Protein AF-A0A0F0IM65-F1 (afdb_monomer_lite)

Structure (mmCIF, N/CA/C/O backbone):
data_AF-A0A0F0IM65-F1
#
_entry.id   AF-A0A0F0IM65-F1
#
loop_
_atom_site.group_PDB
_atom_site.id
_atom_site.type_symbol
_atom_site.label_atom_id
_atom_site.label_alt_id
_atom_site.label_comp_id
_atom_site.label_asym_id
_atom_site.label_entity_id
_atom_site.label_seq_id
_atom_site.pdbx_PDB_ins_code
_atom_site.Cartn_x
_atom_site.Cartn_y
_atom_site.Cartn_z
_atom_site.occupancy
_atom_site.B_iso_or_equiv
_atom_site.auth_seq_id
_atom_site.auth_comp_id
_atom_site.auth_asym_id
_atom_site.auth_atom_id
_atom_site.pdbx_PDB_model_num
ATOM 1 N N . MET A 1 1 ? 37.317 -2.560 -21.989 1.00 29.80 1 MET A N 1
ATOM 2 C CA . MET A 1 1 ? 36.042 -1.871 -21.697 1.00 29.80 1 MET A CA 1
ATOM 3 C C . MET A 1 1 ? 36.104 -0.521 -22.378 1.00 29.80 1 MET A C 1
ATOM 5 O O . MET A 1 1 ? 36.749 0.381 -21.863 1.00 29.80 1 MET A O 1
ATOM 9 N N . GLU A 1 2 ? 35.539 -0.425 -23.576 1.00 27.78 2 GLU A N 1
ATOM 10 C CA . GLU A 1 2 ? 35.414 0.839 -24.303 1.00 27.78 2 GLU A CA 1
ATOM 11 C C . GLU A 1 2 ? 34.321 1.684 -23.634 1.00 27.78 2 GLU A C 1
ATOM 13 O O . GLU A 1 2 ? 33.254 1.168 -23.295 1.00 27.78 2 GLU A O 1
ATOM 18 N N . GLN A 1 3 ? 34.602 2.961 -23.369 1.00 25.98 3 GLN A N 1
ATOM 19 C CA . GLN A 1 3 ? 33.606 3.889 -22.832 1.00 25.98 3 GLN A CA 1
ATOM 20 C C . GLN A 1 3 ? 32.434 4.033 -23.822 1.00 25.98 3 GLN A C 1
ATOM 22 O O . GLN A 1 3 ? 32.674 4.075 -25.031 1.00 25.98 3 GLN A O 1
ATOM 27 N N . PRO A 1 4 ? 31.175 4.152 -23.358 1.00 33.47 4 PRO A N 1
ATOM 28 C CA . PRO A 1 4 ? 30.058 4.424 -24.251 1.00 33.47 4 PRO A CA 1
ATOM 29 C C . PRO A 1 4 ? 30.268 5.787 -24.916 1.00 33.47 4 PRO A C 1
ATOM 31 O O . PRO A 1 4 ? 30.425 6.806 -24.241 1.00 33.47 4 PRO A O 1
ATOM 34 N N . ILE A 1 5 ? 30.288 5.797 -26.248 1.00 32.78 5 ILE A N 1
ATOM 35 C CA . ILE A 1 5 ? 30.445 7.008 -27.051 1.00 32.78 5 ILE A CA 1
ATOM 36 C C . ILE A 1 5 ? 29.284 7.955 -26.704 1.00 32.78 5 ILE A C 1
ATOM 38 O O . ILE A 1 5 ? 28.115 7.637 -26.922 1.00 32.78 5 ILE A O 1
ATOM 42 N N . SER A 1 6 ? 29.600 9.102 -26.095 1.00 30.62 6 SER A N 1
ATOM 43 C CA . SER A 1 6 ? 28.615 10.122 -25.720 1.00 30.62 6 SER A CA 1
ATOM 44 C C . SER A 1 6 ? 27.816 10.566 -26.948 1.00 30.62 6 SER A C 1
ATOM 46 O O . SER A 1 6 ? 28.404 10.879 -27.980 1.00 30.62 6 SER A O 1
ATOM 48 N N . CYS A 1 7 ? 26.486 10.660 -26.843 1.00 31.59 7 CYS A N 1
ATOM 49 C CA . CYS A 1 7 ? 25.657 11.214 -27.920 1.00 31.59 7 CYS A CA 1
ATOM 50 C C . CYS A 1 7 ? 26.081 12.639 -28.301 1.00 31.59 7 CYS A C 1
ATOM 52 O O . CYS A 1 7 ? 25.985 12.974 -29.469 1.00 31.59 7 CYS A O 1
ATOM 54 N N . GLN A 1 8 ? 26.613 13.449 -27.374 1.00 35.09 8 GLN A N 1
ATOM 55 C CA . GLN A 1 8 ? 27.205 14.755 -27.708 1.00 35.09 8 GLN A CA 1
ATOM 56 C C . GLN A 1 8 ? 28.469 14.623 -28.560 1.00 35.09 8 GLN A C 1
ATOM 58 O O . GLN A 1 8 ? 28.704 15.459 -29.422 1.00 35.09 8 GLN A O 1
ATOM 63 N N . LYS A 1 9 ? 29.263 13.568 -28.347 1.00 39.72 9 LYS A N 1
ATOM 64 C CA . LYS A 1 9 ? 30.456 13.286 -29.147 1.00 39.72 9 LYS A CA 1
ATOM 65 C C . LYS A 1 9 ? 30.073 12.819 -30.551 1.00 39.72 9 LYS A C 1
ATOM 67 O O . LYS A 1 9 ? 30.608 13.344 -31.512 1.00 39.72 9 LYS A O 1
ATOM 72 N N . ILE A 1 10 ? 29.073 11.940 -30.670 1.00 40.44 10 ILE A N 1
ATOM 73 C CA . ILE A 1 10 ? 28.522 11.511 -31.968 1.00 40.44 10 ILE A CA 1
ATOM 74 C C . ILE A 1 10 ? 27.871 12.690 -32.700 1.00 40.44 10 ILE A C 1
ATOM 76 O O . ILE A 1 10 ? 28.101 12.870 -33.889 1.00 40.44 10 ILE A O 1
ATOM 80 N N . LEU A 1 11 ? 27.079 13.516 -32.005 1.00 41.06 11 LEU A N 1
ATOM 81 C CA . LEU A 1 11 ? 26.456 14.703 -32.595 1.00 41.06 11 LEU A CA 1
ATOM 82 C C . LEU A 1 11 ? 27.526 15.710 -33.034 1.00 41.06 11 LEU A C 1
ATOM 84 O O . LEU A 1 11 ? 27.439 16.227 -34.138 1.00 41.06 11 LEU A O 1
ATOM 88 N N . GLY A 1 12 ? 28.559 15.930 -32.214 1.00 56.97 12 GLY A N 1
ATOM 89 C CA . GLY A 1 12 ? 29.713 16.762 -32.553 1.00 56.97 12 GLY A CA 1
ATOM 90 C C . GLY A 1 12 ? 30.474 16.240 -33.772 1.00 56.97 12 GLY A C 1
ATOM 91 O O . GLY A 1 12 ? 30.726 17.000 -34.695 1.00 56.97 12 GLY A O 1
ATOM 92 N N . GLU A 1 13 ? 30.755 14.937 -33.837 1.00 57.53 13 GLU A N 1
ATOM 93 C CA . GLU A 1 13 ? 31.417 14.290 -34.978 1.00 57.53 13 GLU A CA 1
ATOM 94 C C . GLU A 1 13 ? 30.567 14.368 -36.260 1.00 57.53 13 GLU A C 1
ATOM 96 O O . GLU A 1 13 ? 31.092 14.670 -37.331 1.00 57.53 13 GLU A O 1
ATOM 101 N N . ILE A 1 14 ? 29.246 14.172 -36.167 1.00 55.16 14 ILE A N 1
ATOM 102 C CA . ILE A 1 14 ? 28.315 14.310 -37.300 1.00 55.16 14 ILE A CA 1
ATOM 103 C C . ILE A 1 14 ? 28.245 15.765 -37.776 1.00 55.16 14 ILE A C 1
ATOM 105 O O . ILE A 1 14 ? 28.313 16.020 -38.977 1.00 55.16 14 ILE A O 1
ATOM 109 N N . VAL A 1 15 ? 28.148 16.721 -36.852 1.00 63.56 15 VAL A N 1
ATOM 110 C CA . VAL A 1 15 ? 28.124 18.157 -37.155 1.00 63.56 15 VAL A CA 1
ATOM 111 C C . VAL A 1 15 ? 29.443 18.596 -37.804 1.00 63.56 15 VAL A C 1
ATOM 113 O O . VAL A 1 15 ? 29.414 19.322 -38.796 1.00 63.56 15 VAL A O 1
ATOM 116 N N . SER A 1 16 ? 30.590 18.089 -37.337 1.00 66.31 16 SER A N 1
ATOM 117 C CA . SER A 1 16 ? 31.906 18.318 -37.951 1.00 66.31 16 SER A CA 1
ATOM 118 C C . SER A 1 16 ? 32.046 17.692 -39.344 1.00 66.31 16 SER A C 1
ATOM 120 O O . SER A 1 16 ? 32.705 18.259 -40.211 1.00 66.31 16 SER A O 1
ATOM 122 N N . LEU A 1 17 ? 31.430 16.535 -39.596 1.00 66.69 17 LEU A N 1
ATOM 123 C CA . LEU A 1 17 ? 31.427 15.906 -40.922 1.00 66.69 17 LEU A CA 1
ATOM 124 C C . LEU A 1 17 ? 30.525 16.652 -41.917 1.00 66.69 17 LEU A C 1
ATOM 126 O O . LEU A 1 17 ? 30.882 16.782 -43.088 1.00 66.69 17 LEU A O 1
ATOM 130 N N . ILE A 1 18 ? 29.380 17.164 -41.459 1.00 67.19 18 ILE A N 1
ATOM 131 C CA . ILE A 1 18 ? 28.471 17.984 -42.273 1.00 67.19 18 ILE A CA 1
ATOM 132 C C . ILE A 1 18 ? 29.124 19.333 -42.608 1.00 67.19 18 ILE A C 1
ATOM 134 O O . ILE A 1 18 ? 29.120 19.743 -43.771 1.00 67.19 18 ILE A O 1
ATOM 138 N N . SER A 1 19 ? 29.739 19.995 -41.622 1.00 74.88 19 SER A N 1
ATOM 139 C CA . SER A 1 19 ? 30.439 21.269 -41.828 1.00 74.88 19 SER A CA 1
ATOM 140 C C . SER A 1 19 ? 31.621 21.137 -42.787 1.00 74.88 19 SER A C 1
ATOM 142 O O . SER A 1 19 ? 31.908 22.059 -43.547 1.00 74.88 19 SER A O 1
ATOM 144 N N . LEU A 1 20 ? 32.268 19.971 -42.813 1.00 80.19 20 LEU A N 1
ATOM 145 C CA . LEU A 1 20 ? 33.413 19.711 -43.670 1.00 80.19 20 LEU A CA 1
ATOM 146 C C . LEU A 1 20 ? 33.089 19.738 -45.162 1.00 80.19 20 LEU A C 1
ATOM 148 O O . LEU A 1 20 ? 33.888 20.259 -45.944 1.00 80.19 20 LEU A O 1
ATOM 152 N N . GLN A 1 21 ? 31.958 19.165 -45.576 1.00 84.19 21 GLN A N 1
ATOM 153 C CA . GLN A 1 21 ? 31.568 19.190 -46.986 1.00 84.19 21 GLN A CA 1
ATOM 154 C C . GLN A 1 21 ? 31.292 20.631 -47.430 1.00 84.19 21 GLN A C 1
ATOM 156 O O . GLN A 1 21 ? 31.800 21.051 -48.468 1.00 84.19 21 GLN A O 1
ATOM 161 N N . TYR A 1 22 ? 30.596 21.405 -46.594 1.00 86.69 22 TYR A N 1
ATOM 162 C CA . TYR A 1 22 ? 30.330 22.822 -46.833 1.00 86.69 22 TYR A CA 1
ATOM 163 C C . TYR A 1 22 ? 31.618 23.650 -46.934 1.00 86.69 22 TYR A C 1
ATOM 165 O O . TYR A 1 22 ? 31.833 24.329 -47.938 1.00 86.69 22 TYR A O 1
ATOM 173 N N . ALA A 1 23 ? 32.528 23.518 -45.962 1.00 86.62 23 ALA A N 1
ATOM 174 C CA . ALA A 1 23 ? 33.830 24.185 -45.996 1.00 86.62 23 ALA A CA 1
ATOM 175 C C . ALA A 1 23 ? 34.634 23.813 -47.249 1.00 86.62 23 ALA A C 1
ATOM 177 O O . ALA A 1 23 ? 35.229 24.686 -47.869 1.00 86.62 23 ALA A O 1
ATOM 178 N N . ASN A 1 24 ? 34.642 22.542 -47.666 1.00 86.88 24 ASN A N 1
ATOM 179 C CA . ASN A 1 24 ? 35.363 22.142 -48.876 1.00 86.88 24 ASN A CA 1
ATOM 180 C C . ASN A 1 24 ? 34.750 22.734 -50.149 1.00 86.88 24 ASN A C 1
ATOM 182 O O . ASN A 1 24 ? 35.507 23.085 -51.049 1.00 86.88 24 ASN A O 1
ATOM 186 N N . VAL A 1 25 ? 33.426 22.876 -50.246 1.00 86.69 25 VAL A N 1
ATOM 187 C CA . VAL A 1 25 ? 32.810 23.553 -51.401 1.00 86.69 25 VAL A CA 1
ATOM 188 C C . VAL A 1 25 ? 33.206 25.033 -51.438 1.00 86.69 25 VAL A C 1
ATOM 190 O O . VAL A 1 25 ? 33.573 25.523 -52.500 1.00 86.69 25 VAL A O 1
ATOM 193 N N . LEU A 1 26 ? 33.226 25.719 -50.290 1.00 87.06 26 LEU A N 1
ATOM 194 C CA . LEU A 1 26 ? 33.691 27.110 -50.200 1.00 87.06 26 LEU A CA 1
ATOM 195 C C . LEU A 1 26 ? 35.181 27.251 -50.537 1.00 87.06 26 LEU A C 1
ATOM 197 O O . LEU A 1 26 ? 35.560 28.068 -51.365 1.00 87.06 26 LEU A O 1
ATOM 201 N N . VAL A 1 27 ? 36.044 26.413 -49.962 1.00 88.25 27 VAL A N 1
ATOM 202 C CA . VAL A 1 27 ? 37.492 26.447 -50.230 1.00 88.25 27 VAL A CA 1
ATOM 203 C C . VAL A 1 27 ? 37.776 26.287 -51.725 1.00 88.25 27 VAL A C 1
ATOM 205 O O . VAL A 1 27 ? 38.611 27.000 -52.281 1.00 88.25 27 VAL A O 1
ATOM 208 N N . ASN A 1 28 ? 37.062 25.370 -52.380 1.00 86.88 28 ASN A N 1
ATOM 209 C CA . ASN A 1 28 ? 37.240 25.069 -53.796 1.00 86.88 28 ASN A CA 1
ATOM 210 C C . ASN A 1 28 ? 36.414 25.962 -54.727 1.00 86.88 28 ASN A C 1
ATOM 212 O O . ASN A 1 28 ? 36.437 25.719 -55.929 1.00 86.88 28 ASN A O 1
ATOM 216 N N . SER A 1 29 ? 35.728 26.998 -54.234 1.00 85.62 29 SER A N 1
ATOM 217 C CA . SER A 1 29 ? 35.146 28.005 -55.127 1.00 85.62 29 SER A CA 1
ATOM 218 C C . SER A 1 29 ? 36.211 28.946 -55.700 1.00 85.62 29 SER A C 1
ATOM 220 O O . SER A 1 29 ? 36.019 29.501 -56.777 1.00 85.62 29 SER A O 1
ATOM 222 N N . HIS A 1 30 ? 37.370 29.077 -55.043 1.00 86.62 30 HIS A N 1
ATOM 223 C CA . HIS A 1 30 ? 38.473 29.891 -55.547 1.00 86.62 30 HIS A CA 1
ATOM 224 C C . HIS A 1 30 ? 39.242 29.165 -56.677 1.00 86.62 30 HIS A C 1
ATOM 226 O O . HIS A 1 30 ? 39.827 28.101 -56.430 1.00 86.62 30 HIS A O 1
ATOM 232 N N . PRO A 1 31 ? 39.351 29.745 -57.894 1.00 84.19 31 PRO A N 1
ATOM 233 C CA . PRO A 1 31 ? 39.896 29.088 -59.089 1.00 84.19 31 PRO A CA 1
ATOM 234 C C . PRO A 1 31 ? 41.258 28.417 -58.906 1.00 84.19 31 PRO A C 1
ATOM 236 O O . PRO A 1 31 ? 41.464 27.272 -59.306 1.00 84.19 31 PRO A O 1
ATOM 239 N N . GLN A 1 32 ? 42.205 29.134 -58.296 1.00 85.50 32 GLN A N 1
ATOM 240 C CA . GLN A 1 32 ? 43.574 28.642 -58.132 1.00 85.50 32 GLN A CA 1
ATOM 241 C C . GLN A 1 32 ? 43.642 27.495 -57.119 1.00 85.50 32 GLN A C 1
ATOM 243 O O . GLN A 1 32 ? 44.379 26.534 -57.334 1.00 85.50 32 GLN A O 1
ATOM 248 N N . VAL A 1 33 ? 42.841 27.569 -56.050 1.00 86.00 33 VAL A N 1
ATOM 249 C CA . VAL A 1 33 ? 42.786 26.541 -55.005 1.00 86.00 33 VAL A CA 1
ATOM 250 C C . VAL A 1 33 ? 42.137 25.283 -55.567 1.00 86.00 33 VAL A C 1
ATOM 252 O O . VAL A 1 33 ? 42.708 24.202 -55.443 1.00 86.00 33 VAL A O 1
ATOM 255 N N . ALA A 1 34 ? 41.022 25.431 -56.285 1.00 85.62 34 ALA A N 1
ATOM 256 C CA . ALA A 1 34 ? 40.362 24.334 -56.980 1.00 85.62 34 ALA A CA 1
ATOM 257 C C . ALA A 1 34 ? 41.281 23.650 -57.997 1.00 85.62 34 ALA A C 1
ATOM 259 O O . ALA A 1 34 ? 41.338 22.426 -58.044 1.00 85.62 34 ALA A O 1
ATOM 260 N N . GLN A 1 35 ? 42.054 24.416 -58.774 1.00 83.75 35 GLN A N 1
ATOM 261 C CA . GLN A 1 35 ? 43.025 23.854 -59.716 1.00 83.75 35 GLN A CA 1
ATOM 262 C C . GLN A 1 35 ? 44.137 23.076 -59.001 1.00 83.75 35 GLN A C 1
ATOM 264 O O . GLN A 1 35 ? 44.531 22.000 -59.453 1.00 83.75 35 GLN A O 1
ATOM 269 N N . GLY A 1 36 ? 44.635 23.600 -57.879 1.00 83.38 36 GLY A N 1
ATOM 270 C CA . GLY A 1 36 ? 45.601 22.911 -57.029 1.00 83.38 36 GLY A CA 1
ATOM 271 C C . GLY A 1 36 ? 45.064 21.593 -56.479 1.00 83.38 36 GLY A C 1
ATOM 272 O O . GLY A 1 36 ? 45.727 20.559 -56.559 1.00 83.38 36 GLY A O 1
ATOM 273 N N . VAL A 1 37 ? 43.829 21.612 -55.982 1.00 82.94 37 VAL A N 1
ATOM 274 C CA . VAL A 1 37 ? 43.134 20.430 -55.471 1.00 82.94 37 VAL A CA 1
ATOM 275 C C . VAL A 1 37 ? 42.852 19.426 -56.589 1.00 82.94 37 VAL A C 1
ATOM 277 O O . VAL A 1 37 ? 43.109 18.241 -56.402 1.00 82.94 37 VAL A O 1
ATOM 280 N N . HIS A 1 38 ? 42.415 19.874 -57.763 1.00 83.50 38 HIS A N 1
ATOM 281 C CA . HIS A 1 38 ? 42.184 19.012 -58.921 1.00 83.50 38 HIS A CA 1
ATOM 282 C C . HIS A 1 38 ? 43.457 18.267 -59.352 1.00 83.50 38 HIS A C 1
ATOM 284 O O . HIS A 1 38 ? 43.408 17.079 -59.656 1.00 83.50 38 HIS A O 1
ATOM 290 N N . ASN A 1 39 ? 44.609 18.945 -59.328 1.00 82.62 39 ASN A N 1
ATOM 291 C CA . ASN A 1 39 ? 45.877 18.380 -59.793 1.00 82.62 39 ASN A CA 1
ATOM 292 C C . ASN A 1 39 ? 46.583 17.491 -58.757 1.00 82.62 39 ASN A C 1
ATOM 294 O O . ASN A 1 39 ? 47.377 16.632 -59.137 1.00 82.62 39 ASN A O 1
ATOM 298 N N . HIS A 1 40 ? 46.354 17.720 -57.460 1.00 77.75 40 HIS A N 1
ATOM 299 C CA . HIS A 1 40 ? 47.169 17.124 -56.394 1.00 77.75 40 HIS A CA 1
ATOM 300 C C . HIS A 1 40 ? 46.373 16.408 -55.292 1.00 77.75 40 HIS A C 1
ATOM 302 O O . HIS A 1 40 ? 46.981 15.839 -54.384 1.00 77.75 40 HIS A O 1
ATOM 308 N N . SER A 1 41 ? 45.036 16.424 -55.325 1.00 75.88 41 SER A N 1
ATOM 309 C CA . SER A 1 41 ? 44.196 15.808 -54.292 1.00 75.88 41 SER A CA 1
ATOM 310 C C . SER A 1 41 ? 43.634 14.450 -54.703 1.00 75.88 41 SER A C 1
ATOM 312 O O . SER A 1 41 ? 43.362 14.175 -55.866 1.00 75.88 41 SER A O 1
ATOM 314 N N . TYR A 1 42 ? 43.391 13.605 -53.703 1.00 71.06 42 TYR A N 1
ATOM 315 C CA . TYR A 1 42 ? 42.882 12.242 -53.865 1.00 71.06 42 TYR A CA 1
ATOM 316 C C . TYR A 1 42 ? 41.359 12.140 -53.676 1.00 71.06 42 TYR A C 1
ATOM 318 O O . TYR A 1 42 ? 40.871 11.073 -53.315 1.00 71.06 42 TYR A O 1
ATOM 326 N N . PHE A 1 43 ? 40.591 13.220 -53.886 1.00 69.19 43 PHE A N 1
ATOM 327 C CA . PHE A 1 43 ? 39.129 13.228 -53.675 1.00 69.19 43 PHE A CA 1
ATOM 328 C C . PHE A 1 43 ? 38.416 12.059 -54.371 1.00 69.19 43 PHE A C 1
ATOM 330 O O . PHE A 1 43 ? 37.556 11.412 -53.778 1.00 69.19 43 PHE A O 1
ATOM 337 N N . ARG A 1 44 ? 38.839 11.744 -55.598 1.00 66.88 44 ARG A N 1
ATOM 338 C CA . ARG A 1 44 ? 38.251 10.690 -56.428 1.00 66.88 44 ARG A CA 1
ATOM 339 C C . ARG A 1 44 ? 38.752 9.279 -56.109 1.00 66.88 44 ARG A C 1
ATOM 341 O O . ARG A 1 44 ? 38.021 8.311 -56.300 1.00 66.88 44 ARG A O 1
ATOM 348 N N . THR A 1 45 ? 40.000 9.143 -55.663 1.00 73.38 45 THR A N 1
ATOM 349 C CA . THR A 1 45 ? 40.657 7.837 -55.471 1.00 73.38 45 THR A CA 1
ATOM 350 C C . THR A 1 45 ? 40.633 7.358 -54.022 1.00 73.38 45 THR A C 1
ATOM 352 O O . THR A 1 45 ? 40.588 6.152 -53.793 1.00 73.38 45 THR A O 1
ATOM 355 N N . ASN A 1 46 ? 40.630 8.267 -53.043 1.00 74.00 46 ASN A N 1
ATOM 356 C CA . ASN A 1 46 ? 40.588 7.947 -51.618 1.00 74.00 46 ASN A CA 1
ATOM 357 C C . ASN A 1 46 ? 39.909 9.073 -50.798 1.00 74.00 46 ASN A C 1
ATOM 359 O O . ASN A 1 46 ? 40.585 9.880 -50.141 1.00 74.00 46 ASN A O 1
ATOM 363 N N . PRO A 1 47 ? 38.562 9.133 -50.800 1.00 70.19 47 PRO A N 1
ATOM 364 C CA . PRO A 1 47 ? 37.813 10.194 -50.127 1.00 70.19 47 PRO A CA 1
ATOM 365 C C . PRO A 1 47 ? 37.951 10.149 -48.600 1.00 70.19 47 PRO A C 1
ATOM 367 O O . PRO A 1 47 ? 37.908 11.195 -47.962 1.00 70.19 47 PRO A O 1
ATOM 370 N N . MET A 1 48 ? 38.1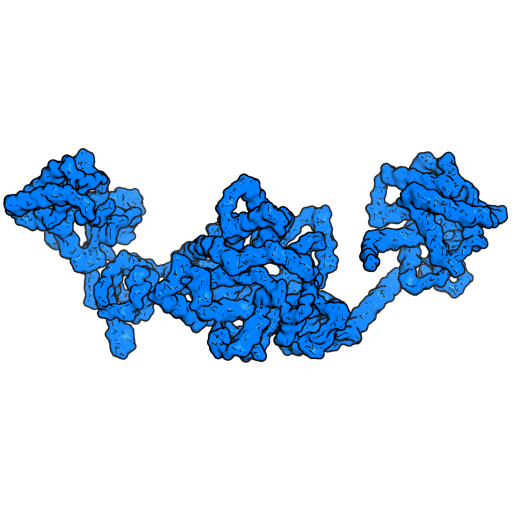53 8.970 -47.998 1.00 69.25 48 MET A N 1
ATOM 371 C CA . MET A 1 48 ? 38.244 8.816 -46.540 1.00 69.25 48 MET A CA 1
ATOM 372 C C . MET A 1 48 ? 39.526 9.428 -45.985 1.00 69.25 48 MET A C 1
ATOM 374 O O . MET A 1 48 ? 39.489 10.191 -45.020 1.00 69.25 48 MET A O 1
ATOM 378 N N . THR A 1 49 ? 40.661 9.154 -46.630 1.00 69.88 49 THR A N 1
ATOM 379 C CA . THR A 1 49 ? 41.932 9.787 -46.269 1.00 69.88 49 THR A CA 1
ATOM 380 C C . THR A 1 49 ? 41.862 11.297 -46.489 1.00 69.88 49 THR A C 1
ATOM 382 O O . THR A 1 49 ? 42.334 12.063 -45.651 1.00 69.88 49 THR A O 1
ATOM 385 N N . ARG A 1 50 ? 41.208 11.754 -47.565 1.00 73.88 50 ARG A N 1
ATOM 386 C CA . ARG A 1 50 ? 41.013 13.188 -47.804 1.00 73.88 50 ARG A CA 1
ATOM 387 C C . ARG A 1 50 ? 40.116 13.844 -46.749 1.00 73.88 50 ARG A C 1
ATOM 389 O O . ARG A 1 50 ? 40.466 14.921 -46.266 1.00 73.88 50 ARG A O 1
ATOM 396 N N . ALA A 1 51 ? 39.011 13.209 -46.360 1.00 69.56 51 ALA A N 1
ATOM 397 C CA . ALA A 1 51 ? 38.121 13.692 -45.307 1.00 69.56 51 ALA A CA 1
ATOM 398 C C . ALA A 1 51 ? 38.857 13.802 -43.965 1.00 69.56 51 ALA A C 1
ATOM 400 O O . ALA A 1 51 ? 38.789 14.849 -43.331 1.00 69.56 51 ALA A O 1
ATOM 401 N N . TYR A 1 52 ? 39.652 12.793 -43.593 1.00 69.81 52 TYR A N 1
ATOM 402 C CA . TYR A 1 52 ? 40.487 12.816 -42.387 1.00 69.81 52 TYR A CA 1
ATOM 403 C C . TYR A 1 52 ? 41.433 14.026 -42.352 1.00 69.81 52 TYR A C 1
ATOM 405 O O . TYR A 1 52 ? 41.399 14.808 -41.406 1.00 69.81 52 TYR A O 1
ATOM 413 N N . TYR A 1 53 ? 42.221 14.247 -43.412 1.00 70.31 53 TYR A N 1
ATOM 414 C CA . TYR A 1 53 ? 43.127 15.401 -43.467 1.00 70.31 53 TYR A CA 1
ATOM 415 C C . TYR A 1 53 ? 42.395 16.742 -43.484 1.00 70.31 53 TYR A C 1
ATOM 417 O O . TYR A 1 53 ? 42.945 17.734 -43.023 1.00 70.31 53 TYR A O 1
ATOM 425 N N . SER A 1 54 ? 41.168 16.786 -44.004 1.00 73.12 54 SER A N 1
ATOM 426 C CA . SER A 1 54 ? 40.368 18.011 -44.030 1.00 73.12 54 SER A CA 1
ATOM 427 C C . SER A 1 54 ? 39.704 18.294 -42.673 1.00 73.12 54 SER A C 1
ATOM 429 O O . SER A 1 54 ? 39.610 19.451 -42.278 1.00 73.12 54 SER A O 1
ATOM 431 N N . LEU A 1 55 ? 39.315 17.256 -41.918 1.00 68.88 55 LEU A N 1
ATOM 432 C CA . LEU A 1 55 ? 38.834 17.384 -40.535 1.00 68.88 55 LEU A CA 1
ATOM 433 C C . LEU A 1 55 ? 39.906 17.965 -39.616 1.00 68.88 55 LEU A C 1
ATOM 435 O O . LEU A 1 55 ? 39.571 18.750 -38.735 1.00 68.88 55 LEU A O 1
ATOM 439 N N . LEU A 1 56 ? 41.185 17.643 -39.842 1.00 67.94 56 LEU A N 1
ATOM 440 C CA . LEU A 1 56 ? 42.287 18.227 -39.072 1.00 67.94 56 LEU A CA 1
ATOM 441 C C . LEU A 1 56 ? 42.313 19.762 -39.150 1.00 67.94 56 LEU A C 1
ATOM 443 O O . LEU A 1 56 ? 42.662 20.394 -38.162 1.00 67.94 56 LEU A O 1
ATOM 447 N N . TYR A 1 57 ? 41.887 20.375 -40.263 1.00 69.69 57 TYR A N 1
ATOM 448 C CA . TYR A 1 57 ? 41.776 21.838 -40.352 1.00 69.69 57 TYR A CA 1
ATOM 449 C C . TYR A 1 57 ? 40.659 22.384 -39.467 1.00 69.69 57 TYR A C 1
ATOM 451 O O . TYR A 1 57 ? 40.856 23.384 -38.788 1.00 69.69 57 TYR A O 1
ATOM 459 N N . ILE A 1 58 ? 39.509 21.706 -39.425 1.00 65.94 58 ILE A N 1
ATOM 460 C CA . ILE A 1 58 ? 38.397 22.088 -38.546 1.00 65.94 58 ILE A CA 1
ATOM 461 C C . ILE A 1 58 ? 38.817 21.950 -37.083 1.00 65.94 58 ILE A C 1
ATOM 463 O O . ILE A 1 58 ? 38.618 22.885 -36.313 1.00 65.94 58 ILE A O 1
ATOM 467 N N . TYR A 1 59 ? 39.461 20.835 -36.719 1.00 65.69 59 TYR A N 1
ATOM 468 C CA . TYR A 1 59 ? 40.036 20.633 -35.385 1.00 65.69 59 TYR A CA 1
ATOM 469 C C . TYR A 1 59 ? 41.123 21.661 -35.054 1.00 65.69 59 TYR A C 1
ATOM 471 O O . TYR A 1 59 ? 41.227 22.073 -33.909 1.00 65.69 59 TYR A O 1
ATOM 479 N N . GLY A 1 60 ? 41.884 22.136 -36.041 1.00 66.94 60 GLY A N 1
ATOM 480 C CA . GLY A 1 60 ? 42.834 23.233 -35.868 1.00 66.94 60 GLY A CA 1
ATOM 481 C C . GLY A 1 60 ? 42.179 24.599 -35.612 1.00 66.94 60 GLY A C 1
ATOM 482 O O . GLY A 1 60 ? 42.794 25.461 -35.000 1.00 66.94 60 GLY A O 1
ATOM 483 N N . VAL A 1 61 ? 40.927 24.825 -36.007 1.00 66.88 61 VAL A N 1
ATOM 484 C CA . VAL A 1 61 ? 40.222 26.081 -35.680 1.00 66.88 61 VAL A CA 1
ATOM 485 C C . VAL A 1 61 ? 39.637 26.043 -34.265 1.00 66.88 61 VAL A C 1
ATOM 487 O O . VAL A 1 61 ? 39.656 27.053 -33.571 1.00 66.88 61 VAL A O 1
ATOM 490 N N . ILE A 1 62 ? 39.145 24.881 -33.823 1.00 63.12 62 ILE A N 1
ATOM 491 C CA . ILE A 1 62 ? 38.433 24.717 -32.537 1.00 63.12 62 ILE A CA 1
ATOM 492 C C . ILE A 1 62 ? 39.282 24.097 -31.413 1.00 63.12 62 ILE A C 1
ATOM 494 O O . ILE A 1 62 ? 38.802 23.955 -30.291 1.00 63.12 62 ILE A O 1
ATOM 498 N N . GLY A 1 63 ? 40.502 23.659 -31.725 1.00 65.62 63 GLY A N 1
ATOM 499 C CA . GLY A 1 63 ? 41.375 22.897 -30.834 1.00 65.62 63 GLY A CA 1
ATOM 500 C C . GLY A 1 63 ? 42.286 23.753 -29.956 1.00 65.62 63 GLY A C 1
ATOM 501 O O . GLY A 1 63 ? 42.435 24.965 -30.127 1.00 65.62 63 GLY A O 1
ATOM 502 N N . THR A 1 64 ? 42.937 23.093 -29.003 1.00 72.50 64 THR A N 1
ATOM 503 C CA . THR A 1 64 ? 43.924 23.694 -28.096 1.00 72.50 64 THR A CA 1
ATOM 504 C C . THR A 1 64 ? 45.150 24.228 -28.849 1.00 72.50 64 THR A C 1
ATOM 506 O O . THR A 1 64 ? 45.412 23.880 -30.000 1.00 72.50 64 THR A O 1
ATOM 509 N N . SER A 1 65 ? 45.950 25.088 -28.208 1.00 70.31 65 SER A N 1
ATOM 510 C CA . SER A 1 65 ? 47.196 25.608 -28.799 1.00 70.31 65 SER A CA 1
ATOM 511 C C . SER A 1 65 ? 48.159 24.506 -29.261 1.00 70.31 65 SER A C 1
ATOM 513 O O . SER A 1 65 ? 48.774 24.648 -30.313 1.00 70.31 65 SER A O 1
ATOM 515 N N . GLU A 1 66 ? 48.247 23.392 -28.531 1.00 73.19 66 GLU A N 1
ATOM 516 C CA . GLU A 1 66 ? 49.113 22.259 -28.889 1.00 73.19 66 GLU A CA 1
ATOM 517 C C . GLU A 1 66 ? 48.604 21.494 -30.122 1.00 73.19 66 GLU A C 1
ATOM 519 O O . GLU A 1 66 ? 49.384 21.149 -31.014 1.00 73.19 66 GLU A O 1
ATOM 524 N N . GLU A 1 67 ? 47.289 21.272 -30.216 1.00 66.56 67 GLU A N 1
ATOM 525 C CA . GLU A 1 67 ? 46.658 20.625 -31.374 1.00 66.56 67 GLU A CA 1
ATOM 526 C C . GLU A 1 67 ? 46.809 21.477 -32.641 1.00 66.56 67 GLU A C 1
ATOM 528 O O . GLU A 1 67 ? 47.084 20.943 -33.718 1.00 66.56 67 GLU A O 1
ATOM 533 N N . ARG A 1 68 ? 46.716 22.807 -32.514 1.00 72.44 68 ARG A N 1
ATOM 534 C CA . ARG A 1 68 ? 46.939 23.753 -33.620 1.00 72.44 68 ARG A CA 1
ATOM 535 C C . ARG A 1 68 ? 48.349 23.682 -34.186 1.00 72.44 68 ARG A C 1
ATOM 537 O O . ARG A 1 68 ? 48.513 23.560 -35.402 1.00 72.44 68 ARG A O 1
ATOM 544 N N . ASP A 1 69 ? 49.358 23.683 -33.322 1.00 75.75 69 ASP A N 1
ATOM 545 C CA . ASP A 1 69 ? 50.759 23.556 -33.732 1.00 75.75 69 ASP A CA 1
ATOM 546 C C . ASP A 1 69 ? 51.040 22.210 -34.411 1.00 75.75 69 ASP A C 1
ATOM 548 O O . ASP A 1 69 ? 51.804 22.131 -35.381 1.00 75.75 69 ASP A O 1
ATOM 552 N N . TYR A 1 70 ? 50.410 21.137 -33.929 1.00 77.44 70 TYR A N 1
ATOM 553 C CA . TYR A 1 70 ? 50.510 19.815 -34.539 1.00 77.44 70 TYR A CA 1
ATOM 554 C C . TYR A 1 70 ? 49.901 19.785 -35.949 1.00 77.44 70 TYR A C 1
ATOM 556 O O . TYR A 1 70 ? 50.564 19.351 -36.900 1.00 77.44 70 TYR A O 1
ATOM 564 N N . VAL A 1 71 ? 48.677 20.302 -36.103 1.00 72.12 71 VAL A N 1
ATOM 565 C CA . VAL A 1 71 ? 47.993 20.415 -37.401 1.00 72.12 71 VAL A CA 1
ATOM 566 C C . VAL A 1 71 ? 48.819 21.267 -38.365 1.00 72.12 71 VAL A C 1
ATOM 568 O O . VAL A 1 71 ? 49.074 20.832 -39.488 1.00 72.12 71 VAL A O 1
ATOM 571 N N . SER A 1 72 ? 49.334 22.417 -37.924 1.00 75.38 72 SER A N 1
ATOM 572 C CA . SER A 1 72 ? 50.193 23.291 -38.734 1.00 75.38 72 SER A CA 1
ATOM 573 C C . SER A 1 72 ? 51.438 22.573 -39.260 1.00 75.38 72 SER A C 1
ATOM 575 O O . SER A 1 72 ? 51.709 22.590 -40.463 1.00 75.38 72 SER A O 1
ATOM 577 N N . LYS A 1 73 ? 52.179 21.858 -38.401 1.00 80.12 73 LYS A N 1
ATOM 578 C CA . LYS A 1 73 ? 53.369 21.091 -38.816 1.00 80.12 73 LYS A CA 1
ATOM 579 C C . LYS A 1 73 ? 53.031 20.019 -39.852 1.00 80.12 73 LYS A C 1
ATOM 581 O O . LYS A 1 73 ? 53.788 19.834 -40.810 1.00 80.12 73 LYS A O 1
ATOM 586 N N . MET A 1 74 ? 51.904 19.327 -39.684 1.00 76.81 74 MET A N 1
ATOM 587 C CA . MET A 1 74 ? 51.431 18.331 -40.646 1.00 76.81 74 MET A CA 1
ATOM 588 C C . MET A 1 74 ? 51.037 18.951 -41.988 1.00 76.81 74 MET A C 1
ATOM 590 O O . MET A 1 74 ? 51.461 18.454 -43.034 1.00 76.81 74 MET A O 1
ATOM 594 N N . VAL A 1 75 ? 50.278 20.046 -41.968 1.00 73.19 75 VAL A N 1
ATOM 595 C CA . VAL A 1 75 ? 49.845 20.766 -43.172 1.00 73.19 75 VAL A CA 1
ATOM 596 C C . VAL A 1 75 ? 51.045 21.328 -43.932 1.00 73.19 75 VAL A C 1
ATOM 598 O O . VAL A 1 75 ? 51.184 21.073 -45.127 1.00 73.19 75 VAL A O 1
ATOM 601 N N . ASN A 1 76 ? 51.982 21.980 -43.238 1.00 78.62 76 ASN A N 1
ATOM 602 C CA . ASN A 1 76 ? 53.223 22.502 -43.821 1.00 78.62 76 ASN A CA 1
ATOM 603 C C . ASN A 1 76 ? 54.040 21.401 -44.510 1.00 78.62 76 ASN A C 1
ATOM 605 O O . ASN A 1 76 ? 54.642 21.621 -45.562 1.00 78.62 76 ASN A O 1
ATOM 609 N N . LYS A 1 77 ? 54.071 20.197 -43.926 1.00 80.75 77 LYS A N 1
ATOM 610 C CA . LYS A 1 77 ? 54.745 19.036 -44.517 1.00 80.75 77 LYS A CA 1
ATOM 611 C C . LYS A 1 77 ? 54.037 18.560 -45.787 1.00 80.75 77 LYS A C 1
ATOM 613 O O . LYS A 1 77 ? 54.721 18.255 -46.761 1.00 80.75 77 LYS A O 1
ATOM 618 N N . ALA A 1 78 ? 52.705 18.518 -45.788 1.00 72.06 78 ALA A N 1
ATOM 619 C CA . ALA A 1 78 ? 51.912 18.119 -46.949 1.00 72.06 78 ALA A CA 1
ATOM 620 C C . ALA A 1 78 ? 51.981 19.149 -48.092 1.00 72.06 78 ALA A C 1
ATOM 622 O O . ALA A 1 78 ? 52.080 18.759 -49.250 1.00 72.06 78 ALA A O 1
ATOM 623 N N . HIS A 1 79 ? 51.993 20.450 -47.785 1.00 80.19 79 HIS A N 1
ATOM 624 C CA . HIS A 1 79 ? 51.978 21.535 -48.776 1.00 80.19 79 HIS A CA 1
ATOM 625 C C . HIS A 1 79 ? 53.348 21.842 -49.401 1.00 80.19 79 HIS A C 1
ATOM 627 O O . HIS A 1 79 ? 53.407 22.413 -50.490 1.00 80.19 79 HIS A O 1
ATOM 633 N N . ARG A 1 80 ? 54.462 21.430 -48.773 1.00 79.12 80 ARG A N 1
ATOM 634 C CA . ARG A 1 80 ? 55.837 21.757 -49.211 1.00 79.12 80 ARG A CA 1
ATOM 635 C C . ARG A 1 80 ? 56.134 21.396 -50.677 1.00 79.12 80 ARG A C 1
ATOM 637 O O . ARG A 1 80 ? 56.930 22.084 -51.312 1.00 79.12 80 ARG A O 1
ATOM 644 N N . GLY A 1 81 ? 55.508 20.339 -51.200 1.00 76.31 81 GLY A N 1
ATOM 645 C CA . GLY A 1 81 ? 55.681 19.858 -52.578 1.00 76.31 81 GLY A CA 1
ATOM 646 C C . GLY A 1 81 ? 54.514 20.151 -53.528 1.00 76.31 81 GLY A C 1
ATOM 647 O O . GLY A 1 81 ? 54.559 19.719 -54.675 1.00 76.31 81 GLY A O 1
ATOM 648 N N . VAL A 1 82 ? 53.466 20.849 -53.079 1.00 79.19 82 VAL A N 1
ATOM 649 C CA . VAL A 1 82 ? 52.228 21.034 -53.852 1.00 79.19 82 VAL A CA 1
ATOM 650 C C . VAL A 1 82 ? 52.257 22.394 -54.552 1.00 79.19 82 VAL A C 1
ATOM 652 O O . VAL A 1 82 ? 51.886 23.423 -53.983 1.00 79.19 82 VAL A O 1
ATOM 655 N N . ARG A 1 83 ? 52.746 22.399 -55.796 1.00 79.88 83 ARG A N 1
ATOM 656 C CA . ARG A 1 83 ? 52.883 23.594 -56.642 1.00 79.88 83 ARG A CA 1
ATOM 657 C C . ARG A 1 83 ? 52.482 23.281 -58.081 1.00 79.88 83 ARG A C 1
ATOM 659 O O . ARG A 1 83 ? 52.804 22.216 -58.598 1.00 79.88 83 ARG A O 1
ATOM 666 N N . GLY A 1 84 ? 51.841 24.242 -58.735 1.00 73.44 84 GLY A N 1
ATOM 667 C CA . GLY A 1 84 ? 51.475 24.205 -60.148 1.00 73.44 84 GLY A CA 1
ATOM 668 C C . GLY A 1 84 ? 51.780 25.534 -60.840 1.00 73.44 84 GLY A C 1
ATOM 669 O O . GLY A 1 84 ? 52.263 26.474 -60.215 1.00 73.44 84 GLY A O 1
ATOM 670 N N . ARG A 1 85 ? 51.471 25.630 -62.139 1.00 68.69 85 ARG A N 1
ATOM 671 C CA . ARG A 1 85 ? 51.807 26.798 -62.980 1.00 68.69 85 ARG A CA 1
ATOM 672 C C . ARG A 1 85 ? 51.300 28.135 -62.411 1.00 68.69 85 ARG A C 1
ATOM 674 O O . ARG A 1 85 ? 52.022 29.115 -62.499 1.00 68.69 85 ARG A O 1
ATOM 681 N N . ASN A 1 86 ? 50.111 28.136 -61.797 1.00 71.75 86 ASN A N 1
ATOM 682 C CA . ASN A 1 86 ? 49.453 29.308 -61.195 1.00 71.75 86 ASN A CA 1
ATOM 683 C C . ASN A 1 86 ? 48.916 29.016 -59.770 1.00 71.75 86 ASN A C 1
ATOM 685 O O . ASN A 1 86 ? 47.935 29.619 -59.340 1.00 71.75 86 ASN A O 1
ATOM 689 N N . TYR A 1 87 ? 49.496 28.041 -59.059 1.00 80.62 87 TYR A N 1
ATOM 690 C CA . TYR A 1 87 ? 49.049 27.628 -57.722 1.00 80.62 87 TYR A CA 1
ATOM 691 C C . TYR A 1 87 ? 50.236 27.256 -56.837 1.00 80.62 87 TYR A C 1
ATOM 693 O O . TYR A 1 87 ? 51.144 26.546 -57.272 1.00 80.62 87 TYR A O 1
ATOM 701 N N . ASN A 1 88 ? 50.210 27.683 -55.579 1.00 84.19 88 ASN A N 1
ATOM 702 C CA . ASN A 1 88 ? 51.195 27.291 -54.586 1.00 84.19 88 ASN A CA 1
ATOM 703 C C . ASN A 1 88 ? 50.474 27.098 -53.256 1.00 84.19 88 ASN A C 1
ATOM 705 O O . ASN A 1 88 ? 50.002 28.061 -52.667 1.00 84.19 88 ASN A O 1
ATOM 709 N N . ALA A 1 89 ? 50.448 25.867 -52.746 1.00 81.81 89 ALA A N 1
ATOM 710 C CA . ALA A 1 89 ? 49.780 25.562 -51.483 1.00 81.81 89 ALA A CA 1
ATOM 711 C C . ALA A 1 89 ? 50.399 26.279 -50.265 1.00 81.81 89 ALA A C 1
ATOM 713 O O . ALA A 1 89 ? 49.830 26.214 -49.182 1.00 81.81 89 ALA A O 1
ATOM 714 N N . MET A 1 90 ? 51.542 26.951 -50.435 1.00 83.69 90 MET A N 1
ATOM 715 C CA . MET A 1 90 ? 52.193 27.788 -49.423 1.00 83.69 90 MET A CA 1
ATOM 716 C C . MET A 1 90 ? 52.001 29.301 -49.657 1.00 83.69 90 MET A C 1
ATOM 718 O O . MET A 1 90 ? 52.683 30.093 -49.015 1.00 83.69 90 MET A O 1
ATOM 722 N N . ASP A 1 91 ? 51.165 29.720 -50.616 1.00 87.44 91 ASP A N 1
ATOM 723 C CA . ASP A 1 91 ? 50.875 31.139 -50.871 1.00 87.44 91 ASP A CA 1
ATOM 724 C C . ASP A 1 91 ? 50.000 31.727 -49.743 1.00 87.44 91 ASP A C 1
ATOM 726 O O . ASP A 1 91 ? 48.857 31.281 -49.575 1.00 87.44 91 ASP A O 1
ATOM 730 N N . PRO A 1 92 ? 50.482 32.749 -49.005 1.00 88.00 92 PRO A N 1
ATOM 731 C CA . PRO A 1 92 ? 49.730 33.393 -47.929 1.00 88.00 92 PRO A CA 1
ATOM 732 C C . PRO A 1 92 ? 48.338 33.890 -48.333 1.00 88.00 92 PRO A C 1
ATOM 734 O O . PRO A 1 92 ? 47.408 33.816 -47.532 1.00 88.00 92 PRO A O 1
ATOM 737 N N . LYS A 1 93 ? 48.156 34.364 -49.577 1.00 87.88 93 LYS A N 1
ATOM 738 C CA . LYS A 1 93 ? 46.846 34.848 -50.055 1.00 87.88 93 LYS A CA 1
ATOM 739 C C . LYS A 1 93 ? 45.843 33.709 -50.206 1.00 87.88 93 LYS A C 1
ATOM 741 O O . LYS A 1 93 ? 44.689 33.837 -49.811 1.00 87.88 93 LYS A O 1
ATOM 746 N N . GLN A 1 94 ? 46.297 32.573 -50.730 1.00 87.56 94 GLN A N 1
ATOM 747 C CA . GLN A 1 94 ? 45.458 31.385 -50.895 1.00 87.56 94 GLN A CA 1
ATOM 748 C C . GLN A 1 94 ? 45.132 30.751 -49.539 1.00 87.56 94 GLN A C 1
ATOM 750 O O . GLN A 1 94 ? 44.018 30.274 -49.333 1.00 87.56 94 GLN A O 1
ATOM 755 N N . GLN A 1 95 ? 46.067 30.789 -48.588 1.00 87.62 95 GLN A N 1
ATOM 756 C CA . GLN A 1 95 ? 45.837 30.286 -47.232 1.00 87.62 95 GLN A CA 1
ATOM 757 C C . GLN A 1 95 ? 44.912 31.184 -46.407 1.00 87.62 95 GLN A C 1
ATOM 759 O O . GLN A 1 95 ? 44.110 30.661 -45.633 1.00 87.62 95 GLN A O 1
ATOM 764 N N . LEU A 1 96 ? 44.940 32.505 -46.624 1.00 90.50 96 LEU A N 1
ATOM 765 C CA . LEU A 1 96 ? 43.958 33.423 -46.042 1.00 90.50 96 LEU A CA 1
ATOM 766 C C . LEU A 1 96 ? 42.533 33.056 -46.481 1.00 90.50 96 LEU A C 1
ATOM 768 O O . LEU A 1 96 ? 41.647 32.931 -45.635 1.00 90.50 96 LEU A O 1
ATOM 772 N N . TRP A 1 97 ? 42.321 32.799 -47.777 1.00 90.25 97 TRP A N 1
ATOM 773 C CA . TRP A 1 97 ? 41.029 32.337 -48.297 1.00 90.25 97 TRP A CA 1
ATOM 774 C C . TRP A 1 97 ? 40.585 31.011 -47.662 1.00 90.25 97 TRP A C 1
ATOM 776 O O . TRP A 1 97 ? 39.454 30.882 -47.186 1.00 90.25 97 TRP A O 1
ATOM 786 N N . VAL A 1 98 ? 41.487 30.025 -47.607 1.00 87.50 98 VAL A N 1
ATOM 787 C CA . VAL A 1 98 ? 41.204 28.702 -47.028 1.00 87.50 98 VAL A CA 1
ATOM 788 C C . VAL A 1 98 ? 40.785 28.822 -45.562 1.00 87.50 98 VAL A C 1
ATOM 790 O O . VAL A 1 98 ? 39.753 28.275 -45.174 1.00 87.50 98 VAL A O 1
ATOM 793 N N . ALA A 1 99 ? 41.549 29.555 -44.751 1.00 87.56 99 ALA A N 1
ATOM 794 C CA . ALA A 1 99 ? 41.242 29.752 -43.338 1.00 87.56 99 ALA A CA 1
ATOM 795 C C . ALA A 1 99 ? 39.925 30.526 -43.133 1.00 87.56 99 ALA A C 1
ATOM 797 O O . ALA A 1 99 ? 39.132 30.169 -42.259 1.00 87.56 99 ALA A O 1
ATOM 798 N N . SER A 1 100 ? 39.643 31.508 -43.994 1.00 90.31 100 SER A N 1
ATOM 799 C CA . SER A 1 100 ? 38.383 32.265 -43.998 1.00 90.31 100 SER A CA 1
ATOM 800 C C . SER A 1 100 ? 37.166 31.369 -44.255 1.00 90.31 100 SER A C 1
ATOM 802 O O . SER A 1 100 ? 36.153 31.483 -43.567 1.00 90.31 100 SER A O 1
ATOM 804 N N . CYS A 1 101 ? 37.271 30.412 -45.183 1.00 89.69 101 CYS A N 1
ATOM 805 C CA . CYS A 1 101 ? 36.196 29.457 -45.467 1.00 89.69 101 CYS A CA 1
ATOM 806 C C . CYS A 1 101 ? 35.871 28.559 -44.268 1.00 89.69 101 CYS A C 1
ATOM 808 O O . CYS A 1 101 ? 34.704 28.256 -44.021 1.00 89.69 101 CYS A O 1
ATOM 810 N N . PHE A 1 102 ? 36.886 28.135 -43.510 1.00 86.19 102 PHE A N 1
ATOM 811 C CA . PHE A 1 102 ? 36.673 27.333 -42.305 1.00 86.19 102 PHE A CA 1
ATOM 812 C C . PHE A 1 102 ? 36.051 28.142 -41.164 1.00 86.19 102 PHE A C 1
ATOM 814 O O . PHE A 1 102 ? 35.208 27.599 -40.451 1.00 86.19 102 PHE A O 1
ATOM 821 N N . PHE A 1 103 ? 36.400 29.425 -41.018 1.00 87.00 103 PHE A N 1
ATOM 822 C CA . PHE A 1 103 ? 35.720 30.328 -40.084 1.00 87.00 103 PHE A CA 1
ATOM 823 C C . PHE A 1 103 ? 34.228 30.453 -40.412 1.00 87.00 103 PHE A C 1
ATOM 825 O O . PHE A 1 103 ? 33.391 30.202 -39.547 1.00 87.00 103 PHE A O 1
ATOM 832 N N . VAL A 1 104 ? 33.889 30.747 -41.672 1.00 88.19 104 VAL A N 1
ATOM 833 C CA . VAL A 1 104 ? 32.489 30.878 -42.107 1.00 88.19 104 VAL A CA 1
ATOM 834 C C . VAL A 1 104 ? 31.733 29.567 -41.932 1.00 88.19 104 VAL A C 1
ATOM 836 O O . VAL A 1 104 ? 30.637 29.566 -41.379 1.00 88.19 104 VAL A O 1
ATOM 839 N N . ALA A 1 105 ? 32.327 28.437 -42.324 1.00 85.81 105 ALA A N 1
ATOM 840 C CA . ALA A 1 105 ? 31.712 27.130 -42.124 1.00 85.81 105 ALA A CA 1
ATOM 841 C C . ALA A 1 105 ? 31.449 26.829 -40.644 1.00 85.81 105 ALA A C 1
ATOM 843 O O . ALA A 1 105 ? 30.383 26.317 -40.308 1.00 85.81 105 ALA A O 1
ATOM 844 N N . ASN A 1 106 ? 32.390 27.164 -39.758 1.00 81.00 106 ASN A N 1
ATOM 845 C CA . ASN A 1 106 ? 32.217 26.975 -38.323 1.00 81.00 106 ASN A CA 1
ATOM 846 C C . ASN A 1 106 ? 31.080 27.846 -37.779 1.00 81.00 106 ASN A C 1
ATOM 848 O O . ASN A 1 106 ? 30.172 27.324 -37.137 1.00 81.00 106 ASN A O 1
ATOM 852 N N . LEU A 1 107 ? 31.092 29.138 -38.107 1.00 83.81 107 LEU A N 1
ATOM 853 C CA . LEU A 1 107 ? 30.084 30.092 -37.663 1.00 83.81 107 LEU A CA 1
ATOM 854 C C . LEU A 1 107 ? 28.677 29.695 -38.129 1.00 83.81 107 LEU A C 1
ATOM 856 O O . LEU A 1 107 ? 27.767 29.596 -37.313 1.00 83.81 107 LEU A O 1
ATOM 860 N N . THR A 1 108 ? 28.507 29.376 -39.417 1.00 83.75 108 THR A N 1
ATOM 861 C CA . THR A 1 108 ? 27.211 28.958 -39.977 1.00 83.75 108 THR A CA 1
ATOM 862 C C . THR A 1 108 ? 26.661 27.716 -39.275 1.00 83.75 108 THR A C 1
ATOM 864 O O . THR A 1 108 ? 25.463 27.618 -39.007 1.00 83.75 108 THR A O 1
ATOM 867 N N . VAL A 1 109 ? 27.527 26.758 -38.953 1.00 75.44 109 VAL A N 1
ATOM 868 C CA . VAL A 1 109 ? 27.136 25.513 -38.285 1.00 75.44 109 VAL A CA 1
ATOM 869 C C . VAL A 1 109 ? 26.780 25.758 -36.820 1.00 75.44 109 VAL A C 1
ATOM 871 O O . VAL A 1 109 ? 25.775 25.221 -36.352 1.00 75.44 109 VAL A O 1
ATOM 874 N N . GLN A 1 110 ? 27.554 26.593 -36.120 1.00 73.38 110 GLN A N 1
ATOM 875 C CA . GLN A 1 110 ? 27.248 27.006 -34.752 1.00 73.38 110 GLN A CA 1
ATOM 876 C C . GLN A 1 110 ? 25.865 27.656 -34.686 1.00 73.38 110 GLN A C 1
ATOM 878 O O . GLN A 1 110 ? 25.008 27.215 -33.925 1.00 73.38 110 GLN A O 1
ATOM 883 N N . GLU A 1 111 ? 25.598 28.614 -35.571 1.00 78.69 111 GLU A N 1
ATOM 884 C CA . GLU A 1 111 ? 24.325 29.333 -35.584 1.00 78.69 111 GLU A CA 1
ATOM 885 C C . GLU A 1 111 ? 23.142 28.454 -36.007 1.00 78.69 111 GLU A C 1
ATOM 887 O O . GLU A 1 111 ? 22.048 28.581 -35.456 1.00 78.69 111 GLU A O 1
ATOM 892 N N . THR A 1 112 ? 23.359 27.508 -36.927 1.00 74.44 112 THR A N 1
ATOM 893 C CA . THR A 1 112 ? 22.303 26.599 -37.402 1.00 74.44 112 THR A CA 1
ATOM 894 C C . THR A 1 112 ? 21.857 25.606 -36.328 1.00 74.44 112 THR A C 1
ATOM 896 O O . THR A 1 112 ? 20.665 25.325 -36.215 1.00 74.44 112 THR A O 1
ATOM 899 N N . PHE A 1 113 ? 22.791 25.038 -35.559 1.00 69.31 113 PHE A N 1
ATOM 900 C CA . PHE A 1 113 ? 22.474 23.963 -34.608 1.00 69.31 113 PHE A CA 1
ATOM 901 C C . PHE A 1 113 ? 22.369 24.425 -33.154 1.00 69.31 113 PHE A C 1
ATOM 903 O O . PHE A 1 113 ? 21.689 23.767 -32.366 1.00 69.31 113 PHE A O 1
ATOM 910 N N . PHE A 1 114 ? 23.023 25.529 -32.794 1.00 71.25 114 PHE A N 1
ATOM 911 C CA . PHE A 1 114 ? 23.138 25.994 -31.410 1.00 71.25 114 PHE A CA 1
ATOM 912 C C . PHE A 1 114 ? 22.572 27.407 -31.193 1.00 71.25 114 PHE A C 1
ATOM 914 O O . PHE A 1 114 ? 22.522 27.864 -30.052 1.00 71.25 114 PHE A O 1
ATOM 921 N N . GLY A 1 115 ? 22.049 28.047 -32.246 1.00 67.56 115 GLY A N 1
ATOM 922 C CA . GLY A 1 115 ? 21.413 29.364 -32.191 1.00 67.56 115 GLY A CA 1
ATOM 923 C C . GLY A 1 115 ? 22.378 30.517 -32.476 1.00 67.56 115 GLY A C 1
ATOM 924 O O . GLY A 1 115 ? 23.593 30.347 -32.465 1.00 67.56 115 GLY A O 1
ATOM 925 N N . LEU A 1 116 ? 21.820 31.697 -32.764 1.00 76.06 116 LEU A N 1
ATOM 926 C CA . LEU A 1 116 ? 22.586 32.885 -33.160 1.00 76.06 116 LEU A CA 1
ATOM 927 C C . LEU A 1 116 ? 23.596 33.298 -32.082 1.00 76.06 116 LEU A C 1
ATOM 929 O O . LEU A 1 116 ? 23.244 33.394 -30.904 1.00 76.06 116 LEU A O 1
ATOM 933 N N . LEU A 1 117 ? 24.830 33.588 -32.500 1.00 76.31 117 LEU A N 1
ATOM 934 C CA . LEU A 1 117 ? 25.871 34.093 -31.610 1.00 76.31 117 LEU A CA 1
ATOM 935 C C . LEU A 1 117 ? 25.751 35.612 -31.454 1.00 76.31 117 LEU A C 1
ATOM 937 O O . LEU A 1 117 ? 25.431 36.328 -32.405 1.00 76.31 117 LEU A O 1
ATOM 941 N N . ASP A 1 118 ? 26.032 36.113 -30.254 1.00 83.75 118 ASP A N 1
ATOM 942 C CA . ASP A 1 118 ? 26.192 37.545 -30.028 1.00 83.75 118 ASP A CA 1
ATOM 943 C C . ASP A 1 118 ? 27.509 38.059 -30.641 1.00 83.75 118 ASP A C 1
ATOM 945 O O . ASP A 1 118 ? 28.438 37.295 -30.921 1.00 83.75 118 ASP A O 1
ATOM 949 N N . GLU A 1 119 ? 27.600 39.372 -30.844 1.00 80.88 119 GLU A N 1
ATOM 950 C CA . GLU A 1 119 ? 28.745 39.999 -31.513 1.00 80.88 119 GLU A CA 1
ATOM 951 C C . GLU A 1 119 ? 30.079 39.783 -30.776 1.00 80.88 119 GLU A C 1
ATOM 953 O O . GLU A 1 119 ? 31.121 39.651 -31.418 1.00 80.88 119 GLU A O 1
ATOM 958 N N . GLN A 1 120 ? 30.072 39.663 -29.442 1.00 83.00 120 GLN A N 1
ATOM 959 C CA . GLN A 1 120 ? 31.288 39.386 -28.675 1.00 83.00 120 GLN A CA 1
ATOM 960 C C . GLN A 1 120 ? 31.761 37.946 -28.906 1.00 83.00 120 GLN A C 1
ATOM 962 O O . GLN A 1 120 ? 32.954 37.714 -29.112 1.00 83.00 120 GLN A O 1
ATOM 967 N N . SER A 1 121 ? 30.837 36.985 -28.929 1.00 81.50 121 SER A N 1
ATOM 968 C CA . SER A 1 121 ? 31.135 35.579 -29.229 1.00 81.50 121 SER A CA 1
ATOM 969 C C . SER A 1 121 ? 31.639 35.377 -30.664 1.00 81.50 121 SER A C 1
ATOM 971 O O . SER A 1 121 ? 32.582 34.612 -30.881 1.00 81.50 121 SER A O 1
ATOM 973 N N . LYS A 1 122 ? 31.079 36.101 -31.644 1.00 82.88 122 LYS A N 1
ATOM 974 C CA . LYS A 1 122 ? 31.564 36.088 -33.038 1.00 82.88 122 LYS A CA 1
ATOM 975 C C . LYS A 1 122 ? 32.988 36.624 -33.157 1.00 82.88 122 LYS A C 1
ATOM 977 O O . LYS A 1 122 ? 33.803 36.034 -33.860 1.00 82.88 122 LYS A O 1
ATOM 982 N N . GLU A 1 123 ? 33.304 37.697 -32.436 1.00 85.94 123 GLU A N 1
ATOM 983 C CA . GLU A 1 123 ? 34.640 38.296 -32.425 1.00 85.94 123 GLU A CA 1
ATOM 984 C C . GLU A 1 123 ? 35.680 37.378 -31.754 1.00 85.94 123 GLU A C 1
ATOM 986 O O . GLU A 1 123 ? 36.826 37.298 -32.199 1.00 85.94 123 GLU A O 1
ATOM 991 N N . VAL A 1 124 ? 35.294 36.627 -30.715 1.00 83.75 124 VAL A N 1
ATOM 992 C CA . VAL A 1 124 ? 36.153 35.589 -30.112 1.00 83.75 124 VAL A CA 1
ATOM 993 C C . VAL A 1 124 ? 36.434 34.469 -31.113 1.00 83.75 124 VAL A C 1
ATOM 995 O O . VAL A 1 124 ? 37.595 34.117 -31.322 1.00 83.75 124 VAL A O 1
ATOM 998 N N . LEU A 1 125 ? 35.396 33.962 -31.783 1.00 80.50 125 LEU A N 1
ATOM 999 C CA . LEU A 1 125 ? 35.544 32.918 -32.797 1.00 80.50 125 LEU A CA 1
ATOM 1000 C C . LEU A 1 125 ? 36.414 33.388 -33.975 1.00 80.50 125 LEU A C 1
ATOM 1002 O O . LEU A 1 125 ? 37.255 32.637 -34.471 1.00 80.50 125 LEU A O 1
ATOM 1006 N N . TYR A 1 126 ? 36.257 34.648 -34.387 1.00 87.88 126 TYR A N 1
ATOM 1007 C CA . TYR A 1 126 ? 37.075 35.275 -35.422 1.00 87.88 126 TYR A CA 1
ATOM 1008 C C . TYR A 1 126 ? 38.554 35.342 -35.014 1.00 87.88 126 TYR A C 1
ATOM 1010 O O . TYR A 1 126 ? 39.432 34.965 -35.790 1.00 87.88 126 TYR A O 1
ATOM 1018 N N . LYS A 1 127 ? 38.849 35.722 -33.764 1.00 85.06 127 LYS A N 1
ATOM 1019 C CA . LYS A 1 127 ? 40.221 35.746 -33.225 1.00 85.06 127 LYS A CA 1
ATOM 1020 C C . LYS A 1 127 ? 40.874 34.367 -33.154 1.00 85.06 127 LYS A C 1
ATOM 1022 O O . LYS A 1 127 ? 42.091 34.260 -33.297 1.00 85.06 127 LYS A O 1
ATOM 1027 N N . ASP A 1 128 ? 40.109 33.306 -32.931 1.00 81.56 128 ASP A N 1
ATOM 1028 C CA . ASP A 1 128 ? 40.666 31.953 -32.963 1.00 81.56 128 ASP A CA 1
ATOM 1029 C C . ASP A 1 128 ? 40.933 31.467 -34.391 1.00 81.56 128 ASP A C 1
ATOM 1031 O O . ASP A 1 128 ? 41.958 30.820 -34.633 1.00 81.56 128 ASP A O 1
ATOM 1035 N N . ALA A 1 129 ? 40.104 31.874 -35.356 1.00 83.56 129 ALA A N 1
ATOM 1036 C CA . ALA A 1 129 ? 40.358 31.633 -36.771 1.00 83.56 129 ALA A CA 1
ATOM 1037 C C . ALA A 1 129 ? 41.594 32.385 -37.297 1.00 83.56 129 ALA A C 1
ATOM 1039 O O . ALA A 1 129 ? 42.393 31.787 -38.020 1.00 83.56 129 ALA A O 1
ATOM 1040 N N . THR A 1 130 ? 41.813 33.645 -36.897 1.00 87.25 130 THR A N 1
ATOM 1041 C CA . THR A 1 130 ? 43.011 34.413 -37.300 1.00 87.25 130 THR A CA 1
ATOM 1042 C C . THR A 1 130 ? 44.289 33.760 -36.772 1.00 87.25 130 THR A C 1
ATOM 1044 O O . THR A 1 130 ? 45.257 33.596 -37.514 1.00 87.25 130 THR A O 1
ATOM 1047 N N . ARG A 1 131 ? 44.276 33.282 -35.518 1.00 82.44 131 ARG A N 1
ATOM 1048 C CA . ARG A 1 131 ? 45.379 32.508 -34.917 1.00 82.44 131 ARG A CA 1
ATOM 1049 C C . ARG A 1 131 ? 45.655 31.198 -35.650 1.00 82.44 131 ARG A C 1
ATOM 1051 O O . ARG A 1 131 ? 46.808 30.813 -35.777 1.00 82.44 131 ARG A O 1
ATOM 1058 N N . PHE A 1 132 ? 44.625 30.501 -36.121 1.00 80.44 132 PHE A N 1
ATOM 1059 C CA . PHE A 1 132 ? 44.826 29.307 -36.941 1.00 80.44 132 PHE A CA 1
ATOM 1060 C C . PHE A 1 132 ? 45.398 29.656 -38.326 1.00 80.44 132 PHE A C 1
ATOM 1062 O O . PHE A 1 132 ? 46.301 28.978 -38.816 1.00 80.44 132 PHE A O 1
ATOM 1069 N N . GLY A 1 133 ? 44.931 30.752 -38.932 1.00 83.38 133 GLY A N 1
ATOM 1070 C CA . GLY A 1 133 ? 45.443 31.277 -40.198 1.00 83.38 133 GLY A CA 1
ATOM 1071 C C . GLY A 1 133 ? 46.938 31.587 -40.179 1.00 83.38 133 GLY A C 1
ATOM 1072 O O . GLY A 1 133 ? 47.651 31.215 -41.114 1.00 83.38 133 GLY A O 1
ATOM 1073 N N . THR A 1 134 ? 47.440 32.188 -39.095 1.00 82.50 134 THR A N 1
ATOM 1074 C CA . THR A 1 134 ? 48.882 32.459 -38.939 1.00 82.50 134 THR A CA 1
ATOM 1075 C C . THR A 1 134 ? 49.707 31.179 -38.884 1.00 82.50 134 THR A C 1
ATOM 1077 O O . THR A 1 134 ? 50.808 31.131 -39.437 1.00 82.50 134 THR A O 1
ATOM 1080 N N . SER A 1 135 ? 49.156 30.096 -38.333 1.00 77.38 135 SER A N 1
ATOM 1081 C CA . SER A 1 135 ? 49.783 28.773 -38.373 1.00 77.38 135 SER A CA 1
ATOM 1082 C C . SER A 1 135 ? 49.773 28.132 -39.774 1.00 77.38 135 SER A C 1
ATOM 1084 O O . SER A 1 135 ? 50.569 27.228 -40.033 1.00 77.38 135 SER A O 1
ATOM 1086 N N . LEU A 1 136 ? 48.920 28.594 -40.693 1.00 72.62 136 LEU A N 1
ATOM 1087 C CA . LEU A 1 136 ? 48.811 28.143 -42.087 1.00 72.62 136 LEU A CA 1
ATOM 1088 C C . LEU A 1 136 ? 49.486 29.089 -43.092 1.00 72.62 136 LEU A C 1
ATOM 1090 O O . LEU A 1 136 ? 49.147 29.076 -44.265 1.00 72.62 136 LEU A O 1
ATOM 1094 N N . GLN A 1 137 ? 50.474 29.877 -42.666 1.00 81.44 137 GLN A N 1
ATOM 1095 C CA . GLN A 1 137 ? 51.244 30.800 -43.518 1.00 81.44 137 GLN A CA 1
ATOM 1096 C C . GLN A 1 137 ? 50.506 32.071 -43.973 1.00 81.44 137 GLN A C 1
ATOM 1098 O O . GLN A 1 137 ? 51.030 32.765 -44.840 1.00 81.44 137 GLN A O 1
ATOM 1103 N N . ALA A 1 138 ? 49.349 32.415 -43.394 1.00 85.88 138 ALA A N 1
ATOM 1104 C CA . ALA A 1 138 ? 48.694 33.710 -43.599 1.00 85.88 138 ALA A CA 1
ATOM 1105 C C . ALA A 1 138 ? 49.040 34.665 -42.434 1.00 85.88 138 ALA A C 1
ATOM 1107 O O . ALA A 1 138 ? 48.463 34.513 -41.355 1.00 85.88 138 ALA A O 1
ATOM 1108 N N . PRO A 1 139 ? 49.980 35.620 -42.605 1.00 87.31 139 PRO A N 1
ATOM 1109 C CA . PRO A 1 139 ? 50.367 36.568 -41.560 1.00 87.31 139 PRO A CA 1
ATOM 1110 C C . PRO A 1 139 ? 49.169 37.339 -41.003 1.00 87.31 139 PRO A C 1
ATOM 1112 O O . PRO A 1 139 ? 48.192 37.580 -41.715 1.00 87.31 139 PRO A O 1
ATOM 1115 N N . LEU A 1 140 ? 49.250 37.744 -39.733 1.00 86.31 140 LEU A N 1
ATOM 1116 C CA . LEU A 1 140 ? 48.141 38.410 -39.047 1.00 86.31 140 LEU A CA 1
ATOM 1117 C C . LEU A 1 140 ? 47.768 39.733 -39.731 1.00 86.31 140 LEU A C 1
ATOM 1119 O O . LEU A 1 140 ? 46.600 40.097 -39.768 1.00 86.31 140 LEU A O 1
ATOM 1123 N N . GLU A 1 141 ? 48.744 40.406 -40.338 1.00 88.31 141 GLU A N 1
ATOM 1124 C CA . GLU A 1 141 ? 48.592 41.679 -41.046 1.00 88.31 141 GLU A CA 1
ATOM 1125 C C . GLU A 1 141 ? 47.743 41.557 -42.320 1.00 88.31 141 GLU A C 1
ATOM 1127 O O . GLU A 1 141 ? 47.269 42.562 -42.843 1.00 88.31 141 GLU A O 1
ATOM 1132 N N . MET A 1 142 ? 47.562 40.336 -42.840 1.00 89.44 142 MET A N 1
ATOM 1133 C CA . MET A 1 142 ? 46.705 40.073 -43.997 1.00 89.44 142 MET A CA 1
ATOM 1134 C C . MET A 1 142 ? 45.239 39.846 -43.616 1.00 89.44 142 MET A C 1
ATOM 1136 O O . MET A 1 142 ? 44.378 39.894 -44.494 1.00 89.44 142 MET A O 1
ATOM 1140 N N . TRP A 1 143 ? 44.945 39.580 -42.342 1.00 92.38 143 TRP A N 1
ATOM 1141 C CA . TRP A 1 143 ? 43.573 39.388 -41.887 1.00 92.38 143 TRP A CA 1
ATOM 1142 C C . TRP A 1 143 ? 42.857 40.733 -41.721 1.00 92.38 143 TRP A C 1
ATOM 1144 O O . TRP A 1 143 ? 43.452 41.693 -41.227 1.00 92.38 143 TRP A O 1
ATOM 1154 N N . PRO A 1 144 ? 41.565 40.816 -42.078 1.00 93.06 144 PRO A N 1
ATOM 1155 C CA . PRO A 1 144 ? 40.745 41.979 -41.761 1.00 93.06 144 PRO A CA 1
ATOM 1156 C C . PRO A 1 144 ? 40.734 42.287 -40.252 1.00 93.06 144 PRO A C 1
ATOM 1158 O O . PRO A 1 144 ? 40.741 41.377 -39.425 1.00 93.06 144 PRO A O 1
ATOM 1161 N N . GLU A 1 145 ? 40.693 43.569 -39.887 1.00 87.12 145 GLU A N 1
ATOM 1162 C CA . GLU A 1 145 ? 40.909 44.030 -38.501 1.00 87.12 145 GLU A CA 1
ATOM 1163 C C . GLU A 1 145 ? 39.901 43.466 -37.479 1.00 87.12 145 GLU A C 1
ATOM 1165 O O . GLU A 1 145 ? 40.245 43.251 -36.320 1.00 87.12 145 GLU A O 1
ATOM 1170 N N . ASN A 1 146 ? 38.660 43.216 -37.902 1.00 88.75 146 ASN A N 1
ATOM 1171 C CA . ASN A 1 146 ? 37.563 42.711 -37.070 1.00 88.75 146 ASN A CA 1
ATOM 1172 C C . ASN A 1 146 ? 36.525 41.968 -37.927 1.00 88.75 146 ASN A C 1
ATOM 1174 O O . ASN A 1 146 ? 36.591 42.006 -39.162 1.00 88.75 146 ASN A O 1
ATOM 1178 N N . VAL A 1 147 ? 35.534 41.338 -37.284 1.00 87.44 147 VAL A N 1
ATOM 1179 C CA . VAL A 1 147 ? 34.503 40.548 -37.981 1.00 87.44 147 VAL A CA 1
ATOM 1180 C C . VAL A 1 147 ? 33.702 41.358 -39.020 1.00 87.44 147 VAL A C 1
ATOM 1182 O O . VAL A 1 147 ? 33.324 40.824 -40.061 1.00 87.44 147 VAL A O 1
ATOM 1185 N N . ASN A 1 148 ? 33.499 42.665 -38.817 1.00 87.00 148 ASN A N 1
ATOM 1186 C CA . ASN A 1 148 ? 32.778 43.515 -39.776 1.00 87.00 148 ASN A CA 1
ATOM 1187 C C . ASN A 1 148 ? 33.591 43.750 -41.057 1.00 87.00 148 ASN A C 1
ATOM 1189 O O . ASN A 1 148 ? 33.081 43.570 -42.163 1.00 87.00 148 ASN A O 1
ATOM 1193 N N . LYS A 1 149 ? 34.880 44.087 -40.917 1.00 90.62 149 LYS A N 1
ATOM 1194 C CA . LYS A 1 149 ? 35.807 44.192 -42.055 1.00 90.62 149 LYS A CA 1
ATOM 1195 C C . LYS A 1 149 ? 36.046 42.847 -42.733 1.00 90.62 149 LYS A C 1
ATOM 1197 O O . LYS A 1 149 ? 36.253 42.805 -43.945 1.00 90.62 149 LYS A O 1
ATOM 1202 N N . PHE A 1 150 ? 35.953 41.751 -41.984 1.00 93.44 150 PHE A N 1
ATOM 1203 C CA . PHE A 1 150 ? 35.978 40.412 -42.556 1.00 93.44 150 PHE A CA 1
ATOM 1204 C C . PHE A 1 150 ? 34.815 40.171 -43.519 1.00 93.44 150 PHE A C 1
ATOM 1206 O O . PHE A 1 150 ? 35.042 39.662 -44.613 1.00 93.44 150 PHE A O 1
ATOM 1213 N N . TRP A 1 151 ? 33.593 40.579 -43.175 1.00 91.19 151 TRP A N 1
ATOM 1214 C CA . TRP A 1 151 ? 32.453 40.414 -44.079 1.00 91.19 151 TRP A CA 1
ATOM 1215 C C . TRP A 1 151 ? 32.554 41.271 -45.346 1.00 91.19 151 TRP A C 1
ATOM 1217 O O . TRP A 1 151 ? 32.116 40.822 -46.404 1.00 91.19 151 TRP A O 1
ATOM 1227 N N . GLU A 1 152 ? 33.168 42.460 -45.286 1.00 90.12 152 GLU A N 1
ATOM 1228 C CA . GLU A 1 152 ? 33.489 43.250 -46.489 1.00 90.12 152 GLU A CA 1
ATOM 1229 C C . GLU A 1 152 ? 34.426 42.469 -47.430 1.00 90.12 152 GLU A C 1
ATOM 1231 O O . GLU A 1 152 ? 34.131 42.332 -48.620 1.00 90.12 152 GLU A O 1
ATOM 1236 N N . TYR A 1 153 ? 35.508 41.896 -46.887 1.00 92.00 153 TYR A N 1
ATOM 1237 C CA . TYR A 1 153 ? 36.435 41.025 -47.621 1.00 92.00 153 TYR A CA 1
ATOM 1238 C C . TYR A 1 153 ? 35.732 39.782 -48.187 1.00 92.00 153 TYR A C 1
ATOM 1240 O O . TYR A 1 153 ? 35.810 39.513 -49.384 1.00 92.00 153 TYR A O 1
ATOM 1248 N N . TRP A 1 154 ? 34.991 39.055 -47.348 1.00 90.25 154 TRP A N 1
ATOM 1249 C CA . TRP A 1 154 ? 34.288 37.830 -47.725 1.00 90.25 154 TRP A CA 1
ATOM 1250 C C . TRP A 1 154 ? 33.302 38.071 -48.868 1.00 90.25 154 TRP A C 1
ATOM 1252 O O . TRP A 1 154 ? 33.301 37.345 -49.860 1.00 90.25 154 TRP A O 1
ATOM 1262 N N . ASN A 1 155 ? 32.492 39.127 -48.764 1.00 86.81 155 ASN A N 1
ATOM 1263 C CA . ASN A 1 155 ? 31.531 39.483 -49.801 1.00 86.81 155 ASN A CA 1
ATOM 1264 C C . ASN A 1 155 ? 32.222 39.945 -51.089 1.00 86.81 155 ASN A C 1
ATOM 1266 O O . ASN A 1 155 ? 31.706 39.681 -52.174 1.00 86.81 155 ASN A O 1
ATOM 1270 N N . HIS A 1 156 ? 33.377 40.611 -51.003 1.00 87.38 156 HIS A N 1
ATOM 1271 C CA . HIS A 1 156 ? 34.165 40.946 -52.186 1.00 87.38 156 HIS A CA 1
ATOM 1272 C C . HIS A 1 156 ? 34.630 39.677 -52.914 1.00 87.38 156 HIS A C 1
ATOM 1274 O O . HIS A 1 156 ? 34.301 39.505 -54.087 1.00 87.38 156 HIS A O 1
ATOM 1280 N N . GLU A 1 157 ? 35.296 38.754 -52.219 1.00 85.81 157 GLU A N 1
ATOM 1281 C CA . GLU A 1 157 ? 35.805 37.503 -52.801 1.00 85.81 157 GLU A CA 1
ATOM 1282 C C . GLU A 1 157 ? 34.680 36.619 -53.369 1.00 85.81 157 GLU A C 1
ATOM 1284 O O . GLU A 1 157 ? 34.748 36.157 -54.510 1.00 85.81 157 GLU A O 1
ATOM 1289 N N . ILE A 1 158 ? 33.583 36.449 -52.621 1.00 81.69 158 ILE A N 1
ATOM 1290 C CA . ILE A 1 158 ? 32.420 35.644 -53.031 1.00 81.69 158 ILE A CA 1
ATOM 1291 C C . ILE A 1 158 ? 31.713 36.226 -54.266 1.00 81.69 158 ILE A C 1
ATOM 1293 O O . ILE A 1 158 ? 31.183 35.479 -55.086 1.00 81.69 158 ILE A O 1
ATOM 1297 N N . ASN A 1 159 ? 31.701 37.546 -54.450 1.00 80.00 159 ASN A N 1
ATOM 1298 C CA . ASN A 1 159 ? 31.052 38.150 -55.616 1.00 80.00 159 ASN A CA 1
ATOM 1299 C C . ASN A 1 159 ? 31.947 38.179 -56.869 1.00 80.00 159 ASN A C 1
ATOM 1301 O O . ASN A 1 159 ? 31.421 38.254 -57.987 1.00 80.00 159 ASN A O 1
ATOM 1305 N N . HIS A 1 160 ? 33.270 38.081 -56.709 1.00 76.69 160 HIS A N 1
ATOM 1306 C CA . HIS A 1 160 ? 34.243 38.237 -57.798 1.00 76.69 160 HIS A CA 1
ATOM 1307 C C . HIS A 1 160 ? 34.946 36.938 -58.223 1.00 76.69 160 HIS A C 1
ATOM 1309 O O . HIS A 1 160 ? 35.677 36.964 -59.211 1.00 76.69 160 HIS A O 1
ATOM 1315 N N . PHE A 1 161 ? 34.716 35.797 -57.559 1.00 75.19 161 PHE A N 1
ATOM 1316 C CA . PHE A 1 161 ? 35.323 34.538 -58.004 1.00 75.19 161 PHE A CA 1
ATOM 1317 C C . PHE A 1 161 ? 34.729 34.028 -59.331 1.00 75.19 161 PHE A C 1
ATOM 1319 O O . PHE A 1 161 ? 33.522 34.119 -59.593 1.00 75.19 161 PHE A O 1
ATOM 1326 N N . GLU A 1 162 ? 35.608 33.463 -60.159 1.00 78.62 162 GLU A N 1
ATOM 1327 C CA . GLU A 1 162 ? 35.292 32.860 -61.454 1.00 78.62 162 GLU A CA 1
ATOM 1328 C C . GLU A 1 162 ? 35.047 31.349 -61.301 1.00 78.62 162 GLU A C 1
ATOM 1330 O O . GLU A 1 162 ? 35.797 30.644 -60.627 1.00 78.62 162 GLU A O 1
ATOM 1335 N N . VAL A 1 163 ? 34.007 30.811 -61.936 1.00 79.12 163 VAL A N 1
ATOM 1336 C CA . VAL A 1 163 ? 33.743 29.364 -61.910 1.00 79.12 163 VAL A CA 1
ATOM 1337 C C . VAL A 1 163 ? 34.496 28.702 -63.060 1.00 79.12 163 VAL A C 1
ATOM 1339 O O . VAL A 1 163 ? 34.066 28.745 -64.209 1.00 79.12 163 VAL A O 1
ATOM 1342 N N . THR A 1 164 ? 35.644 28.094 -62.761 1.00 84.56 164 THR A N 1
ATOM 1343 C CA . THR A 1 164 ? 36.444 27.359 -63.754 1.00 84.56 164 THR A CA 1
ATOM 1344 C C . THR A 1 164 ? 36.038 25.879 -63.825 1.00 84.56 164 THR A C 1
ATOM 1346 O O . THR A 1 164 ? 35.447 25.352 -62.878 1.00 84.56 164 THR A O 1
ATOM 1349 N N . PRO A 1 165 ? 36.410 25.135 -64.888 1.00 80.94 165 PRO A N 1
ATOM 1350 C CA . PRO A 1 165 ? 36.159 23.691 -64.954 1.00 80.94 165 PRO A CA 1
ATOM 1351 C C . PRO A 1 165 ? 36.730 22.906 -63.760 1.00 80.94 165 PRO A C 1
ATOM 1353 O O . PRO A 1 165 ? 36.134 21.928 -63.317 1.00 80.94 165 PRO A O 1
ATOM 1356 N N . ALA A 1 166 ? 37.857 23.355 -63.193 1.00 81.06 166 ALA A N 1
ATOM 1357 C CA . ALA A 1 166 ? 38.437 22.747 -61.997 1.00 81.06 166 ALA A CA 1
ATOM 1358 C C . ALA A 1 166 ? 37.557 22.947 -60.749 1.00 81.06 166 ALA A C 1
ATOM 1360 O O . ALA A 1 166 ? 37.386 22.002 -59.979 1.00 81.06 166 ALA A O 1
ATOM 1361 N N . VAL A 1 167 ? 36.961 24.137 -60.573 1.00 83.94 167 VAL A N 1
ATOM 1362 C CA . VAL A 1 167 ? 35.990 24.430 -59.496 1.00 83.94 167 VAL A CA 1
ATOM 1363 C C . VAL A 1 167 ? 34.800 23.482 -59.593 1.00 83.94 167 VAL A C 1
ATOM 1365 O O . VAL A 1 167 ? 34.416 22.861 -58.601 1.00 83.94 167 VAL A O 1
ATOM 1368 N N . LEU A 1 168 ? 34.263 23.309 -60.802 1.00 81.94 168 LEU A N 1
ATOM 1369 C CA . LEU A 1 168 ? 33.119 22.440 -61.060 1.00 81.94 168 LEU A CA 1
ATOM 1370 C C . LEU A 1 168 ? 33.428 20.965 -60.773 1.00 81.94 168 LEU A C 1
ATOM 1372 O O . LEU A 1 168 ? 32.693 20.324 -60.022 1.00 81.94 168 LEU A O 1
ATOM 1376 N N . HIS A 1 169 ? 34.538 20.439 -61.301 1.00 80.56 169 HIS A N 1
ATOM 1377 C CA . HIS A 1 169 ? 34.939 19.045 -61.087 1.00 80.56 169 HIS A CA 1
ATOM 1378 C C . HIS A 1 169 ? 35.206 18.724 -59.616 1.00 80.56 169 HIS A C 1
ATOM 1380 O O . HIS A 1 169 ? 34.716 17.721 -59.102 1.00 80.56 169 HIS A O 1
ATOM 1386 N N . VAL A 1 170 ? 35.956 19.575 -58.911 1.00 82.25 170 VAL A N 1
ATOM 1387 C CA . VAL A 1 170 ? 36.261 19.337 -57.494 1.00 82.25 170 VAL A CA 1
ATOM 1388 C C . VAL A 1 170 ? 35.002 19.461 -56.640 1.00 82.25 170 VAL A C 1
ATOM 1390 O O . VAL A 1 170 ? 34.787 18.644 -55.747 1.00 82.25 170 VAL A O 1
ATOM 1393 N N . THR A 1 171 ? 34.131 20.429 -56.932 1.00 83.56 171 THR A N 1
ATOM 1394 C CA . THR A 1 171 ? 32.840 20.553 -56.243 1.00 83.56 171 THR A CA 1
ATOM 1395 C C . THR A 1 171 ? 31.976 19.314 -56.452 1.00 83.56 171 THR A C 1
ATOM 1397 O O . THR A 1 171 ? 31.380 18.814 -55.498 1.00 83.56 171 THR A O 1
ATOM 1400 N N . GLN A 1 172 ? 31.940 18.772 -57.669 1.00 81.38 172 GLN A N 1
ATOM 1401 C CA . GLN A 1 172 ? 31.223 17.535 -57.960 1.00 81.38 172 GLN A CA 1
ATOM 1402 C C . GLN A 1 172 ? 31.788 16.351 -57.163 1.00 81.38 172 GLN A C 1
ATOM 1404 O O . GLN A 1 172 ? 31.012 15.644 -56.523 1.00 81.38 172 GLN A O 1
ATOM 1409 N N . ASP A 1 173 ? 33.111 16.179 -57.114 1.00 81.44 173 ASP A N 1
ATOM 1410 C CA . ASP A 1 173 ? 33.758 15.115 -56.332 1.00 81.44 173 ASP A CA 1
ATOM 1411 C C . ASP A 1 173 ? 33.497 15.256 -54.816 1.00 81.44 173 ASP A C 1
ATOM 1413 O O . ASP A 1 173 ? 33.351 14.257 -54.108 1.00 81.44 173 ASP A O 1
ATOM 1417 N N . VAL A 1 174 ? 33.396 16.488 -54.301 1.00 81.00 174 VAL A N 1
ATOM 1418 C CA . VAL A 1 174 ? 33.073 16.776 -52.889 1.00 81.00 174 VAL A CA 1
ATOM 1419 C C . VAL A 1 174 ? 31.604 16.480 -52.572 1.00 81.00 174 VAL A C 1
ATOM 1421 O O . VAL A 1 174 ? 31.297 15.917 -51.517 1.00 81.00 174 VAL A O 1
ATOM 1424 N N . LEU A 1 175 ? 30.681 16.855 -53.462 1.00 79.62 175 LEU A N 1
ATOM 1425 C CA . LEU A 1 175 ? 29.242 16.640 -53.279 1.00 79.62 175 LEU A CA 1
ATOM 1426 C C . LEU A 1 175 ? 28.836 15.184 -53.534 1.00 79.62 175 LEU A C 1
ATOM 1428 O O . LEU A 1 175 ? 27.896 14.696 -52.900 1.00 79.62 175 LEU A O 1
ATOM 1432 N N . TYR A 1 176 ? 29.529 14.491 -54.438 1.00 79.62 176 TYR A N 1
ATOM 1433 C CA . TYR A 1 176 ? 29.243 13.129 -54.895 1.00 79.62 176 TYR A CA 1
ATOM 1434 C C . TYR A 1 176 ? 30.482 12.221 -54.777 1.00 79.62 176 TYR A C 1
ATOM 1436 O O . TYR A 1 176 ? 30.941 11.673 -55.781 1.00 79.62 176 TYR A O 1
ATOM 1444 N N . PRO A 1 177 ? 31.024 12.012 -53.562 1.00 75.25 177 PRO A N 1
ATOM 1445 C CA . PRO A 1 177 ? 32.229 11.211 -53.385 1.00 75.25 177 PRO A CA 1
ATOM 1446 C C . PRO A 1 177 ? 32.017 9.760 -53.839 1.00 75.25 177 PRO A C 1
ATOM 1448 O O . PRO A 1 177 ? 31.014 9.118 -53.515 1.00 75.25 177 PRO A O 1
ATOM 1451 N N . HIS A 1 178 ? 32.989 9.224 -54.575 1.00 69.00 178 HIS A N 1
ATOM 1452 C CA . HIS A 1 178 ? 33.015 7.832 -55.028 1.00 69.00 178 HIS A CA 1
ATOM 1453 C C . HIS A 1 178 ? 33.762 6.938 -54.025 1.00 69.00 178 HIS A C 1
ATOM 1455 O O . HIS A 1 178 ? 34.687 7.400 -53.373 1.00 69.00 178 HIS A O 1
ATOM 1461 N N . ASN A 1 179 ? 33.419 5.646 -53.925 1.00 69.88 179 ASN A N 1
ATOM 1462 C CA . ASN A 1 179 ? 34.112 4.653 -53.074 1.00 69.88 179 ASN A CA 1
ATOM 1463 C C . ASN A 1 179 ? 34.029 4.899 -51.550 1.00 69.88 179 ASN A C 1
ATOM 1465 O O . ASN A 1 179 ? 34.989 4.673 -50.813 1.00 69.88 179 ASN A O 1
ATOM 1469 N N . ILE A 1 180 ? 32.868 5.338 -51.063 1.00 69.12 180 ILE A N 1
ATOM 1470 C CA . ILE A 1 180 ? 32.573 5.474 -49.627 1.00 69.12 180 ILE A CA 1
ATOM 1471 C C . ILE A 1 180 ? 32.088 4.139 -49.033 1.00 69.12 180 ILE A C 1
ATOM 1473 O O . ILE A 1 180 ? 31.300 3.445 -49.681 1.00 69.12 180 ILE A O 1
ATOM 1477 N N . PRO A 1 181 ? 32.493 3.777 -47.799 1.00 68.69 181 PRO A N 1
ATOM 1478 C CA . PRO A 1 181 ? 31.963 2.599 -47.118 1.00 68.69 181 PRO A CA 1
ATOM 1479 C C . PRO A 1 181 ? 30.436 2.655 -46.973 1.00 68.69 181 PRO A C 1
ATOM 1481 O O . PRO A 1 181 ? 29.884 3.711 -46.667 1.00 68.69 181 PRO A O 1
ATOM 1484 N N . PHE A 1 182 ? 29.748 1.515 -47.127 1.00 63.03 182 PHE A N 1
ATOM 1485 C CA . PHE A 1 182 ? 28.275 1.466 -47.122 1.00 63.03 182 PHE A CA 1
ATOM 1486 C C . PHE A 1 182 ? 27.649 2.057 -45.845 1.00 63.03 182 PHE A C 1
ATOM 1488 O O . PHE A 1 182 ? 26.581 2.661 -45.896 1.00 63.03 182 PHE A O 1
ATOM 1495 N N . TRP A 1 183 ? 28.336 1.931 -44.706 1.00 60.81 183 TRP A N 1
ATOM 1496 C CA . TRP A 1 183 ? 27.887 2.452 -43.415 1.00 60.81 183 TRP A CA 1
ATOM 1497 C C . TRP A 1 183 ? 27.959 3.989 -43.310 1.00 60.81 183 TRP A C 1
ATOM 1499 O O . TRP A 1 183 ? 27.304 4.561 -42.445 1.00 60.81 183 TRP A O 1
ATOM 1509 N N . LEU A 1 184 ? 28.684 4.669 -44.210 1.00 59.75 184 LEU A N 1
ATOM 1510 C CA . LEU A 1 184 ? 28.753 6.136 -44.313 1.00 59.75 184 LEU A CA 1
ATOM 1511 C C . LEU A 1 184 ? 27.868 6.716 -45.420 1.00 59.75 184 LEU A C 1
ATOM 1513 O O . LEU A 1 184 ? 27.839 7.932 -45.595 1.00 59.75 184 LEU A O 1
ATOM 1517 N N . PHE A 1 185 ? 27.127 5.888 -46.159 1.00 65.44 185 PHE A N 1
ATOM 1518 C CA . PHE A 1 185 ? 26.397 6.319 -47.356 1.00 65.44 185 PHE A CA 1
ATOM 1519 C C . PHE A 1 185 ? 25.389 7.458 -47.097 1.00 65.44 185 PHE A C 1
ATOM 1521 O O . PHE A 1 185 ? 25.194 8.320 -47.951 1.00 65.44 185 PHE A O 1
ATOM 1528 N N . ALA A 1 186 ? 24.788 7.509 -45.905 1.00 61.38 186 ALA A N 1
ATOM 1529 C CA . ALA A 1 186 ? 23.842 8.562 -45.533 1.00 61.38 186 ALA A CA 1
ATOM 1530 C C . ALA A 1 186 ? 24.505 9.926 -45.246 1.00 61.38 186 ALA A C 1
ATOM 1532 O O . ALA A 1 186 ? 23.853 10.961 -45.386 1.00 61.38 186 ALA A O 1
ATOM 1533 N N . VAL A 1 187 ? 25.791 9.957 -44.871 1.00 67.31 187 VAL A N 1
ATOM 1534 C CA . VAL A 1 187 ? 26.471 11.179 -44.401 1.00 67.31 187 VAL A CA 1
ATOM 1535 C C . VAL A 1 187 ? 26.636 12.223 -45.518 1.00 67.31 187 VAL A C 1
ATOM 1537 O O . VAL A 1 187 ? 26.176 13.346 -45.320 1.00 67.31 187 VAL A O 1
ATOM 1540 N N . PRO A 1 188 ? 27.175 11.902 -46.713 1.00 69.81 188 PRO A N 1
ATOM 1541 C CA . PRO A 1 188 ? 27.260 12.863 -47.817 1.00 69.81 188 PRO A CA 1
ATOM 1542 C C . PRO A 1 188 ? 25.894 13.326 -48.334 1.00 69.81 188 PRO A C 1
ATOM 1544 O O . PRO A 1 188 ? 25.798 14.417 -48.884 1.00 69.81 188 PRO A O 1
ATOM 1547 N N . LEU A 1 189 ? 24.838 12.515 -48.177 1.00 67.50 189 LEU A N 1
ATOM 1548 C CA . LEU A 1 189 ? 23.477 12.876 -48.591 1.00 67.50 189 LEU A CA 1
ATOM 1549 C C . LEU A 1 189 ? 22.889 13.954 -47.679 1.00 67.50 189 LEU A C 1
ATOM 1551 O O . LEU A 1 189 ? 22.360 14.950 -48.167 1.00 67.50 189 LEU A O 1
ATOM 1555 N N . ILE A 1 190 ? 23.019 13.776 -46.362 1.00 67.44 190 ILE A N 1
ATOM 1556 C CA . ILE A 1 190 ? 22.588 14.767 -45.370 1.00 67.44 190 ILE A CA 1
ATOM 1557 C C . ILE A 1 190 ? 23.451 16.027 -45.491 1.00 67.44 190 ILE A C 1
ATOM 1559 O O . ILE A 1 190 ? 22.915 17.131 -45.581 1.00 67.44 190 ILE A O 1
ATOM 1563 N N . ALA A 1 191 ? 24.776 15.868 -45.571 1.00 75.00 191 ALA A N 1
ATOM 1564 C CA . ALA A 1 191 ? 25.708 16.982 -45.705 1.00 75.00 191 ALA A CA 1
ATOM 1565 C C . ALA A 1 191 ? 25.443 17.818 -46.967 1.00 75.00 191 ALA A C 1
ATOM 1567 O O . ALA A 1 191 ? 25.551 19.042 -46.911 1.00 75.00 191 ALA A O 1
ATOM 1568 N N . ARG A 1 192 ? 25.003 17.194 -48.071 1.00 78.75 192 ARG A N 1
ATOM 1569 C CA . ARG A 1 192 ? 24.685 17.894 -49.322 1.00 78.75 192 ARG A CA 1
ATOM 1570 C C . ARG A 1 192 ? 23.503 18.838 -49.161 1.00 78.75 192 ARG A C 1
ATOM 1572 O O . ARG A 1 192 ? 23.550 19.947 -49.681 1.00 78.75 192 ARG A O 1
ATOM 1579 N N . VAL A 1 193 ? 22.461 18.416 -48.445 1.00 73.31 193 VAL A N 1
ATOM 1580 C CA . VAL A 1 193 ? 21.270 19.246 -48.200 1.00 73.31 193 VAL A CA 1
ATOM 1581 C C . VAL A 1 193 ? 21.656 20.508 -47.432 1.00 73.31 193 VAL A C 1
ATOM 1583 O O . VAL A 1 193 ? 21.320 21.610 -47.861 1.00 73.31 193 VAL A O 1
ATOM 1586 N N . PHE A 1 194 ? 22.417 20.351 -46.347 1.00 76.50 194 PHE A N 1
ATOM 1587 C CA . PHE A 1 194 ? 22.907 21.484 -45.563 1.00 76.50 194 PHE A CA 1
ATOM 1588 C C . PHE A 1 194 ? 23.884 22.353 -46.358 1.00 76.50 194 PHE A C 1
ATOM 1590 O O . PHE A 1 194 ? 23.737 23.567 -46.371 1.00 76.50 194 PHE A O 1
ATOM 1597 N N . THR A 1 195 ? 24.811 21.745 -47.102 1.00 81.81 195 THR A N 1
ATOM 1598 C CA . THR A 1 195 ? 25.764 22.463 -47.961 1.00 81.81 195 THR A CA 1
ATOM 1599 C C . THR A 1 195 ? 25.040 23.323 -48.997 1.00 81.81 195 THR A C 1
ATOM 1601 O O . THR A 1 195 ? 25.348 24.501 -49.122 1.00 81.81 195 THR A O 1
ATOM 1604 N N . ILE A 1 196 ? 24.040 22.780 -49.702 1.00 77.12 196 ILE A N 1
ATOM 1605 C CA . ILE A 1 196 ? 23.229 23.552 -50.659 1.00 77.12 196 ILE A CA 1
ATOM 1606 C C . ILE A 1 196 ? 22.511 24.700 -49.947 1.00 77.12 196 ILE A C 1
ATOM 1608 O O . ILE A 1 196 ? 22.498 25.810 -50.468 1.00 77.12 196 ILE A O 1
ATOM 1612 N N . HIS A 1 197 ? 21.929 24.445 -48.773 1.00 77.50 197 HIS A N 1
ATOM 1613 C CA . HIS A 1 197 ? 21.167 25.441 -48.023 1.00 77.50 197 HIS A CA 1
ATOM 1614 C C . HIS A 1 197 ? 22.031 26.573 -47.447 1.00 77.50 197 HIS A C 1
ATOM 1616 O O . HIS A 1 197 ? 21.579 27.714 -47.413 1.00 77.50 197 HIS A O 1
ATOM 1622 N N . TRP A 1 198 ? 23.260 26.277 -47.026 1.00 81.75 198 TRP A N 1
ATOM 1623 C CA . TRP A 1 198 ? 24.177 27.245 -46.421 1.00 81.75 198 TRP A CA 1
ATOM 1624 C C . TRP A 1 198 ? 24.958 28.082 -47.432 1.00 81.75 198 TRP A C 1
ATOM 1626 O O . TRP A 1 198 ? 25.422 29.165 -47.086 1.00 81.75 198 TRP A O 1
ATOM 1636 N N . LEU A 1 199 ? 25.097 27.627 -48.682 1.00 80.94 199 LEU A N 1
ATOM 1637 C CA . LEU A 1 199 ? 25.699 28.452 -49.730 1.00 80.94 199 LEU A CA 1
ATOM 1638 C C . LEU A 1 199 ? 24.874 29.724 -49.945 1.00 80.94 199 LEU A C 1
ATOM 1640 O O . LEU A 1 199 ? 23.654 29.643 -50.121 1.00 80.94 199 LEU A O 1
ATOM 1644 N N . SER A 1 200 ? 25.561 30.868 -50.001 1.00 76.94 200 SER A N 1
ATOM 1645 C CA . SER A 1 200 ? 24.966 32.152 -50.380 1.00 76.94 200 SER A CA 1
ATOM 1646 C C . SER A 1 200 ? 24.309 32.066 -51.758 1.00 76.94 200 SER A C 1
ATOM 1648 O O . SER A 1 200 ? 24.733 31.272 -52.603 1.00 76.94 200 SER A O 1
ATOM 1650 N N . ASP A 1 201 ? 23.305 32.904 -52.017 1.00 70.62 201 ASP A N 1
ATOM 1651 C CA . ASP A 1 201 ? 22.579 32.889 -53.294 1.00 70.62 201 ASP A CA 1
ATOM 1652 C C . ASP A 1 201 ? 23.515 33.097 -54.497 1.00 70.62 201 ASP A C 1
ATOM 1654 O O . ASP A 1 201 ? 23.386 32.408 -55.509 1.00 70.62 201 ASP A O 1
ATOM 1658 N N . ALA A 1 202 ? 24.530 33.958 -54.352 1.00 69.38 202 ALA A N 1
ATOM 1659 C CA . ALA A 1 202 ? 25.558 34.188 -55.369 1.00 69.38 202 ALA A CA 1
ATOM 1660 C C . ALA A 1 202 ? 26.401 32.930 -55.661 1.00 69.38 202 ALA A C 1
ATOM 1662 O O . ALA A 1 202 ? 26.602 32.577 -56.824 1.00 69.38 202 ALA A O 1
ATOM 1663 N N . CYS A 1 203 ? 26.854 32.215 -54.623 1.00 72.31 203 CYS A N 1
ATOM 1664 C CA . CYS A 1 203 ? 27.594 30.960 -54.786 1.00 72.31 203 CYS A CA 1
ATOM 1665 C C . CYS A 1 203 ? 26.714 29.843 -55.342 1.00 72.31 203 CYS A C 1
ATOM 1667 O O . CYS A 1 203 ? 27.145 29.081 -56.206 1.00 72.31 203 CYS A O 1
ATOM 1669 N N . ARG A 1 204 ? 25.478 29.737 -54.850 1.00 75.38 204 ARG A N 1
ATOM 1670 C CA . ARG A 1 204 ? 24.529 28.701 -55.252 1.00 75.38 204 ARG A CA 1
ATOM 1671 C C . ARG A 1 204 ? 24.169 28.836 -56.726 1.00 75.38 204 ARG A C 1
ATOM 1673 O O . ARG A 1 204 ? 24.272 27.844 -57.437 1.00 75.38 204 ARG A O 1
ATOM 1680 N N . ALA A 1 205 ? 23.831 30.038 -57.194 1.00 69.75 205 ALA A N 1
ATOM 1681 C CA . ALA A 1 205 ? 23.521 30.282 -58.602 1.00 69.75 205 ALA A CA 1
ATOM 1682 C C . ALA A 1 205 ? 24.724 29.973 -59.510 1.00 69.75 205 ALA A C 1
ATOM 1684 O O . ALA A 1 205 ? 24.602 29.233 -60.476 1.00 69.75 205 ALA A O 1
ATOM 1685 N N . ARG A 1 206 ? 25.926 30.449 -59.161 1.00 71.62 206 ARG A N 1
ATOM 1686 C CA . ARG A 1 206 ? 27.116 30.277 -60.013 1.00 71.62 206 ARG A CA 1
ATOM 1687 C C . ARG A 1 206 ? 27.659 28.844 -60.050 1.00 71.62 206 ARG A C 1
ATOM 1689 O O . ARG A 1 206 ? 28.094 28.392 -61.104 1.00 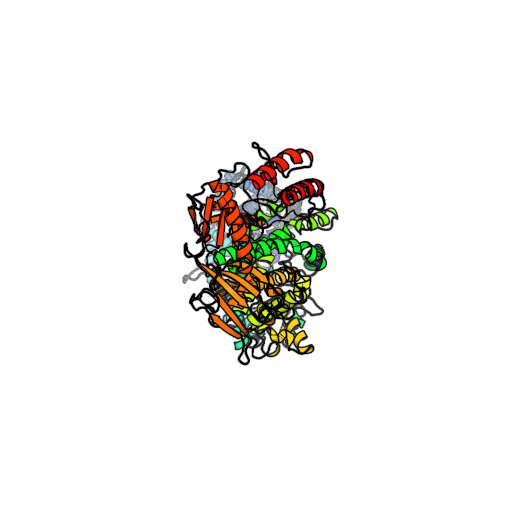71.62 206 ARG A O 1
ATOM 1696 N N . ILE A 1 207 ? 27.654 28.136 -58.918 1.00 70.88 207 ILE A N 1
ATOM 1697 C CA . ILE A 1 207 ? 28.264 26.803 -58.793 1.00 70.88 207 ILE A CA 1
ATOM 1698 C C . ILE A 1 207 ? 27.240 25.694 -59.064 1.00 70.88 207 ILE A C 1
ATOM 1700 O O . ILE A 1 207 ? 27.516 24.784 -59.841 1.00 70.88 207 ILE A O 1
ATOM 1704 N N . MET A 1 208 ? 26.050 25.739 -58.453 1.00 67.81 208 MET A N 1
ATOM 1705 C CA . MET A 1 208 ? 25.109 24.608 -58.512 1.00 67.81 208 MET A CA 1
ATOM 1706 C C . MET A 1 208 ? 24.358 24.520 -59.843 1.00 67.81 208 MET A C 1
ATOM 1708 O O . MET A 1 208 ? 24.116 23.409 -60.315 1.00 67.81 208 MET A O 1
ATOM 1712 N N . GLU A 1 209 ? 24.042 25.653 -60.478 1.00 62.12 209 GLU A N 1
ATOM 1713 C CA . GLU A 1 209 ? 23.399 25.672 -61.800 1.00 62.12 209 GLU A CA 1
ATOM 1714 C C . GLU A 1 209 ? 24.313 25.018 -62.852 1.00 62.12 209 GLU A C 1
ATOM 1716 O O . GLU A 1 209 ? 23.874 24.163 -63.619 1.00 62.12 209 GLU A O 1
ATOM 1721 N N . GLN A 1 210 ? 25.621 25.286 -62.792 1.00 61.91 210 GLN A N 1
ATOM 1722 C CA . GLN A 1 210 ? 26.609 24.736 -63.724 1.00 61.91 210 GLN A CA 1
ATOM 1723 C C . GLN A 1 210 ? 27.012 23.285 -63.412 1.00 61.91 210 GLN A C 1
ATOM 1725 O O . GLN A 1 210 ? 27.127 22.474 -64.333 1.00 61.91 210 GLN A O 1
ATOM 1730 N N . VAL A 1 211 ? 27.152 22.905 -62.132 1.00 57.59 211 VAL A N 1
ATOM 1731 C CA . VAL A 1 211 ? 27.401 21.502 -61.729 1.00 57.59 211 VAL A CA 1
ATOM 1732 C C . VAL A 1 211 ? 26.241 20.589 -62.149 1.00 57.59 211 VAL A C 1
ATOM 1734 O O . VAL A 1 211 ? 26.474 19.440 -62.521 1.00 57.59 211 VAL A O 1
ATOM 1737 N N . SER A 1 212 ? 24.999 21.092 -62.162 1.00 53.06 212 SER A N 1
ATOM 1738 C CA . SER A 1 212 ? 23.827 20.328 -62.619 1.00 53.06 212 SER A CA 1
ATOM 1739 C C . SER A 1 212 ? 23.828 20.019 -64.128 1.00 53.06 212 SER A C 1
ATOM 1741 O O . SER A 1 212 ? 23.218 19.040 -64.556 1.00 53.06 212 SER A O 1
ATOM 1743 N N . THR A 1 213 ? 24.562 20.802 -64.930 1.00 46.19 213 THR A N 1
ATOM 1744 C CA . THR A 1 213 ? 24.627 20.682 -66.400 1.00 46.19 213 THR A CA 1
ATOM 1745 C C . THR A 1 213 ? 25.785 19.832 -66.941 1.00 46.19 213 THR A C 1
ATOM 1747 O O . THR A 1 213 ? 25.868 19.618 -68.153 1.00 46.19 213 THR A O 1
ATOM 1750 N N . ILE A 1 214 ? 26.663 19.298 -66.082 1.00 45.16 214 ILE A N 1
ATOM 1751 C CA . ILE A 1 214 ? 27.787 18.440 -66.498 1.00 45.16 214 ILE A CA 1
ATOM 1752 C C . ILE A 1 214 ? 27.246 17.066 -66.925 1.00 45.16 214 ILE A C 1
ATOM 1754 O O . ILE A 1 214 ? 27.040 16.156 -66.120 1.00 45.16 214 ILE A O 1
ATOM 1758 N N . LYS A 1 215 ? 26.974 16.928 -68.227 1.00 46.56 215 LYS A N 1
ATOM 1759 C CA . LYS A 1 215 ? 26.564 15.681 -68.885 1.00 46.56 215 LYS A CA 1
ATOM 1760 C C . LYS A 1 215 ? 27.751 14.723 -69.016 1.00 46.56 215 LYS A C 1
ATOM 1762 O O . LYS A 1 215 ? 28.346 14.640 -70.078 1.00 46.56 215 LYS A O 1
ATOM 1767 N N . ASP A 1 216 ? 28.006 13.940 -67.971 1.00 40.16 216 ASP A N 1
ATOM 1768 C CA . ASP A 1 216 ? 28.803 12.704 -68.053 1.00 40.16 216 ASP A CA 1
ATOM 1769 C C . ASP A 1 216 ? 28.140 11.554 -67.266 1.00 40.16 216 ASP A C 1
ATOM 1771 O O . ASP A 1 216 ? 28.681 10.952 -66.339 1.00 40.16 216 ASP A O 1
ATOM 1775 N N . GLY A 1 217 ? 26.906 11.231 -67.666 1.00 48.62 217 GLY A N 1
ATOM 1776 C CA . GLY A 1 217 ? 26.382 9.863 -67.586 1.00 48.62 217 GLY A CA 1
ATOM 1777 C C . GLY A 1 217 ? 26.069 9.261 -66.211 1.00 48.62 217 GLY A C 1
ATOM 1778 O O . GLY A 1 217 ? 25.876 8.046 -66.150 1.00 48.62 217 GLY A O 1
ATOM 1779 N N . ARG A 1 218 ? 25.978 10.028 -65.113 1.00 35.25 218 ARG A N 1
ATOM 1780 C CA . ARG A 1 218 ? 25.526 9.507 -63.803 1.00 35.25 218 ARG A CA 1
ATOM 1781 C C . ARG A 1 218 ? 24.666 10.517 -63.033 1.00 35.25 218 ARG A C 1
ATOM 1783 O O . ARG A 1 218 ? 25.144 11.574 -62.655 1.00 35.25 218 ARG A O 1
ATOM 1790 N N . ILE A 1 219 ? 23.400 10.131 -62.834 1.00 35.78 219 ILE A N 1
ATOM 1791 C CA . ILE A 1 219 ? 22.328 10.695 -61.986 1.00 35.78 219 ILE A CA 1
ATOM 1792 C C . ILE A 1 219 ? 22.508 12.171 -61.579 1.00 35.78 219 ILE A C 1
ATOM 1794 O O . ILE A 1 219 ? 23.058 12.487 -60.524 1.00 35.78 219 ILE A O 1
ATOM 1798 N N . VAL A 1 220 ? 21.927 13.057 -62.390 1.00 36.09 220 VAL A N 1
ATOM 1799 C CA . VAL A 1 220 ? 21.608 14.439 -62.015 1.00 36.09 220 VAL A CA 1
ATOM 1800 C C . VAL A 1 220 ? 20.394 14.401 -61.084 1.00 36.09 220 VAL A C 1
ATOM 1802 O O . VAL A 1 220 ? 19.307 13.977 -61.474 1.00 36.09 220 VAL A O 1
ATOM 1805 N N . LEU A 1 221 ? 20.580 14.808 -59.829 1.00 41.22 221 LEU A N 1
ATOM 1806 C CA . LEU A 1 221 ? 19.510 14.915 -58.837 1.00 41.22 221 LEU A CA 1
ATOM 1807 C C . LEU A 1 221 ? 18.946 16.340 -58.791 1.00 41.22 221 LEU A C 1
ATOM 1809 O O . LEU A 1 221 ? 18.914 16.935 -57.721 1.00 41.22 221 LEU A O 1
ATOM 1813 N N . THR A 1 222 ? 18.464 16.880 -59.908 1.00 39.97 222 THR A N 1
ATOM 1814 C CA . THR A 1 222 ? 17.561 18.041 -59.868 1.00 39.97 222 THR A CA 1
ATOM 1815 C C . THR A 1 222 ? 16.591 18.039 -61.043 1.00 39.97 222 THR A C 1
ATOM 1817 O O . THR A 1 222 ? 17.002 18.168 -62.187 1.00 39.97 222 THR A O 1
ATOM 1820 N N . GLN A 1 223 ? 15.315 17.933 -60.659 1.00 41.62 223 GLN A N 1
ATOM 1821 C CA . GLN A 1 223 ? 14.084 18.336 -61.342 1.00 41.62 223 GLN A CA 1
ATOM 1822 C C . GLN A 1 223 ? 13.708 17.667 -62.668 1.00 41.62 223 GLN A C 1
ATOM 1824 O O . GLN A 1 223 ? 14.267 17.956 -63.711 1.00 41.62 223 GLN A O 1
ATOM 1829 N N . ASP A 1 224 ? 12.626 16.879 -62.590 1.00 38.16 224 ASP A N 1
ATOM 1830 C CA . ASP A 1 224 ? 11.560 17.012 -63.592 1.00 38.16 224 ASP A CA 1
ATOM 1831 C C . ASP A 1 224 ? 10.134 16.710 -63.086 1.00 38.16 224 ASP A C 1
ATOM 1833 O O . ASP A 1 224 ? 9.194 17.061 -63.773 1.00 38.16 224 ASP A O 1
ATOM 1837 N N . ASN A 1 225 ? 9.892 16.147 -61.887 1.00 38.88 225 ASN A N 1
ATOM 1838 C CA . ASN A 1 225 ? 8.505 15.852 -61.451 1.00 38.88 225 ASN A CA 1
ATOM 1839 C C . ASN A 1 225 ? 8.244 15.951 -59.931 1.00 38.88 225 ASN A C 1
ATOM 1841 O O . ASN A 1 225 ? 7.646 15.062 -59.329 1.00 38.88 225 ASN A O 1
ATOM 1845 N N . GLY A 1 226 ? 8.692 17.026 -59.274 1.00 43.62 226 GLY A N 1
ATOM 1846 C CA . GLY A 1 226 ? 8.154 17.421 -57.957 1.00 43.62 226 GLY A CA 1
ATOM 1847 C C . GLY A 1 226 ? 8.337 16.455 -56.768 1.00 43.62 226 GLY A C 1
ATOM 1848 O O . GLY A 1 226 ? 7.748 16.699 -55.719 1.00 43.62 226 GLY A O 1
ATOM 1849 N N . GLN A 1 227 ? 9.147 15.394 -56.864 1.00 43.38 227 GLN A N 1
ATOM 1850 C CA . GLN A 1 227 ? 9.458 14.523 -55.721 1.00 43.38 227 GLN A CA 1
ATOM 1851 C C . GLN A 1 227 ? 10.900 14.708 -55.241 1.00 43.38 227 GLN A C 1
ATOM 1853 O O . GLN A 1 227 ? 11.857 14.505 -55.983 1.00 43.38 227 GLN A O 1
ATOM 1858 N N . SER A 1 228 ? 11.045 15.099 -53.973 1.00 48.56 228 SER A N 1
ATOM 1859 C CA . SER A 1 228 ? 12.337 15.321 -53.324 1.00 48.56 228 SER A CA 1
ATOM 1860 C C . SER A 1 228 ? 13.060 14.000 -53.036 1.00 48.56 228 SER A C 1
ATOM 1862 O O . SER A 1 228 ? 12.500 13.107 -52.403 1.00 48.56 228 SER A O 1
ATOM 1864 N N . TYR A 1 229 ? 14.339 13.884 -53.399 1.00 48.09 229 TYR A N 1
ATOM 1865 C CA . TYR A 1 229 ? 15.195 12.743 -53.035 1.00 48.09 229 TYR A CA 1
ATOM 1866 C C . TYR A 1 229 ? 15.342 12.551 -51.515 1.00 48.09 229 TYR A C 1
ATOM 1868 O O . TYR A 1 229 ? 15.603 11.441 -51.050 1.00 48.09 229 TYR A O 1
ATOM 1876 N N . THR A 1 230 ? 15.095 13.602 -50.723 1.00 50.72 230 THR A N 1
ATOM 1877 C CA . THR A 1 230 ? 14.983 13.494 -49.259 1.00 50.72 230 THR A CA 1
ATOM 1878 C C . THR A 1 230 ? 13.785 12.644 -48.845 1.00 50.72 230 THR A C 1
ATOM 1880 O O . THR A 1 230 ? 13.896 11.859 -47.907 1.00 50.72 230 THR A O 1
ATOM 1883 N N . ALA A 1 231 ? 12.672 12.732 -49.580 1.00 53.31 231 ALA A N 1
ATOM 1884 C CA . ALA A 1 231 ? 11.506 11.891 -49.359 1.00 53.31 231 ALA A CA 1
ATOM 1885 C C . ALA A 1 231 ? 11.819 10.432 -49.709 1.00 53.31 231 ALA A C 1
ATOM 1887 O O . ALA A 1 231 ? 11.472 9.548 -48.941 1.00 53.31 231 ALA A O 1
ATOM 1888 N N . GLN A 1 232 ? 12.555 10.166 -50.793 1.00 53.06 232 GLN A N 1
ATOM 1889 C CA . GLN A 1 232 ? 12.933 8.800 -51.182 1.00 53.06 232 GLN A CA 1
ATOM 1890 C C . GLN A 1 232 ? 13.897 8.140 -50.182 1.00 53.06 232 GLN A C 1
ATOM 1892 O O . GLN A 1 232 ? 13.709 6.979 -49.822 1.00 53.06 232 GLN A O 1
ATOM 1897 N N . LEU A 1 233 ? 14.897 8.872 -49.679 1.00 57.88 233 LEU A N 1
ATOM 1898 C CA . LEU A 1 233 ? 15.805 8.365 -48.644 1.00 57.88 233 LEU A CA 1
ATOM 1899 C C . LEU A 1 233 ? 15.078 8.144 -47.314 1.00 57.88 233 LEU A C 1
ATOM 1901 O O . LEU A 1 233 ? 15.274 7.113 -46.673 1.00 57.88 233 LEU A O 1
ATOM 1905 N N . LEU A 1 234 ? 14.210 9.079 -46.918 1.00 63.50 234 LEU A N 1
ATOM 1906 C CA . LEU A 1 234 ? 13.354 8.906 -45.748 1.00 63.50 234 LEU A CA 1
ATOM 1907 C C . LEU A 1 234 ? 12.454 7.677 -45.921 1.00 63.50 234 LEU A C 1
ATOM 1909 O O . LEU A 1 234 ? 12.363 6.865 -45.006 1.00 63.50 234 LEU A O 1
ATOM 1913 N N . CYS A 1 235 ? 11.870 7.477 -47.105 1.00 68.56 235 CYS A N 1
ATOM 1914 C CA . CYS A 1 235 ? 11.101 6.282 -47.437 1.00 68.56 235 CYS A CA 1
ATOM 1915 C C . CYS A 1 235 ? 11.941 5.005 -47.330 1.00 68.56 235 CYS A C 1
ATOM 1917 O O . CYS A 1 235 ? 11.431 4.022 -46.809 1.00 68.56 235 CYS A O 1
ATOM 1919 N N . LEU A 1 236 ? 13.210 4.996 -47.751 1.00 72.31 236 LEU A N 1
ATOM 1920 C CA . LEU A 1 236 ? 14.094 3.830 -47.614 1.00 72.31 236 LEU A CA 1
ATOM 1921 C C . LEU A 1 236 ? 14.487 3.547 -46.161 1.00 72.31 236 LEU A C 1
ATOM 1923 O O . LEU A 1 236 ? 14.503 2.388 -45.758 1.00 72.31 236 LEU A O 1
ATOM 1927 N N . ILE A 1 237 ? 14.766 4.578 -45.359 1.00 75.19 237 ILE A N 1
ATOM 1928 C CA . ILE A 1 237 ? 15.051 4.425 -43.922 1.00 75.19 237 ILE A CA 1
ATOM 1929 C C . ILE A 1 237 ? 13.813 3.891 -43.202 1.00 75.19 237 ILE A C 1
ATOM 1931 O O . ILE A 1 237 ? 13.904 2.933 -42.435 1.00 75.19 237 ILE A O 1
ATOM 1935 N N . VAL A 1 238 ? 12.646 4.471 -43.485 1.00 76.38 238 VAL A N 1
ATOM 1936 C CA . VAL A 1 238 ? 11.363 4.024 -42.938 1.00 76.38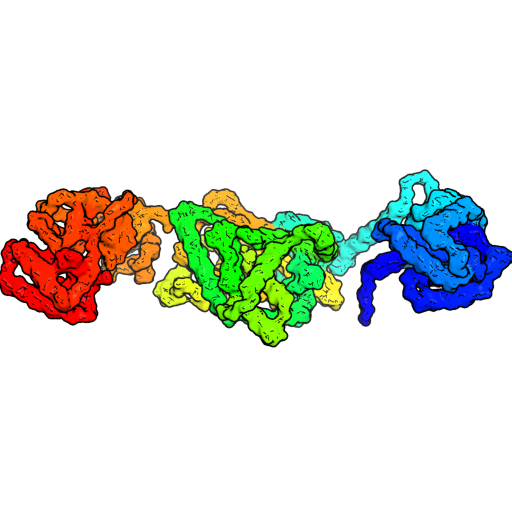 238 VAL A CA 1
ATOM 1937 C C . VAL A 1 238 ? 11.059 2.599 -43.397 1.00 76.38 238 VAL A C 1
ATOM 1939 O O . VAL A 1 238 ? 10.719 1.763 -42.566 1.00 76.38 238 VAL A O 1
ATOM 1942 N N . ALA A 1 239 ? 11.255 2.272 -44.676 1.00 79.06 239 ALA A N 1
ATOM 1943 C CA . ALA A 1 239 ? 11.065 0.923 -45.204 1.00 79.06 239 ALA A CA 1
ATOM 1944 C C . ALA A 1 239 ? 12.035 -0.084 -44.572 1.00 79.06 239 ALA A C 1
ATOM 1946 O O . ALA A 1 239 ? 11.612 -1.173 -44.200 1.00 79.06 239 ALA A O 1
ATOM 1947 N N . GLY A 1 240 ? 13.306 0.279 -44.383 1.00 82.69 240 GLY A N 1
ATOM 1948 C CA . GLY A 1 240 ? 14.302 -0.547 -43.701 1.00 82.69 240 GLY A CA 1
ATOM 1949 C C . GLY A 1 240 ? 13.954 -0.783 -42.231 1.00 82.69 240 GLY A C 1
ATOM 1950 O O . GLY A 1 240 ? 14.026 -1.914 -41.755 1.00 82.69 240 GLY A O 1
ATOM 1951 N N . TYR A 1 241 ? 13.494 0.252 -41.524 1.00 80.75 241 TYR A N 1
ATOM 1952 C CA . TYR A 1 241 ? 13.011 0.136 -40.148 1.00 80.75 241 TYR A CA 1
ATOM 1953 C C . TYR A 1 241 ? 11.753 -0.738 -40.048 1.00 80.75 241 TYR A C 1
ATOM 1955 O O . TYR A 1 241 ? 11.668 -1.603 -39.173 1.00 80.75 241 TYR A O 1
ATOM 1963 N N . ILE A 1 242 ? 10.795 -0.567 -40.966 1.00 82.88 242 ILE A N 1
ATOM 1964 C CA . ILE A 1 242 ? 9.598 -1.410 -41.061 1.00 82.88 242 ILE A CA 1
ATOM 1965 C C . ILE A 1 242 ? 10.004 -2.859 -41.341 1.00 82.88 242 ILE A C 1
ATOM 1967 O O . ILE A 1 242 ? 9.566 -3.749 -40.620 1.00 82.88 242 ILE A O 1
ATOM 1971 N N . ALA A 1 243 ? 10.878 -3.107 -42.319 1.00 85.75 243 ALA A N 1
ATOM 1972 C CA . ALA A 1 243 ? 11.351 -4.445 -42.667 1.00 85.75 243 ALA A CA 1
ATOM 1973 C C . ALA A 1 243 ? 12.069 -5.120 -41.490 1.00 85.75 243 ALA A C 1
ATOM 1975 O O . ALA A 1 243 ? 11.773 -6.269 -41.172 1.00 85.75 243 ALA A O 1
ATOM 1976 N N . HIS A 1 244 ? 12.945 -4.395 -40.789 1.00 84.25 244 HIS A N 1
ATOM 1977 C CA . HIS A 1 244 ? 13.603 -4.873 -39.574 1.00 84.25 244 HIS A CA 1
ATOM 1978 C C . HIS A 1 244 ? 12.585 -5.220 -38.474 1.00 84.25 244 HIS A C 1
ATOM 1980 O O . HIS A 1 244 ? 12.641 -6.299 -37.884 1.00 84.25 244 HIS A O 1
ATOM 1986 N N . THR A 1 245 ? 11.607 -4.344 -38.238 1.00 84.94 245 THR A N 1
ATOM 1987 C CA . THR A 1 245 ? 10.556 -4.554 -37.231 1.00 84.94 245 THR A CA 1
ATOM 1988 C C . THR A 1 245 ? 9.682 -5.760 -37.577 1.00 84.94 245 THR A C 1
ATOM 1990 O O . THR A 1 245 ? 9.410 -6.591 -36.714 1.00 84.94 245 THR A O 1
ATOM 1993 N N . VAL A 1 246 ? 9.281 -5.907 -38.844 1.00 87.94 246 VAL A N 1
ATOM 1994 C CA . VAL A 1 246 ? 8.508 -7.052 -39.348 1.00 87.94 246 VAL A CA 1
ATOM 1995 C C . VAL A 1 246 ? 9.316 -8.345 -39.238 1.00 87.94 246 VAL A C 1
ATOM 1997 O O . VAL A 1 246 ? 8.788 -9.353 -38.768 1.00 87.94 246 VAL A O 1
ATOM 2000 N N . TYR A 1 247 ? 10.604 -8.314 -39.589 1.00 88.06 247 TYR A N 1
ATOM 2001 C CA . TYR A 1 247 ? 11.495 -9.461 -39.444 1.00 88.06 247 TYR A CA 1
ATOM 2002 C C . TYR A 1 247 ? 11.548 -9.941 -37.989 1.00 88.06 247 TYR A C 1
ATOM 2004 O O . TYR A 1 247 ? 11.254 -11.102 -37.708 1.00 88.06 247 TYR A O 1
ATOM 2012 N N . HIS A 1 248 ? 11.824 -9.044 -37.040 1.00 83.38 248 HIS A N 1
ATOM 2013 C CA . HIS A 1 248 ? 11.869 -9.398 -35.619 1.00 83.38 248 HIS A CA 1
ATOM 2014 C C . HIS A 1 248 ? 10.505 -9.823 -35.051 1.00 83.38 248 HIS A C 1
ATOM 2016 O O . HIS A 1 248 ? 10.454 -10.706 -34.193 1.00 83.38 248 HIS A O 1
ATOM 2022 N N . ALA A 1 249 ? 9.406 -9.250 -35.546 1.00 85.75 249 ALA A N 1
ATOM 2023 C CA . ALA A 1 249 ? 8.046 -9.563 -35.111 1.00 85.75 249 ALA A CA 1
ATOM 2024 C C . ALA A 1 249 ? 7.584 -10.989 -35.465 1.00 85.75 249 ALA A C 1
ATOM 2026 O O . ALA A 1 249 ? 6.779 -11.565 -34.725 1.00 85.75 249 ALA A O 1
ATOM 2027 N N . TYR A 1 250 ? 8.064 -11.557 -36.577 1.00 87.44 250 TYR A N 1
ATOM 2028 C CA . TYR A 1 250 ? 7.638 -12.875 -37.072 1.00 87.44 250 TYR A CA 1
ATOM 2029 C C . TYR A 1 250 ? 8.742 -13.932 -37.036 1.00 87.44 250 TYR A C 1
ATOM 2031 O O . TYR A 1 250 ? 8.492 -15.056 -36.603 1.00 87.44 250 TYR A O 1
ATOM 2039 N N . TRP A 1 251 ? 9.958 -13.571 -37.442 1.00 86.44 251 TRP A N 1
ATOM 2040 C CA . TRP A 1 251 ? 11.101 -14.483 -37.562 1.00 86.44 251 TRP A CA 1
ATOM 2041 C C . TRP A 1 251 ? 12.170 -14.271 -36.486 1.00 86.44 251 TRP A C 1
ATOM 2043 O O . TRP A 1 251 ? 13.104 -15.063 -36.385 1.00 86.44 251 TRP A O 1
ATOM 2053 N N . GLY A 1 252 ? 12.033 -13.239 -35.651 1.00 80.06 252 GLY A N 1
ATOM 2054 C CA . GLY A 1 252 ? 12.908 -13.034 -34.502 1.00 80.06 252 GLY A CA 1
ATOM 2055 C C . GLY A 1 252 ? 12.761 -14.135 -33.437 1.00 80.06 252 GLY A C 1
ATOM 2056 O O . GLY A 1 252 ? 11.796 -14.902 -33.453 1.00 80.06 252 GLY A O 1
ATOM 2057 N N . PRO A 1 253 ? 13.662 -14.184 -32.439 1.00 73.50 253 PRO A N 1
ATOM 2058 C CA . PRO A 1 253 ? 13.657 -15.242 -31.422 1.00 73.50 253 PRO A CA 1
ATOM 2059 C C . PRO A 1 253 ? 12.373 -15.294 -30.580 1.00 73.50 253 PRO A C 1
ATOM 2061 O O . PRO A 1 253 ? 11.992 -16.345 -30.078 1.00 73.50 253 PRO A O 1
ATOM 2064 N N . THR A 1 254 ? 11.676 -14.163 -30.442 1.00 78.06 254 THR A N 1
ATOM 2065 C CA . THR A 1 254 ? 10.380 -14.091 -29.759 1.00 78.06 254 THR A CA 1
ATOM 2066 C C . THR A 1 254 ? 9.195 -14.237 -30.726 1.00 78.06 254 THR A C 1
ATOM 2068 O O . THR A 1 254 ? 8.053 -14.300 -30.278 1.00 78.06 254 THR A O 1
ATOM 2071 N N . GLY A 1 255 ? 9.404 -14.295 -32.047 1.00 80.62 255 GLY A N 1
ATOM 2072 C CA . GLY A 1 255 ? 8.355 -14.203 -33.080 1.00 80.62 255 GLY A CA 1
ATOM 2073 C C . GLY A 1 255 ? 7.261 -15.278 -33.004 1.00 80.62 255 GLY A C 1
ATOM 2074 O O . GLY A 1 255 ? 6.113 -15.027 -33.385 1.00 80.62 255 GLY A O 1
ATOM 2075 N N . ARG A 1 256 ? 7.590 -16.440 -32.422 1.00 85.00 256 ARG A N 1
ATOM 2076 C CA . ARG A 1 256 ? 6.662 -17.558 -32.162 1.00 85.00 256 ARG A CA 1
ATOM 2077 C C . ARG A 1 256 ? 5.717 -17.325 -30.976 1.00 85.00 256 ARG A C 1
ATOM 2079 O O . ARG A 1 256 ? 4.734 -18.041 -30.847 1.00 85.00 256 ARG A O 1
ATOM 2086 N N . ILE A 1 257 ? 5.991 -16.335 -30.126 1.00 92.06 257 ILE A N 1
ATOM 2087 C CA . ILE A 1 257 ? 5.183 -16.044 -28.937 1.00 92.06 257 ILE A CA 1
ATOM 2088 C C . ILE A 1 257 ? 3.898 -15.318 -29.346 1.00 92.06 257 ILE A C 1
ATOM 2090 O O . ILE A 1 257 ? 3.935 -14.244 -29.960 1.00 92.06 257 ILE A O 1
ATOM 2094 N N . SER A 1 258 ? 2.767 -15.912 -28.972 1.00 94.00 258 SER A N 1
ATOM 2095 C CA . SER A 1 258 ? 1.419 -15.394 -29.205 1.00 94.00 258 SER A CA 1
ATOM 2096 C C . SER A 1 258 ? 1.124 -14.140 -28.382 1.00 94.00 258 SER A C 1
ATOM 2098 O O . SER A 1 258 ? 1.687 -13.921 -27.315 1.00 94.00 258 SER A O 1
ATOM 2100 N N . GLY A 1 259 ? 0.228 -13.292 -28.883 1.00 94.75 259 GLY A N 1
ATOM 2101 C CA . GLY A 1 259 ? -0.188 -12.060 -28.219 1.00 94.75 259 GLY A CA 1
ATOM 2102 C C . GLY A 1 259 ? -0.943 -11.130 -29.170 1.00 94.75 259 GLY A C 1
ATOM 2103 O O . GLY A 1 259 ? -1.174 -11.483 -30.331 1.00 94.75 259 GLY A O 1
ATOM 2104 N N . PRO A 1 260 ? -1.334 -9.932 -28.709 1.00 95.69 260 PRO A N 1
ATOM 2105 C CA . PRO A 1 260 ? -1.969 -8.921 -29.545 1.00 95.69 260 PRO A CA 1
ATOM 2106 C C . PRO A 1 260 ? -1.123 -8.591 -30.775 1.00 95.69 260 PRO A C 1
ATOM 2108 O O . PRO A 1 260 ? 0.090 -8.415 -30.672 1.00 95.69 260 PRO A O 1
ATOM 2111 N N . TRP A 1 261 ? -1.770 -8.438 -31.932 1.00 93.81 261 TRP A N 1
ATOM 2112 C CA . TRP A 1 261 ? -1.073 -8.169 -33.193 1.00 93.81 261 TRP A CA 1
ATOM 2113 C C . TRP A 1 261 ? -0.191 -6.913 -33.114 1.00 93.81 261 TRP A C 1
ATOM 2115 O O . TRP A 1 261 ? 0.994 -6.969 -33.428 1.00 93.81 261 TRP A O 1
ATOM 2125 N N . LEU A 1 262 ? -0.727 -5.808 -32.583 1.00 93.62 262 LEU A N 1
ATOM 2126 C CA . LEU A 1 262 ? 0.003 -4.542 -32.462 1.00 93.62 262 LEU A CA 1
ATOM 2127 C C . LEU A 1 262 ? 1.209 -4.633 -31.498 1.00 93.62 262 LEU A C 1
ATOM 2129 O O . LEU A 1 262 ? 2.232 -3.994 -31.737 1.00 93.62 262 LEU A O 1
ATOM 2133 N N . ALA A 1 263 ? 1.132 -5.488 -30.469 1.00 94.06 263 ALA A N 1
ATOM 2134 C CA . ALA A 1 263 ? 2.215 -5.724 -29.508 1.00 94.06 263 ALA A CA 1
ATOM 2135 C C . ALA A 1 263 ? 3.431 -6.448 -30.119 1.00 94.06 263 ALA A C 1
ATOM 2137 O O . ALA A 1 263 ? 4.487 -6.513 -29.490 1.00 94.06 263 ALA A O 1
ATOM 2138 N N . ARG A 1 264 ? 3.312 -7.001 -31.335 1.00 92.19 264 ARG A N 1
ATOM 2139 C CA . ARG A 1 264 ? 4.448 -7.568 -32.079 1.00 92.19 264 ARG A CA 1
ATOM 2140 C C . ARG A 1 264 ? 5.393 -6.496 -32.610 1.00 92.19 264 ARG A C 1
ATOM 2142 O O . ARG A 1 264 ? 6.596 -6.724 -32.633 1.00 92.19 264 ARG A O 1
ATOM 2149 N N . PHE A 1 265 ? 4.852 -5.346 -33.007 1.00 90.56 265 PHE A N 1
ATOM 2150 C CA . PHE A 1 265 ? 5.600 -4.314 -33.733 1.00 90.56 265 PHE A CA 1
ATOM 2151 C C . PHE A 1 265 ? 5.916 -3.095 -32.872 1.00 90.56 265 PHE A C 1
ATOM 2153 O O . PHE A 1 265 ? 6.953 -2.467 -33.044 1.00 90.56 265 PHE A O 1
ATOM 2160 N N . THR A 1 266 ? 5.032 -2.744 -31.936 1.00 91.06 266 THR A N 1
ATOM 2161 C CA . THR A 1 266 ? 5.152 -1.507 -31.159 1.00 91.06 266 THR A CA 1
ATOM 2162 C C . THR A 1 266 ? 4.678 -1.680 -29.720 1.00 91.06 266 THR A C 1
ATOM 2164 O O . THR A 1 266 ? 3.841 -2.528 -29.412 1.00 91.06 266 THR A O 1
ATOM 2167 N N . ARG A 1 267 ? 5.195 -0.828 -28.827 1.00 92.94 267 ARG A N 1
ATOM 2168 C CA . ARG A 1 267 ? 4.730 -0.700 -27.437 1.00 92.94 267 ARG A CA 1
ATOM 2169 C C . ARG A 1 267 ? 3.403 0.067 -27.324 1.00 92.94 267 ARG A C 1
ATOM 2171 O O . ARG A 1 267 ? 2.840 0.160 -26.238 1.00 92.94 267 ARG A O 1
ATOM 2178 N N . LEU A 1 268 ? 2.877 0.595 -28.438 1.00 92.38 268 LEU A N 1
ATOM 2179 C CA . LEU A 1 268 ? 1.624 1.357 -28.473 1.00 92.38 268 LEU A CA 1
ATOM 2180 C C . LEU A 1 268 ? 0.441 0.558 -27.918 1.00 92.38 268 LEU A C 1
ATOM 2182 O O . LEU A 1 268 ? -0.386 1.121 -27.212 1.00 92.38 268 LEU A O 1
ATOM 2186 N N . TRP A 1 269 ? 0.368 -0.749 -28.190 1.00 94.81 269 TRP A N 1
ATOM 2187 C CA . TRP A 1 269 ? -0.693 -1.582 -27.622 1.00 94.81 269 TRP A CA 1
ATOM 2188 C C . TRP A 1 269 ? -0.673 -1.555 -26.090 1.00 94.81 269 TRP A C 1
ATOM 2190 O O . TRP A 1 269 ? -1.712 -1.337 -25.468 1.00 94.81 269 TRP A O 1
ATOM 2200 N N . GLU A 1 270 ? 0.508 -1.736 -25.493 1.00 94.50 270 GLU A N 1
ATOM 2201 C CA . GLU A 1 270 ? 0.675 -1.722 -24.042 1.00 94.50 270 GLU A CA 1
ATOM 2202 C C . GLU A 1 270 ? 0.329 -0.343 -23.478 1.00 94.50 270 GLU A C 1
ATOM 2204 O O . GLU A 1 270 ? -0.460 -0.253 -22.542 1.00 94.50 270 GLU A O 1
ATOM 2209 N N . LEU A 1 271 ? 0.830 0.727 -24.102 1.00 93.19 271 LEU A N 1
ATOM 2210 C CA . LEU A 1 271 ? 0.546 2.103 -23.694 1.00 93.19 271 LEU A CA 1
ATOM 2211 C C . LEU A 1 271 ? -0.958 2.418 -23.730 1.00 93.19 271 LEU A C 1
ATOM 2213 O O . LEU A 1 271 ? -1.487 2.993 -22.784 1.00 93.19 271 LEU A O 1
ATOM 2217 N N . LEU A 1 272 ? -1.669 1.995 -24.781 1.00 93.06 272 LEU A N 1
ATOM 2218 C CA . LEU A 1 272 ? -3.121 2.170 -24.891 1.00 93.06 272 LEU A CA 1
ATOM 2219 C C . LEU A 1 272 ? -3.883 1.399 -23.808 1.00 93.06 272 LEU A C 1
ATOM 2221 O O . LEU A 1 272 ? -4.929 1.860 -23.363 1.00 93.06 272 LEU A O 1
ATOM 2225 N N . LYS A 1 273 ? -3.399 0.223 -23.394 1.00 93.62 273 LYS A N 1
ATOM 2226 C CA . LYS A 1 273 ? -4.026 -0.558 -22.318 1.00 93.62 273 LYS A CA 1
ATOM 2227 C C . LYS A 1 273 ? -3.731 0.009 -20.934 1.00 93.62 273 LYS A C 1
ATOM 2229 O O . LYS A 1 273 ? -4.641 0.032 -20.115 1.00 93.62 273 LYS A O 1
ATOM 2234 N N . VAL A 1 274 ? -2.515 0.501 -20.702 1.00 91.69 274 VAL A N 1
ATOM 2235 C CA . VAL A 1 274 ? -2.141 1.201 -19.463 1.00 91.69 274 VAL A CA 1
ATOM 2236 C C . VAL A 1 274 ? -2.942 2.494 -19.318 1.00 91.69 274 VAL A C 1
ATOM 2238 O O . VAL A 1 274 ? -3.561 2.706 -18.288 1.00 91.69 274 VAL A O 1
ATOM 2241 N N . ASN A 1 275 ? -3.062 3.301 -20.376 1.00 89.88 275 ASN A N 1
ATOM 2242 C CA . ASN A 1 275 ? -3.851 4.541 -20.342 1.00 89.88 275 ASN A CA 1
ATOM 2243 C C . ASN A 1 275 ? -5.358 4.323 -20.111 1.00 89.88 275 ASN A C 1
ATOM 2245 O O . ASN A 1 275 ? -6.058 5.276 -19.787 1.00 89.88 275 ASN A O 1
ATOM 2249 N N . LYS A 1 276 ? -5.867 3.098 -20.303 1.00 90.88 276 LYS A N 1
ATOM 2250 C CA . LYS A 1 276 ? -7.259 2.733 -20.004 1.00 90.88 276 LYS A CA 1
ATOM 2251 C C . LYS A 1 276 ? -7.494 2.338 -18.545 1.00 90.88 276 LYS A C 1
ATOM 2253 O O . LYS A 1 276 ? -8.644 2.089 -18.210 1.00 90.88 276 LYS A O 1
ATOM 2258 N N . GLY A 1 277 ? -6.450 2.203 -17.726 1.00 88.81 277 GLY A N 1
ATOM 2259 C CA . GLY A 1 277 ? -6.618 1.958 -16.296 1.00 88.81 277 GLY A CA 1
ATOM 2260 C C . GLY A 1 277 ? -7.027 0.536 -15.903 1.00 88.81 277 GLY A C 1
ATOM 2261 O O . GLY A 1 277 ? -7.540 0.343 -14.810 1.00 88.81 277 GLY A O 1
ATOM 2262 N N . HIS A 1 278 ? -6.864 -0.470 -16.769 1.00 91.12 278 HIS A N 1
ATOM 2263 C CA . HIS A 1 278 ? -7.311 -1.849 -16.482 1.00 91.12 278 HIS A CA 1
ATOM 2264 C C . HIS A 1 278 ? -6.369 -2.907 -17.076 1.00 91.12 278 HIS A C 1
ATOM 2266 O O . HIS A 1 278 ? -6.791 -3.857 -17.753 1.00 91.12 278 HIS A O 1
ATOM 2272 N N . PHE A 1 279 ? -5.057 -2.707 -16.920 1.00 94.00 279 PHE A N 1
ATOM 2273 C CA . PHE A 1 279 ? -4.062 -3.606 -17.504 1.00 94.00 279 PHE A CA 1
ATOM 2274 C C . PHE A 1 279 ? -4.133 -5.027 -16.921 1.00 94.00 279 PHE A C 1
ATOM 2276 O O . PHE A 1 279 ? -3.902 -5.993 -17.644 1.00 94.00 279 PHE A O 1
ATOM 2283 N N . GLU A 1 280 ? -4.488 -5.165 -15.647 1.00 93.56 280 GLU A N 1
ATOM 2284 C CA . GLU A 1 280 ? -4.669 -6.432 -14.938 1.00 93.56 280 GLU A CA 1
ATOM 2285 C C . GLU A 1 280 ? -5.725 -7.314 -15.611 1.00 93.56 280 GLU A C 1
ATOM 2287 O O . GLU A 1 280 ? -5.428 -8.450 -15.986 1.00 93.56 280 GLU A O 1
ATOM 2292 N N . LYS A 1 281 ? -6.913 -6.754 -15.881 1.00 93.38 281 LYS A N 1
ATOM 2293 C CA . LYS A 1 281 ? -8.015 -7.444 -16.567 1.00 93.38 281 LYS A CA 1
ATOM 2294 C C . LYS A 1 281 ? -7.614 -7.799 -17.992 1.00 93.38 281 LYS A C 1
ATOM 2296 O O . LYS A 1 281 ? -7.739 -8.947 -18.408 1.00 93.38 281 LYS A O 1
ATOM 2301 N N . ALA A 1 282 ? -7.023 -6.838 -18.708 1.00 95.25 282 ALA A N 1
ATOM 2302 C CA . ALA A 1 282 ? -6.530 -7.074 -20.060 1.00 95.25 282 ALA A CA 1
ATOM 2303 C C . ALA A 1 282 ? -5.486 -8.201 -20.103 1.00 95.25 282 ALA A C 1
ATOM 2305 O O . ALA A 1 282 ? -5.471 -8.980 -21.051 1.00 95.25 282 ALA A O 1
ATOM 2306 N N . ASN A 1 283 ? -4.610 -8.306 -19.103 1.00 95.88 283 ASN A N 1
ATOM 2307 C CA . ASN A 1 283 ? -3.588 -9.341 -19.064 1.00 95.88 283 ASN A CA 1
ATOM 2308 C C . ASN A 1 283 ? -4.181 -10.718 -18.733 1.00 95.88 283 ASN A C 1
ATOM 2310 O O . ASN A 1 283 ? -3.798 -11.679 -19.398 1.00 95.88 283 ASN A O 1
ATOM 2314 N N . ILE A 1 284 ? -5.147 -10.805 -17.809 1.00 94.94 284 ILE A N 1
ATOM 2315 C CA . ILE A 1 284 ? -5.926 -12.031 -17.548 1.00 94.94 284 ILE A CA 1
ATOM 2316 C C . ILE A 1 284 ? -6.595 -12.526 -18.837 1.00 94.94 284 ILE A C 1
ATOM 2318 O O . ILE A 1 284 ? -6.424 -13.686 -19.211 1.00 94.94 284 ILE A O 1
ATOM 2322 N N . ASP A 1 285 ? -7.293 -11.648 -19.562 1.00 95.44 285 ASP A N 1
ATOM 2323 C CA . ASP A 1 285 ? -7.991 -12.008 -20.804 1.00 95.44 285 ASP A CA 1
ATOM 2324 C C . ASP A 1 285 ? -7.036 -12.510 -21.890 1.00 95.44 285 ASP A C 1
ATOM 2326 O O . ASP A 1 285 ? -7.363 -13.418 -22.659 1.00 95.44 285 ASP A O 1
ATOM 2330 N N . LEU A 1 286 ? -5.826 -11.948 -21.957 1.00 96.38 286 LEU A N 1
ATOM 2331 C CA . LEU A 1 286 ? -4.820 -12.429 -22.894 1.00 96.38 286 LEU A CA 1
ATOM 2332 C C . LEU A 1 286 ? -4.318 -13.828 -22.555 1.00 96.38 286 LEU A C 1
ATOM 2334 O O . LEU A 1 286 ? -4.140 -14.618 -23.478 1.00 96.38 286 LEU A O 1
ATOM 2338 N N . HIS A 1 287 ? -4.096 -14.136 -21.278 1.00 96.19 287 HIS A N 1
ATOM 2339 C CA . HIS A 1 287 ? -3.678 -15.477 -20.855 1.00 96.19 287 HIS A CA 1
ATOM 2340 C C . HIS A 1 287 ? -4.786 -16.507 -21.077 1.00 96.19 287 HIS A C 1
ATOM 2342 O O . HIS A 1 287 ? -4.512 -17.588 -21.593 1.00 96.19 287 HIS A O 1
ATOM 2348 N N . LYS A 1 288 ? -6.055 -16.138 -20.845 1.00 93.50 288 LYS A N 1
ATOM 2349 C CA . LYS A 1 288 ? -7.213 -16.969 -21.226 1.00 93.50 288 LYS A CA 1
ATOM 2350 C C . LYS A 1 288 ? -7.257 -17.260 -22.730 1.00 93.50 288 LYS A C 1
ATOM 2352 O O . LYS A 1 288 ? -7.638 -18.352 -23.133 1.00 93.50 288 LYS A O 1
ATOM 2357 N N . LYS A 1 289 ? -6.876 -16.290 -23.568 1.00 95.81 289 LYS A N 1
ATOM 2358 C CA . LYS A 1 289 ? -6.937 -16.411 -25.033 1.00 95.81 289 LYS A CA 1
ATOM 2359 C C . LYS A 1 289 ? -5.734 -17.122 -25.657 1.00 95.81 289 LYS A C 1
ATOM 2361 O O . LYS A 1 289 ? -5.904 -17.862 -26.620 1.00 95.81 289 LYS A O 1
ATOM 2366 N N . TYR A 1 290 ? -4.524 -16.824 -25.194 1.00 95.62 290 TYR A N 1
ATOM 2367 C CA . TYR A 1 290 ? -3.277 -17.223 -25.857 1.00 95.62 290 TYR A CA 1
ATOM 2368 C C . TYR A 1 290 ? -2.478 -18.280 -25.082 1.00 95.62 290 TYR A C 1
ATOM 2370 O O . TYR A 1 290 ? -1.478 -18.767 -25.609 1.00 95.62 290 TYR A O 1
ATOM 2378 N N . GLY A 1 291 ? -2.916 -18.655 -23.878 1.00 94.00 291 GLY A N 1
ATOM 2379 C CA . GLY A 1 291 ? -2.233 -19.618 -23.019 1.00 94.00 291 GLY A CA 1
ATOM 2380 C C . GLY A 1 291 ? -1.189 -18.967 -22.101 1.00 94.00 291 GLY A C 1
ATOM 2381 O O . GLY A 1 291 ? -1.203 -17.751 -21.924 1.00 94.00 291 GLY A O 1
ATOM 2382 N N . PRO A 1 292 ? -0.269 -19.757 -21.517 1.00 94.31 292 PRO A N 1
ATOM 2383 C CA . PRO A 1 292 ? 0.536 -19.337 -20.367 1.00 94.31 292 PRO A CA 1
ATOM 2384 C C . PRO A 1 292 ? 1.712 -18.401 -20.675 1.00 94.31 292 PRO A C 1
ATOM 2386 O O . PRO A 1 292 ? 2.344 -17.878 -19.756 1.00 94.31 292 PRO A O 1
ATOM 2389 N N . ILE A 1 293 ? 2.052 -18.200 -21.951 1.00 96.12 293 ILE A N 1
ATOM 2390 C CA . ILE A 1 293 ? 3.159 -17.341 -22.388 1.00 96.12 293 ILE A CA 1
ATOM 2391 C C . ILE A 1 293 ? 2.620 -16.354 -23.419 1.00 96.12 293 ILE A C 1
ATOM 2393 O O . ILE A 1 293 ? 2.304 -16.722 -24.550 1.00 96.12 293 ILE A O 1
ATOM 2397 N N . VAL A 1 294 ? 2.549 -15.080 -23.032 1.00 96.94 294 VAL A N 1
ATOM 2398 C CA . VAL A 1 294 ? 1.871 -14.037 -23.805 1.00 96.94 294 VAL A CA 1
ATOM 2399 C C . VAL A 1 294 ? 2.776 -12.836 -24.021 1.00 96.94 294 VAL A C 1
ATOM 2401 O O . VAL A 1 294 ? 3.250 -12.193 -23.087 1.00 96.94 294 VAL A O 1
ATOM 2404 N N . ARG A 1 295 ? 2.946 -12.447 -25.279 1.00 96.00 295 ARG A N 1
ATOM 2405 C CA . ARG A 1 295 ? 3.585 -11.192 -25.667 1.00 96.00 295 ARG A CA 1
ATOM 2406 C C . ARG A 1 295 ? 2.687 -10.000 -25.331 1.00 96.00 295 ARG A C 1
ATOM 2408 O O . ARG A 1 295 ? 1.548 -9.943 -25.784 1.00 96.00 295 ARG A O 1
ATOM 2415 N N . ILE A 1 296 ? 3.239 -9.013 -24.627 1.00 95.75 296 ILE A N 1
ATOM 2416 C CA . ILE A 1 296 ? 2.560 -7.740 -24.314 1.00 95.75 296 ILE A CA 1
ATOM 2417 C C . ILE A 1 296 ? 3.227 -6.523 -24.972 1.00 95.75 296 ILE A C 1
ATOM 2419 O O . ILE A 1 296 ? 2.568 -5.511 -25.171 1.00 95.75 296 ILE A O 1
ATOM 2423 N N . SER A 1 297 ? 4.492 -6.643 -25.385 1.00 94.06 297 SER A N 1
ATOM 2424 C CA . SER A 1 297 ? 5.238 -5.643 -26.168 1.00 94.06 297 SER A CA 1
ATOM 2425 C C . SER A 1 297 ? 6.303 -6.339 -27.043 1.00 94.06 297 SER A C 1
ATOM 2427 O O . SER A 1 297 ? 6.564 -7.531 -26.837 1.00 94.06 297 SER A O 1
ATOM 2429 N N . PRO A 1 298 ? 6.968 -5.656 -28.003 1.00 89.88 298 PRO A N 1
ATOM 2430 C CA . PRO A 1 298 ? 7.860 -6.302 -28.983 1.00 89.88 298 PRO A CA 1
ATOM 2431 C C . PRO A 1 298 ? 9.000 -7.140 -28.388 1.00 89.88 298 PRO A C 1
ATOM 2433 O O . PRO A 1 298 ? 9.463 -8.093 -29.011 1.00 89.88 298 PRO A O 1
ATOM 2436 N N . ASN A 1 299 ? 9.417 -6.839 -27.159 1.00 89.75 299 ASN A N 1
ATOM 2437 C CA . ASN A 1 299 ? 10.423 -7.609 -26.431 1.00 89.75 299 ASN A CA 1
ATOM 2438 C C . ASN A 1 299 ? 10.000 -7.926 -24.983 1.00 89.75 299 ASN A C 1
ATOM 2440 O O . ASN A 1 299 ? 10.849 -8.218 -24.146 1.00 89.75 299 ASN A O 1
ATOM 2444 N N . THR A 1 300 ? 8.698 -7.847 -24.679 1.00 95.00 300 THR A N 1
ATOM 2445 C CA . THR A 1 300 ? 8.166 -8.044 -23.321 1.00 95.00 300 THR A CA 1
ATOM 2446 C C . THR A 1 300 ? 7.099 -9.127 -23.312 1.00 95.00 300 THR A C 1
ATOM 2448 O O . THR A 1 300 ? 6.128 -9.067 -24.075 1.00 95.00 300 THR A O 1
ATOM 2451 N N . VAL A 1 301 ? 7.262 -10.096 -22.417 1.00 96.44 301 VAL A N 1
ATOM 2452 C CA . VAL A 1 301 ? 6.420 -11.286 -22.311 1.00 96.44 301 VAL A CA 1
ATOM 2453 C C . VAL A 1 301 ? 5.924 -11.447 -20.876 1.00 96.44 301 VAL A C 1
ATOM 2455 O O . VAL A 1 301 ? 6.692 -11.411 -19.917 1.00 96.44 301 VAL A O 1
ATOM 2458 N N . SER A 1 302 ? 4.613 -11.610 -20.747 1.00 97.25 302 SER A N 1
ATOM 2459 C CA . SER A 1 302 ? 3.916 -11.967 -19.519 1.00 97.25 302 SER A CA 1
ATOM 2460 C C . SER A 1 302 ? 3.755 -13.485 -19.465 1.00 97.25 302 SER A C 1
ATOM 2462 O O . SER A 1 302 ? 3.346 -14.093 -20.454 1.00 97.25 302 SER A O 1
ATOM 2464 N N . ILE A 1 303 ? 4.086 -14.098 -18.331 1.00 96.38 303 ILE A N 1
ATOM 2465 C CA . ILE A 1 303 ? 4.074 -15.554 -18.145 1.00 96.38 303 ILE A CA 1
ATOM 2466 C C . ILE A 1 303 ? 3.185 -15.898 -16.945 1.00 96.38 303 ILE A C 1
ATOM 2468 O O . ILE A 1 303 ? 3.286 -15.237 -15.913 1.00 96.38 303 ILE A O 1
ATOM 2472 N N . SER A 1 304 ? 2.317 -16.903 -17.076 1.00 94.38 304 SER A N 1
ATOM 2473 C CA . SER A 1 304 ? 1.426 -17.388 -16.007 1.00 94.38 304 SER A CA 1
ATOM 2474 C C . SER A 1 304 ? 1.734 -18.808 -15.533 1.00 94.38 304 SER A C 1
ATOM 2476 O O . SER A 1 304 ? 1.089 -19.287 -14.601 1.00 94.38 304 SER A O 1
ATOM 2478 N N . ASP A 1 305 ? 2.687 -19.487 -16.173 1.00 92.75 305 ASP A N 1
ATOM 2479 C CA . ASP A 1 305 ? 3.116 -20.825 -15.776 1.00 92.75 305 ASP A CA 1
ATOM 2480 C C . ASP A 1 305 ? 3.708 -20.802 -14.347 1.00 92.75 305 ASP A C 1
ATOM 2482 O O . ASP A 1 305 ? 4.601 -19.987 -14.078 1.00 92.75 305 ASP A O 1
ATOM 2486 N N . PRO A 1 306 ? 3.268 -21.684 -13.429 1.00 88.56 306 PRO A N 1
ATOM 2487 C CA . PRO A 1 306 ? 3.746 -21.690 -12.044 1.00 88.56 306 PRO A CA 1
ATOM 2488 C C . PRO A 1 306 ? 5.268 -21.863 -11.914 1.00 88.56 306 PRO A C 1
ATOM 2490 O O . PRO A 1 306 ? 5.901 -21.257 -11.044 1.00 88.56 306 PRO A O 1
ATOM 2493 N N . SER A 1 307 ? 5.896 -22.643 -12.804 1.00 91.12 307 SER A N 1
ATOM 2494 C CA . SER A 1 307 ? 7.345 -22.880 -12.783 1.00 91.12 307 SER A CA 1
ATOM 2495 C C . SER A 1 307 ? 8.154 -21.610 -13.069 1.00 91.12 307 SER A C 1
ATOM 2497 O O . SER A 1 307 ? 9.286 -21.470 -12.586 1.00 91.12 307 SER A O 1
ATOM 2499 N N . ALA A 1 308 ? 7.557 -20.642 -13.775 1.00 93.31 308 ALA A N 1
ATOM 2500 C CA . ALA A 1 308 ? 8.194 -19.378 -14.116 1.00 93.31 308 ALA A CA 1
ATOM 2501 C C . ALA A 1 308 ? 8.498 -18.529 -12.877 1.00 93.31 308 ALA A C 1
ATOM 2503 O O . ALA A 1 308 ? 9.512 -17.835 -12.855 1.00 93.31 308 ALA A O 1
ATOM 2504 N N . ILE A 1 309 ? 7.687 -18.614 -11.815 1.00 92.69 309 ILE A N 1
ATOM 2505 C CA . ILE A 1 309 ? 7.933 -17.883 -10.561 1.00 92.69 309 ILE A CA 1
ATOM 2506 C C . ILE A 1 309 ? 9.291 -18.286 -9.983 1.00 92.69 309 ILE A C 1
ATOM 2508 O O . ILE A 1 309 ? 10.132 -17.435 -9.669 1.00 92.69 309 ILE A O 1
ATOM 2512 N N . LYS A 1 310 ? 9.537 -19.599 -9.910 1.00 90.56 310 LYS A N 1
ATOM 2513 C CA . LYS A 1 310 ? 10.797 -20.135 -9.403 1.00 90.56 310 LYS A CA 1
ATOM 2514 C C . LYS A 1 310 ? 11.967 -19.784 -10.317 1.00 90.56 310 LYS A C 1
ATOM 2516 O O . LYS A 1 310 ? 13.021 -19.410 -9.822 1.00 90.56 310 LYS A O 1
ATOM 2521 N N . GLN A 1 311 ? 11.782 -19.866 -11.632 1.00 93.25 311 GLN A N 1
ATOM 2522 C CA . GLN A 1 311 ? 12.839 -19.595 -12.613 1.00 93.25 311 GLN A CA 1
ATOM 2523 C C . GLN A 1 311 ? 13.215 -18.105 -12.704 1.00 93.25 311 GLN A C 1
ATOM 2525 O O . GLN A 1 311 ? 14.390 -17.789 -12.868 1.00 93.25 311 GLN A O 1
ATOM 2530 N N . ILE A 1 312 ? 12.248 -17.191 -12.566 1.00 94.69 312 ILE A N 1
ATOM 2531 C CA . ILE A 1 312 ? 12.456 -15.742 -12.720 1.00 94.69 312 ILE A CA 1
ATOM 2532 C C . ILE A 1 312 ? 12.867 -15.077 -11.398 1.00 94.69 312 ILE A C 1
ATOM 2534 O O . ILE A 1 312 ? 13.720 -14.185 -11.406 1.00 94.69 312 ILE A O 1
ATOM 2538 N N . TYR A 1 313 ? 12.264 -15.467 -10.266 1.00 93.88 313 TYR A N 1
ATOM 2539 C CA . TYR A 1 313 ? 12.411 -14.737 -8.995 1.00 93.88 313 TYR A CA 1
ATOM 2540 C C . TYR A 1 313 ? 13.141 -15.505 -7.892 1.00 93.88 313 TYR A C 1
ATOM 2542 O O . TYR A 1 313 ? 13.819 -14.873 -7.082 1.00 93.88 313 TYR A O 1
ATOM 2550 N N . LEU A 1 314 ? 13.000 -16.833 -7.837 1.00 86.69 314 LEU A N 1
ATOM 2551 C CA . LEU A 1 314 ? 13.547 -17.680 -6.760 1.00 86.69 314 LEU A CA 1
ATOM 2552 C C . LEU A 1 314 ? 14.730 -18.553 -7.220 1.00 86.69 314 LEU A C 1
ATOM 2554 O O . LEU A 1 314 ? 15.145 -19.470 -6.512 1.00 86.69 314 LEU A O 1
ATOM 2558 N N . GLY A 1 315 ? 15.249 -18.304 -8.423 1.00 79.44 315 GLY A N 1
ATOM 2559 C CA . GLY A 1 315 ? 16.335 -19.073 -9.015 1.00 79.44 315 GLY A CA 1
ATOM 2560 C C . GLY A 1 315 ? 17.682 -18.807 -8.340 1.00 79.44 315 GLY A C 1
ATOM 2561 O O . GLY A 1 315 ? 17.860 -17.820 -7.628 1.00 79.44 315 GLY A O 1
ATOM 2562 N N . ARG A 1 316 ? 18.668 -19.676 -8.612 1.00 71.94 316 ARG A N 1
ATOM 2563 C CA . ARG A 1 316 ? 20.057 -19.481 -8.146 1.00 71.94 316 ARG A CA 1
ATOM 2564 C C . ARG A 1 316 ? 20.665 -18.188 -8.699 1.00 71.94 316 ARG A C 1
ATOM 2566 O O . ARG A 1 316 ? 21.389 -17.499 -7.986 1.00 71.94 316 ARG A O 1
ATOM 2573 N N . THR A 1 317 ? 20.347 -17.853 -9.948 1.00 77.38 317 THR A N 1
ATOM 2574 C CA . THR A 1 317 ? 20.778 -16.610 -10.593 1.00 77.38 317 THR A CA 1
ATOM 2575 C C . THR A 1 317 ? 19.681 -15.563 -10.451 1.00 77.38 317 THR A C 1
ATOM 2577 O O . THR A 1 317 ? 18.578 -15.730 -10.967 1.00 77.38 317 THR A O 1
ATOM 2580 N N . THR A 1 318 ? 19.978 -14.465 -9.755 1.00 83.00 318 THR A N 1
ATOM 2581 C CA . THR A 1 318 ? 19.053 -13.329 -9.657 1.00 83.00 318 THR A CA 1
ATOM 2582 C C . THR A 1 318 ? 19.011 -12.586 -10.988 1.00 83.00 318 THR A C 1
ATOM 2584 O O . THR A 1 318 ? 20.039 -12.095 -11.451 1.00 83.00 318 THR A O 1
ATOM 2587 N N . LEU A 1 319 ? 17.824 -12.449 -11.579 1.00 92.88 319 LEU A N 1
ATOM 2588 C CA . LEU A 1 319 ? 17.641 -11.647 -12.787 1.00 92.88 319 LEU A CA 1
ATOM 2589 C C . LEU A 1 319 ? 17.584 -10.147 -12.466 1.00 92.88 319 LEU A C 1
ATOM 2591 O O . LEU A 1 319 ? 17.010 -9.728 -11.455 1.00 92.88 319 LEU A O 1
ATOM 2595 N N . MET A 1 320 ? 18.147 -9.323 -13.353 1.00 94.19 320 MET A N 1
ATOM 2596 C CA . MET A 1 320 ? 18.106 -7.863 -13.221 1.00 94.19 320 MET A CA 1
ATOM 2597 C C . MET A 1 320 ? 16.683 -7.332 -13.422 1.00 94.19 320 MET A C 1
ATOM 2599 O O . MET A 1 320 ? 15.924 -7.840 -14.253 1.00 94.19 320 MET A O 1
ATOM 2603 N N . LYS A 1 321 ? 16.316 -6.276 -12.687 1.00 95.25 321 LYS A N 1
ATOM 2604 C CA . LYS A 1 321 ? 15.103 -5.500 -12.987 1.00 95.25 321 LYS A CA 1
ATOM 2605 C C . LYS A 1 321 ? 15.255 -4.850 -14.366 1.00 95.25 321 LYS A C 1
ATOM 2607 O O . LYS A 1 321 ? 16.339 -4.400 -14.725 1.00 95.25 321 LYS A O 1
ATOM 2612 N N . SER A 1 322 ? 14.177 -4.802 -15.144 1.00 95.19 322 SER A N 1
ATOM 2613 C CA . SER A 1 322 ? 14.203 -4.129 -16.447 1.00 95.19 322 SER A CA 1
ATOM 2614 C C . SER A 1 322 ? 14.161 -2.604 -16.302 1.00 95.19 322 SER A C 1
ATOM 2616 O O . SER A 1 322 ? 13.861 -2.071 -15.233 1.00 95.19 322 SER A O 1
ATOM 2618 N N . LYS A 1 323 ? 14.409 -1.881 -17.401 1.00 93.81 323 LYS A N 1
ATOM 2619 C CA . LYS A 1 323 ? 14.310 -0.410 -17.431 1.00 93.81 323 LYS A CA 1
ATOM 2620 C C . LYS A 1 323 ? 12.900 0.121 -17.134 1.00 93.81 323 LYS A C 1
ATOM 2622 O O . LYS A 1 323 ? 12.752 1.313 -16.897 1.00 93.81 323 LYS A O 1
ATOM 2627 N N . PHE A 1 324 ? 11.896 -0.757 -17.085 1.00 93.50 324 PHE A N 1
ATOM 2628 C CA . PHE A 1 324 ? 10.542 -0.465 -16.614 1.00 93.50 324 PHE A CA 1
ATOM 2629 C C . PHE A 1 324 ? 10.522 0.276 -15.267 1.00 93.50 324 PHE A C 1
ATOM 2631 O O . PHE A 1 324 ? 9.687 1.145 -15.063 1.00 93.50 324 PHE A O 1
ATOM 2638 N N . TYR A 1 325 ? 11.442 -0.040 -14.350 1.00 94.31 325 TYR A N 1
ATOM 2639 C CA . TYR A 1 325 ? 11.444 0.545 -13.004 1.00 94.31 325 TYR A CA 1
ATOM 2640 C C . TYR A 1 325 ? 12.084 1.938 -12.927 1.00 94.31 325 TYR A C 1
ATOM 2642 O O . TYR A 1 325 ? 11.924 2.616 -11.917 1.00 94.31 325 TYR A O 1
ATOM 2650 N N . VAL A 1 326 ? 12.801 2.376 -13.969 1.00 92.06 326 VAL A N 1
ATOM 2651 C CA . VAL A 1 326 ? 13.548 3.646 -13.962 1.00 92.06 326 VAL A CA 1
ATOM 2652 C C . VAL A 1 326 ? 12.642 4.860 -13.705 1.00 92.06 326 VAL A C 1
ATOM 2654 O O . VAL A 1 326 ? 13.011 5.665 -12.857 1.00 92.06 326 VAL A O 1
ATOM 2657 N N . PRO A 1 327 ? 11.451 4.994 -14.328 1.00 90.62 327 PRO A N 1
ATOM 2658 C CA . PRO A 1 327 ? 10.596 6.173 -14.141 1.00 90.62 327 PRO A CA 1
ATOM 2659 C C . PRO A 1 327 ? 9.962 6.334 -12.752 1.00 90.62 327 PRO A C 1
ATOM 2661 O O . PRO A 1 327 ? 9.296 7.336 -12.511 1.00 90.62 327 PRO A O 1
ATOM 2664 N N . PHE A 1 328 ? 10.146 5.362 -11.853 1.00 89.00 328 PHE A N 1
ATOM 2665 C CA . PHE A 1 328 ? 9.674 5.415 -10.464 1.00 89.00 328 PHE A CA 1
ATOM 2666 C C . PHE A 1 328 ? 10.704 6.046 -9.503 1.00 89.00 328 PHE A C 1
ATOM 2668 O O . PHE A 1 328 ? 10.554 5.975 -8.284 1.00 89.00 328 PHE A O 1
ATOM 2675 N N . GLY A 1 329 ? 11.773 6.636 -10.035 1.00 84.81 329 GLY A N 1
ATOM 2676 C CA . GLY A 1 329 ? 12.741 7.436 -9.291 1.00 84.81 329 GLY A CA 1
ATOM 2677 C C . GLY A 1 329 ? 13.389 8.476 -10.201 1.00 84.81 329 GLY A C 1
ATOM 2678 O O . GLY A 1 329 ? 12.971 8.652 -11.344 1.00 84.81 329 GLY A O 1
ATOM 2679 N N . ASP A 1 330 ? 14.420 9.161 -9.708 1.00 79.94 330 ASP A N 1
ATOM 2680 C CA . ASP A 1 330 ? 15.159 10.125 -10.523 1.00 79.94 330 ASP A CA 1
ATOM 2681 C C . ASP A 1 330 ? 16.043 9.395 -11.557 1.00 79.94 330 ASP A C 1
ATOM 2683 O O . ASP A 1 330 ? 16.759 8.454 -11.198 1.00 79.94 330 ASP A O 1
ATOM 2687 N N . PRO A 1 331 ? 16.047 9.804 -12.842 1.00 74.31 331 PRO A N 1
ATOM 2688 C CA . PRO A 1 331 ? 16.865 9.151 -13.863 1.00 74.31 331 PRO A CA 1
ATOM 2689 C C . PRO A 1 331 ? 18.373 9.353 -13.664 1.00 74.31 331 PRO A C 1
ATOM 2691 O O . PRO A 1 331 ? 19.157 8.612 -14.260 1.00 74.31 331 PRO A O 1
ATOM 2694 N N . LEU A 1 332 ? 18.786 10.368 -12.898 1.00 73.56 332 LEU A N 1
ATOM 2695 C CA . LEU A 1 332 ? 20.186 10.623 -12.555 1.00 73.56 332 LEU A CA 1
ATOM 2696 C C . LEU A 1 332 ? 20.557 10.081 -11.174 1.00 73.56 332 LEU A C 1
ATOM 2698 O O . LEU A 1 332 ? 21.741 9.871 -10.922 1.00 73.56 332 LEU A O 1
ATOM 2702 N N . ASP A 1 333 ? 19.567 9.838 -10.316 1.00 77.94 333 ASP A N 1
ATOM 2703 C CA . ASP A 1 333 ? 19.780 9.411 -8.938 1.00 77.94 333 ASP A CA 1
ATOM 2704 C C . ASP A 1 333 ? 18.745 8.353 -8.491 1.00 77.94 333 ASP A C 1
ATOM 2706 O O . ASP A 1 333 ? 17.732 8.672 -7.860 1.00 77.94 333 ASP A O 1
ATOM 2710 N N . PRO A 1 334 ? 18.952 7.075 -8.865 1.00 83.81 334 PRO A N 1
ATOM 2711 C CA . PRO A 1 334 ? 18.004 6.006 -8.575 1.00 83.81 334 PRO A CA 1
ATOM 2712 C C . PRO A 1 334 ? 17.788 5.788 -7.073 1.00 83.81 334 PRO A C 1
ATOM 2714 O O . PRO A 1 334 ? 18.725 5.800 -6.276 1.00 83.81 334 PRO A O 1
ATOM 2717 N N . ASN A 1 335 ? 16.544 5.496 -6.693 1.00 87.69 335 ASN A N 1
ATOM 2718 C CA . ASN A 1 335 ? 16.183 5.118 -5.330 1.00 87.69 335 ASN A CA 1
ATOM 2719 C C . ASN A 1 335 ? 16.191 3.583 -5.166 1.00 87.69 335 ASN A C 1
ATOM 2721 O O . ASN A 1 335 ? 16.394 2.831 -6.124 1.00 87.69 335 ASN A O 1
ATOM 2725 N N . LEU A 1 336 ? 15.934 3.085 -3.948 1.00 90.62 336 LEU A N 1
ATOM 2726 C CA . LEU A 1 336 ? 15.937 1.642 -3.664 1.00 90.62 336 LEU A CA 1
ATOM 2727 C C . LEU A 1 336 ? 14.946 0.860 -4.551 1.00 90.62 336 LEU A C 1
ATOM 2729 O O . LEU A 1 336 ? 15.181 -0.305 -4.882 1.00 90.62 336 LEU A O 1
ATOM 2733 N N . PHE A 1 337 ? 13.837 1.480 -4.953 1.00 90.88 337 PHE A N 1
ATOM 2734 C CA . PHE A 1 337 ? 12.840 0.849 -5.805 1.00 90.88 337 PHE A CA 1
ATOM 2735 C C . PHE A 1 337 ? 13.273 0.803 -7.280 1.00 90.88 337 PHE A C 1
ATOM 2737 O O . PHE A 1 337 ? 13.155 -0.263 -7.903 1.00 90.88 337 PHE A O 1
ATOM 2744 N N . SER A 1 338 ? 13.795 1.907 -7.824 1.00 91.44 338 SER A N 1
ATOM 2745 C CA . SER A 1 338 ? 14.173 2.047 -9.237 1.00 91.44 338 SER A CA 1
ATOM 2746 C C . SER A 1 338 ? 15.553 1.472 -9.581 1.00 91.44 338 SER A C 1
ATOM 2748 O O . SER A 1 338 ? 15.812 1.203 -10.755 1.00 91.44 338 SER A O 1
ATOM 2750 N N . GLU A 1 339 ? 16.411 1.198 -8.589 1.00 93.00 339 GLU A N 1
ATOM 2751 C CA . GLU A 1 339 ? 17.743 0.618 -8.803 1.00 93.00 339 GLU A CA 1
ATOM 2752 C C . GLU A 1 339 ? 17.669 -0.769 -9.471 1.00 93.00 339 GLU A C 1
ATOM 2754 O O . GLU A 1 339 ? 17.146 -1.756 -8.924 1.00 93.00 339 GLU A O 1
ATOM 2759 N N . THR A 1 340 ? 18.227 -0.848 -10.679 1.00 92.44 340 THR A N 1
ATOM 2760 C CA . THR A 1 340 ? 18.188 -2.040 -11.534 1.00 92.44 340 THR A CA 1
ATOM 2761 C C . THR A 1 340 ? 19.388 -2.953 -11.322 1.00 92.44 340 THR A C 1
ATOM 2763 O O . THR A 1 340 ? 19.241 -4.176 -11.431 1.00 92.44 340 THR A O 1
ATOM 2766 N N . ASP A 1 341 ? 20.534 -2.393 -10.929 1.00 90.56 341 ASP A N 1
ATOM 2767 C CA . ASP A 1 341 ? 21.744 -3.151 -10.642 1.00 90.56 341 ASP A CA 1
ATOM 2768 C C . ASP A 1 341 ? 21.552 -4.003 -9.381 1.00 90.56 341 ASP A C 1
ATOM 2770 O O . ASP A 1 341 ? 20.989 -3.574 -8.369 1.00 90.56 341 ASP A O 1
ATOM 2774 N N . ILE A 1 342 ? 21.976 -5.264 -9.453 1.00 91.44 342 ILE A N 1
ATOM 2775 C CA . ILE A 1 342 ? 21.770 -6.233 -8.372 1.00 91.44 342 ILE A CA 1
ATOM 2776 C C . ILE A 1 342 ? 22.654 -5.904 -7.167 1.00 91.44 342 ILE A C 1
ATOM 2778 O O . ILE A 1 342 ? 22.181 -5.998 -6.034 1.00 91.44 342 ILE A O 1
ATOM 2782 N N . LYS A 1 343 ? 23.912 -5.509 -7.398 1.00 91.38 343 LYS A N 1
ATOM 2783 C CA . LYS A 1 343 ? 24.894 -5.253 -6.339 1.00 91.38 343 LYS A CA 1
ATOM 2784 C C . LYS A 1 343 ? 24.582 -3.950 -5.615 1.00 91.38 343 LYS A C 1
ATOM 2786 O O . LYS A 1 343 ? 24.509 -3.963 -4.389 1.00 91.38 343 LYS A O 1
ATOM 2791 N N . LYS A 1 344 ? 24.322 -2.867 -6.356 1.00 90.62 344 LYS A N 1
ATOM 2792 C CA . LYS A 1 344 ? 23.950 -1.566 -5.775 1.00 90.62 344 LYS A CA 1
ATOM 2793 C C . LYS A 1 344 ? 22.686 -1.678 -4.935 1.00 90.62 344 LYS A C 1
ATOM 2795 O O . LYS A 1 344 ? 22.694 -1.312 -3.766 1.00 90.62 344 LYS A O 1
ATOM 2800 N N . HIS A 1 345 ? 21.639 -2.304 -5.475 1.00 92.44 345 HIS A N 1
ATOM 2801 C CA . HIS A 1 345 ? 20.419 -2.534 -4.705 1.00 92.44 345 HIS A CA 1
ATOM 2802 C C . HIS A 1 345 ? 20.669 -3.377 -3.450 1.00 92.44 345 HIS A C 1
ATOM 2804 O O . HIS A 1 345 ? 20.119 -3.073 -2.396 1.00 92.44 345 HIS A O 1
ATOM 2810 N N . ALA A 1 346 ? 21.456 -4.457 -3.542 1.00 91.44 346 ALA A N 1
ATOM 2811 C CA . ALA A 1 346 ? 21.759 -5.289 -2.378 1.00 91.44 346 ALA A CA 1
ATOM 2812 C C . ALA A 1 346 ? 22.494 -4.494 -1.287 1.00 91.44 346 ALA A C 1
ATOM 2814 O O . ALA A 1 346 ? 22.168 -4.645 -0.110 1.00 91.44 346 ALA A O 1
ATOM 2815 N N . GLN A 1 347 ? 23.426 -3.620 -1.675 1.00 89.81 347 GLN A N 1
ATOM 2816 C CA . GLN A 1 347 ? 24.138 -2.725 -0.765 1.00 89.81 347 GLN A CA 1
ATOM 2817 C C . GLN A 1 347 ? 23.188 -1.724 -0.094 1.00 89.81 347 GLN A C 1
ATOM 2819 O O . GLN A 1 347 ? 23.122 -1.697 1.135 1.00 89.81 347 GLN A O 1
ATOM 2824 N N . SER A 1 348 ? 22.394 -0.977 -0.870 1.00 87.81 348 SER A N 1
ATOM 2825 C CA . SER A 1 348 ? 21.430 -0.005 -0.333 1.00 87.81 348 SER A CA 1
ATOM 2826 C C . SER A 1 348 ? 20.375 -0.673 0.549 1.00 87.81 348 SER A C 1
ATOM 2828 O O . SER A 1 348 ? 20.070 -0.190 1.635 1.00 87.81 348 SER A O 1
ATOM 2830 N N . ARG A 1 349 ? 19.857 -1.842 0.143 1.00 91.31 349 ARG A N 1
ATOM 2831 C CA . ARG A 1 349 ? 18.901 -2.613 0.949 1.00 91.31 349 ARG A CA 1
ATOM 2832 C C . ARG A 1 349 ? 19.516 -3.045 2.274 1.00 91.31 349 ARG A C 1
ATOM 2834 O O . ARG A 1 349 ? 18.859 -2.928 3.302 1.00 91.31 349 ARG A O 1
ATOM 2841 N N . LYS A 1 350 ? 20.749 -3.563 2.262 1.00 90.00 350 LYS A N 1
ATOM 2842 C CA . LYS A 1 350 ? 21.428 -4.052 3.471 1.00 90.00 350 LYS A CA 1
ATOM 2843 C C . LYS A 1 350 ? 21.591 -2.946 4.517 1.00 90.00 350 LYS A C 1
ATOM 2845 O O . LYS A 1 350 ? 21.448 -3.242 5.699 1.00 90.00 350 LYS A O 1
ATOM 2850 N N . ALA A 1 351 ? 21.837 -1.706 4.091 1.00 86.75 351 ALA A N 1
ATOM 2851 C CA . ALA A 1 351 ? 21.994 -0.566 4.993 1.00 86.75 351 ALA A CA 1
ATOM 2852 C C . ALA A 1 351 ? 20.739 -0.308 5.850 1.00 86.75 351 ALA A C 1
ATOM 2854 O O . ALA A 1 351 ? 20.855 -0.061 7.047 1.00 86.75 351 ALA A O 1
ATOM 2855 N N . VAL A 1 352 ? 19.541 -0.450 5.269 1.00 89.31 352 VAL A N 1
ATOM 2856 C CA . VAL A 1 352 ? 18.270 -0.071 5.922 1.00 89.31 352 VAL A CA 1
ATOM 2857 C C . VAL A 1 352 ? 17.377 -1.253 6.316 1.00 89.31 352 VAL A C 1
ATOM 2859 O O . VAL A 1 352 ? 16.415 -1.077 7.054 1.00 89.31 352 VAL A O 1
ATOM 2862 N N . ALA A 1 353 ? 17.675 -2.480 5.872 1.00 90.44 353 ALA A N 1
ATOM 2863 C CA . ALA A 1 353 ? 16.800 -3.646 6.062 1.00 90.44 353 ALA A CA 1
ATOM 2864 C C . ALA A 1 353 ? 16.460 -3.964 7.527 1.00 90.44 353 ALA A C 1
ATOM 2866 O O . ALA A 1 353 ? 15.374 -4.476 7.798 1.00 90.44 353 ALA A O 1
ATOM 2867 N N . HIS A 1 354 ? 17.356 -3.666 8.470 1.00 89.38 354 HIS A N 1
ATOM 2868 C CA . HIS A 1 354 ? 17.114 -3.913 9.891 1.00 89.38 354 HIS A CA 1
ATOM 2869 C C . HIS A 1 354 ? 15.975 -3.046 10.455 1.00 89.38 354 HIS A C 1
ATOM 2871 O O . HIS A 1 354 ? 15.275 -3.508 11.354 1.00 89.38 354 HIS A O 1
ATOM 2877 N N . LEU A 1 355 ? 15.720 -1.863 9.882 1.00 90.75 355 LEU A N 1
ATOM 2878 C CA . LEU A 1 355 ? 14.603 -0.987 10.259 1.00 90.75 355 LEU A CA 1
ATOM 2879 C C . LEU A 1 355 ? 13.238 -1.601 9.907 1.00 90.75 355 LEU A C 1
ATOM 2881 O O . LEU A 1 355 ? 12.241 -1.303 10.547 1.00 90.75 355 LEU A O 1
ATOM 2885 N N . TYR A 1 356 ? 13.202 -2.522 8.941 1.00 92.06 356 TYR A N 1
ATOM 2886 C CA . TYR A 1 356 ? 11.997 -3.238 8.503 1.00 92.06 356 TYR A CA 1
ATOM 2887 C C . TYR A 1 356 ? 11.882 -4.658 9.090 1.00 92.06 356 TYR A C 1
ATOM 2889 O O . TYR A 1 356 ? 11.025 -5.453 8.688 1.00 92.06 356 TYR A O 1
ATOM 2897 N N . SER A 1 357 ? 12.784 -5.023 10.003 1.00 90.19 357 SER A N 1
ATOM 2898 C CA . SER A 1 357 ? 12.784 -6.339 10.645 1.00 90.19 357 SER A CA 1
ATOM 2899 C C . SER A 1 357 ? 11.654 -6.472 11.666 1.00 90.19 357 SER A C 1
ATOM 2901 O O . SER A 1 357 ? 11.216 -5.483 12.249 1.00 90.19 357 SER A O 1
ATOM 2903 N N . MET A 1 358 ? 11.221 -7.707 11.940 1.00 86.38 358 MET A N 1
ATOM 2904 C CA . MET A 1 358 ? 10.174 -7.981 12.935 1.00 86.38 358 MET A CA 1
ATOM 2905 C C . MET A 1 358 ? 10.489 -7.379 14.311 1.00 86.38 358 MET A C 1
ATOM 2907 O O . MET A 1 358 ? 9.591 -6.850 14.952 1.00 86.38 358 MET A O 1
ATOM 2911 N N . SER A 1 359 ? 11.755 -7.393 14.743 1.00 86.75 359 SER A N 1
ATOM 2912 C CA . SER A 1 359 ? 12.162 -6.798 16.021 1.00 86.75 359 SER A CA 1
ATOM 2913 C C . SER A 1 359 ? 12.017 -5.274 16.043 1.00 86.75 359 SER A C 1
ATOM 2915 O O . SER A 1 359 ? 11.635 -4.722 17.068 1.00 86.75 359 SER A O 1
ATOM 2917 N N . SER A 1 360 ? 12.267 -4.588 14.922 1.00 87.50 360 SER A N 1
ATOM 2918 C CA . SER A 1 360 ? 12.015 -3.143 14.817 1.00 87.50 360 SER A CA 1
ATOM 2919 C C . SER A 1 360 ? 10.529 -2.811 14.738 1.00 87.50 360 SER A C 1
ATOM 2921 O O . SER A 1 360 ? 10.121 -1.773 15.241 1.00 87.50 360 SER A O 1
ATOM 2923 N N . LEU A 1 361 ? 9.706 -3.678 14.148 1.00 84.50 361 LEU A N 1
ATOM 2924 C CA . LEU A 1 361 ? 8.268 -3.428 14.043 1.00 84.50 361 LEU A CA 1
ATOM 2925 C C . LEU A 1 361 ? 7.561 -3.400 15.396 1.00 84.50 361 LEU A C 1
ATOM 2927 O O . LEU A 1 361 ? 6.671 -2.577 15.582 1.00 84.50 361 LEU A O 1
ATOM 2931 N N . VAL A 1 362 ? 8.000 -4.223 16.352 1.00 86.12 362 VAL A N 1
ATOM 2932 C CA . VAL A 1 362 ? 7.481 -4.186 17.730 1.00 86.12 362 VAL A CA 1
ATOM 2933 C C . VAL A 1 362 ? 7.664 -2.795 18.348 1.00 86.12 362 VAL A C 1
ATOM 2935 O O . VAL A 1 362 ? 6.786 -2.314 19.053 1.00 86.12 362 VAL A O 1
ATOM 2938 N N . THR A 1 363 ? 8.751 -2.079 18.028 1.00 89.81 363 THR A N 1
ATOM 2939 C CA . THR A 1 363 ? 8.951 -0.713 18.547 1.00 89.81 363 THR A CA 1
ATOM 2940 C C . THR A 1 363 ? 8.029 0.319 17.896 1.00 89.81 363 THR A C 1
ATOM 2942 O O . THR A 1 363 ? 7.813 1.382 18.465 1.00 89.81 363 THR A O 1
ATOM 2945 N N . TYR A 1 364 ? 7.508 0.035 16.699 1.00 91.31 364 TYR A N 1
ATOM 2946 C CA . TYR A 1 364 ? 6.561 0.902 15.988 1.00 91.31 364 TYR A CA 1
ATOM 2947 C C . TYR A 1 364 ? 5.106 0.614 16.349 1.00 91.31 364 TYR A C 1
ATOM 2949 O O . TYR A 1 364 ? 4.213 1.355 15.951 1.00 91.31 364 TYR A O 1
ATOM 2957 N N . GLU A 1 365 ? 4.847 -0.453 17.097 1.00 92.19 365 GLU A N 1
ATOM 2958 C CA . GLU A 1 365 ? 3.499 -0.918 17.382 1.00 92.19 365 GLU A CA 1
ATOM 2959 C C . GLU A 1 365 ? 2.629 0.161 18.049 1.00 92.19 365 GLU A C 1
ATOM 2961 O O . GLU A 1 365 ? 1.490 0.373 17.632 1.00 92.19 365 GLU A O 1
ATOM 2966 N N . GLY A 1 366 ? 3.201 0.922 18.989 1.00 92.06 366 GLY A N 1
ATOM 2967 C CA . GLY A 1 366 ? 2.503 2.029 19.646 1.00 92.06 366 GLY A CA 1
ATOM 2968 C C . GLY A 1 366 ? 2.114 3.174 18.699 1.00 92.06 366 GLY A C 1
ATOM 2969 O O . GLY A 1 366 ? 1.138 3.874 18.960 1.00 92.06 366 GLY A O 1
ATOM 2970 N N . SER A 1 367 ? 2.838 3.364 17.590 1.00 92.75 367 SER A N 1
ATOM 2971 C CA . SER A 1 367 ? 2.470 4.323 16.535 1.00 92.75 367 SER A CA 1
ATOM 2972 C C . SER A 1 367 ? 1.210 3.882 15.789 1.00 92.75 367 SER A C 1
ATOM 2974 O O . SER A 1 367 ? 0.317 4.694 15.545 1.00 92.75 367 SER A O 1
ATOM 2976 N N . VAL A 1 368 ? 1.097 2.583 15.494 1.00 95.31 368 VAL A N 1
ATOM 2977 C CA . VAL A 1 368 ? -0.103 1.994 14.877 1.00 95.31 368 VAL A CA 1
ATOM 2978 C C . VAL A 1 368 ? -1.295 2.074 15.833 1.00 95.31 368 VAL A C 1
ATOM 2980 O O . VAL A 1 368 ? -2.398 2.409 15.410 1.00 95.31 368 VAL A O 1
ATOM 2983 N N . ASP A 1 369 ? -1.078 1.845 17.132 1.00 94.12 369 ASP A N 1
ATOM 2984 C CA . ASP A 1 369 ? -2.137 1.920 18.147 1.00 94.12 369 ASP A CA 1
ATOM 2985 C C . ASP A 1 369 ? -2.773 3.306 18.253 1.00 94.12 369 ASP A C 1
ATOM 2987 O O . ASP A 1 369 ? -4.001 3.413 18.287 1.00 94.12 369 ASP A O 1
ATOM 2991 N N . ARG A 1 370 ? -1.965 4.375 18.238 1.00 93.69 370 ARG A N 1
ATOM 2992 C CA . ARG A 1 370 ? -2.483 5.754 18.233 1.00 93.69 370 ARG A CA 1
ATOM 2993 C C . ARG A 1 370 ? -3.401 6.004 17.035 1.00 93.69 370 ARG A C 1
ATOM 2995 O O . ARG A 1 370 ? -4.501 6.529 17.206 1.00 93.69 370 ARG A O 1
ATOM 3002 N N . CYS A 1 371 ? -2.990 5.559 15.849 1.00 96.00 371 CYS A N 1
ATOM 3003 C CA . CYS A 1 371 ? -3.790 5.696 14.634 1.00 96.00 371 CYS A CA 1
ATOM 3004 C C . CYS A 1 371 ? -5.063 4.835 14.673 1.00 96.00 371 CYS A C 1
ATOM 3006 O O . CYS A 1 371 ? -6.123 5.301 14.263 1.00 96.00 371 CYS A O 1
ATOM 3008 N N . ASN A 1 372 ? -4.998 3.609 15.207 1.00 93.81 372 ASN A N 1
ATOM 3009 C CA . ASN A 1 372 ? -6.170 2.740 15.376 1.00 93.81 372 ASN A CA 1
ATOM 3010 C C . ASN A 1 372 ? -7.228 3.391 16.271 1.00 93.81 372 ASN A C 1
ATOM 3012 O O . ASN A 1 372 ? -8.409 3.410 15.920 1.00 93.81 372 ASN A O 1
ATOM 3016 N N . VAL A 1 373 ? -6.806 3.954 17.408 1.00 89.25 373 VAL A N 1
ATOM 3017 C CA . VAL A 1 373 ? -7.694 4.666 18.338 1.00 89.25 373 VAL A CA 1
ATOM 3018 C C . VAL A 1 373 ? -8.340 5.870 17.653 1.00 89.25 373 VAL A C 1
ATOM 3020 O O . VAL A 1 373 ? -9.549 6.073 17.787 1.00 89.25 373 VAL A O 1
ATOM 3023 N N . GLN A 1 374 ? -7.566 6.640 16.886 1.00 91.94 374 GLN A N 1
ATOM 3024 C CA . GLN A 1 374 ? -8.065 7.805 16.158 1.00 91.94 374 GLN A CA 1
ATOM 3025 C C . GLN A 1 374 ? -9.073 7.423 15.068 1.00 91.94 374 GLN A C 1
ATOM 3027 O O . GLN A 1 374 ? -10.143 8.032 14.989 1.00 91.94 374 GLN A O 1
ATOM 3032 N N . LEU A 1 375 ? -8.780 6.389 14.275 1.00 93.62 375 LEU A N 1
ATOM 3033 C CA . LEU A 1 375 ? -9.705 5.866 13.271 1.00 93.62 375 LEU A CA 1
ATOM 3034 C C . LEU A 1 375 ? -11.007 5.402 13.931 1.00 93.62 375 LEU A C 1
ATOM 3036 O O . LEU A 1 375 ? -12.084 5.839 13.534 1.00 93.62 375 LEU A O 1
ATOM 3040 N N . CYS A 1 376 ? -10.928 4.589 14.989 1.00 87.69 376 CYS A N 1
ATOM 3041 C CA . CYS A 1 376 ? -12.112 4.115 15.710 1.00 87.69 376 CYS A CA 1
ATOM 3042 C C . CYS A 1 376 ? -12.907 5.269 16.344 1.00 87.69 376 CYS A C 1
ATOM 3044 O O . CYS A 1 376 ? -14.131 5.210 16.422 1.00 87.69 376 CYS A O 1
ATOM 3046 N N . ALA A 1 377 ? -12.256 6.345 16.796 1.00 84.38 377 ALA A N 1
ATOM 3047 C CA . ALA A 1 377 ? -12.956 7.545 17.255 1.00 84.38 377 ALA A CA 1
ATOM 3048 C C . ALA A 1 377 ? -13.756 8.207 16.120 1.00 84.38 377 ALA A C 1
ATOM 3050 O O . ALA A 1 377 ? -14.952 8.434 16.282 1.00 84.38 377 ALA A O 1
ATOM 3051 N N . LYS A 1 378 ? -13.141 8.421 14.950 1.00 86.69 378 LYS A N 1
ATOM 3052 C CA . LYS A 1 378 ? -13.827 9.003 13.783 1.00 86.69 378 LYS A CA 1
ATOM 3053 C C . LYS A 1 378 ? -14.965 8.125 13.266 1.00 86.69 378 LYS A C 1
ATOM 3055 O O . LYS A 1 378 ? -16.040 8.634 12.960 1.00 86.69 378 LYS A O 1
ATOM 3060 N N . LEU A 1 379 ? -14.774 6.807 13.227 1.00 86.38 379 LEU A N 1
ATOM 3061 C CA . LEU A 1 379 ? -15.826 5.875 12.817 1.00 86.38 379 LEU A CA 1
ATOM 3062 C C . LEU A 1 379 ? -16.991 5.828 13.815 1.00 86.38 379 LEU A C 1
ATOM 3064 O O . LEU A 1 379 ? -18.139 5.712 13.392 1.00 86.38 379 LEU A O 1
ATOM 3068 N N . ARG A 1 380 ? -16.738 5.994 15.123 1.00 82.25 380 ARG A N 1
ATOM 3069 C CA . ARG A 1 380 ? -17.812 6.169 16.119 1.00 82.25 380 ARG A CA 1
ATOM 3070 C C . ARG A 1 380 ? -18.625 7.433 15.864 1.00 82.25 380 ARG A C 1
ATOM 3072 O O . ARG A 1 380 ? -19.842 7.392 16.018 1.00 82.25 380 ARG A O 1
ATOM 3079 N N . ASP A 1 381 ? -17.993 8.527 15.449 1.00 78.31 381 ASP A N 1
ATOM 3080 C CA . ASP A 1 381 ? -18.716 9.753 15.101 1.00 78.31 381 ASP A CA 1
ATOM 3081 C C . ASP A 1 381 ? -19.561 9.569 13.830 1.00 78.31 381 ASP A C 1
ATOM 3083 O O . ASP A 1 381 ? -20.730 9.958 13.807 1.00 78.31 381 ASP A O 1
ATOM 3087 N N . PHE A 1 382 ? -19.045 8.882 12.805 1.00 81.00 382 PHE A N 1
ATOM 3088 C CA . PHE A 1 382 ? -19.864 8.501 11.647 1.00 81.00 382 PHE A CA 1
ATOM 3089 C C . PHE A 1 382 ? -21.036 7.603 12.019 1.00 81.00 382 PHE A C 1
ATOM 3091 O O . PHE A 1 382 ? -22.144 7.834 11.534 1.00 81.00 382 PHE A O 1
ATOM 3098 N N . ALA A 1 383 ? -20.822 6.635 12.913 1.00 76.69 383 ALA A N 1
ATOM 3099 C CA . ALA A 1 383 ? -21.887 5.780 13.421 1.00 76.69 383 ALA A CA 1
ATOM 3100 C C . ALA A 1 383 ? -22.962 6.613 14.124 1.00 76.69 383 ALA A C 1
ATOM 3102 O O . ALA A 1 383 ? -24.126 6.523 13.742 1.00 76.69 383 ALA A O 1
ATOM 3103 N N . ARG A 1 384 ? -22.569 7.486 15.070 1.00 71.12 384 ARG A N 1
ATOM 3104 C CA . ARG A 1 384 ? -23.454 8.417 15.807 1.00 71.12 384 ARG A CA 1
ATOM 3105 C C . ARG A 1 384 ? -24.353 9.234 14.892 1.00 71.12 384 ARG A C 1
ATOM 3107 O O . ARG A 1 384 ? -25.531 9.400 15.190 1.00 71.12 384 ARG A O 1
ATOM 3114 N N . HIS A 1 385 ? -23.807 9.718 13.783 1.00 73.12 385 HIS A N 1
ATOM 3115 C CA . HIS A 1 385 ? -24.538 10.544 12.826 1.00 73.12 385 HIS A CA 1
ATOM 3116 C C . HIS A 1 385 ? -25.185 9.750 11.682 1.00 73.12 385 HIS A C 1
ATOM 3118 O O . HIS A 1 385 ? -25.826 10.352 10.824 1.00 73.12 385 HIS A O 1
ATOM 3124 N N . ARG A 1 386 ? -25.042 8.415 11.665 1.00 71.75 386 ARG A N 1
ATOM 3125 C CA . ARG A 1 386 ? -25.453 7.523 10.564 1.00 71.75 386 ARG A CA 1
ATOM 3126 C C . ARG A 1 386 ? -24.943 7.997 9.200 1.00 71.75 386 ARG A C 1
ATOM 3128 O O . ARG A 1 386 ? -25.627 7.896 8.182 1.00 71.75 386 ARG A O 1
ATOM 3135 N N . THR A 1 387 ? -23.725 8.525 9.185 1.00 77.12 387 THR A N 1
ATOM 3136 C CA . THR A 1 387 ? -23.096 9.062 7.983 1.00 77.12 387 THR A CA 1
ATOM 3137 C C . THR A 1 387 ? -22.296 7.966 7.302 1.00 77.12 387 THR A C 1
ATOM 3139 O O . THR A 1 387 ? -21.366 7.410 7.881 1.00 77.12 387 THR A O 1
ATOM 3142 N N . ALA A 1 388 ? -22.636 7.679 6.049 1.00 83.06 388 ALA A N 1
ATOM 3143 C CA . ALA A 1 388 ? -21.847 6.773 5.233 1.00 83.06 388 ALA A CA 1
ATOM 3144 C C . ALA A 1 388 ? -20.495 7.406 4.864 1.00 83.06 388 ALA A C 1
ATOM 3146 O O . ALA A 1 388 ? -20.443 8.585 4.504 1.00 83.06 388 ALA A O 1
ATOM 3147 N N . PHE A 1 389 ? -19.417 6.622 4.884 1.00 84.56 389 PHE A N 1
ATOM 3148 C CA . PHE A 1 389 ? -18.076 7.088 4.517 1.00 84.56 389 PHE A CA 1
ATOM 3149 C C . PHE A 1 389 ? -17.466 6.245 3.392 1.00 84.56 389 PHE A C 1
ATOM 3151 O O . PHE A 1 389 ? -17.852 5.098 3.163 1.00 84.56 389 PHE A O 1
ATOM 3158 N N . ASP A 1 390 ? -16.523 6.838 2.661 1.00 86.31 390 ASP A N 1
ATOM 3159 C CA . ASP A 1 390 ? -15.787 6.160 1.594 1.00 86.31 390 ASP A CA 1
ATOM 3160 C C . ASP A 1 390 ? -14.591 5.387 2.171 1.00 86.31 390 ASP A C 1
ATOM 3162 O O . ASP A 1 390 ? -13.686 5.981 2.759 1.00 86.31 390 ASP A O 1
ATOM 3166 N N . VAL A 1 391 ? -14.597 4.058 2.030 1.00 89.25 391 VAL A N 1
ATOM 3167 C CA . VAL A 1 391 ? -13.547 3.193 2.599 1.00 89.25 391 VAL A CA 1
ATOM 3168 C C . VAL A 1 391 ? -12.172 3.480 2.004 1.00 89.25 391 VAL A C 1
ATOM 3170 O O . VAL A 1 391 ? -11.258 3.681 2.799 1.00 89.25 391 VAL A O 1
ATOM 3173 N N . PRO A 1 392 ? -11.984 3.542 0.670 1.00 88.94 392 PRO A N 1
ATOM 3174 C CA . PRO A 1 392 ? -10.674 3.802 0.084 1.00 88.94 392 PRO A CA 1
ATOM 3175 C C . PRO A 1 392 ? -10.064 5.105 0.586 1.00 88.94 392 PRO A C 1
ATOM 3177 O O . PRO A 1 392 ? -8.905 5.109 0.989 1.00 88.94 392 PRO A O 1
ATOM 3180 N N . THR A 1 393 ? -10.862 6.172 0.667 1.00 90.19 393 THR A N 1
ATOM 3181 C CA . THR A 1 393 ? -10.425 7.472 1.189 1.00 90.19 393 THR A CA 1
ATOM 3182 C C . THR A 1 393 ? -9.995 7.377 2.655 1.00 90.19 393 THR A C 1
ATOM 3184 O O . THR A 1 393 ? -8.901 7.807 3.013 1.00 90.19 393 THR A O 1
ATOM 3187 N N . TRP A 1 394 ? -10.810 6.771 3.526 1.00 92.94 394 TRP A N 1
ATOM 3188 C CA . TRP A 1 394 ? -10.479 6.679 4.955 1.00 92.94 394 TRP A CA 1
ATOM 3189 C C . TRP A 1 394 ? -9.342 5.700 5.255 1.00 92.94 394 TRP A C 1
ATOM 3191 O O . TRP A 1 394 ? -8.552 5.951 6.163 1.00 92.94 394 TRP A O 1
ATOM 3201 N N . MET A 1 395 ? -9.206 4.619 4.482 1.00 95.06 395 MET A N 1
ATOM 3202 C CA . MET A 1 395 ? -8.051 3.721 4.573 1.00 95.06 395 MET A CA 1
ATOM 3203 C C . MET A 1 395 ? -6.781 4.384 4.035 1.00 95.06 395 MET A C 1
ATOM 3205 O O . MET A 1 395 ? -5.702 4.115 4.558 1.00 95.06 395 MET A O 1
ATOM 3209 N N . GLN A 1 396 ? -6.894 5.275 3.043 1.00 93.31 396 GLN A N 1
ATOM 3210 C CA . GLN A 1 396 ? -5.782 6.103 2.576 1.00 93.31 396 GLN A CA 1
ATOM 3211 C C . GLN A 1 396 ? -5.343 7.081 3.667 1.00 93.31 396 GLN A C 1
ATOM 3213 O O . GLN A 1 396 ? -4.163 7.095 4.007 1.00 93.31 396 GLN A O 1
ATOM 3218 N N . PHE A 1 397 ? -6.269 7.811 4.294 1.00 95.62 397 PHE A N 1
ATOM 3219 C CA . PHE A 1 397 ? -5.944 8.693 5.422 1.00 95.62 397 PHE A CA 1
ATOM 3220 C C . PHE A 1 397 ? -5.299 7.936 6.584 1.00 95.62 397 PHE A C 1
ATOM 3222 O O . PHE A 1 397 ? -4.279 8.379 7.107 1.00 95.62 397 PHE A O 1
ATOM 3229 N N . TYR A 1 398 ? -5.848 6.774 6.947 1.00 96.94 398 TYR A N 1
ATOM 3230 C CA . TYR A 1 398 ? -5.277 5.916 7.983 1.00 96.94 398 TYR A CA 1
ATOM 3231 C C . TYR A 1 398 ? -3.846 5.479 7.645 1.00 96.94 398 TYR A C 1
ATOM 3233 O O . TYR A 1 398 ? -2.945 5.682 8.454 1.00 96.94 398 TYR A O 1
ATOM 3241 N N . ALA A 1 399 ? -3.607 4.932 6.449 1.00 96.62 399 ALA A N 1
ATOM 3242 C CA . ALA A 1 399 ? -2.285 4.437 6.064 1.00 96.62 399 ALA A CA 1
ATOM 3243 C C . ALA A 1 399 ? -1.241 5.566 5.947 1.00 96.62 399 ALA A C 1
ATOM 3245 O O . ALA A 1 399 ? -0.080 5.374 6.310 1.00 96.62 399 ALA A O 1
ATOM 3246 N N . HIS A 1 400 ? -1.647 6.756 5.484 1.00 95.44 400 HIS A N 1
ATOM 3247 C CA . HIS A 1 400 ? -0.796 7.955 5.459 1.00 95.44 400 HIS A CA 1
ATOM 3248 C C . HIS A 1 400 ? -0.421 8.425 6.867 1.00 95.44 400 HIS A C 1
ATOM 3250 O O . HIS A 1 400 ? 0.748 8.705 7.138 1.00 95.44 400 HIS A O 1
ATOM 3256 N N . ASP A 1 401 ? -1.378 8.458 7.791 1.00 96.38 401 ASP A N 1
ATOM 3257 C CA . ASP A 1 401 ? -1.108 8.847 9.175 1.00 96.38 401 ASP A CA 1
ATOM 3258 C C . ASP A 1 401 ? -0.234 7.819 9.901 1.00 96.38 401 ASP A C 1
ATOM 3260 O O . ASP A 1 401 ? 0.710 8.211 10.590 1.00 96.38 401 ASP A O 1
ATOM 3264 N N . VAL A 1 402 ? -0.460 6.518 9.684 1.00 96.44 402 VAL A N 1
ATOM 3265 C CA . VAL A 1 402 ? 0.379 5.454 10.254 1.00 96.44 402 VAL A CA 1
ATOM 3266 C C . VAL A 1 402 ? 1.809 5.541 9.737 1.00 96.44 402 VAL A C 1
ATOM 3268 O O . VAL A 1 402 ? 2.749 5.531 10.538 1.00 96.44 402 VAL A O 1
ATOM 3271 N N . ILE A 1 403 ? 2.013 5.658 8.420 1.00 95.00 403 ILE A N 1
ATOM 3272 C CA . ILE A 1 403 ? 3.374 5.758 7.883 1.00 95.00 403 ILE A CA 1
ATOM 3273 C C . ILE A 1 403 ? 4.046 7.062 8.325 1.00 95.00 403 ILE A C 1
ATOM 3275 O O . ILE A 1 403 ? 5.252 7.056 8.567 1.00 95.00 403 ILE A O 1
ATOM 3279 N N . GLY A 1 404 ? 3.287 8.147 8.508 1.00 94.38 404 GLY A N 1
ATOM 3280 C CA . GLY A 1 404 ? 3.761 9.386 9.124 1.00 94.38 404 GLY A CA 1
ATOM 3281 C C . GLY A 1 404 ? 4.248 9.170 10.558 1.00 94.38 404 GLY A C 1
ATOM 3282 O O . GLY A 1 404 ? 5.405 9.456 10.862 1.00 94.38 404 GLY A O 1
ATOM 3283 N N . GLU A 1 405 ? 3.419 8.573 11.418 1.00 93.56 405 GLU A N 1
ATOM 3284 C CA . GLU A 1 405 ? 3.762 8.250 12.811 1.00 93.56 405 GLU A CA 1
ATOM 3285 C C . GLU A 1 405 ? 4.982 7.331 12.918 1.00 93.56 405 GLU A C 1
ATOM 3287 O O . GLU A 1 405 ? 5.827 7.500 13.794 1.00 93.56 405 GLU A O 1
ATOM 3292 N N . ILE A 1 406 ? 5.103 6.342 12.037 1.00 93.62 406 ILE A N 1
ATOM 3293 C CA . ILE A 1 406 ? 6.235 5.409 12.049 1.00 93.62 406 ILE A CA 1
ATOM 3294 C C . ILE A 1 406 ? 7.500 6.083 11.533 1.00 93.62 406 ILE A C 1
ATOM 3296 O O . ILE A 1 406 ? 8.586 5.839 12.061 1.00 93.62 406 ILE A O 1
ATOM 3300 N N . THR A 1 407 ? 7.374 6.929 10.512 1.00 93.25 407 THR A N 1
ATOM 3301 C CA . THR A 1 407 ? 8.525 7.540 9.849 1.00 93.25 407 THR A CA 1
ATOM 3302 C C . THR A 1 407 ? 9.072 8.729 10.626 1.00 93.25 407 THR A C 1
ATOM 3304 O O . THR A 1 407 ? 10.282 8.825 10.808 1.00 93.25 407 THR A O 1
ATOM 3307 N N . PHE A 1 408 ? 8.186 9.603 11.100 1.00 92.00 408 PHE A N 1
ATOM 3308 C CA . PHE A 1 408 ? 8.508 10.894 11.709 1.00 92.00 408 PHE A CA 1
ATOM 3309 C C . PHE A 1 408 ? 8.122 10.986 13.186 1.00 92.00 408 PHE A C 1
ATOM 3311 O O . PHE A 1 408 ? 8.283 12.047 13.784 1.00 92.00 408 PHE A O 1
ATOM 3318 N N . GLY A 1 409 ? 7.558 9.928 13.779 1.00 90.19 409 GLY A N 1
ATOM 3319 C CA . GLY A 1 409 ? 7.055 9.957 15.156 1.00 90.19 409 GLY A CA 1
ATOM 3320 C C . GLY A 1 409 ? 5.809 10.828 15.349 1.00 90.19 409 GLY A C 1
ATOM 3321 O O . GLY A 1 409 ? 5.482 11.149 16.488 1.00 90.19 409 GLY A O 1
ATOM 3322 N N . LYS A 1 410 ? 5.169 11.268 14.257 1.00 90.69 410 LYS A N 1
ATOM 3323 C CA . LYS A 1 410 ? 3.969 12.110 14.258 1.00 90.69 410 LYS A CA 1
ATOM 3324 C C . LYS A 1 410 ? 3.109 11.828 13.025 1.00 90.69 410 LYS A C 1
ATOM 3326 O O . LYS A 1 410 ? 3.640 11.752 11.919 1.00 90.69 410 LYS A O 1
ATOM 3331 N N . ALA A 1 411 ? 1.797 11.727 13.211 1.00 91.69 411 ALA A N 1
ATOM 3332 C CA . ALA A 1 411 ? 0.825 11.593 12.131 1.00 91.69 411 ALA A CA 1
ATOM 3333 C C . ALA A 1 411 ? 0.863 12.793 11.172 1.00 91.69 411 ALA A C 1
ATOM 3335 O O . ALA A 1 411 ? 1.138 13.929 11.573 1.00 91.69 411 ALA A O 1
ATOM 3336 N N . ILE A 1 412 ? 0.523 12.548 9.905 1.00 92.88 412 ILE A N 1
ATOM 3337 C CA . ILE A 1 412 ? 0.368 13.608 8.900 1.00 92.88 412 ILE A CA 1
ATOM 3338 C C . ILE A 1 412 ? -0.851 14.485 9.248 1.00 92.88 412 ILE A C 1
ATOM 3340 O O . ILE A 1 412 ? -0.832 15.695 9.029 1.00 92.88 412 ILE A O 1
ATOM 3344 N N . GLY A 1 413 ? -1.878 13.895 9.864 1.00 92.19 413 GLY A N 1
ATOM 3345 C CA . GLY A 1 413 ? -3.100 14.555 10.321 1.00 92.19 413 GLY A CA 1
ATOM 3346 C C . GLY A 1 413 ? -4.264 14.434 9.336 1.00 92.19 413 GLY A C 1
ATOM 3347 O O . GLY A 1 413 ? -5.215 15.215 9.422 1.00 92.19 413 GLY A O 1
ATOM 3348 N N . MET A 1 414 ? -4.211 13.484 8.397 1.00 94.31 414 MET A N 1
ATOM 3349 C CA . MET A 1 414 ? -5.256 13.303 7.387 1.00 94.31 414 MET A CA 1
ATOM 3350 C C . MET A 1 414 ? -6.570 12.812 8.005 1.00 94.31 414 MET A C 1
ATOM 3352 O O . MET A 1 414 ? -7.634 13.318 7.650 1.00 94.31 414 MET A O 1
ATOM 3356 N N . MET A 1 415 ? -6.525 11.886 8.971 1.00 93.69 415 MET A N 1
ATOM 3357 C CA . MET A 1 415 ? -7.726 11.387 9.654 1.00 93.69 415 MET A CA 1
ATOM 3358 C C . MET A 1 415 ? -8.373 12.450 10.541 1.00 93.69 415 MET A C 1
ATOM 3360 O O . MET A 1 415 ? -9.598 12.538 10.612 1.00 93.69 415 MET A O 1
ATOM 3364 N N . GLU A 1 416 ? -7.566 13.258 11.238 1.00 90.38 416 GLU A N 1
ATOM 3365 C CA . GLU A 1 416 ? -8.061 14.319 12.122 1.00 90.38 416 GLU A CA 1
ATOM 3366 C C . GLU A 1 416 ? -8.926 15.315 11.348 1.00 90.38 416 GLU A C 1
ATOM 3368 O O . GLU A 1 416 ? -10.044 15.635 11.770 1.00 90.38 416 GLU A O 1
ATOM 3373 N N . LYS A 1 417 ? -8.404 15.744 10.196 1.00 89.19 417 LYS A N 1
ATOM 3374 C CA . LYS A 1 417 ? -8.980 16.775 9.334 1.00 89.19 417 LYS A CA 1
ATOM 3375 C C . LYS A 1 417 ? -9.987 16.215 8.330 1.00 89.19 417 LYS A C 1
ATOM 3377 O O . LYS A 1 417 ? -10.831 16.960 7.848 1.00 89.19 417 LYS A O 1
ATOM 3382 N N . GLY A 1 418 ? -9.913 14.919 8.026 1.00 88.75 418 GLY A N 1
ATOM 3383 C CA . GLY A 1 418 ? -10.725 14.267 6.997 1.00 88.75 418 GLY A CA 1
ATOM 3384 C C . GLY A 1 418 ? -10.370 14.704 5.571 1.00 88.75 418 GLY A C 1
ATOM 3385 O O . GLY A 1 418 ? -11.231 14.646 4.695 1.00 88.75 418 GLY A O 1
ATOM 3386 N N . GLN A 1 419 ? -9.142 15.180 5.342 1.00 91.75 419 GLN A N 1
ATOM 3387 C CA . GLN A 1 419 ? -8.667 15.674 4.045 1.00 91.75 419 GLN A CA 1
ATOM 3388 C C . GLN A 1 419 ? -7.134 15.622 3.931 1.00 91.75 419 GLN A C 1
ATOM 3390 O O . GLN A 1 419 ? -6.421 15.702 4.933 1.00 91.75 419 GLN A O 1
ATOM 3395 N N . ASP A 1 420 ? -6.628 15.567 2.697 1.00 90.38 420 ASP A N 1
ATOM 3396 C CA . ASP A 1 420 ? -5.198 15.676 2.374 1.00 90.38 420 ASP A CA 1
ATOM 3397 C C . ASP A 1 420 ? -4.761 17.152 2.304 1.00 90.38 420 ASP A C 1
ATOM 3399 O O . ASP A 1 420 ? -4.670 17.747 1.232 1.00 90.38 420 ASP A O 1
ATOM 3403 N N . GLU A 1 421 ? -4.518 17.772 3.463 1.00 87.19 421 GLU A N 1
ATOM 3404 C CA . GLU A 1 421 ? -4.157 19.200 3.541 1.00 87.19 421 GLU A CA 1
ATOM 3405 C C . GLU A 1 421 ? -2.842 19.538 2.826 1.00 87.19 421 GLU A C 1
ATOM 3407 O O . GLU A 1 421 ? -2.692 20.626 2.269 1.00 87.19 421 GLU A O 1
ATOM 3412 N N . TYR A 1 422 ? -1.887 18.608 2.836 1.00 85.50 422 TYR A N 1
ATOM 3413 C CA . TYR A 1 422 ? -0.559 18.820 2.265 1.00 85.50 422 TYR A CA 1
ATOM 3414 C C . TYR A 1 422 ? -0.470 18.419 0.785 1.00 85.50 422 TYR A C 1
ATOM 3416 O O . TYR A 1 422 ? 0.563 18.660 0.159 1.00 85.50 422 TYR A O 1
ATOM 3424 N N . GLY A 1 423 ? -1.524 17.827 0.209 1.00 88.12 423 GLY A N 1
ATOM 3425 C CA . GLY A 1 423 ? -1.539 17.329 -1.170 1.00 88.12 423 GLY A CA 1
ATOM 3426 C C . GLY A 1 423 ? -0.578 16.156 -1.404 1.00 88.12 423 GLY A C 1
ATOM 3427 O O . GLY A 1 423 ? -0.036 16.014 -2.504 1.00 88.12 423 GLY A O 1
ATOM 3428 N N . ILE A 1 424 ? -0.290 15.365 -0.365 1.00 89.44 424 ILE A N 1
ATOM 3429 C CA . ILE A 1 424 ? 0.658 14.242 -0.406 1.00 89.44 424 ILE A CA 1
ATOM 3430 C C . ILE A 1 424 ? 0.067 13.070 -1.190 1.00 89.44 424 ILE A C 1
ATOM 3432 O O . ILE A 1 424 ? 0.737 12.546 -2.082 1.00 89.44 424 ILE A O 1
ATOM 3436 N N . ALA A 1 425 ? -1.176 12.683 -0.900 1.00 88.62 425 ALA A N 1
ATOM 3437 C CA . ALA A 1 425 ? -1.848 11.574 -1.569 1.00 88.62 425 ALA A CA 1
ATOM 3438 C C . ALA A 1 425 ? -2.051 11.891 -3.059 1.00 88.62 425 ALA A C 1
ATOM 3440 O O . ALA A 1 425 ? -1.647 11.109 -3.920 1.00 88.62 425 ALA A O 1
ATOM 3441 N N . GLU A 1 426 ? -2.537 13.097 -3.381 1.00 87.25 426 GLU A N 1
ATOM 3442 C CA . GLU A 1 426 ? -2.692 13.536 -4.779 1.00 87.25 426 GLU A CA 1
ATOM 3443 C C . GLU A 1 426 ? -1.341 13.552 -5.526 1.00 87.25 426 GLU A C 1
ATOM 3445 O O . GLU A 1 426 ? -1.235 13.149 -6.691 1.00 87.25 426 GLU A O 1
ATOM 3450 N N . SER A 1 427 ? -0.274 14.009 -4.861 1.00 87.19 427 SER A N 1
ATOM 3451 C CA . SER A 1 427 ? 1.077 14.039 -5.430 1.00 87.19 427 SER A CA 1
ATOM 3452 C C . SER A 1 427 ? 1.601 12.636 -5.742 1.00 87.19 427 SER A C 1
ATOM 3454 O O . SER A 1 427 ? 2.215 12.446 -6.802 1.00 87.19 427 SER A O 1
ATOM 3456 N N . ILE A 1 428 ? 1.335 11.647 -4.883 1.00 88.50 428 ILE A N 1
ATOM 3457 C CA . ILE A 1 428 ? 1.731 10.252 -5.112 1.00 88.50 428 ILE A CA 1
ATOM 3458 C C . ILE A 1 428 ? 0.918 9.639 -6.255 1.00 88.50 428 ILE A C 1
ATOM 3460 O O . ILE A 1 428 ? 1.521 9.078 -7.172 1.00 88.50 428 ILE A O 1
ATOM 3464 N N . ASP A 1 429 ? -0.401 9.834 -6.298 1.00 86.88 429 ASP A N 1
ATOM 3465 C CA . ASP A 1 429 ? -1.251 9.323 -7.382 1.00 86.88 429 ASP A CA 1
ATOM 3466 C C . ASP A 1 429 ? -0.812 9.853 -8.754 1.00 86.88 429 ASP A C 1
ATOM 3468 O O . ASP A 1 429 ? -0.601 9.094 -9.711 1.00 86.88 429 ASP A O 1
ATOM 3472 N N . ARG A 1 430 ? -0.573 11.167 -8.861 1.00 85.81 430 ARG A N 1
ATOM 3473 C CA . ARG A 1 430 ? -0.063 11.793 -10.095 1.00 85.81 430 ARG A CA 1
ATOM 3474 C C . ARG A 1 430 ? 1.309 11.257 -10.482 1.00 85.81 430 ARG A C 1
ATOM 3476 O O . ARG A 1 430 ? 1.599 11.071 -11.669 1.00 85.81 430 ARG A O 1
ATOM 3483 N N . THR A 1 431 ? 2.152 11.009 -9.488 1.00 85.81 431 THR A N 1
ATOM 3484 C CA . THR A 1 431 ? 3.481 10.436 -9.669 1.00 85.81 431 THR A CA 1
ATOM 3485 C C . THR A 1 431 ? 3.409 9.012 -10.212 1.00 85.81 431 THR A C 1
ATOM 3487 O O . THR A 1 431 ? 4.064 8.706 -11.211 1.00 85.81 431 THR A O 1
ATOM 3490 N N . MET A 1 432 ? 2.584 8.153 -9.613 1.00 87.38 432 MET A N 1
ATOM 3491 C CA . MET A 1 432 ? 2.411 6.763 -10.036 1.00 87.38 432 MET A CA 1
ATOM 3492 C C . MET A 1 432 ? 1.772 6.679 -11.418 1.00 87.38 432 MET A C 1
ATOM 3494 O O . MET A 1 432 ? 2.233 5.901 -12.256 1.00 87.38 432 MET A O 1
ATOM 3498 N N . THR A 1 433 ? 0.799 7.540 -11.711 1.00 87.38 433 THR A N 1
ATOM 3499 C CA . THR A 1 433 ? 0.197 7.684 -13.044 1.00 87.38 433 THR A CA 1
ATOM 3500 C C . THR A 1 433 ? 1.253 8.012 -14.103 1.00 87.38 433 THR A C 1
ATOM 3502 O O . THR A 1 433 ? 1.349 7.354 -15.144 1.00 87.38 433 THR A O 1
ATOM 3505 N N . TYR A 1 434 ? 2.092 9.020 -13.841 1.00 88.38 434 TYR A N 1
ATOM 3506 C CA . TYR A 1 434 ? 3.178 9.408 -14.741 1.00 88.38 434 TYR A CA 1
ATOM 3507 C C . TYR A 1 434 ? 4.198 8.276 -14.926 1.00 88.38 434 TYR A C 1
ATOM 3509 O O . TYR A 1 434 ? 4.507 7.902 -16.064 1.00 88.38 434 TYR A O 1
ATOM 3517 N N . ALA A 1 435 ? 4.688 7.708 -13.821 1.00 89.75 435 ALA A N 1
ATOM 3518 C CA . ALA A 1 435 ? 5.702 6.661 -13.831 1.00 89.75 435 ALA A CA 1
ATOM 3519 C C . ALA A 1 435 ? 5.220 5.418 -14.589 1.00 89.75 435 ALA A C 1
ATOM 3521 O O . ALA A 1 435 ? 5.954 4.889 -15.418 1.00 89.75 435 ALA A O 1
ATOM 3522 N N . SER A 1 436 ? 3.965 5.005 -14.400 1.00 90.12 436 SER A N 1
ATOM 3523 C CA . SER A 1 436 ? 3.373 3.825 -15.049 1.00 90.12 436 SER A CA 1
ATOM 3524 C C . SER A 1 436 ? 3.311 3.935 -16.569 1.00 90.12 436 SER A C 1
ATOM 3526 O O . SER A 1 436 ? 3.583 2.964 -17.281 1.00 90.12 436 SER A O 1
ATOM 3528 N N . ARG A 1 437 ? 3.006 5.133 -17.081 1.00 90.06 437 ARG A N 1
ATOM 3529 C CA . ARG A 1 437 ? 2.983 5.426 -18.522 1.00 90.06 437 ARG A CA 1
ATOM 3530 C C . ARG A 1 437 ? 4.397 5.501 -19.084 1.00 90.06 437 ARG A C 1
ATOM 3532 O O . ARG A 1 437 ? 4.698 4.871 -20.099 1.00 90.06 437 ARG A O 1
ATOM 3539 N N . MET A 1 438 ? 5.287 6.217 -18.396 1.00 89.81 438 MET A N 1
ATOM 3540 C CA . MET A 1 438 ? 6.695 6.314 -18.782 1.00 89.81 438 MET A CA 1
ATOM 3541 C C . MET A 1 438 ? 7.418 4.969 -18.699 1.00 89.81 438 MET A C 1
ATOM 3543 O O . MET A 1 438 ? 8.349 4.744 -19.460 1.00 89.81 438 MET A O 1
ATOM 3547 N N . ALA A 1 439 ? 6.980 4.039 -17.851 1.00 92.69 439 ALA A N 1
ATOM 3548 C CA . ALA A 1 439 ? 7.574 2.710 -17.725 1.00 92.69 439 ALA A CA 1
ATOM 3549 C C . ALA A 1 439 ? 7.435 1.855 -18.998 1.00 92.69 439 ALA A C 1
ATOM 3551 O O . ALA A 1 439 ? 8.219 0.927 -19.203 1.00 92.69 439 ALA A O 1
ATOM 3552 N N . VAL A 1 440 ? 6.483 2.184 -19.884 1.00 91.94 440 VAL A N 1
ATOM 3553 C CA . VAL A 1 440 ? 6.363 1.587 -21.227 1.00 91.94 440 VAL A CA 1
ATOM 3554 C C . VAL A 1 440 ? 7.414 2.166 -22.192 1.00 91.94 440 VAL A C 1
ATOM 3556 O O . VAL A 1 440 ? 7.901 1.477 -23.090 1.00 91.94 440 VAL A O 1
ATOM 3559 N N . VAL A 1 441 ? 7.813 3.425 -21.998 1.00 91.06 441 VAL A N 1
ATOM 3560 C CA . VAL A 1 441 ? 8.776 4.174 -22.830 1.00 91.06 441 VAL A CA 1
ATOM 3561 C C . VAL A 1 441 ? 9.870 4.836 -21.974 1.00 91.06 441 VAL A C 1
ATOM 3563 O O . VAL A 1 441 ? 10.045 6.058 -22.015 1.00 91.06 441 VAL A O 1
ATOM 3566 N N . PRO A 1 442 ? 10.628 4.056 -21.174 1.00 90.31 442 PRO A N 1
ATOM 3567 C CA . PRO A 1 442 ? 11.538 4.596 -20.162 1.00 90.31 442 PRO A CA 1
ATOM 3568 C C . PRO A 1 442 ? 12.673 5.435 -20.759 1.00 90.31 442 PRO A C 1
ATOM 3570 O O . PRO A 1 442 ? 13.267 6.260 -20.070 1.00 90.31 442 PRO A O 1
ATOM 3573 N N . GLU A 1 443 ? 12.969 5.265 -22.048 1.00 86.38 443 GLU A N 1
ATOM 3574 C CA . GLU A 1 443 ? 13.959 6.050 -22.781 1.00 86.38 443 GLU A CA 1
ATOM 3575 C C . GLU A 1 443 ? 13.590 7.543 -22.856 1.00 86.38 443 GLU A C 1
ATOM 3577 O O . GLU A 1 443 ? 14.481 8.391 -22.895 1.00 86.38 443 GLU A O 1
ATOM 3582 N N . LEU A 1 444 ? 12.293 7.876 -22.825 1.00 85.19 444 LEU A N 1
ATOM 3583 C CA . LEU A 1 444 ? 11.810 9.261 -22.834 1.00 85.19 444 LEU A CA 1
ATOM 3584 C C . LEU A 1 444 ? 11.897 9.929 -21.462 1.00 85.19 444 LEU A C 1
ATOM 3586 O O . LEU A 1 444 ? 11.995 11.152 -21.391 1.00 85.19 444 LEU A O 1
ATOM 3590 N N . HIS A 1 445 ? 11.910 9.152 -20.378 1.00 85.75 445 HIS A N 1
ATOM 3591 C CA . HIS A 1 445 ? 11.852 9.685 -19.020 1.00 85.75 445 HIS A CA 1
ATOM 3592 C C . HIS A 1 445 ? 13.002 10.662 -18.723 1.00 85.75 445 HIS A C 1
ATOM 3594 O O . HIS A 1 445 ? 12.771 11.731 -18.168 1.00 85.75 445 HIS A O 1
ATOM 3600 N N . ARG A 1 446 ? 14.229 10.361 -19.176 1.00 81.19 446 ARG A N 1
ATOM 3601 C CA . ARG A 1 446 ? 15.384 11.263 -19.012 1.00 81.19 446 ARG A CA 1
ATOM 3602 C C . ARG A 1 446 ? 15.181 12.608 -19.718 1.00 81.19 446 ARG A C 1
ATOM 3604 O O . ARG A 1 446 ? 15.545 13.639 -19.161 1.00 81.19 446 ARG A O 1
ATOM 3611 N N . TRP A 1 447 ? 14.609 12.594 -20.920 1.00 78.31 447 TRP A N 1
ATOM 3612 C CA . TRP A 1 447 ? 14.355 13.801 -21.708 1.00 78.31 447 TRP A CA 1
ATOM 3613 C C . TRP A 1 447 ? 13.233 14.639 -21.110 1.00 78.31 447 TRP A C 1
ATOM 3615 O O . TRP A 1 447 ? 13.392 15.848 -20.975 1.00 78.31 447 TRP A O 1
ATOM 3625 N N . VAL A 1 448 ? 12.142 13.994 -20.692 1.00 79.62 448 VAL A N 1
ATOM 3626 C CA . VAL A 1 448 ? 11.025 14.664 -20.016 1.00 79.62 448 VAL A CA 1
ATOM 3627 C C . VAL A 1 448 ? 11.503 15.293 -18.709 1.00 79.62 448 VAL A C 1
ATOM 3629 O O . VAL A 1 448 ? 11.289 16.481 -18.505 1.00 79.62 448 VAL A O 1
ATOM 3632 N N . SER A 1 449 ? 12.232 14.551 -17.869 1.00 74.38 449 SER A N 1
ATOM 3633 C CA . SER A 1 449 ? 12.768 15.071 -16.605 1.00 74.38 449 SER A CA 1
ATOM 3634 C C . SER A 1 449 ? 13.747 16.231 -16.816 1.00 74.38 449 SER A C 1
ATOM 3636 O O . SER A 1 449 ? 13.688 17.222 -16.090 1.00 74.38 449 SER A O 1
ATOM 3638 N N . TRP A 1 450 ? 14.626 16.151 -17.822 1.00 77.44 450 TRP A N 1
ATOM 3639 C CA . TRP A 1 450 ? 15.520 17.257 -18.178 1.00 77.44 450 TRP A CA 1
ATOM 3640 C C . TRP A 1 450 ? 14.741 18.493 -18.640 1.00 77.44 450 TRP A C 1
ATOM 3642 O O . TRP A 1 450 ? 14.962 19.582 -18.111 1.00 77.44 450 TRP A O 1
ATOM 3652 N N . LEU A 1 451 ? 13.788 18.321 -19.561 1.00 72.62 451 LEU A N 1
ATOM 3653 C CA . LEU A 1 451 ? 12.959 19.409 -20.072 1.00 72.62 451 LEU A CA 1
ATOM 3654 C C . LEU A 1 451 ? 12.163 20.074 -18.947 1.00 72.62 451 LEU A C 1
ATOM 3656 O O . LEU A 1 451 ? 12.128 21.296 -18.873 1.00 72.62 451 LEU A O 1
ATOM 3660 N N . SER A 1 452 ? 11.578 19.293 -18.035 1.00 71.81 452 SER A N 1
ATOM 3661 C CA . SER A 1 452 ? 10.851 19.829 -16.882 1.00 71.81 452 SER A CA 1
ATOM 3662 C C . SER A 1 452 ? 11.740 20.676 -15.971 1.00 71.81 452 SER A C 1
ATOM 3664 O O . SER A 1 452 ? 11.289 21.722 -15.511 1.00 71.81 452 SER A O 1
ATOM 3666 N N . ARG A 1 453 ? 13.004 20.283 -15.744 1.00 69.25 453 ARG A N 1
ATOM 3667 C CA . ARG A 1 453 ? 13.961 21.079 -14.953 1.00 69.25 453 ARG A CA 1
ATOM 3668 C C . ARG A 1 453 ? 14.341 22.380 -15.656 1.00 69.25 453 ARG A C 1
ATOM 3670 O O . ARG A 1 453 ? 14.313 23.433 -15.027 1.00 69.25 453 ARG A O 1
ATOM 3677 N N . VAL A 1 454 ? 14.652 22.319 -16.953 1.00 70.75 454 VAL A N 1
ATOM 3678 C CA . VAL A 1 454 ? 15.016 23.502 -17.756 1.00 70.75 454 VAL A CA 1
ATOM 3679 C C . VAL A 1 454 ? 13.846 24.483 -17.851 1.00 70.75 454 VAL A C 1
ATOM 3681 O O . VAL A 1 454 ? 14.020 25.677 -17.627 1.00 70.75 454 VAL A O 1
ATOM 3684 N N . ALA A 1 455 ? 12.641 23.978 -18.109 1.00 69.38 455 ALA A N 1
ATOM 3685 C CA . ALA A 1 455 ? 11.425 24.777 -18.231 1.00 69.38 455 ALA A CA 1
ATOM 3686 C C . ALA A 1 455 ? 10.782 25.144 -16.877 1.00 69.38 455 ALA A C 1
ATOM 3688 O O . ALA A 1 455 ? 9.713 25.748 -16.862 1.00 69.38 455 ALA A O 1
ATOM 3689 N N . ARG A 1 456 ? 11.405 24.778 -15.742 1.00 69.38 456 ARG A N 1
ATOM 3690 C CA . ARG A 1 456 ? 10.899 25.005 -14.372 1.00 69.38 456 ARG A CA 1
ATOM 3691 C C . ARG A 1 456 ? 9.448 24.545 -14.172 1.00 69.38 456 ARG A C 1
ATOM 3693 O O . ARG A 1 456 ? 8.680 25.160 -13.433 1.00 69.38 456 ARG A O 1
ATOM 3700 N N . LEU A 1 457 ? 9.065 23.456 -14.836 1.00 69.44 457 LEU A N 1
ATOM 3701 C CA . LEU A 1 457 ? 7.738 22.870 -14.695 1.00 69.44 457 LEU A CA 1
ATOM 3702 C C . LEU A 1 457 ? 7.629 22.165 -13.342 1.00 69.44 457 LEU A C 1
ATOM 3704 O O . LEU A 1 457 ? 8.569 21.501 -12.900 1.00 69.44 457 LEU A O 1
ATOM 3708 N N . LYS A 1 458 ? 6.461 22.273 -12.700 1.00 61.22 458 LYS A N 1
ATOM 3709 C CA . LYS A 1 458 ? 6.169 21.515 -11.479 1.00 61.22 458 LYS A CA 1
ATOM 3710 C C . LYS A 1 458 ? 6.201 20.019 -11.795 1.00 61.22 458 LYS A C 1
ATOM 3712 O O . LYS A 1 458 ? 5.382 19.547 -12.586 1.00 61.22 458 LYS A O 1
ATOM 3717 N N . VAL A 1 459 ? 7.129 19.280 -11.187 1.00 66.06 459 VAL A N 1
ATOM 3718 C CA . VAL A 1 459 ? 7.188 17.817 -11.329 1.00 66.06 459 VAL A CA 1
ATOM 3719 C C . VAL A 1 459 ? 6.348 17.143 -10.240 1.00 66.06 459 VAL A C 1
ATOM 3721 O O . VAL A 1 459 ? 6.297 17.657 -9.122 1.00 66.06 459 VAL A O 1
ATOM 3724 N N . PRO A 1 460 ? 5.706 15.994 -10.527 1.00 57.16 460 PRO A N 1
ATOM 3725 C CA . PRO A 1 460 ? 4.767 15.350 -9.602 1.00 57.16 460 PRO A CA 1
ATOM 3726 C C . PRO A 1 460 ? 5.317 15.026 -8.202 1.00 57.16 460 PRO A C 1
ATOM 3728 O O . PRO A 1 460 ? 4.530 14.949 -7.270 1.00 57.16 460 PRO A O 1
ATOM 3731 N N . PHE A 1 461 ? 6.638 14.896 -8.041 1.00 68.56 461 PHE A N 1
ATOM 3732 C CA . PHE A 1 461 ? 7.301 14.489 -6.793 1.00 68.56 461 PHE A CA 1
ATOM 3733 C C . PHE A 1 461 ? 7.623 15.648 -5.826 1.00 68.56 461 PHE A C 1
ATOM 3735 O O . PHE A 1 461 ? 8.010 15.406 -4.685 1.00 68.56 461 PHE A O 1
ATOM 3742 N N . GLN A 1 462 ? 7.498 16.907 -6.267 1.00 74.56 462 GLN A N 1
ATOM 3743 C CA . GLN A 1 462 ? 7.962 18.071 -5.494 1.00 74.56 462 GLN A CA 1
ATOM 3744 C C . GLN A 1 462 ? 7.242 18.244 -4.153 1.00 74.56 462 GLN A C 1
ATOM 3746 O O . GLN A 1 462 ? 7.869 18.672 -3.189 1.00 74.56 462 GLN A O 1
ATOM 3751 N N . THR A 1 463 ? 5.948 17.926 -4.080 1.00 83.88 463 THR A N 1
ATOM 3752 C CA . THR A 1 463 ? 5.148 18.127 -2.863 1.00 83.88 463 THR A CA 1
ATOM 3753 C C . THR A 1 463 ? 5.584 17.186 -1.744 1.00 83.88 463 THR A C 1
ATOM 3755 O O . THR A 1 463 ? 5.877 17.649 -0.644 1.00 83.88 463 THR A O 1
ATOM 3758 N N . VAL A 1 464 ? 5.710 15.885 -2.036 1.00 85.00 464 VAL A N 1
ATOM 3759 C CA . VAL A 1 464 ? 6.199 14.894 -1.062 1.00 85.00 464 VAL A CA 1
ATOM 3760 C C . VAL A 1 464 ? 7.621 15.227 -0.622 1.00 85.00 464 VAL A C 1
ATOM 3762 O O . VAL A 1 464 ? 7.902 15.232 0.572 1.00 85.00 464 VAL A O 1
ATOM 3765 N N . GLN A 1 465 ? 8.508 15.557 -1.567 1.00 84.38 465 GLN A N 1
ATOM 3766 C CA . GLN A 1 465 ? 9.892 15.904 -1.244 1.00 84.38 465 GLN A CA 1
ATOM 3767 C C . GLN A 1 465 ? 9.968 17.133 -0.331 1.00 84.38 465 GLN A C 1
ATOM 3769 O O . GLN A 1 465 ? 10.696 17.119 0.656 1.00 84.38 465 GLN A O 1
ATOM 3774 N N . LYS A 1 466 ? 9.179 18.174 -0.621 1.00 86.50 466 LYS A N 1
ATOM 3775 C CA . LYS A 1 466 ? 9.098 19.371 0.219 1.00 86.50 466 LYS A CA 1
ATOM 3776 C C . LYS A 1 466 ? 8.663 19.022 1.644 1.00 86.50 466 LYS A C 1
ATOM 3778 O O . LYS A 1 466 ? 9.326 19.439 2.584 1.00 86.50 466 LYS A O 1
ATOM 3783 N N . TYR A 1 467 ? 7.601 18.230 1.794 1.00 89.19 467 TYR A N 1
ATOM 3784 C CA . TYR A 1 467 ? 7.125 17.798 3.108 1.00 89.19 467 TYR A CA 1
ATOM 3785 C C . TYR A 1 467 ? 8.192 16.999 3.872 1.00 89.19 467 TYR A C 1
ATOM 3787 O O . TYR A 1 467 ? 8.449 17.269 5.041 1.00 89.19 467 TYR A O 1
ATOM 3795 N N . VAL A 1 468 ? 8.857 16.047 3.207 1.00 89.94 468 VAL A N 1
ATOM 3796 C CA . VAL A 1 468 ? 9.928 15.235 3.808 1.00 89.94 468 VAL A CA 1
ATOM 3797 C C . VAL A 1 468 ? 11.086 16.110 4.290 1.00 89.94 468 VAL A C 1
ATOM 3799 O O . VAL A 1 468 ? 11.546 15.927 5.415 1.00 89.94 468 VAL A O 1
ATOM 3802 N N . LEU A 1 469 ? 11.537 17.065 3.472 1.00 89.44 469 LEU A N 1
ATOM 3803 C CA . LEU A 1 469 ? 12.608 17.991 3.842 1.00 89.44 469 LEU A CA 1
ATOM 3804 C C . LEU A 1 469 ? 12.212 18.856 5.043 1.00 89.44 469 LEU A C 1
ATOM 3806 O O . LEU A 1 469 ? 12.979 18.944 5.994 1.00 89.44 469 LEU A O 1
ATOM 3810 N N . GLU A 1 470 ? 10.991 19.397 5.063 1.00 89.50 470 GLU A N 1
ATOM 3811 C CA . GLU A 1 470 ? 10.476 20.159 6.210 1.00 89.50 470 GLU A CA 1
ATOM 3812 C C . GLU A 1 470 ? 10.463 19.322 7.503 1.00 89.50 470 GLU A C 1
ATOM 3814 O O . GLU A 1 470 ? 10.836 19.823 8.565 1.00 89.50 470 GLU A O 1
ATOM 3819 N N . GLN A 1 471 ? 10.093 18.035 7.433 1.00 89.56 471 GLN A N 1
ATOM 3820 C CA . GLN A 1 471 ? 10.139 17.144 8.599 1.00 89.56 471 GLN A CA 1
ATOM 3821 C C . GLN A 1 471 ? 11.576 16.850 9.056 1.00 89.56 471 GLN A C 1
ATOM 3823 O O . GLN A 1 471 ? 11.847 16.879 10.258 1.00 89.56 471 GLN A O 1
ATOM 3828 N N . ILE A 1 472 ? 12.502 16.600 8.125 1.00 88.38 472 ILE A N 1
ATOM 3829 C CA . ILE A 1 472 ? 13.923 16.366 8.435 1.00 88.38 472 ILE A CA 1
ATOM 3830 C C . ILE A 1 472 ? 14.542 17.610 9.084 1.00 88.38 472 ILE A C 1
ATOM 3832 O O . ILE A 1 472 ? 15.192 17.500 10.127 1.00 88.38 472 ILE A O 1
ATOM 3836 N N . ASP A 1 473 ? 14.302 18.791 8.515 1.00 87.12 473 ASP A N 1
ATOM 3837 C CA . ASP A 1 473 ? 14.830 20.060 9.018 1.00 87.12 473 ASP A CA 1
ATOM 3838 C C . ASP A 1 473 ? 14.278 20.378 10.409 1.00 87.12 473 ASP A C 1
ATOM 3840 O O . ASP A 1 473 ? 15.038 20.755 11.299 1.00 87.12 473 ASP A O 1
ATOM 3844 N N . SER A 1 474 ? 12.984 20.131 10.648 1.00 85.19 474 SER A N 1
ATOM 3845 C CA . SER A 1 474 ? 12.350 20.378 11.953 1.00 85.19 474 SER A CA 1
ATOM 3846 C C . SER A 1 474 ? 12.962 19.581 13.113 1.00 85.19 474 SER A C 1
ATOM 3848 O O . SER A 1 474 ? 12.835 19.983 14.269 1.00 85.19 474 SER A O 1
ATOM 3850 N N . ARG A 1 475 ? 13.639 18.464 12.814 1.00 79.12 475 ARG A N 1
ATOM 3851 C CA . ARG A 1 475 ? 14.318 17.606 13.799 1.00 79.12 475 ARG A CA 1
ATOM 3852 C C . ARG A 1 475 ? 15.838 17.746 13.807 1.00 79.12 475 ARG A C 1
ATOM 3854 O O . ARG A 1 475 ? 16.498 17.204 14.695 1.00 79.12 475 ARG A O 1
ATOM 3861 N N . SER A 1 476 ? 16.405 18.464 12.844 1.00 65.88 476 SER A N 1
ATOM 3862 C CA . SER A 1 476 ? 17.847 18.656 12.722 1.00 65.88 476 SER A CA 1
ATOM 3863 C C . SER A 1 476 ? 18.340 19.623 13.805 1.00 65.88 476 SER A C 1
ATOM 3865 O O . SER A 1 476 ? 18.346 20.833 13.613 1.00 65.88 476 SER A O 1
ATOM 3867 N N . GLY A 1 477 ? 18.731 19.091 14.969 1.00 61.16 477 GLY A N 1
ATOM 3868 C CA . GLY A 1 477 ? 19.275 19.871 16.093 1.00 61.16 477 GLY A CA 1
ATOM 3869 C C . GLY A 1 477 ? 18.631 19.614 17.459 1.00 61.16 477 GLY A C 1
ATOM 3870 O O . GLY A 1 477 ? 19.104 20.156 18.453 1.00 61.16 477 GLY A O 1
ATOM 3871 N N . SER A 1 478 ? 17.585 18.787 17.539 1.00 59.03 478 SER A N 1
ATOM 3872 C CA . SER A 1 478 ? 17.046 18.298 18.816 1.00 59.03 478 SER A CA 1
ATOM 3873 C C . SER A 1 478 ? 17.706 16.974 19.209 1.00 59.03 478 SER A C 1
ATOM 3875 O O . SER A 1 478 ? 17.811 16.093 18.353 1.00 59.03 478 SER A O 1
ATOM 3877 N N . ASP A 1 479 ? 18.060 16.788 20.486 1.00 51.31 479 ASP A N 1
ATOM 3878 C CA . ASP A 1 479 ? 18.388 15.472 21.059 1.00 51.31 479 ASP A CA 1
ATOM 3879 C C . ASP A 1 479 ? 17.127 14.591 21.021 1.00 51.31 479 ASP A C 1
ATOM 3881 O O . ASP A 1 479 ? 16.341 14.526 21.967 1.00 51.31 479 ASP A O 1
ATOM 3885 N N . SER A 1 480 ? 16.852 13.982 19.869 1.00 53.78 480 SER A N 1
ATOM 3886 C CA . SER A 1 480 ? 15.594 13.279 19.644 1.00 53.78 480 SER A CA 1
ATOM 3887 C C . SER A 1 480 ? 15.613 11.924 20.352 1.00 53.78 480 SER A C 1
ATOM 3889 O O . SER A 1 480 ? 16.119 10.938 19.814 1.00 53.78 480 SER A O 1
ATOM 3891 N N . ALA A 1 481 ? 15.036 11.869 21.551 1.00 55.75 481 ALA A N 1
ATOM 3892 C CA . ALA A 1 481 ? 14.608 10.632 22.189 1.00 55.75 481 ALA A CA 1
ATOM 3893 C C . ALA A 1 481 ? 13.357 10.111 21.457 1.00 55.75 481 ALA A C 1
ATOM 3895 O O . ALA A 1 481 ? 12.251 10.605 21.663 1.00 55.75 481 ALA A O 1
ATOM 3896 N N . GLY A 1 482 ? 13.531 9.145 20.554 1.00 64.44 482 GLY A N 1
ATOM 3897 C CA . GLY A 1 482 ? 12.443 8.583 19.754 1.00 64.44 482 GLY A CA 1
ATOM 3898 C C . GLY A 1 482 ? 12.781 7.195 19.219 1.00 64.44 482 GLY A C 1
ATOM 3899 O O . GLY A 1 482 ? 13.946 6.854 19.026 1.00 64.44 482 GLY A O 1
ATOM 3900 N N . VAL A 1 483 ? 11.754 6.375 18.991 1.00 79.31 483 VAL A N 1
ATOM 3901 C CA . VAL A 1 483 ? 11.890 5.036 18.384 1.00 79.31 483 VAL A CA 1
ATOM 3902 C C . VAL A 1 483 ? 11.440 5.007 16.922 1.00 79.31 483 VAL A C 1
ATOM 3904 O O . VAL A 1 483 ? 11.389 3.929 16.331 1.00 79.31 483 VAL A O 1
ATOM 3907 N N . ASP A 1 484 ? 11.119 6.167 16.341 1.00 87.75 484 ASP A N 1
ATOM 3908 C CA . ASP A 1 484 ? 10.672 6.315 14.955 1.00 87.75 484 ASP A CA 1
ATOM 3909 C C . ASP A 1 484 ? 11.792 6.071 13.930 1.00 87.75 484 ASP A C 1
ATOM 3911 O O . ASP A 1 484 ? 12.982 5.959 14.246 1.00 87.75 484 ASP A O 1
ATOM 3915 N N . PHE A 1 485 ? 11.388 5.905 12.673 1.00 90.38 485 PHE A N 1
ATOM 3916 C CA . PHE A 1 485 ? 12.275 5.541 11.576 1.00 90.38 485 PHE A CA 1
ATOM 3917 C C . PHE A 1 485 ? 13.366 6.590 11.326 1.00 90.38 485 PHE A C 1
ATOM 3919 O O . PHE A 1 485 ? 14.526 6.220 11.130 1.00 90.38 485 PHE A O 1
ATOM 3926 N N . LEU A 1 486 ? 13.017 7.881 11.344 1.00 90.38 486 LEU A N 1
ATOM 3927 C CA . LEU A 1 486 ? 13.951 8.978 11.099 1.00 90.38 486 LEU A CA 1
ATOM 3928 C C . LEU A 1 486 ? 15.004 9.069 12.209 1.00 90.38 486 LEU A C 1
ATOM 3930 O O . LEU A 1 486 ? 16.193 9.159 11.904 1.00 90.38 486 LEU A O 1
ATOM 3934 N N . THR A 1 487 ? 14.607 8.951 13.479 1.00 88.44 487 THR A N 1
ATOM 3935 C CA . THR A 1 487 ? 15.568 8.922 14.594 1.00 88.44 487 THR A CA 1
ATOM 3936 C C . THR A 1 487 ? 16.550 7.756 14.461 1.00 88.44 487 THR A C 1
ATOM 3938 O O . THR A 1 487 ? 17.758 7.960 14.584 1.00 88.44 487 THR A O 1
ATOM 3941 N N . LYS A 1 488 ? 16.081 6.550 14.105 1.00 88.81 488 LYS A N 1
ATOM 3942 C CA . LYS A 1 488 ? 16.981 5.407 13.856 1.00 88.81 488 LYS A CA 1
ATOM 3943 C C . LYS A 1 488 ? 17.935 5.655 12.678 1.00 88.81 488 LYS A C 1
ATOM 3945 O O . LYS A 1 488 ? 19.091 5.240 12.739 1.00 88.81 488 LYS A O 1
ATOM 3950 N N . LEU A 1 489 ? 17.491 6.340 11.620 1.00 88.56 489 LEU A N 1
ATOM 3951 C CA . LEU A 1 489 ? 18.361 6.737 10.505 1.00 88.56 489 LEU A CA 1
ATOM 3952 C C . LEU A 1 489 ? 19.434 7.746 10.934 1.00 88.56 489 LEU A C 1
ATOM 3954 O O . LEU A 1 489 ? 20.587 7.600 10.530 1.00 88.56 489 LEU A O 1
ATOM 3958 N N . PHE A 1 490 ? 19.099 8.719 11.786 1.00 87.25 490 PHE A N 1
ATOM 3959 C CA . PHE A 1 490 ? 20.094 9.636 12.346 1.00 87.25 490 PHE A CA 1
ATOM 3960 C C . PHE A 1 490 ? 21.133 8.909 13.205 1.00 87.25 490 PHE A C 1
ATOM 3962 O O . PHE A 1 490 ? 22.323 9.194 13.077 1.00 87.25 490 PHE A O 1
ATOM 3969 N N . THR A 1 491 ? 20.739 7.902 13.991 1.00 84.56 491 THR A N 1
ATOM 3970 C CA . THR A 1 491 ? 21.702 7.056 14.718 1.00 84.56 491 THR A CA 1
ATOM 3971 C C . THR A 1 491 ? 22.654 6.326 13.764 1.00 84.56 491 THR A C 1
ATOM 3973 O O . THR A 1 491 ? 23.863 6.307 13.977 1.00 84.56 491 THR A O 1
ATOM 3976 N N . LEU A 1 492 ? 22.146 5.775 12.657 1.00 83.94 492 LEU A N 1
ATOM 3977 C CA . LEU A 1 492 ? 22.990 5.115 11.651 1.00 83.94 492 LEU A CA 1
ATOM 3978 C C . LEU A 1 492 ? 23.945 6.082 10.942 1.00 83.94 492 LEU A C 1
ATOM 3980 O O . LEU A 1 492 ? 25.049 5.681 10.570 1.00 83.94 492 LEU A O 1
ATOM 3984 N N . ARG A 1 493 ? 23.533 7.338 10.749 1.00 82.75 493 ARG A N 1
ATOM 3985 C CA . ARG A 1 493 ? 24.398 8.404 10.232 1.00 82.75 493 ARG A CA 1
ATOM 3986 C C . ARG A 1 493 ? 25.539 8.703 11.197 1.00 82.75 493 ARG A C 1
ATOM 3988 O O . ARG A 1 493 ? 26.679 8.775 10.753 1.00 82.75 493 ARG A O 1
ATOM 3995 N N . MET A 1 494 ? 25.253 8.828 12.496 1.00 79.44 494 MET A N 1
ATOM 3996 C CA . MET A 1 494 ? 26.287 9.027 13.523 1.00 79.44 494 MET A CA 1
ATOM 3997 C C . MET A 1 494 ? 27.310 7.881 13.531 1.00 79.44 494 MET A C 1
ATOM 3999 O O . MET A 1 494 ? 28.504 8.118 13.690 1.00 79.44 494 MET A O 1
ATOM 4003 N N . ASP A 1 495 ? 26.860 6.658 13.251 1.00 79.62 495 ASP A N 1
ATOM 4004 C CA . ASP A 1 495 ? 27.714 5.477 13.088 1.00 79.62 495 ASP A CA 1
ATOM 4005 C C . ASP A 1 495 ? 28.462 5.411 11.732 1.00 79.62 495 ASP A C 1
ATOM 4007 O O . ASP A 1 495 ? 29.106 4.400 11.437 1.00 79.62 495 ASP A O 1
ATOM 4011 N N . ASN A 1 496 ? 28.366 6.435 10.872 1.00 78.38 496 ASN A N 1
ATOM 4012 C CA . ASN A 1 496 ? 28.883 6.465 9.493 1.00 78.38 496 ASN A CA 1
ATOM 4013 C C . ASN A 1 496 ? 28.390 5.307 8.598 1.00 78.38 496 ASN A C 1
ATOM 4015 O O . ASN A 1 496 ? 29.070 4.895 7.655 1.00 78.38 496 ASN A O 1
ATOM 4019 N N . LYS A 1 497 ? 27.202 4.754 8.875 1.00 74.19 497 LYS A N 1
ATOM 4020 C CA . LYS A 1 497 ? 26.620 3.640 8.102 1.00 74.19 497 LYS A CA 1
ATOM 4021 C C . LYS A 1 497 ? 25.753 4.106 6.930 1.00 74.19 497 LYS A C 1
ATOM 4023 O O . LYS A 1 497 ? 25.502 3.308 6.028 1.00 74.19 497 LYS A O 1
ATOM 4028 N N . VAL A 1 498 ? 25.275 5.353 6.954 1.00 75.94 498 VAL A N 1
ATOM 4029 C CA . VAL A 1 498 ? 24.338 5.939 5.977 1.00 75.94 498 VAL A CA 1
ATOM 4030 C C . VAL A 1 498 ? 24.698 7.414 5.745 1.00 75.94 498 VAL A C 1
ATOM 4032 O O . VAL A 1 498 ? 24.994 8.119 6.708 1.00 75.94 498 VAL A O 1
ATOM 4035 N N . ALA A 1 499 ? 24.689 7.881 4.491 1.00 73.31 499 ALA A N 1
ATOM 4036 C CA . ALA A 1 499 ? 24.924 9.289 4.147 1.00 73.31 499 ALA A CA 1
ATOM 4037 C C . ALA A 1 499 ? 23.634 10.129 4.226 1.00 73.31 499 ALA A C 1
ATOM 4039 O O . ALA A 1 499 ? 22.534 9.591 4.154 1.00 73.31 499 ALA A O 1
ATOM 4040 N N . ASP A 1 500 ? 23.744 11.457 4.291 1.00 66.00 500 ASP A N 1
ATOM 4041 C CA . ASP A 1 500 ? 22.575 12.353 4.393 1.00 66.00 500 ASP A CA 1
ATOM 4042 C C . ASP A 1 500 ? 21.578 12.214 3.249 1.00 66.00 500 ASP A C 1
ATOM 4044 O O . ASP A 1 500 ? 20.377 12.061 3.471 1.00 66.00 500 ASP A O 1
ATOM 4048 N N . LEU A 1 501 ? 22.087 12.178 2.017 1.00 61.75 501 LEU A N 1
ATOM 4049 C CA . LEU A 1 501 ? 21.263 11.961 0.829 1.00 61.75 501 LEU A CA 1
ATOM 4050 C C . LEU A 1 501 ? 20.539 10.607 0.865 1.00 61.75 501 LEU A C 1
ATOM 4052 O O . LEU A 1 501 ? 19.479 10.458 0.260 1.00 61.75 501 LEU A O 1
ATOM 4056 N N . ASP A 1 502 ? 21.075 9.616 1.580 1.00 78.31 502 ASP A N 1
ATOM 4057 C CA . ASP A 1 502 ? 20.426 8.316 1.730 1.00 78.31 502 ASP A CA 1
ATOM 4058 C C . ASP A 1 502 ? 19.288 8.358 2.764 1.00 78.31 502 ASP A C 1
ATOM 4060 O O . ASP A 1 502 ? 18.335 7.585 2.638 1.00 78.31 502 ASP A O 1
ATOM 4064 N N . ILE A 1 503 ? 19.328 9.272 3.744 1.00 84.94 503 ILE A N 1
ATOM 4065 C CA . ILE A 1 503 ? 18.241 9.482 4.717 1.00 84.94 503 ILE A CA 1
ATOM 4066 C C . ILE A 1 503 ? 17.010 10.038 4.005 1.00 84.94 503 ILE A C 1
ATOM 4068 O O . ILE A 1 503 ? 15.949 9.413 4.062 1.00 84.94 503 ILE A O 1
ATOM 4072 N N . GLU A 1 504 ? 17.164 11.156 3.284 1.00 84.75 504 GLU A N 1
ATOM 4073 C CA . GLU A 1 504 ? 16.074 11.794 2.528 1.00 84.75 504 GLU A CA 1
ATOM 4074 C C . GLU A 1 504 ? 15.414 10.789 1.578 1.00 84.75 504 GLU A C 1
ATOM 4076 O O . GLU A 1 504 ? 14.190 10.628 1.579 1.00 84.75 504 GLU A O 1
ATOM 4081 N N . LYS A 1 505 ? 16.222 10.043 0.812 1.00 84.12 505 LYS A N 1
ATOM 4082 C CA . LYS A 1 505 ? 15.728 9.015 -0.115 1.00 84.12 505 LYS A CA 1
ATOM 4083 C C . LYS A 1 505 ? 14.990 7.893 0.594 1.00 84.12 505 LYS A C 1
ATOM 4085 O O . LYS A 1 505 ? 13.970 7.425 0.091 1.00 84.12 505 LYS A O 1
ATOM 4090 N N . THR A 1 506 ? 15.509 7.412 1.721 1.00 88.31 506 THR A N 1
ATOM 4091 C CA . THR A 1 506 ? 14.904 6.284 2.442 1.00 88.31 506 THR A CA 1
ATOM 4092 C C . THR A 1 506 ? 13.553 6.680 3.025 1.00 88.31 506 THR A C 1
ATOM 4094 O O . THR A 1 506 ? 12.574 5.963 2.826 1.00 88.31 506 THR A O 1
ATOM 4097 N N . VAL A 1 507 ? 13.480 7.844 3.668 1.00 90.50 507 VAL A N 1
ATOM 4098 C CA . VAL A 1 507 ? 12.245 8.406 4.228 1.00 90.50 507 VAL A CA 1
ATOM 4099 C C . VAL A 1 507 ? 11.227 8.701 3.128 1.00 90.50 507 VAL A C 1
ATOM 4101 O O . VAL A 1 507 ? 10.079 8.270 3.230 1.00 90.50 507 VAL A O 1
ATOM 4104 N N . SER A 1 508 ? 11.655 9.336 2.032 1.00 89.00 508 SER A N 1
ATOM 4105 C CA . SER A 1 508 ? 10.791 9.608 0.876 1.00 89.00 508 SER A CA 1
ATOM 4106 C C . SER A 1 508 ? 10.209 8.325 0.285 1.00 89.00 508 SER A C 1
ATOM 4108 O O . SER A 1 508 ? 9.008 8.253 0.033 1.00 89.00 508 SER A O 1
ATOM 4110 N N . ASN A 1 509 ? 11.024 7.274 0.121 1.00 88.62 509 ASN A N 1
ATOM 4111 C CA . ASN A 1 509 ? 10.538 5.976 -0.354 1.00 88.62 509 ASN A CA 1
ATOM 4112 C C . ASN A 1 509 ? 9.511 5.357 0.603 1.00 88.62 509 ASN A C 1
ATOM 4114 O O . ASN A 1 509 ? 8.591 4.686 0.138 1.00 88.62 509 ASN A O 1
ATOM 4118 N N . ASN A 1 510 ? 9.669 5.553 1.916 1.00 90.38 510 ASN A N 1
ATOM 4119 C CA . ASN A 1 510 ? 8.749 5.010 2.911 1.00 90.38 510 ASN A CA 1
ATOM 4120 C C . ASN A 1 510 ? 7.358 5.644 2.776 1.00 90.38 510 ASN A C 1
ATOM 4122 O O . ASN A 1 510 ? 6.373 4.919 2.655 1.00 90.38 510 ASN A O 1
ATOM 4126 N N . ILE A 1 511 ? 7.295 6.978 2.689 1.00 91.31 511 ILE A N 1
ATOM 4127 C CA . ILE A 1 511 ? 6.042 7.728 2.504 1.00 91.31 511 ILE A CA 1
ATOM 4128 C C . ILE A 1 511 ? 5.400 7.415 1.147 1.00 91.31 511 ILE A C 1
ATOM 4130 O O . ILE A 1 511 ? 4.215 7.105 1.081 1.00 91.31 511 ILE A O 1
ATOM 4134 N N . MET A 1 512 ? 6.186 7.417 0.067 1.00 87.06 512 MET A N 1
ATOM 4135 C CA . MET A 1 512 ? 5.673 7.181 -1.286 1.00 87.06 512 MET A CA 1
ATOM 4136 C C . MET A 1 512 ? 5.121 5.769 -1.517 1.00 87.06 512 MET A C 1
ATOM 4138 O O . MET A 1 512 ? 4.229 5.597 -2.342 1.00 87.06 512 MET A O 1
ATOM 4142 N N . ALA A 1 513 ? 5.695 4.744 -0.880 1.00 87.31 513 ALA A N 1
ATOM 4143 C CA . ALA A 1 513 ? 5.331 3.351 -1.147 1.00 87.31 513 ALA A CA 1
ATOM 4144 C C . ALA A 1 513 ? 4.415 2.737 -0.077 1.00 87.31 513 ALA A C 1
ATOM 4146 O O . ALA A 1 513 ? 3.647 1.823 -0.390 1.00 87.31 513 ALA A O 1
ATOM 4147 N N . GLY A 1 514 ? 4.529 3.188 1.177 1.00 85.12 514 GLY A N 1
ATOM 4148 C CA . GLY A 1 514 ? 3.906 2.543 2.334 1.00 85.12 514 GLY A CA 1
ATOM 4149 C C . GLY A 1 514 ? 2.403 2.783 2.453 1.00 85.12 514 GLY A C 1
ATOM 4150 O O . GLY A 1 514 ? 1.677 1.853 2.800 1.00 85.12 514 GLY A O 1
ATOM 4151 N N . ALA A 1 515 ? 1.938 3.989 2.117 1.00 88.25 515 ALA A N 1
ATOM 4152 C CA . ALA A 1 515 ? 0.556 4.390 2.361 1.00 88.25 515 ALA A CA 1
ATOM 4153 C C . ALA A 1 515 ? -0.435 3.772 1.359 1.00 88.25 515 ALA A C 1
ATOM 4155 O O . ALA A 1 515 ? -1.249 2.930 1.739 1.00 88.25 515 ALA A O 1
ATOM 4156 N N . ASP A 1 516 ? -0.345 4.117 0.069 1.00 89.50 516 ASP A N 1
ATOM 4157 C CA . ASP A 1 516 ? -1.372 3.736 -0.915 1.00 89.50 516 ASP A CA 1
ATOM 4158 C C . ASP A 1 516 ? -1.512 2.214 -1.076 1.00 89.50 516 ASP A C 1
ATOM 4160 O O . ASP A 1 516 ? -2.618 1.688 -1.192 1.00 89.50 516 ASP A O 1
ATOM 4164 N N . THR A 1 517 ? -0.401 1.468 -1.034 1.00 92.62 517 THR A N 1
ATOM 4165 C CA . THR A 1 517 ? -0.453 0.002 -1.169 1.00 92.62 517 THR A CA 1
ATOM 4166 C C . THR A 1 517 ? -1.153 -0.670 0.012 1.00 92.62 517 THR A C 1
ATOM 4168 O O . THR A 1 517 ? -1.912 -1.627 -0.188 1.00 92.62 517 THR A O 1
ATOM 4171 N N . THR A 1 518 ? -0.950 -0.159 1.228 1.00 95.19 518 THR A N 1
ATOM 4172 C CA . THR A 1 518 ? -1.629 -0.655 2.429 1.00 95.19 518 THR A CA 1
ATOM 4173 C C . THR A 1 518 ? -3.092 -0.219 2.444 1.00 95.19 518 THR A C 1
ATOM 4175 O O . THR A 1 518 ? -3.957 -1.044 2.722 1.00 95.19 518 THR A O 1
ATOM 4178 N N . ALA A 1 519 ? -3.400 1.011 2.027 1.00 94.56 519 ALA A N 1
ATOM 4179 C CA . ALA A 1 519 ? -4.770 1.508 1.889 1.00 94.56 519 ALA A CA 1
ATOM 4180 C C . ALA A 1 519 ? -5.614 0.676 0.907 1.00 94.56 519 ALA A C 1
ATOM 4182 O O . ALA A 1 519 ? -6.737 0.277 1.232 1.00 94.56 519 ALA A O 1
ATOM 4183 N N . ILE A 1 520 ? -5.059 0.348 -0.268 1.00 93.94 520 ILE A N 1
ATOM 4184 C CA . ILE A 1 520 ? -5.694 -0.545 -1.253 1.00 93.94 520 ILE A CA 1
ATOM 4185 C C . ILE A 1 520 ? -5.940 -1.925 -0.637 1.00 93.94 520 ILE A C 1
ATOM 4187 O O . ILE A 1 520 ? -7.023 -2.490 -0.779 1.00 93.94 520 ILE A O 1
ATOM 4191 N N . SER A 1 521 ? -4.953 -2.454 0.086 1.00 96.06 521 SER A N 1
ATOM 4192 C CA . SER A 1 521 ? -5.036 -3.774 0.714 1.00 96.06 521 SER A CA 1
ATOM 4193 C C . SER A 1 521 ? -6.098 -3.834 1.818 1.00 96.06 521 SER A C 1
ATOM 4195 O O . SER A 1 521 ? -6.911 -4.756 1.836 1.00 96.06 521 SER A O 1
ATOM 4197 N N . LEU A 1 522 ? -6.150 -2.828 2.695 1.00 96.44 522 LEU A N 1
ATOM 4198 C CA . LEU A 1 522 ? -7.184 -2.681 3.724 1.00 96.44 522 LEU A CA 1
ATOM 4199 C C . LEU A 1 522 ? -8.579 -2.595 3.106 1.00 96.44 522 LEU A C 1
ATOM 4201 O O . LEU A 1 522 ? -9.491 -3.311 3.519 1.00 96.44 522 LEU A O 1
ATOM 4205 N N . SER A 1 523 ? -8.722 -1.773 2.066 1.00 94.62 523 SER A N 1
ATOM 4206 C CA . SER A 1 523 ? -9.977 -1.620 1.327 1.00 94.62 523 SER A CA 1
ATOM 4207 C C . SER A 1 523 ? -10.427 -2.941 0.705 1.00 94.62 523 SER A C 1
ATOM 4209 O O . SER A 1 523 ? -11.599 -3.304 0.799 1.00 94.62 523 SER A O 1
ATOM 4211 N N . ALA A 1 524 ? -9.494 -3.699 0.123 1.00 94.12 524 ALA A N 1
ATOM 4212 C CA . ALA A 1 524 ? -9.765 -5.013 -0.442 1.00 94.12 524 ALA A CA 1
ATOM 4213 C C . ALA A 1 524 ? -10.205 -6.033 0.616 1.00 94.12 524 ALA A C 1
ATOM 4215 O O . ALA A 1 524 ? -11.131 -6.803 0.355 1.00 94.12 524 ALA A O 1
ATOM 4216 N N . VAL A 1 525 ? -9.587 -6.039 1.803 1.00 96.38 525 VAL A N 1
ATOM 4217 C CA . VAL A 1 525 ? -9.997 -6.905 2.922 1.00 96.38 525 VAL A CA 1
ATOM 4218 C C . VAL A 1 525 ? -11.421 -6.572 3.356 1.00 96.38 525 VAL A C 1
ATOM 4220 O O . VAL A 1 525 ? -12.268 -7.463 3.383 1.00 96.38 525 VAL A O 1
ATOM 4223 N N . ILE A 1 526 ? -11.700 -5.295 3.641 1.00 94.38 526 ILE A N 1
ATOM 4224 C CA . ILE A 1 526 ? -13.017 -4.843 4.109 1.00 94.38 526 ILE A CA 1
ATOM 4225 C C . ILE A 1 526 ? -14.093 -5.178 3.073 1.00 94.38 526 ILE A C 1
ATOM 4227 O O . ILE A 1 526 ? -15.096 -5.801 3.406 1.00 94.38 526 ILE A O 1
ATOM 4231 N N . TYR A 1 527 ? -13.866 -4.843 1.802 1.00 92.06 527 TYR A N 1
ATOM 4232 C CA . TYR A 1 527 ? -14.823 -5.147 0.742 1.00 92.06 527 TYR A CA 1
ATOM 4233 C C . TYR A 1 527 ? -15.064 -6.650 0.567 1.00 92.06 527 TYR A C 1
ATOM 4235 O O . TYR A 1 527 ? -16.205 -7.077 0.383 1.00 92.06 527 TYR A O 1
ATOM 4243 N N . SER A 1 528 ? -14.002 -7.459 0.625 1.00 93.56 528 SER A N 1
ATOM 4244 C CA . SER A 1 528 ? -14.115 -8.909 0.448 1.00 93.56 528 SER A CA 1
ATOM 4245 C C . SER A 1 528 ? -14.925 -9.555 1.567 1.00 93.56 528 SER A C 1
ATOM 4247 O O . SER A 1 528 ? -15.748 -10.420 1.284 1.00 93.56 528 SER A O 1
ATOM 4249 N N . LEU A 1 529 ? -14.748 -9.112 2.813 1.00 94.50 529 LEU A N 1
ATOM 4250 C CA . LEU A 1 529 ? -15.544 -9.585 3.947 1.00 94.50 529 LEU A CA 1
ATOM 4251 C C . LEU A 1 529 ? -17.021 -9.203 3.783 1.00 94.50 529 LEU A C 1
ATOM 4253 O O . LEU A 1 529 ? -17.879 -10.076 3.850 1.00 94.50 529 LEU A O 1
ATOM 4257 N N . LEU A 1 530 ? -17.313 -7.952 3.422 1.00 90.06 530 LEU A N 1
ATOM 4258 C CA . LEU A 1 530 ? -18.693 -7.476 3.250 1.00 90.06 530 LEU A CA 1
ATOM 4259 C C . LEU A 1 530 ? -19.440 -8.139 2.094 1.00 90.06 530 LEU A C 1
ATOM 4261 O O . LEU A 1 530 ? -20.653 -8.329 2.143 1.00 90.06 530 LEU A O 1
ATOM 4265 N N . LYS A 1 531 ? -18.730 -8.503 1.022 1.00 89.69 531 LYS A N 1
ATOM 4266 C CA . LYS A 1 531 ? -19.314 -9.286 -0.074 1.00 89.69 531 LYS A CA 1
ATOM 4267 C C . LYS A 1 531 ? -19.494 -10.763 0.263 1.00 89.69 531 LYS A C 1
ATOM 4269 O O . LYS A 1 531 ? -20.181 -11.452 -0.486 1.00 89.69 531 LYS A O 1
ATOM 4274 N N . ASN A 1 532 ? -18.922 -11.240 1.367 1.00 92.44 532 ASN A N 1
ATOM 4275 C CA . ASN A 1 532 ? -18.977 -12.634 1.791 1.00 92.44 532 ASN A CA 1
ATOM 4276 C C . ASN A 1 532 ? -19.363 -12.731 3.283 1.00 92.44 532 ASN A C 1
ATOM 4278 O O . ASN A 1 532 ? -18.513 -13.080 4.107 1.00 92.44 532 ASN A O 1
ATOM 4282 N N . PRO A 1 533 ? -20.646 -12.507 3.642 1.00 88.50 533 PRO A N 1
ATOM 4283 C CA . PRO A 1 533 ? -21.100 -12.452 5.039 1.00 88.50 533 PRO A CA 1
ATOM 4284 C C . PRO A 1 533 ? -20.769 -13.701 5.867 1.00 88.50 533 PRO A C 1
ATOM 4286 O O . PRO A 1 533 ? -20.544 -13.618 7.072 1.00 88.50 533 PRO A O 1
ATOM 4289 N N . GLY A 1 534 ? -20.694 -14.875 5.228 1.00 92.00 534 GLY A N 1
ATOM 4290 C CA . GLY A 1 534 ? -20.262 -16.106 5.894 1.00 92.00 534 GLY A CA 1
ATOM 4291 C C . GLY A 1 534 ? -18.809 -16.054 6.382 1.00 92.00 534 GLY A C 1
ATOM 4292 O O . GLY A 1 534 ? -18.519 -16.542 7.471 1.00 92.00 534 GLY A O 1
ATOM 4293 N N . ALA A 1 535 ? -17.906 -15.432 5.616 1.00 95.75 535 ALA A N 1
ATOM 4294 C CA . ALA A 1 535 ? -16.520 -15.228 6.034 1.00 95.75 535 ALA A CA 1
ATOM 4295 C C . ALA A 1 535 ? -16.409 -14.120 7.091 1.00 95.75 535 ALA A C 1
ATOM 4297 O O . ALA A 1 535 ? -15.671 -14.266 8.061 1.00 95.75 535 ALA A O 1
ATOM 4298 N N . GLU A 1 536 ? -17.187 -13.043 6.956 1.00 94.00 536 GLU A N 1
ATOM 4299 C CA . GLU A 1 536 ? -17.275 -12.010 7.994 1.00 94.00 536 GLU A CA 1
ATOM 4300 C C . GLU A 1 536 ? -17.727 -12.593 9.341 1.00 94.00 536 GLU A C 1
ATOM 4302 O O . GLU A 1 536 ? -17.100 -12.331 10.367 1.00 94.00 536 GLU A O 1
ATOM 4307 N N . THR A 1 537 ? -18.769 -13.428 9.336 1.00 92.19 537 THR A N 1
ATOM 4308 C CA . THR A 1 537 ? -19.310 -14.062 10.549 1.00 92.19 537 THR A CA 1
ATOM 4309 C C . THR A 1 537 ? -18.243 -14.893 11.256 1.00 92.19 537 THR A C 1
ATOM 4311 O O . THR A 1 537 ? -18.021 -14.712 12.448 1.00 92.19 537 THR A O 1
ATOM 4314 N N . LYS A 1 538 ? -17.508 -15.734 10.520 1.00 95.62 538 LYS A N 1
ATOM 4315 C CA . LYS A 1 538 ? -16.422 -16.554 11.082 1.00 95.62 538 LYS A CA 1
ATOM 4316 C C . LYS A 1 538 ? -15.273 -15.720 11.650 1.00 95.62 538 LYS A C 1
ATOM 4318 O O . LYS A 1 538 ? -14.714 -16.075 12.684 1.00 95.62 538 LYS A O 1
ATOM 4323 N N . LEU A 1 539 ? -14.919 -14.608 10.999 1.00 97.12 539 LEU A N 1
ATOM 4324 C CA . LEU A 1 539 ? -13.908 -13.691 11.528 1.00 97.12 539 LEU A CA 1
ATOM 4325 C C . LEU A 1 539 ? -14.370 -13.063 12.849 1.00 97.12 539 LEU A C 1
ATOM 4327 O O . LEU A 1 539 ? -13.593 -13.001 13.800 1.00 97.12 539 LEU A O 1
ATOM 4331 N N . ARG A 1 540 ? -15.633 -12.629 12.927 1.00 93.88 540 ARG A N 1
ATOM 4332 C CA . ARG A 1 540 ? -16.220 -12.102 14.167 1.00 93.88 540 ARG A CA 1
ATOM 4333 C C . ARG A 1 540 ? -16.261 -13.162 15.267 1.00 93.88 540 ARG A C 1
ATOM 4335 O O . ARG A 1 540 ? -15.866 -12.870 16.387 1.00 93.88 540 ARG A O 1
ATOM 4342 N N . GLU A 1 541 ? -16.644 -14.396 14.944 1.00 93.75 541 GLU A N 1
ATOM 4343 C CA . GLU A 1 541 ? -16.627 -15.522 15.888 1.00 93.75 541 GLU A CA 1
ATOM 4344 C C . GLU A 1 541 ? -15.220 -15.802 16.436 1.00 93.75 541 GLU A C 1
ATOM 4346 O O . GLU A 1 541 ? -15.068 -16.020 17.639 1.00 93.75 541 GLU A O 1
ATOM 4351 N N . GLU A 1 542 ? -14.181 -15.761 15.594 1.00 96.88 542 GLU A N 1
ATOM 4352 C CA . GLU A 1 542 ? -12.786 -15.895 16.036 1.00 96.88 542 GLU A CA 1
ATOM 4353 C C . GLU A 1 542 ? -12.389 -14.764 16.999 1.00 96.88 542 GLU A C 1
ATOM 4355 O O . GLU A 1 542 ? -11.817 -15.031 18.061 1.00 96.88 542 GLU A O 1
ATOM 4360 N N . ILE A 1 543 ? -12.720 -13.514 16.656 1.00 93.19 543 ILE A N 1
ATOM 4361 C CA . ILE A 1 543 ? -12.462 -12.335 17.498 1.00 93.19 543 ILE A CA 1
ATOM 4362 C C . ILE A 1 543 ? -13.160 -12.479 18.854 1.00 93.19 543 ILE A C 1
ATOM 4364 O O . ILE A 1 543 ? -12.513 -12.340 19.893 1.00 93.19 543 ILE A O 1
ATOM 4368 N N . ASP A 1 544 ? -14.456 -12.785 18.855 1.00 86.25 544 ASP A N 1
ATOM 4369 C CA . ASP A 1 544 ? -15.265 -12.910 20.068 1.00 86.25 544 ASP A CA 1
ATOM 4370 C C . ASP A 1 544 ? -14.759 -14.048 20.957 1.00 86.25 544 ASP A C 1
ATOM 4372 O O . ASP A 1 544 ? -14.579 -13.861 22.159 1.00 86.25 544 ASP A O 1
ATOM 4376 N N . THR A 1 545 ? -14.437 -15.200 20.364 1.00 87.69 545 THR A N 1
ATOM 4377 C CA . THR A 1 545 ? -13.916 -16.367 21.091 1.00 87.69 545 THR A CA 1
ATOM 4378 C C . THR A 1 545 ? -12.590 -16.055 21.782 1.00 87.69 545 THR A C 1
ATOM 4380 O O . THR A 1 545 ? -12.390 -16.398 22.950 1.00 87.69 545 THR A O 1
ATOM 4383 N N . LEU A 1 546 ? -11.660 -15.398 21.084 1.00 89.19 546 LEU A N 1
ATOM 4384 C CA . LEU A 1 546 ? -10.358 -15.052 21.654 1.00 89.19 546 LEU A CA 1
ATOM 4385 C C . LEU A 1 546 ? -10.462 -13.919 22.683 1.00 89.19 546 LEU A C 1
ATOM 4387 O O . LEU A 1 546 ? -9.740 -13.944 23.682 1.00 89.19 546 LEU A O 1
ATOM 4391 N N . ALA A 1 547 ? -11.369 -12.962 22.482 1.00 84.12 547 ALA A N 1
ATOM 4392 C CA . ALA A 1 547 ? -11.655 -11.915 23.457 1.00 84.12 547 ALA A CA 1
ATOM 4393 C C . ALA A 1 547 ? -12.256 -12.491 24.750 1.00 84.12 547 ALA A C 1
ATOM 4395 O O . ALA A 1 547 ? -11.755 -12.184 25.830 1.00 84.12 547 ALA A O 1
ATOM 4396 N N . ALA A 1 548 ? -13.248 -13.383 24.649 1.00 79.88 548 ALA A N 1
ATOM 4397 C CA . ALA A 1 548 ? -13.864 -14.061 25.794 1.00 79.88 548 ALA A CA 1
ATOM 4398 C C . ALA A 1 548 ? -12.849 -14.888 26.599 1.00 79.88 548 ALA A C 1
ATOM 4400 O O . ALA A 1 548 ? -12.924 -14.972 27.822 1.00 79.88 548 ALA A O 1
ATOM 4401 N N . ALA A 1 549 ? -11.854 -15.463 25.917 1.00 82.94 549 ALA A N 1
ATOM 4402 C CA . ALA A 1 549 ? -10.758 -16.195 26.543 1.00 82.94 549 ALA A CA 1
ATOM 4403 C C . ALA A 1 549 ? -9.667 -15.293 27.164 1.00 82.94 549 ALA A C 1
ATOM 4405 O O . ALA A 1 549 ? -8.639 -15.812 27.602 1.00 82.94 549 ALA A O 1
ATOM 4406 N N . GLY A 1 550 ? -9.829 -13.964 27.150 1.00 83.44 550 GLY A N 1
ATOM 4407 C CA . GLY A 1 550 ? -8.828 -13.009 27.639 1.00 83.44 550 GLY A CA 1
ATOM 4408 C C . GLY A 1 550 ? -7.539 -12.980 26.810 1.00 83.44 550 GLY A C 1
ATOM 4409 O O . GLY A 1 550 ? -6.501 -12.532 27.293 1.00 83.44 550 GLY A O 1
ATOM 4410 N N . LYS A 1 551 ? -7.572 -13.484 25.568 1.00 87.44 551 LYS A N 1
ATOM 4411 C CA . LYS A 1 551 ? -6.398 -13.596 24.683 1.00 87.44 551 LYS A CA 1
ATOM 4412 C C . LYS A 1 551 ? -6.209 -12.393 23.760 1.00 87.44 551 LYS A C 1
ATOM 4414 O O . LYS A 1 551 ? -5.189 -12.328 23.079 1.00 87.44 551 LYS A O 1
ATOM 4419 N N . LEU A 1 552 ? -7.159 -11.459 23.733 1.00 87.00 552 LEU A N 1
ATOM 4420 C CA . LEU A 1 552 ? -7.087 -10.219 22.958 1.00 87.00 552 LEU A CA 1
ATOM 4421 C C . LEU A 1 552 ? -7.121 -9.004 23.885 1.00 87.00 552 LEU A C 1
ATOM 4423 O O . LEU A 1 552 ? -8.018 -8.886 24.717 1.00 87.00 552 LEU A O 1
ATOM 4427 N N . SER A 1 553 ? -6.176 -8.080 23.711 1.00 89.12 553 SER A N 1
ATOM 4428 C CA . SER A 1 553 ? -6.197 -6.768 24.366 1.00 89.12 553 SER A CA 1
ATOM 4429 C C . SER A 1 553 ? -7.002 -5.744 23.560 1.00 89.12 553 SER A C 1
ATOM 4431 O O . SER A 1 553 ? -7.467 -6.021 22.452 1.00 89.12 553 SER A O 1
ATOM 4433 N N . ASN A 1 554 ? -7.182 -4.545 24.117 1.00 81.25 554 ASN A N 1
ATOM 4434 C CA . ASN A 1 554 ? -7.766 -3.397 23.428 1.00 81.25 554 ASN A CA 1
ATOM 4435 C C . ASN A 1 554 ? -6.832 -2.176 23.566 1.00 81.25 554 ASN A C 1
ATOM 4437 O O . ASN A 1 554 ? -6.777 -1.604 24.655 1.00 81.25 554 ASN A O 1
ATOM 4441 N N . PRO A 1 555 ? -6.086 -1.784 22.516 1.00 88.00 555 PRO A N 1
ATOM 4442 C CA . PRO A 1 555 ? -6.066 -2.374 21.174 1.00 88.00 555 PRO A CA 1
ATOM 4443 C C . PRO A 1 555 ? -5.406 -3.769 21.121 1.00 88.00 555 PRO A C 1
ATOM 4445 O O . PRO A 1 555 ? -4.617 -4.128 21.998 1.00 88.00 555 PRO A O 1
ATOM 4448 N N . VAL A 1 556 ? -5.738 -4.574 20.108 1.00 91.56 556 VAL A N 1
ATOM 4449 C CA . VAL A 1 556 ? -5.153 -5.902 19.841 1.00 91.56 556 VAL A CA 1
ATOM 4450 C C . VAL A 1 556 ? -3.669 -5.753 19.514 1.00 91.56 556 VAL A C 1
ATOM 4452 O O . VAL A 1 556 ? -3.303 -4.966 18.639 1.00 91.56 556 VAL A O 1
ATOM 4455 N N . THR A 1 557 ? -2.799 -6.523 20.174 1.00 94.00 557 THR A N 1
ATOM 4456 C CA . THR A 1 557 ? -1.366 -6.497 19.842 1.00 94.00 557 THR A CA 1
ATOM 4457 C C . THR A 1 557 ? -1.065 -7.263 18.557 1.00 94.00 557 THR A C 1
ATOM 4459 O O . THR A 1 557 ? -1.787 -8.178 18.155 1.00 94.00 557 THR A O 1
ATOM 4462 N N . PHE A 1 558 ? 0.049 -6.940 17.905 1.00 93.88 558 PHE A N 1
ATOM 4463 C CA . PHE A 1 558 ? 0.478 -7.630 16.697 1.00 93.88 558 PHE A CA 1
ATOM 4464 C C . PHE A 1 558 ? 0.735 -9.111 16.956 1.00 93.88 558 PHE A C 1
ATOM 4466 O O . PHE A 1 558 ? 0.361 -9.957 16.146 1.00 93.88 558 PHE A O 1
ATOM 4473 N N . GLU A 1 559 ? 1.337 -9.437 18.100 1.00 93.94 559 GLU A N 1
ATOM 4474 C CA . GLU A 1 559 ? 1.596 -10.826 18.458 1.00 93.94 559 GLU A CA 1
ATOM 4475 C C . GLU A 1 559 ? 0.295 -11.603 18.679 1.00 93.94 559 GLU A C 1
ATOM 4477 O O . GLU A 1 559 ? 0.181 -12.735 18.214 1.00 93.94 559 GLU A O 1
ATOM 4482 N N . GLN A 1 560 ? -0.724 -10.996 19.292 1.00 95.06 560 GLN A N 1
ATOM 4483 C CA . GLN A 1 560 ? -2.051 -11.610 19.402 1.00 95.06 560 GLN A CA 1
ATOM 4484 C C . GLN A 1 560 ? -2.689 -11.820 18.024 1.00 95.06 560 GLN A C 1
ATOM 4486 O O . GLN A 1 560 ? -3.129 -12.926 17.717 1.00 95.06 560 GLN A O 1
ATOM 4491 N N . ALA A 1 561 ? -2.667 -10.804 17.157 1.00 95.31 561 ALA A N 1
ATOM 4492 C CA . ALA A 1 561 ? -3.247 -10.885 15.816 1.00 95.31 561 ALA A CA 1
ATOM 4493 C C . ALA A 1 561 ? -2.583 -11.950 14.921 1.00 95.31 561 ALA A C 1
ATOM 4495 O O . ALA A 1 561 ? -3.226 -12.542 14.051 1.00 95.31 561 ALA A O 1
ATOM 4496 N N . ARG A 1 562 ? -1.294 -12.242 15.132 1.00 93.50 562 ARG A N 1
ATOM 4497 C CA . ARG A 1 562 ? -0.588 -13.334 14.438 1.00 93.50 562 ARG A CA 1
ATOM 4498 C C . ARG A 1 562 ? -1.095 -14.722 14.829 1.00 93.50 562 ARG A C 1
ATOM 4500 O O . ARG A 1 562 ? -0.953 -15.650 14.036 1.00 93.50 562 ARG A O 1
ATOM 4507 N N . HIS A 1 563 ? -1.695 -14.856 16.009 1.00 95.19 563 HIS A N 1
ATOM 4508 C CA . HIS A 1 563 ? -2.299 -16.092 16.506 1.00 95.19 563 HIS A CA 1
ATOM 4509 C C . HIS A 1 563 ? -3.792 -16.222 16.159 1.00 95.19 563 HIS A C 1
ATOM 4511 O O . HIS A 1 563 ? -4.457 -17.115 16.677 1.00 95.19 563 HIS A O 1
ATOM 4517 N N . MET A 1 564 ? -4.309 -15.365 15.273 1.00 97.81 564 MET A N 1
ATOM 4518 C CA . MET A 1 564 ? -5.672 -15.423 14.739 1.00 97.81 564 MET A CA 1
ATOM 4519 C C . MET A 1 564 ? -5.664 -16.087 13.347 1.00 97.81 564 MET A C 1
ATOM 4521 O O . MET A 1 564 ? -5.487 -15.395 12.339 1.00 97.81 564 MET A O 1
ATOM 4525 N N . PRO A 1 565 ? -5.742 -17.429 13.245 1.00 97.31 565 PRO A N 1
ATOM 4526 C CA . PRO A 1 565 ? -5.569 -18.139 11.978 1.00 97.31 565 PRO A CA 1
ATOM 4527 C C . PRO A 1 565 ? -6.573 -17.731 10.893 1.00 97.31 565 PRO A C 1
ATOM 4529 O O . PRO A 1 565 ? -6.184 -17.636 9.725 1.00 97.31 565 PRO A O 1
ATOM 4532 N N . TYR A 1 566 ? -7.833 -17.467 11.244 1.00 98.50 566 TYR A N 1
ATOM 4533 C CA . TYR A 1 566 ? -8.852 -17.074 10.275 1.00 98.50 566 TYR A CA 1
ATOM 4534 C C . TYR A 1 566 ? -8.635 -15.638 9.787 1.00 98.50 566 TYR A C 1
ATOM 4536 O O . TYR A 1 566 ? -8.662 -15.408 8.579 1.00 98.50 566 TYR A O 1
ATOM 4544 N N . LEU A 1 567 ? -8.279 -14.692 10.665 1.00 98.50 567 LEU A N 1
ATOM 4545 C CA . LEU A 1 567 ? -7.810 -13.359 10.260 1.00 98.50 567 LEU A CA 1
ATOM 4546 C C . LEU A 1 567 ? -6.646 -13.452 9.266 1.00 98.50 567 LEU A C 1
ATOM 4548 O O . LEU A 1 567 ? -6.695 -12.835 8.203 1.00 98.50 567 LEU A O 1
ATOM 4552 N N . GLN A 1 568 ? -5.612 -14.246 9.568 1.00 98.00 568 GLN A N 1
ATOM 4553 C CA . GLN A 1 568 ? -4.463 -14.405 8.669 1.00 98.00 568 GLN A CA 1
ATOM 4554 C C . GLN A 1 568 ? -4.876 -14.995 7.311 1.00 98.00 568 GLN A C 1
ATOM 4556 O O . GLN A 1 568 ? -4.355 -14.579 6.272 1.00 98.00 568 GLN A O 1
ATOM 4561 N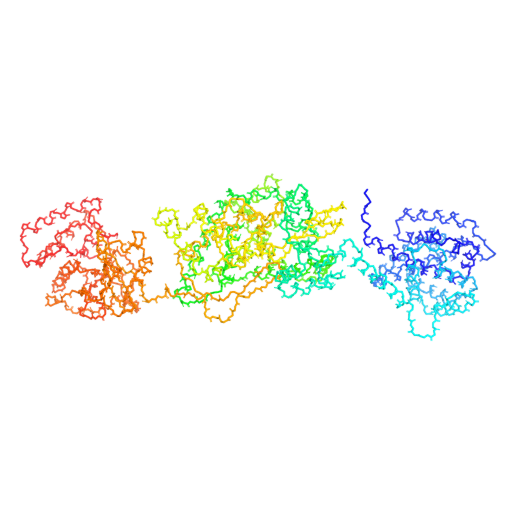 N . ALA A 1 569 ? -5.833 -15.925 7.297 1.00 98.19 569 ALA A N 1
ATOM 4562 C CA . ALA A 1 569 ? -6.405 -16.471 6.072 1.00 98.19 569 ALA A CA 1
ATOM 4563 C C . ALA A 1 569 ? -7.195 -15.415 5.274 1.00 98.19 569 ALA A C 1
ATOM 4565 O O . ALA A 1 569 ? -7.017 -15.320 4.059 1.00 98.19 569 ALA A O 1
ATOM 4566 N N . CYS A 1 570 ? -7.998 -14.577 5.939 1.00 98.44 570 CYS A N 1
ATOM 4567 C CA . CYS A 1 570 ? -8.728 -13.466 5.322 1.00 98.44 570 CYS A CA 1
ATOM 4568 C C . CYS A 1 570 ? -7.780 -12.450 4.679 1.00 98.44 570 CYS A C 1
ATOM 4570 O O . CYS A 1 570 ? -7.985 -12.066 3.527 1.00 98.44 570 CYS A O 1
ATOM 4572 N N . LEU A 1 571 ? -6.713 -12.057 5.385 1.00 98.25 571 LEU A N 1
ATOM 4573 C CA . LEU A 1 571 ? -5.697 -11.144 4.856 1.00 98.25 571 LEU A CA 1
ATOM 4574 C C . LEU A 1 571 ? -5.009 -11.741 3.622 1.00 98.25 571 LEU A C 1
ATOM 4576 O O . LEU A 1 571 ? -4.949 -11.094 2.578 1.00 98.25 571 LEU A O 1
ATOM 4580 N N . LYS A 1 572 ? -4.532 -12.993 3.702 1.00 97.56 572 LYS A N 1
ATOM 4581 C CA . LYS A 1 572 ? -3.896 -13.680 2.562 1.00 97.56 572 LYS A CA 1
ATOM 4582 C C . LYS A 1 572 ? -4.834 -13.775 1.361 1.00 97.56 572 LYS A C 1
ATOM 4584 O O . LYS A 1 572 ? -4.411 -13.501 0.239 1.00 97.56 572 LYS A O 1
ATOM 4589 N N . GLU A 1 573 ? -6.092 -14.142 1.583 1.00 98.12 573 GLU A N 1
ATOM 4590 C CA . GLU A 1 573 ? -7.059 -14.326 0.503 1.00 98.12 573 GLU A CA 1
ATOM 4591 C C . GLU A 1 573 ? -7.462 -13.006 -0.154 1.00 98.12 573 GLU A C 1
ATOM 4593 O O . GLU A 1 573 ? -7.530 -12.934 -1.381 1.00 98.12 573 GLU A O 1
ATOM 4598 N N . ALA A 1 574 ? -7.649 -11.938 0.624 1.00 97.19 574 ALA A N 1
ATOM 4599 C CA . ALA A 1 574 ? -7.962 -10.618 0.083 1.00 97.19 574 ALA A CA 1
ATOM 4600 C C . ALA A 1 574 ? -6.812 -10.103 -0.791 1.00 97.19 574 ALA A C 1
ATOM 4602 O O . ALA A 1 574 ? -7.023 -9.688 -1.929 1.00 97.19 574 ALA A O 1
ATOM 4603 N N . LEU A 1 575 ? -5.575 -10.230 -0.300 1.00 96.56 575 LEU A N 1
ATOM 4604 C CA . LEU A 1 575 ? -4.358 -9.875 -1.030 1.00 96.56 575 LEU A CA 1
ATOM 4605 C C . LEU A 1 575 ? -4.102 -10.755 -2.261 1.00 96.56 575 LEU A C 1
ATOM 4607 O O . LEU A 1 575 ? -3.372 -10.341 -3.168 1.00 96.56 575 LEU A O 1
ATOM 4611 N N . ARG A 1 576 ? -4.652 -11.976 -2.289 1.00 97.19 576 ARG A N 1
ATOM 4612 C CA . ARG A 1 576 ? -4.605 -12.874 -3.446 1.00 97.19 576 ARG A CA 1
ATOM 4613 C C . ARG A 1 576 ? -5.600 -12.431 -4.514 1.00 97.19 576 ARG A C 1
ATOM 4615 O O . ARG A 1 576 ? -5.200 -12.279 -5.666 1.00 97.19 576 ARG A O 1
ATOM 4622 N N . VAL A 1 577 ? -6.866 -12.243 -4.138 1.00 95.12 577 VAL A N 1
ATOM 4623 C CA . VAL A 1 577 ? -7.963 -11.878 -5.053 1.00 95.12 577 VAL A CA 1
ATOM 4624 C C . VAL A 1 577 ? -7.791 -10.455 -5.579 1.00 95.12 577 VAL A C 1
ATOM 4626 O O . VAL A 1 577 ? -8.065 -10.201 -6.752 1.00 95.12 577 VAL A O 1
ATOM 4629 N N . HIS A 1 578 ? -7.281 -9.547 -4.748 1.00 94.50 578 HIS A N 1
ATOM 4630 C CA . HIS A 1 578 ? -7.031 -8.156 -5.105 1.00 94.50 578 HIS A CA 1
ATOM 4631 C C . HIS A 1 578 ? -5.606 -7.711 -4.718 1.00 94.50 578 HIS A C 1
ATOM 4633 O O . HIS A 1 578 ? -5.405 -6.993 -3.737 1.00 94.50 578 HIS A O 1
ATOM 4639 N N . PRO A 1 579 ? -4.576 -8.123 -5.479 1.00 94.44 579 PRO A N 1
ATOM 4640 C CA . PRO A 1 579 ? -3.221 -7.622 -5.283 1.00 94.44 579 PRO A CA 1
ATOM 4641 C C . PRO A 1 579 ? -3.148 -6.123 -5.569 1.00 94.44 579 PRO A C 1
ATOM 4643 O O . PRO A 1 579 ? -3.569 -5.682 -6.640 1.00 94.44 579 PRO A O 1
ATOM 4646 N N . ALA A 1 580 ? -2.526 -5.357 -4.670 1.00 93.12 580 ALA A N 1
ATOM 4647 C CA . ALA A 1 580 ? -2.400 -3.909 -4.836 1.00 93.12 580 ALA A CA 1
ATOM 4648 C C . ALA A 1 580 ? -1.675 -3.516 -6.136 1.00 93.12 580 ALA A C 1
ATOM 4650 O O . ALA A 1 580 ? -2.039 -2.526 -6.758 1.00 93.12 580 ALA A O 1
ATOM 4651 N N . VAL A 1 581 ? -0.675 -4.293 -6.574 1.00 92.62 581 VAL A N 1
ATOM 4652 C CA . VAL A 1 581 ? 0.070 -4.040 -7.820 1.00 92.62 581 VAL A CA 1
ATOM 4653 C C . VAL A 1 581 ? -0.573 -4.773 -8.995 1.00 92.62 581 VAL A C 1
ATOM 4655 O O . VAL A 1 581 ? -0.685 -5.999 -8.995 1.00 92.62 581 VAL A O 1
ATOM 4658 N N . GLY A 1 582 ? -0.923 -4.026 -10.041 1.00 92.25 582 GLY A N 1
ATOM 4659 C CA . GLY A 1 582 ? -1.622 -4.547 -11.217 1.00 92.25 582 GLY A CA 1
ATOM 4660 C C . GLY A 1 582 ? -0.747 -4.848 -12.442 1.00 92.25 582 GLY A C 1
ATOM 4661 O O . GLY A 1 582 ? -1.257 -5.245 -13.495 1.00 92.25 582 GLY A O 1
ATOM 4662 N N . ARG A 1 583 ? 0.570 -4.633 -12.344 1.00 93.44 583 ARG A N 1
ATOM 4663 C CA . ARG A 1 583 ? 1.529 -4.745 -13.457 1.00 93.44 583 ARG A CA 1
ATOM 4664 C C . ARG A 1 583 ? 2.464 -5.960 -13.273 1.00 93.44 583 ARG A C 1
ATOM 4666 O O . ARG A 1 583 ? 2.787 -6.315 -12.140 1.00 93.44 583 ARG A O 1
ATOM 4673 N N . PRO A 1 584 ? 2.947 -6.598 -14.359 1.00 95.00 584 PRO A N 1
ATOM 4674 C CA . PRO A 1 584 ? 3.890 -7.712 -14.258 1.00 95.00 584 PRO A CA 1
ATOM 4675 C C . PRO A 1 584 ? 5.225 -7.300 -13.619 1.00 95.00 584 PRO A C 1
ATOM 4677 O O . PRO A 1 584 ? 5.755 -6.223 -13.896 1.00 95.00 584 PRO A O 1
ATOM 4680 N N . LEU A 1 585 ? 5.830 -8.183 -12.820 1.00 95.56 585 LEU A N 1
ATOM 4681 C CA . LEU A 1 585 ? 7.123 -7.920 -12.178 1.00 95.56 585 LEU A CA 1
ATOM 4682 C C . LEU A 1 585 ? 8.288 -8.217 -13.142 1.00 95.56 585 LEU A C 1
ATOM 4684 O O . LEU A 1 585 ? 8.906 -9.280 -13.090 1.00 95.56 585 LEU A O 1
ATOM 4688 N N . LEU A 1 586 ? 8.581 -7.282 -14.045 1.00 96.38 586 LEU A N 1
ATOM 4689 C CA . LEU A 1 586 ? 9.468 -7.499 -15.196 1.00 96.38 586 LEU A CA 1
ATOM 4690 C C . LEU A 1 586 ? 10.959 -7.681 -14.834 1.00 96.38 586 LEU A C 1
ATOM 4692 O O . LEU A 1 586 ? 11.530 -6.966 -14.009 1.00 96.38 586 LEU A O 1
ATOM 4696 N N . ARG A 1 587 ? 11.634 -8.615 -15.501 1.00 96.69 587 ARG A N 1
ATOM 4697 C CA . ARG A 1 587 ? 13.067 -8.919 -15.381 1.00 96.69 587 ARG A CA 1
ATOM 4698 C C . ARG A 1 587 ? 13.710 -9.037 -16.756 1.00 96.69 587 ARG A C 1
ATOM 4700 O O . ARG A 1 587 ? 13.018 -9.286 -17.739 1.00 96.69 587 ARG A O 1
ATOM 4707 N N . VAL A 1 588 ? 15.022 -8.836 -16.818 1.00 96.50 588 VAL A N 1
ATOM 4708 C CA . VAL A 1 588 ? 15.811 -8.976 -18.049 1.00 96.50 588 VAL A CA 1
ATOM 4709 C C . VAL A 1 588 ? 16.435 -10.364 -18.091 1.00 96.50 588 VAL A C 1
ATOM 4711 O O . VAL A 1 588 ? 17.094 -10.778 -17.136 1.00 96.50 588 VAL A O 1
ATOM 4714 N N . VAL A 1 589 ? 16.233 -11.063 -19.203 1.00 95.25 589 VAL A N 1
ATOM 4715 C CA . VAL A 1 589 ? 16.892 -12.334 -19.509 1.00 95.25 589 VAL A CA 1
ATOM 4716 C C . VAL A 1 589 ? 18.390 -12.074 -19.728 1.00 95.25 589 VAL A C 1
ATOM 4718 O O . VAL A 1 589 ? 18.736 -11.139 -20.460 1.00 95.25 589 VAL A O 1
ATOM 4721 N N . PRO A 1 590 ? 19.286 -12.852 -19.093 1.00 93.88 590 PRO A N 1
ATOM 4722 C CA . PRO A 1 590 ? 20.725 -12.605 -19.144 1.00 93.88 590 PRO A CA 1
ATOM 4723 C C . PRO A 1 590 ? 21.291 -12.878 -20.552 1.00 93.88 590 PRO A C 1
ATOM 4725 O O . PRO A 1 590 ? 20.613 -13.525 -21.351 1.00 93.88 590 PRO A O 1
ATOM 4728 N N . PRO A 1 591 ? 22.492 -12.375 -20.901 1.00 94.00 591 PRO A N 1
ATOM 4729 C CA . PRO A 1 591 ? 23.043 -12.459 -22.260 1.00 94.00 591 PRO A CA 1
ATOM 4730 C C . PRO A 1 591 ? 23.058 -13.866 -22.879 1.00 94.00 591 PRO A C 1
ATOM 4732 O O . PRO A 1 591 ? 22.807 -14.006 -24.072 1.00 94.00 591 PRO A O 1
ATOM 4735 N N . GLU A 1 592 ? 23.290 -14.899 -22.071 1.00 92.81 592 GLU A N 1
ATOM 4736 C CA . GLU A 1 592 ? 23.278 -16.316 -22.455 1.00 92.81 592 GLU A CA 1
ATOM 4737 C C . GLU A 1 592 ? 21.883 -16.863 -22.838 1.00 92.81 592 GLU A C 1
ATOM 4739 O O . GLU A 1 592 ? 21.762 -17.943 -23.422 1.00 92.81 592 GLU A O 1
ATOM 4744 N N . GLY A 1 593 ? 20.819 -16.105 -22.564 1.00 93.56 593 GLY A N 1
ATOM 4745 C CA . GLY A 1 593 ? 19.435 -16.543 -22.700 1.00 93.56 593 GLY A CA 1
ATOM 4746 C C . GLY A 1 593 ? 18.966 -17.400 -21.524 1.00 93.56 593 GLY A C 1
ATOM 4747 O O . GLY A 1 593 ? 19.735 -17.779 -20.644 1.00 93.56 593 GLY A O 1
ATOM 4748 N N . LEU A 1 594 ? 17.667 -17.692 -21.477 1.00 93.50 594 LEU A N 1
ATOM 4749 C CA . LEU A 1 594 ? 17.076 -18.496 -20.406 1.00 93.50 594 LEU A CA 1
ATOM 4750 C C . LEU A 1 594 ? 15.851 -19.257 -20.907 1.00 93.50 594 LEU A C 1
ATOM 4752 O O . LEU A 1 594 ? 14.981 -18.679 -21.555 1.00 93.50 594 LEU A O 1
ATOM 4756 N N . THR A 1 595 ? 15.758 -20.541 -20.563 1.00 93.62 595 THR A N 1
ATOM 4757 C CA . THR A 1 595 ? 14.538 -21.329 -20.777 1.00 93.62 595 THR A CA 1
ATOM 4758 C C . THR A 1 595 ? 13.604 -21.154 -19.587 1.00 93.62 595 THR A C 1
ATOM 4760 O O . THR A 1 595 ? 13.972 -21.478 -18.458 1.00 93.62 595 THR A O 1
ATOM 4763 N N . ILE A 1 596 ? 12.397 -20.649 -19.841 1.00 93.69 596 ILE A N 1
ATOM 4764 C CA . ILE A 1 596 ? 11.363 -20.401 -18.834 1.00 93.69 596 ILE A CA 1
ATOM 4765 C C . ILE A 1 596 ? 10.083 -21.093 -19.292 1.00 93.69 596 ILE A C 1
ATOM 4767 O O . ILE A 1 596 ? 9.677 -20.910 -20.438 1.00 93.69 596 ILE A O 1
ATOM 4771 N N . ALA A 1 597 ? 9.460 -21.893 -18.421 1.00 92.19 597 ALA A N 1
ATOM 4772 C CA . ALA A 1 597 ? 8.250 -22.660 -18.745 1.00 92.19 597 ALA A CA 1
ATOM 4773 C C . ALA A 1 597 ? 8.370 -23.457 -20.069 1.00 92.19 597 ALA A C 1
ATOM 4775 O O . ALA A 1 597 ? 7.481 -23.447 -20.915 1.00 92.19 597 ALA A O 1
ATOM 4776 N N . GLY A 1 598 ? 9.532 -24.084 -20.297 1.00 90.88 598 GLY A N 1
ATOM 4777 C CA . GLY A 1 598 ? 9.820 -24.869 -21.507 1.00 90.88 598 GLY A CA 1
ATOM 4778 C C . GLY A 1 598 ? 10.134 -24.059 -22.776 1.00 90.88 598 GLY A C 1
ATOM 4779 O O . GLY A 1 598 ? 10.529 -24.646 -23.779 1.00 90.88 598 GLY A O 1
ATOM 4780 N N . GLN A 1 599 ? 10.032 -22.727 -22.742 1.00 91.81 599 GLN A N 1
ATOM 4781 C CA . GLN A 1 599 ? 10.317 -21.835 -23.870 1.00 91.81 599 GLN A CA 1
ATOM 4782 C C . GLN A 1 599 ? 11.669 -21.133 -23.691 1.00 91.81 599 GLN A C 1
ATOM 4784 O O . GLN A 1 599 ? 11.928 -20.528 -22.653 1.00 91.81 599 GLN A O 1
ATOM 4789 N N . TYR A 1 600 ? 12.524 -21.157 -24.717 1.00 93.19 600 TYR A N 1
ATOM 4790 C CA . TYR A 1 600 ? 13.779 -20.397 -24.715 1.00 93.19 600 TYR A CA 1
ATOM 4791 C C . TYR A 1 600 ? 13.538 -18.911 -25.017 1.00 93.19 600 TYR A C 1
ATOM 4793 O O . TYR A 1 600 ? 12.849 -18.564 -25.983 1.00 93.19 600 TYR A O 1
ATOM 4801 N N . PHE A 1 601 ? 14.148 -18.038 -24.215 1.00 93.62 601 PHE A N 1
ATOM 4802 C CA . PHE A 1 601 ? 14.173 -16.592 -24.406 1.00 93.62 601 PHE A CA 1
ATOM 4803 C C . PHE A 1 601 ? 15.609 -16.116 -24.662 1.00 93.62 601 PHE A C 1
ATOM 4805 O O . PHE A 1 601 ? 16.513 -16.499 -23.915 1.00 93.62 601 PHE A O 1
ATOM 4812 N N . PRO A 1 602 ? 15.840 -15.267 -25.680 1.00 93.31 602 PRO A N 1
ATOM 4813 C CA . PRO A 1 602 ? 17.167 -14.724 -25.951 1.00 93.31 602 PRO A CA 1
ATOM 4814 C C . PRO A 1 602 ? 17.583 -13.703 -24.884 1.00 93.31 602 PRO A C 1
ATOM 4816 O O . PRO A 1 602 ? 16.737 -13.083 -24.228 1.00 93.31 602 PRO A O 1
ATOM 4819 N N . GLY A 1 603 ? 18.888 -13.456 -24.775 1.00 94.44 603 GLY A N 1
ATOM 4820 C CA . GLY A 1 603 ? 19.409 -12.384 -23.935 1.00 94.44 603 GLY A CA 1
ATOM 4821 C C . GLY A 1 603 ? 18.825 -11.016 -24.285 1.00 94.44 603 GLY A C 1
ATOM 4822 O O . GLY A 1 603 ? 18.633 -10.672 -25.451 1.00 94.44 603 GLY A O 1
ATOM 4823 N N . GLY A 1 604 ? 18.497 -10.241 -23.251 1.00 92.38 604 GLY A N 1
ATOM 4824 C CA . GLY A 1 604 ? 17.849 -8.936 -23.385 1.00 92.38 604 GLY A CA 1
ATOM 4825 C C . GLY A 1 604 ? 16.324 -8.979 -23.519 1.00 92.38 604 GLY A C 1
ATOM 4826 O O . GLY A 1 604 ? 15.704 -7.916 -23.466 1.00 92.38 604 GLY A O 1
ATOM 4827 N N . ALA A 1 605 ? 15.691 -10.152 -23.651 1.00 93.94 605 ALA A N 1
ATOM 4828 C CA . ALA A 1 605 ? 14.235 -10.266 -23.547 1.00 93.94 605 ALA A CA 1
ATOM 4829 C C . ALA A 1 605 ? 13.742 -9.841 -22.155 1.00 93.94 605 ALA A C 1
ATOM 4831 O O . ALA A 1 605 ? 14.434 -10.026 -21.152 1.00 93.94 605 ALA A O 1
ATOM 4832 N N . ILE A 1 606 ? 12.538 -9.270 -22.088 1.00 96.31 606 ILE A N 1
ATOM 4833 C CA . ILE A 1 606 ? 11.911 -8.857 -20.832 1.00 96.31 606 ILE A CA 1
ATOM 4834 C C . ILE A 1 606 ? 10.784 -9.834 -20.502 1.00 96.31 606 ILE A C 1
ATOM 4836 O O . ILE A 1 606 ? 9.853 -10.013 -21.284 1.00 96.31 606 ILE A O 1
ATOM 4840 N N . VAL A 1 607 ? 10.852 -10.453 -19.329 1.00 97.00 607 VAL A N 1
ATOM 4841 C CA . VAL A 1 607 ? 9.904 -11.482 -18.879 1.00 97.00 607 VAL A CA 1
ATOM 4842 C C . VAL A 1 607 ? 9.381 -11.154 -17.488 1.00 97.00 607 VAL A C 1
ATOM 4844 O O . VAL A 1 607 ? 10.094 -10.565 -16.678 1.00 97.00 607 VAL A O 1
ATOM 4847 N N . GLY A 1 608 ? 8.146 -11.528 -17.178 1.00 96.81 608 GLY A N 1
ATOM 4848 C CA . GLY A 1 608 ? 7.627 -11.386 -15.822 1.00 96.81 608 GLY A CA 1
ATOM 4849 C C . GLY A 1 608 ? 6.270 -12.036 -15.627 1.00 96.81 608 GLY A C 1
ATOM 4850 O O . GLY A 1 608 ? 5.530 -12.274 -16.579 1.00 96.81 608 GLY A O 1
ATOM 4851 N N . VAL A 1 609 ? 5.944 -12.288 -14.367 1.00 97.00 609 VAL A N 1
ATOM 4852 C CA . VAL A 1 609 ? 4.657 -12.811 -13.918 1.00 97.00 609 VAL A CA 1
ATOM 4853 C C . VAL A 1 609 ? 3.830 -11.652 -13.373 1.00 97.00 609 VAL A C 1
ATOM 4855 O O . VAL A 1 609 ? 4.347 -10.775 -12.674 1.00 97.00 609 VAL A O 1
ATOM 4858 N N . ASN A 1 610 ? 2.549 -11.624 -13.729 1.00 96.50 610 ASN A N 1
ATOM 4859 C CA . ASN A 1 610 ? 1.579 -10.703 -13.149 1.00 96.50 610 ASN A CA 1
ATOM 4860 C C . ASN A 1 610 ? 0.843 -11.409 -12.008 1.00 96.50 610 ASN A C 1
ATOM 4862 O O . ASN A 1 610 ? 0.289 -12.485 -12.229 1.00 96.50 610 ASN A O 1
ATOM 4866 N N . ALA A 1 611 ? 0.818 -10.800 -10.819 1.00 96.06 611 ALA A N 1
ATOM 4867 C CA . ALA A 1 611 ? 0.116 -11.337 -9.655 1.00 96.06 611 ALA A CA 1
ATOM 4868 C C . ALA A 1 611 ? -1.364 -11.608 -9.970 1.00 96.06 611 ALA A C 1
ATOM 4870 O O . ALA A 1 611 ? -1.852 -12.695 -9.697 1.00 96.06 611 ALA A O 1
ATOM 4871 N N . TRP A 1 612 ? -2.036 -10.693 -10.675 1.00 95.06 612 TRP A N 1
ATOM 4872 C CA . TRP A 1 612 ? -3.437 -10.849 -11.091 1.00 95.06 612 TRP A CA 1
ATOM 4873 C C . TRP A 1 612 ? -3.692 -12.027 -12.026 1.00 95.06 612 TRP A C 1
ATOM 4875 O O . TRP A 1 612 ? -4.808 -12.518 -12.105 1.00 95.06 612 TRP A O 1
ATOM 4885 N N . VAL A 1 613 ? -2.673 -12.499 -12.737 1.00 95.69 613 VAL A N 1
ATOM 4886 C CA . VAL A 1 613 ? -2.805 -13.690 -13.579 1.00 95.69 613 VAL A CA 1
ATOM 4887 C C . VAL A 1 613 ? -2.461 -14.939 -12.771 1.00 95.69 613 VAL A C 1
ATOM 4889 O O . VAL A 1 613 ? -3.224 -15.899 -12.771 1.00 95.69 613 VAL A O 1
ATOM 4892 N N . ALA A 1 614 ? -1.339 -14.920 -12.044 1.00 95.31 614 ALA A N 1
ATOM 4893 C CA . ALA A 1 614 ? -0.880 -16.060 -11.251 1.00 95.31 614 ALA A CA 1
ATOM 4894 C C . ALA A 1 614 ? -1.870 -16.443 -10.143 1.00 95.31 614 ALA A C 1
ATOM 4896 O O . ALA A 1 614 ? -2.108 -17.621 -9.900 1.00 95.31 614 ALA A O 1
ATOM 4897 N N . HIS A 1 615 ? -2.481 -15.454 -9.495 1.00 95.75 615 HIS A N 1
ATOM 4898 C CA . HIS A 1 615 ? -3.398 -15.665 -8.380 1.00 95.75 615 HIS A CA 1
ATOM 4899 C C . HIS A 1 615 ? -4.756 -16.226 -8.800 1.00 95.75 615 HIS A C 1
ATOM 4901 O O . HIS A 1 615 ? -5.457 -16.783 -7.963 1.00 95.75 615 HIS A O 1
ATOM 4907 N N . TYR A 1 616 ? -5.119 -16.099 -10.077 1.00 93.31 616 TYR A N 1
ATOM 4908 C CA . TYR A 1 616 ? -6.353 -16.642 -10.650 1.00 93.31 616 TYR A CA 1
ATOM 4909 C C . TYR A 1 616 ? -6.107 -17.973 -11.377 1.00 93.31 616 TYR A C 1
ATOM 4911 O O . TYR A 1 616 ? -6.989 -18.467 -12.073 1.00 93.31 616 TYR A O 1
ATOM 4919 N N . ASN A 1 617 ? -4.913 -18.557 -11.231 1.00 92.19 617 ASN A N 1
ATOM 4920 C CA . ASN A 1 617 ? -4.598 -19.860 -11.794 1.00 92.19 617 ASN A CA 1
ATOM 4921 C C . ASN A 1 617 ? -5.350 -20.965 -11.029 1.00 92.19 617 ASN A C 1
ATOM 4923 O O . ASN A 1 617 ? -5.066 -21.233 -9.857 1.00 92.19 617 ASN A O 1
ATOM 4927 N N . GLU A 1 618 ? -6.296 -21.610 -11.712 1.00 92.50 618 GLU A N 1
ATOM 4928 C CA . GLU A 1 618 ? -7.146 -22.663 -11.150 1.00 92.50 618 GLU A CA 1
ATOM 4929 C C . GLU A 1 618 ? -6.378 -23.948 -10.803 1.00 92.50 618 GLU A C 1
ATOM 4931 O O . GLU A 1 618 ? -6.801 -24.679 -9.908 1.00 92.50 618 GLU A O 1
ATOM 4936 N N . ASP A 1 619 ? -5.222 -24.204 -11.425 1.00 89.88 619 ASP A N 1
ATOM 4937 C CA . ASP A 1 619 ? -4.383 -25.365 -11.098 1.00 89.88 619 ASP A CA 1
ATOM 4938 C C . ASP A 1 619 ? -3.738 -25.219 -9.711 1.00 89.88 619 ASP A C 1
ATOM 4940 O O . ASP A 1 619 ? -3.499 -26.208 -9.019 1.00 89.88 619 ASP A O 1
ATOM 4944 N N . ILE A 1 620 ? -3.475 -23.978 -9.282 1.00 92.38 620 ILE A N 1
ATOM 4945 C CA . ILE A 1 620 ? -2.871 -23.676 -7.976 1.00 92.38 620 ILE A CA 1
ATOM 4946 C C . ILE A 1 620 ? -3.959 -23.462 -6.924 1.00 92.38 620 ILE A C 1
ATOM 4948 O O . ILE A 1 620 ? -3.932 -24.062 -5.848 1.00 92.38 620 ILE A O 1
ATOM 4952 N N . PHE A 1 621 ? -4.923 -22.593 -7.230 1.00 94.88 621 PHE A N 1
ATOM 4953 C CA . PHE A 1 621 ? -5.907 -22.113 -6.262 1.00 94.88 621 PHE A CA 1
ATOM 4954 C C . PHE A 1 621 ? -7.253 -22.839 -6.356 1.00 94.88 621 PHE A C 1
ATOM 4956 O O . PHE A 1 621 ? -8.129 -22.577 -5.544 1.00 94.88 621 PHE A O 1
ATOM 4963 N N . GLY A 1 622 ? -7.418 -23.804 -7.261 1.00 92.62 622 GLY A N 1
ATOM 4964 C CA . GLY A 1 622 ? -8.671 -24.530 -7.468 1.00 92.62 622 GLY A CA 1
ATOM 4965 C C . GLY A 1 622 ? -9.642 -23.806 -8.405 1.00 92.62 622 GLY A C 1
ATOM 4966 O O . GLY A 1 622 ? -9.470 -22.636 -8.732 1.00 92.62 622 GLY A O 1
ATOM 4967 N N . ARG A 1 623 ? -10.707 -24.505 -8.820 1.00 93.25 623 ARG A N 1
ATOM 4968 C CA . ARG A 1 623 ? -11.734 -23.974 -9.746 1.00 93.25 623 ARG A CA 1
ATOM 4969 C C . ARG A 1 623 ? -12.446 -22.721 -9.227 1.00 93.25 623 ARG A C 1
ATOM 4971 O O . ARG A 1 623 ? -13.009 -21.957 -9.998 1.00 93.25 623 ARG A O 1
ATOM 4978 N N . ASP A 1 624 ? -12.431 -22.517 -7.915 1.00 94.38 624 ASP A N 1
ATOM 4979 C CA . ASP A 1 624 ? -12.995 -21.355 -7.238 1.00 94.38 624 ASP A CA 1
ATOM 4980 C C . ASP A 1 624 ? -11.971 -20.214 -7.062 1.00 94.38 624 ASP A C 1
ATOM 4982 O O . ASP A 1 624 ? -12.199 -19.323 -6.248 1.00 94.38 624 ASP A O 1
ATOM 4986 N N . ALA A 1 625 ? -10.860 -20.194 -7.816 1.00 94.25 625 ALA A N 1
ATOM 4987 C CA . ALA A 1 625 ? -9.794 -19.190 -7.692 1.00 94.25 625 ALA A CA 1
ATOM 4988 C C . ALA A 1 625 ? -10.286 -17.736 -7.825 1.00 94.25 625 ALA A C 1
ATOM 4990 O O . ALA A 1 625 ? -9.708 -16.834 -7.224 1.00 94.25 625 ALA A O 1
ATOM 4991 N N . ALA A 1 626 ? -11.361 -17.479 -8.571 1.00 92.00 626 ALA A N 1
ATOM 4992 C CA . ALA A 1 626 ? -11.946 -16.140 -8.675 1.00 92.00 626 ALA A CA 1
ATOM 4993 C C . ALA A 1 626 ? -12.790 -15.725 -7.448 1.00 92.00 626 ALA A C 1
ATOM 4995 O O . ALA A 1 626 ? -13.189 -14.569 -7.349 1.00 92.00 626 ALA A O 1
ATOM 4996 N N . THR A 1 627 ? -13.068 -16.651 -6.527 1.00 94.50 627 THR A N 1
ATOM 4997 C CA . THR A 1 627 ? -13.904 -16.432 -5.339 1.00 94.50 627 THR A CA 1
ATOM 4998 C C . THR A 1 627 ? -13.032 -16.159 -4.120 1.00 94.50 627 THR A C 1
ATOM 5000 O O . THR A 1 627 ? -12.009 -16.819 -3.920 1.00 94.50 627 THR A O 1
ATOM 5003 N N . PHE A 1 628 ? -13.453 -15.208 -3.286 1.00 97.31 628 PHE A N 1
ATOM 5004 C CA . PHE A 1 628 ? -12.855 -14.976 -1.975 1.00 97.31 628 PHE A CA 1
ATOM 5005 C C . PHE A 1 628 ? -13.285 -16.087 -1.008 1.00 97.31 628 PHE A C 1
ATOM 5007 O O . PHE A 1 628 ? -14.437 -16.132 -0.583 1.00 97.31 628 PHE A O 1
ATOM 5014 N N . ARG A 1 629 ? -12.362 -16.998 -0.683 1.00 97.06 629 ARG A N 1
ATOM 5015 C CA . ARG A 1 629 ? -12.589 -18.104 0.258 1.00 97.06 629 ARG A CA 1
ATOM 5016 C C . ARG A 1 629 ? -11.374 -18.285 1.175 1.00 97.06 629 ARG A C 1
ATOM 5018 O O . ARG A 1 629 ? -10.459 -19.028 0.813 1.00 97.06 629 ARG A O 1
ATOM 5025 N N . PRO A 1 630 ? -11.334 -17.627 2.347 1.00 98.06 630 PRO A N 1
ATOM 5026 C CA . PRO A 1 630 ? -10.230 -17.743 3.304 1.00 98.06 630 PRO A CA 1
ATOM 5027 C C . PRO A 1 630 ? -9.904 -19.187 3.710 1.00 98.06 630 PRO A C 1
ATOM 5029 O O . PRO A 1 630 ? -8.741 -19.545 3.886 1.00 98.06 630 PRO A O 1
ATOM 5032 N N . GLU A 1 631 ? -10.910 -20.057 3.779 1.00 97.19 631 GLU A N 1
ATOM 5033 C CA . GLU A 1 631 ? -10.797 -21.452 4.216 1.00 97.19 631 GLU A CA 1
ATOM 5034 C C . GLU A 1 631 ? -9.767 -22.260 3.418 1.00 97.19 631 GLU A C 1
ATOM 5036 O O . GLU A 1 631 ? -9.165 -23.189 3.954 1.00 97.19 631 GLU A O 1
ATOM 5041 N N . ARG A 1 632 ? -9.475 -21.881 2.164 1.00 96.00 632 ARG A N 1
ATOM 5042 C CA . ARG A 1 632 ? -8.469 -22.574 1.341 1.00 96.00 632 ARG A CA 1
ATOM 5043 C C . ARG A 1 632 ? -7.079 -22.597 1.974 1.00 96.00 632 ARG A C 1
ATOM 5045 O O . ARG A 1 632 ? -6.300 -23.505 1.693 1.00 96.00 632 ARG A O 1
ATOM 5052 N N . TRP A 1 633 ? -6.764 -21.605 2.802 1.00 96.88 633 TRP A N 1
ATOM 5053 C CA . TRP A 1 633 ? -5.479 -21.491 3.491 1.00 96.88 633 TRP A CA 1
ATOM 5054 C C . TRP A 1 633 ? -5.403 -22.359 4.751 1.00 96.88 633 TRP A C 1
ATOM 5056 O O . TRP A 1 633 ? -4.311 -22.566 5.270 1.00 96.88 633 TRP A O 1
ATOM 5066 N N . LEU A 1 634 ? -6.546 -22.856 5.230 1.00 96.31 634 LEU A N 1
ATOM 5067 C CA . LEU A 1 634 ? -6.670 -23.656 6.449 1.00 96.31 634 LEU A CA 1
ATOM 5068 C C . LEU A 1 634 ? -6.945 -25.136 6.144 1.00 96.31 634 LEU A C 1
ATOM 5070 O O . LEU A 1 634 ? -6.489 -26.006 6.876 1.00 96.31 634 LEU A O 1
ATOM 5074 N N . GLU A 1 635 ? -7.666 -25.422 5.058 1.00 94.56 635 GLU A N 1
ATOM 5075 C CA . GLU A 1 635 ? -8.110 -26.773 4.683 1.00 94.56 635 GLU A CA 1
ATOM 5076 C C . GLU A 1 635 ? -7.145 -27.507 3.733 1.00 94.56 635 GLU A C 1
ATOM 5078 O O . GLU A 1 635 ? -7.298 -28.705 3.503 1.00 94.56 635 GLU A O 1
ATOM 5083 N N . SER A 1 636 ? -6.173 -26.805 3.140 1.00 91.94 636 SER A N 1
ATOM 5084 C CA . SER A 1 636 ? -5.222 -27.414 2.199 1.00 91.94 636 SER A CA 1
ATOM 5085 C C . SER A 1 636 ? -4.172 -28.268 2.914 1.00 91.94 636 SER A C 1
ATOM 5087 O O . SER A 1 636 ? -3.692 -27.910 3.991 1.00 91.94 636 SER A O 1
ATOM 5089 N N . ASP A 1 637 ? -3.752 -29.363 2.275 1.00 92.94 637 ASP A N 1
ATOM 5090 C CA . ASP A 1 637 ? -2.574 -30.114 2.711 1.00 92.94 637 ASP A CA 1
ATOM 5091 C C . ASP A 1 637 ? -1.290 -29.262 2.640 1.00 92.94 637 ASP A C 1
ATOM 5093 O O . ASP A 1 637 ? -1.245 -28.187 2.028 1.00 92.94 637 ASP A O 1
ATOM 5097 N N . LYS A 1 638 ? -0.230 -29.727 3.312 1.00 92.69 638 LYS A N 1
ATOM 5098 C CA . LYS A 1 638 ? 1.012 -28.959 3.483 1.00 92.69 638 LYS A CA 1
ATOM 5099 C C . LYS A 1 638 ? 1.710 -28.688 2.151 1.00 92.69 638 LYS A C 1
ATOM 5101 O O . LYS A 1 638 ? 2.250 -27.597 1.955 1.00 92.69 638 LYS A O 1
ATOM 5106 N N . GLU A 1 639 ? 1.719 -29.662 1.249 1.00 92.12 639 GLU A N 1
ATOM 5107 C CA . GLU A 1 639 ? 2.345 -29.564 -0.064 1.00 92.12 639 GLU A CA 1
ATOM 5108 C C . GLU A 1 639 ? 1.649 -28.503 -0.921 1.00 92.12 639 GLU A C 1
ATOM 5110 O O . GLU A 1 639 ? 2.303 -27.592 -1.440 1.00 92.12 639 GLU A O 1
ATOM 5115 N N . LYS A 1 640 ? 0.320 -28.564 -1.017 1.00 91.94 640 LYS A N 1
ATOM 5116 C CA . LYS A 1 640 ? -0.498 -27.609 -1.763 1.00 91.94 640 LYS A CA 1
ATOM 5117 C C . LYS A 1 640 ? -0.421 -26.211 -1.163 1.00 91.94 640 LYS A C 1
ATOM 5119 O O . LYS A 1 640 ? -0.240 -25.246 -1.908 1.00 91.94 640 LYS A O 1
ATOM 5124 N N . LEU A 1 641 ? -0.490 -26.093 0.164 1.00 94.00 641 LEU A N 1
ATOM 5125 C CA . LEU A 1 641 ? -0.350 -24.814 0.860 1.00 94.00 641 LEU A CA 1
ATOM 5126 C C . LEU A 1 641 ? 0.998 -24.153 0.540 1.00 94.00 641 LEU A C 1
ATOM 5128 O O . LEU A 1 641 ? 1.037 -22.973 0.204 1.00 94.00 641 LEU A O 1
ATOM 5132 N N . SER A 1 642 ? 2.091 -24.921 0.551 1.00 91.69 642 SER A N 1
ATOM 5133 C CA . SER A 1 642 ? 3.427 -24.424 0.195 1.00 91.69 642 SER A CA 1
ATOM 5134 C C . SER A 1 642 ? 3.491 -23.891 -1.241 1.00 91.69 642 SER A C 1
ATOM 5136 O O . SER A 1 642 ? 4.064 -22.827 -1.485 1.00 91.69 642 SER A O 1
ATOM 5138 N N . VAL A 1 643 ? 2.864 -24.582 -2.201 1.00 91.50 643 VAL A N 1
ATOM 5139 C CA . VAL A 1 643 ? 2.779 -24.115 -3.596 1.00 91.50 643 VAL A CA 1
ATOM 5140 C C . VAL A 1 643 ? 1.954 -22.830 -3.702 1.00 91.50 643 VAL A C 1
ATOM 5142 O O . VAL A 1 643 ? 2.377 -21.890 -4.380 1.00 91.50 643 VAL A O 1
ATOM 5145 N N . MET A 1 644 ? 0.813 -22.752 -3.012 1.00 94.06 644 MET A N 1
ATOM 5146 C CA . MET A 1 644 ? -0.030 -21.552 -2.972 1.00 94.06 644 MET A CA 1
ATOM 5147 C C . MET A 1 644 ? 0.720 -20.351 -2.382 1.00 94.06 644 MET A C 1
ATOM 5149 O O . MET A 1 644 ? 0.692 -19.266 -2.961 1.00 94.06 644 MET A O 1
ATOM 5153 N N . GLU A 1 645 ? 1.442 -20.539 -1.275 1.00 92.69 645 GLU A N 1
ATOM 5154 C CA . GLU A 1 645 ? 2.223 -19.478 -0.628 1.00 92.69 645 GLU A CA 1
ATOM 5155 C C . GLU A 1 645 ? 3.390 -18.995 -1.495 1.00 92.69 645 GLU A C 1
ATOM 5157 O O . GLU A 1 645 ? 3.623 -17.791 -1.600 1.00 92.69 645 GLU A O 1
ATOM 5162 N N . GLN A 1 646 ? 4.097 -19.904 -2.172 1.00 89.81 646 GLN A N 1
ATOM 5163 C CA . GLN A 1 646 ? 5.165 -19.542 -3.115 1.00 89.81 646 GLN A CA 1
ATOM 5164 C C . GLN A 1 646 ? 4.635 -18.833 -4.369 1.00 89.81 646 GLN A C 1
ATOM 5166 O O . GLN A 1 646 ? 5.378 -18.091 -5.014 1.00 89.81 646 GLN A O 1
ATOM 5171 N N . SER A 1 647 ? 3.362 -19.051 -4.704 1.00 92.12 647 SER A N 1
ATOM 5172 C CA . SER A 1 647 ? 2.689 -18.429 -5.847 1.00 92.12 647 SER A CA 1
ATOM 5173 C C . SER A 1 647 ? 2.068 -17.068 -5.518 1.00 92.12 647 SER A C 1
ATOM 5175 O O . SER A 1 647 ? 1.624 -16.367 -6.429 1.00 92.12 647 SER A O 1
ATOM 5177 N N . LEU A 1 648 ? 2.054 -16.668 -4.240 1.00 93.81 648 LEU A N 1
ATOM 5178 C CA . LEU A 1 648 ? 1.513 -15.388 -3.794 1.00 93.81 648 LEU A CA 1
ATOM 5179 C C . LEU A 1 648 ? 2.530 -14.257 -4.024 1.00 93.81 648 LEU A C 1
ATOM 5181 O O . LEU A 1 648 ? 3.445 -14.021 -3.236 1.00 93.81 648 LEU A O 1
ATOM 5185 N N . LEU A 1 649 ? 2.348 -13.521 -5.117 1.00 95.12 649 LEU A N 1
ATOM 5186 C CA . LEU A 1 649 ? 3.222 -12.441 -5.576 1.00 95.12 649 LEU A CA 1
ATOM 5187 C C . LEU A 1 649 ? 2.788 -11.043 -5.114 1.00 95.12 649 LEU A C 1
ATOM 5189 O O . LEU A 1 649 ? 3.352 -10.060 -5.595 1.00 95.12 649 LEU A O 1
ATOM 5193 N N . THR A 1 650 ? 1.845 -10.922 -4.170 1.00 94.25 650 THR A N 1
ATOM 5194 C CA . THR A 1 650 ? 1.370 -9.626 -3.637 1.00 94.25 650 THR A CA 1
ATOM 5195 C C . THR A 1 650 ? 2.526 -8.740 -3.161 1.00 94.25 650 THR A C 1
ATOM 5197 O O . THR A 1 650 ? 2.568 -7.551 -3.457 1.00 94.25 650 THR A O 1
ATOM 5200 N N . PHE A 1 651 ? 3.517 -9.332 -2.490 1.00 95.19 651 PHE A N 1
ATOM 5201 C CA . PHE A 1 651 ? 4.725 -8.638 -2.028 1.00 95.19 651 PHE A CA 1
ATOM 5202 C C . PHE A 1 651 ? 5.947 -8.894 -2.929 1.00 95.19 651 PHE A C 1
ATOM 5204 O O . PHE A 1 651 ? 7.080 -8.587 -2.551 1.00 95.19 651 PHE A O 1
ATOM 5211 N N . GLY A 1 652 ? 5.750 -9.464 -4.118 1.00 93.81 652 GLY A N 1
ATOM 5212 C CA . GLY A 1 652 ? 6.819 -9.985 -4.965 1.00 93.81 652 GLY A CA 1
ATOM 5213 C C . GLY A 1 652 ? 7.511 -11.216 -4.370 1.00 93.81 652 GLY A C 1
ATOM 5214 O O . GLY A 1 652 ? 7.001 -11.855 -3.455 1.00 93.81 652 GLY A O 1
ATOM 5215 N N . ALA A 1 653 ? 8.684 -11.555 -4.911 1.00 92.19 653 ALA A N 1
ATOM 5216 C CA . ALA A 1 653 ? 9.422 -12.762 -4.545 1.00 92.19 653 ALA A CA 1
ATOM 5217 C C . ALA A 1 653 ? 10.950 -12.571 -4.616 1.00 92.19 653 ALA A C 1
ATOM 5219 O O . ALA A 1 653 ? 11.467 -11.669 -5.291 1.00 92.19 653 ALA A O 1
ATOM 5220 N N . GLY A 1 654 ? 11.680 -13.451 -3.922 1.00 90.06 654 GLY A N 1
ATOM 5221 C CA . GLY A 1 654 ? 13.143 -13.528 -3.928 1.00 90.06 654 GLY A CA 1
ATOM 5222 C C . GLY A 1 654 ? 13.842 -12.340 -3.260 1.00 90.06 654 GLY A C 1
ATOM 5223 O O . GLY A 1 654 ? 13.291 -11.659 -2.396 1.00 90.06 654 GLY A O 1
ATOM 5224 N N . VAL A 1 655 ? 15.071 -12.039 -3.687 1.00 89.19 655 VAL A N 1
ATOM 5225 C CA . VAL A 1 655 ? 15.904 -10.957 -3.109 1.00 89.19 655 VAL A CA 1
ATOM 5226 C C . VAL A 1 655 ? 15.352 -9.542 -3.346 1.00 89.19 655 VAL A C 1
ATOM 5228 O O . VAL A 1 655 ? 15.840 -8.568 -2.772 1.00 89.19 655 VAL A O 1
ATOM 5231 N N . ARG A 1 656 ? 14.334 -9.415 -4.206 1.00 90.44 656 ARG A N 1
ATOM 5232 C CA . ARG A 1 656 ? 13.617 -8.166 -4.505 1.00 90.44 656 ARG A CA 1
ATOM 5233 C C . ARG A 1 656 ? 12.209 -8.127 -3.883 1.00 90.44 656 ARG A C 1
ATOM 5235 O O . ARG A 1 656 ? 11.429 -7.263 -4.270 1.00 90.44 656 ARG A O 1
ATOM 5242 N N . THR A 1 657 ? 11.885 -9.027 -2.946 1.00 93.44 657 THR A N 1
ATOM 5243 C CA . THR A 1 657 ? 10.617 -9.004 -2.182 1.00 93.44 657 THR A CA 1
ATOM 5244 C C . THR A 1 657 ? 10.431 -7.651 -1.490 1.00 93.44 657 THR A C 1
ATOM 5246 O O . THR A 1 657 ? 11.416 -7.044 -1.052 1.00 93.44 657 THR A O 1
ATOM 5249 N N . CYS A 1 658 ? 9.190 -7.176 -1.382 1.00 95.12 658 CYS A N 1
ATOM 5250 C CA . CYS A 1 658 ? 8.835 -5.927 -0.711 1.00 95.12 658 CYS A CA 1
ATOM 5251 C C . CYS A 1 658 ? 9.513 -5.832 0.661 1.00 95.12 658 CYS A C 1
ATOM 5253 O O . CYS A 1 658 ? 9.450 -6.763 1.465 1.00 95.12 658 CYS A O 1
ATOM 5255 N N . ILE A 1 659 ? 10.205 -4.719 0.908 1.00 94.19 659 ILE A N 1
ATOM 5256 C CA . ILE A 1 659 ? 10.899 -4.488 2.178 1.00 94.19 659 ILE A CA 1
ATOM 5257 C C . ILE A 1 659 ? 9.907 -4.142 3.298 1.00 94.19 659 ILE A C 1
ATOM 5259 O O . ILE A 1 659 ? 10.082 -4.599 4.419 1.00 94.19 659 ILE A O 1
ATOM 5263 N N . GLY A 1 660 ? 8.814 -3.448 2.963 1.00 93.75 660 GLY A N 1
ATOM 5264 C CA . GLY A 1 660 ? 7.735 -3.077 3.881 1.00 93.75 660 GLY A CA 1
ATOM 5265 C C . GLY A 1 660 ? 6.683 -4.165 4.117 1.00 93.75 660 GLY A C 1
ATOM 5266 O O . GLY A 1 660 ? 5.662 -3.875 4.725 1.00 93.75 660 GLY A O 1
ATOM 5267 N N . LYS A 1 661 ? 6.896 -5.414 3.663 1.00 94.19 661 LYS A N 1
ATOM 5268 C CA . LYS A 1 661 ? 5.913 -6.508 3.817 1.00 94.19 661 LYS A CA 1
ATOM 5269 C C . LYS A 1 661 ? 5.435 -6.645 5.262 1.00 94.19 661 LYS A C 1
ATOM 5271 O O . LYS A 1 661 ? 4.240 -6.672 5.518 1.00 94.19 661 LYS A O 1
ATOM 5276 N N . ASN A 1 662 ? 6.375 -6.747 6.197 1.00 93.38 662 ASN A N 1
ATOM 5277 C CA . ASN A 1 662 ? 6.035 -6.971 7.596 1.00 93.38 662 ASN A CA 1
ATOM 5278 C C . ASN A 1 662 ? 5.358 -5.738 8.218 1.00 93.38 662 ASN A C 1
ATOM 5280 O O . ASN A 1 662 ? 4.503 -5.901 9.078 1.00 93.38 662 ASN A O 1
ATOM 5284 N N . LEU A 1 663 ? 5.706 -4.532 7.752 1.00 93.69 663 LEU A N 1
ATOM 5285 C CA . LEU A 1 663 ? 5.080 -3.289 8.192 1.00 93.69 663 LEU A CA 1
ATOM 5286 C C . LEU A 1 663 ? 3.604 -3.238 7.770 1.00 93.69 663 LEU A C 1
ATOM 5288 O O . LEU A 1 663 ? 2.731 -3.107 8.613 1.00 93.69 663 LEU A O 1
ATOM 5292 N N . SER A 1 664 ? 3.318 -3.481 6.490 1.00 94.31 664 SER A N 1
ATOM 5293 C CA . SER A 1 664 ? 1.939 -3.540 5.987 1.00 94.31 664 SER A CA 1
ATOM 5294 C C . SER A 1 664 ? 1.119 -4.637 6.690 1.00 94.31 664 SER A C 1
ATOM 5296 O O . SER A 1 664 ? -0.039 -4.432 7.045 1.00 94.31 664 SER A O 1
ATOM 5298 N N . MET A 1 665 ? 1.730 -5.798 6.973 1.00 95.12 665 MET A N 1
ATOM 5299 C CA . MET A 1 665 ? 1.074 -6.857 7.752 1.00 95.12 665 MET A CA 1
ATOM 5300 C C . MET A 1 665 ? 0.807 -6.456 9.208 1.00 95.12 665 MET A C 1
ATOM 5302 O O . MET A 1 665 ? -0.227 -6.861 9.734 1.00 95.12 665 MET A O 1
ATOM 5306 N N . LEU A 1 666 ? 1.694 -5.689 9.853 1.00 94.94 666 LEU A N 1
ATOM 5307 C CA . LEU A 1 666 ? 1.469 -5.127 11.190 1.00 94.94 666 LEU A CA 1
ATOM 5308 C C . LEU A 1 666 ? 0.226 -4.230 11.189 1.00 94.94 666 LEU A C 1
ATOM 5310 O O . LEU A 1 666 ? -0.663 -4.431 12.013 1.00 94.94 666 LEU A O 1
ATOM 5314 N N . GLU A 1 667 ? 0.138 -3.299 10.240 1.00 94.81 667 GLU A N 1
ATOM 5315 C CA . GLU A 1 667 ? -0.994 -2.373 10.113 1.00 94.81 667 GLU A CA 1
ATOM 5316 C C . GLU A 1 667 ? -2.314 -3.129 9.917 1.00 94.81 667 GLU A C 1
ATOM 5318 O O . GLU A 1 667 ? -3.230 -3.023 10.734 1.00 94.81 667 GLU A O 1
ATOM 5323 N N . MET A 1 668 ? -2.381 -3.979 8.885 1.00 96.88 668 MET A N 1
ATOM 5324 C CA . MET A 1 668 ? -3.591 -4.734 8.549 1.00 96.88 668 MET A CA 1
ATOM 5325 C C . MET A 1 668 ? -4.023 -5.695 9.658 1.00 96.88 668 MET A C 1
ATOM 5327 O O . MET A 1 668 ? -5.212 -5.783 9.962 1.00 96.88 668 MET A O 1
ATOM 5331 N N . SER A 1 669 ? -3.074 -6.408 10.274 1.00 96.44 669 SER A N 1
ATOM 5332 C CA . SER A 1 669 ? -3.396 -7.395 11.313 1.00 96.44 669 SER A CA 1
ATOM 5333 C C . SER A 1 669 ? -3.932 -6.746 12.583 1.00 96.44 669 SER A C 1
ATOM 5335 O O . SER A 1 669 ? -4.649 -7.408 13.320 1.00 96.44 669 SER A O 1
ATOM 5337 N N . LYS A 1 670 ? -3.611 -5.475 12.849 1.00 96.06 670 LYS A N 1
ATOM 5338 C CA . LYS A 1 670 ? -4.117 -4.765 14.028 1.00 96.06 670 LYS A CA 1
ATOM 5339 C C . LYS A 1 670 ? -5.439 -4.057 13.756 1.00 96.06 670 LYS A C 1
ATOM 5341 O O . LYS A 1 670 ? -6.363 -4.184 14.548 1.00 96.06 670 LYS A O 1
ATOM 5346 N N . VAL A 1 671 ? -5.555 -3.330 12.644 1.00 96.50 671 VAL A N 1
ATOM 5347 C CA . VAL A 1 671 ? -6.743 -2.495 12.404 1.00 96.50 671 VAL A CA 1
ATOM 5348 C C . VAL A 1 671 ? -7.983 -3.315 12.053 1.00 96.50 671 VAL A C 1
ATOM 5350 O O . VAL A 1 671 ? -9.062 -3.018 12.548 1.00 96.50 671 VAL A O 1
ATOM 5353 N N . ILE A 1 672 ? -7.859 -4.387 11.264 1.00 97.25 672 ILE A N 1
ATOM 5354 C CA . ILE A 1 672 ? -9.015 -5.199 10.852 1.00 97.25 672 ILE A CA 1
ATOM 5355 C C . ILE A 1 672 ? -9.764 -5.808 12.050 1.00 97.25 672 ILE A C 1
ATOM 5357 O O . ILE A 1 672 ? -10.970 -5.574 12.147 1.00 97.25 672 ILE A O 1
ATOM 5361 N N . PRO A 1 673 ? -9.127 -6.539 12.987 1.00 94.81 673 PRO A N 1
ATOM 5362 C CA . PRO A 1 673 ? -9.855 -7.064 14.137 1.00 94.81 673 PRO A CA 1
ATOM 5363 C C . PRO A 1 673 ? -10.428 -5.957 15.028 1.00 94.81 673 PRO A C 1
ATOM 5365 O O . PRO A 1 673 ? -11.502 -6.151 15.583 1.00 94.81 673 PRO A O 1
ATOM 5368 N N . GLU A 1 674 ? -9.793 -4.783 15.124 1.00 90.50 674 GLU A N 1
ATOM 5369 C CA . GLU A 1 674 ? -10.374 -3.645 15.849 1.00 90.50 674 GLU A CA 1
ATOM 5370 C C . GLU A 1 674 ? -11.670 -3.141 15.219 1.00 90.50 674 GLU A C 1
ATOM 5372 O O . GLU A 1 674 ? -12.670 -2.952 15.915 1.00 90.50 674 GLU A O 1
ATOM 5377 N N . LEU A 1 675 ? -11.678 -2.982 13.895 1.00 91.50 675 LEU A N 1
ATOM 5378 C CA . LEU A 1 675 ? -12.857 -2.542 13.161 1.00 91.50 675 LEU A CA 1
ATOM 5379 C C . LEU A 1 675 ? -14.016 -3.534 13.319 1.00 91.50 675 LEU A C 1
ATOM 5381 O O . LEU A 1 675 ? -15.124 -3.136 13.667 1.00 91.50 675 LEU A O 1
ATOM 5385 N N . TYR A 1 676 ? -13.764 -4.830 13.123 1.00 90.88 676 TYR A N 1
ATOM 5386 C CA . TYR A 1 676 ? -14.806 -5.861 13.215 1.00 90.88 676 TYR A CA 1
ATOM 5387 C C . TYR A 1 676 ? -15.184 -6.230 14.656 1.00 90.88 676 TYR A C 1
ATOM 5389 O O . TYR A 1 676 ? -16.237 -6.823 14.872 1.00 90.88 676 TYR A O 1
ATOM 5397 N N . ARG A 1 677 ? -14.383 -5.856 15.660 1.00 84.81 677 ARG A N 1
ATOM 5398 C CA . ARG A 1 677 ? -14.784 -5.960 17.070 1.00 84.81 677 ARG A CA 1
ATOM 5399 C C . ARG A 1 677 ? -15.748 -4.846 17.479 1.00 84.81 677 ARG A C 1
ATOM 5401 O O . ARG A 1 677 ? -16.616 -5.082 18.312 1.00 84.81 677 ARG A O 1
ATOM 5408 N N . GLN A 1 678 ? -15.569 -3.640 16.937 1.00 81.12 678 GLN A N 1
ATOM 5409 C CA . GLN A 1 678 ? -16.264 -2.433 17.403 1.00 81.12 678 GLN A CA 1
ATOM 5410 C C . GLN A 1 678 ? -17.440 -1.997 16.518 1.00 81.12 678 GLN A C 1
ATOM 5412 O O . GLN A 1 678 ? -18.311 -1.274 16.997 1.00 81.12 678 GLN A O 1
ATOM 5417 N N . PHE A 1 679 ? -17.472 -2.403 15.246 1.00 83.25 679 PHE A N 1
ATOM 5418 C CA . PHE A 1 679 ? -18.453 -1.917 14.276 1.00 83.25 679 PHE A CA 1
ATOM 5419 C C . PHE A 1 679 ? -19.114 -3.054 13.495 1.00 83.25 679 PHE A C 1
ATOM 5421 O O . PHE A 1 679 ? -18.506 -4.089 13.205 1.00 83.25 679 PHE A O 1
ATOM 5428 N N . GLU A 1 680 ? -20.360 -2.819 13.100 1.00 82.06 680 GLU A N 1
ATOM 5429 C CA . GLU A 1 680 ? -21.059 -3.549 12.046 1.00 82.06 680 GLU A CA 1
ATOM 5430 C C . GLU A 1 680 ? -21.049 -2.673 10.788 1.00 82.06 680 GLU A C 1
ATOM 5432 O O . GLU A 1 680 ? -21.229 -1.457 10.870 1.00 82.06 680 GLU A O 1
ATOM 5437 N N . PHE A 1 681 ? -20.762 -3.271 9.634 1.00 83.25 681 PHE A N 1
ATOM 5438 C CA . PHE A 1 681 ? -20.614 -2.558 8.368 1.00 83.25 681 PHE A CA 1
ATOM 5439 C C . PHE A 1 681 ? -21.610 -3.120 7.355 1.00 83.25 681 PHE A C 1
ATOM 5441 O O . PHE A 1 681 ? -21.773 -4.330 7.254 1.00 83.25 681 PHE A O 1
ATOM 5448 N N . GLU A 1 682 ? -22.220 -2.251 6.555 1.00 80.81 682 GLU A N 1
ATOM 5449 C CA . GLU A 1 682 ? -23.036 -2.622 5.401 1.00 80.81 682 GLU A CA 1
ATOM 5450 C C . GLU A 1 682 ? -22.586 -1.802 4.190 1.00 80.81 682 GLU A C 1
ATOM 5452 O O . GLU A 1 682 ? -22.040 -0.700 4.280 1.00 80.81 682 GLU A O 1
ATOM 5457 N N . LEU A 1 683 ? -22.796 -2.340 2.997 1.00 80.19 683 LEU A N 1
ATOM 5458 C CA . LEU A 1 683 ? -22.609 -1.553 1.784 1.00 80.19 683 LEU A CA 1
ATOM 5459 C C . LEU A 1 683 ? -23.845 -0.668 1.608 1.00 80.19 683 LEU A C 1
ATOM 5461 O O . LEU A 1 683 ? -24.959 -1.184 1.612 1.00 80.19 683 LEU A O 1
ATOM 5465 N N . SER A 1 684 ? -23.665 0.647 1.442 1.00 72.56 684 SER A N 1
ATOM 5466 C CA . SER A 1 684 ? -24.801 1.524 1.128 1.00 72.56 684 SER A CA 1
ATOM 5467 C C . SER A 1 684 ? -25.482 1.069 -0.167 1.00 72.56 684 SER A C 1
ATOM 5469 O O . SER A 1 684 ? -24.817 0.547 -1.064 1.00 72.56 684 SER A O 1
ATOM 5471 N N . GLU A 1 685 ? -26.795 1.298 -0.292 1.00 59.59 685 GLU A N 1
ATOM 5472 C CA . GLU A 1 685 ? -27.631 0.905 -1.446 1.00 59.59 685 GLU A CA 1
ATOM 5473 C C . GLU A 1 685 ? -27.241 1.565 -2.791 1.00 59.59 685 GLU A C 1
ATOM 5475 O O . GLU A 1 685 ? -28.008 1.544 -3.760 1.00 59.59 685 GLU A O 1
ATOM 5480 N N . SER A 1 686 ? -26.058 2.177 -2.893 1.00 54.62 686 SER A N 1
ATOM 5481 C CA . SER A 1 686 ? -25.578 2.749 -4.142 1.00 54.62 686 SER A CA 1
ATOM 5482 C C . SER A 1 686 ? -25.505 1.657 -5.221 1.00 54.62 686 SER A C 1
ATOM 5484 O O . SER A 1 686 ? -24.930 0.582 -5.046 1.00 54.62 686 SER A O 1
ATOM 5486 N N . LYS A 1 687 ? -26.132 1.938 -6.370 1.00 46.41 687 LYS A N 1
ATOM 5487 C CA . LYS A 1 687 ? -26.171 1.050 -7.545 1.00 46.41 687 LYS A CA 1
ATOM 5488 C C . LYS A 1 687 ? -24.815 0.919 -8.250 1.00 46.41 687 LYS A C 1
ATOM 5490 O O . LYS A 1 687 ? -24.722 0.207 -9.250 1.00 46.41 687 LYS A O 1
ATOM 5495 N N . GLU A 1 688 ? -23.782 1.618 -7.786 1.00 53.84 688 GLU A N 1
ATOM 5496 C CA . GLU A 1 688 ? -22.471 1.612 -8.423 1.00 53.84 688 GLU A CA 1
ATOM 5497 C C . GLU A 1 688 ? -21.646 0.433 -7.903 1.00 53.84 688 GLU A C 1
ATOM 5499 O O . GLU A 1 688 ? -21.342 0.321 -6.720 1.00 53.84 688 GLU A O 1
ATOM 5504 N N . ALA A 1 689 ? -21.302 -0.493 -8.799 1.00 62.47 689 ALA A N 1
ATOM 5505 C CA . ALA A 1 689 ? -20.386 -1.580 -8.483 1.00 62.47 689 ALA A CA 1
ATOM 5506 C C . ALA A 1 689 ? -18.986 -1.031 -8.150 1.00 62.47 689 ALA A C 1
ATOM 5508 O O . ALA A 1 689 ? -18.587 0.010 -8.671 1.00 62.47 689 ALA A O 1
ATOM 5509 N N . TRP A 1 690 ? -18.224 -1.770 -7.332 1.00 75.81 690 TRP A N 1
ATOM 5510 C CA . TRP A 1 690 ? -16.818 -1.468 -7.036 1.00 75.81 690 TRP A CA 1
ATOM 5511 C C . TRP A 1 690 ? -16.047 -1.219 -8.334 1.00 75.81 690 TRP A C 1
ATOM 5513 O O . TRP A 1 690 ? -15.894 -2.125 -9.161 1.00 75.81 690 TRP A O 1
ATOM 5523 N N . SER A 1 691 ? -15.593 0.019 -8.519 1.00 77.19 691 SER A N 1
ATOM 5524 C CA . SER A 1 691 ? -14.824 0.412 -9.693 1.00 77.19 691 SER A CA 1
ATOM 5525 C C . SER A 1 691 ? -13.354 0.534 -9.317 1.00 77.19 691 SER A C 1
ATOM 5527 O O . SER A 1 691 ? -13.001 1.007 -8.237 1.00 77.19 691 SER A O 1
ATOM 5529 N N . THR A 1 692 ? -12.489 0.040 -10.196 1.00 86.44 692 THR A N 1
ATOM 5530 C CA . THR A 1 692 ? -11.045 -0.031 -9.965 1.00 86.44 692 THR A CA 1
ATOM 5531 C C . THR A 1 692 ? -10.315 0.671 -11.093 1.00 86.44 692 THR A C 1
ATOM 5533 O O . THR A 1 692 ? -10.737 0.565 -12.237 1.00 86.44 692 THR A O 1
ATOM 5536 N N . TRP A 1 693 ? -9.209 1.342 -10.809 1.00 86.00 693 TRP A N 1
ATOM 5537 C CA . TRP A 1 693 ? -8.350 1.959 -11.813 1.00 86.00 693 TRP A CA 1
ATOM 5538 C C . TRP A 1 693 ? -6.893 1.582 -11.550 1.00 86.00 693 TRP A C 1
ATOM 5540 O O . TRP A 1 693 ? -6.424 1.638 -10.420 1.00 86.00 693 TRP A O 1
ATOM 5550 N N . ASN A 1 694 ? -6.185 1.172 -12.596 1.00 87.94 694 ASN A N 1
ATOM 5551 C CA . ASN A 1 694 ? -4.826 0.650 -12.559 1.00 87.94 694 ASN A CA 1
ATOM 5552 C C . ASN A 1 694 ? -3.878 1.530 -13.369 1.00 87.94 694 ASN A C 1
ATOM 5554 O O . ASN A 1 694 ? -3.853 1.452 -14.600 1.00 87.94 694 ASN A O 1
ATOM 5558 N N . ASP A 1 695 ? -3.027 2.269 -12.668 1.00 78.56 695 ASP A N 1
ATOM 5559 C CA . ASP A 1 695 ? -1.791 2.798 -13.245 1.00 78.56 695 ASP A CA 1
ATOM 5560 C C . ASP A 1 695 ? -0.617 1.857 -12.911 1.00 78.56 695 ASP A C 1
ATOM 5562 O O . ASP A 1 695 ? -0.044 1.198 -13.789 1.00 78.56 695 ASP A O 1
ATOM 5566 N N . TRP A 1 696 ? -0.310 1.750 -11.614 1.00 79.06 696 TRP A N 1
ATOM 5567 C CA . TRP A 1 696 ? 0.627 0.784 -11.024 1.00 79.06 696 TRP A CA 1
ATOM 5568 C C . TRP A 1 696 ? -0.036 0.054 -9.858 1.00 79.06 696 TRP A C 1
ATOM 5570 O O . TRP A 1 696 ? -0.096 -1.181 -9.846 1.00 79.06 696 TRP A O 1
ATOM 5580 N N . GLY A 1 697 ? -0.540 0.845 -8.906 1.00 73.44 697 GLY A N 1
ATOM 5581 C CA . GLY A 1 697 ? -1.503 0.419 -7.903 1.00 73.44 697 GLY A CA 1
ATOM 5582 C C . GLY A 1 697 ? -2.904 0.333 -8.505 1.00 73.44 697 GLY A C 1
ATOM 5583 O O . GLY A 1 697 ? -3.203 1.036 -9.472 1.00 73.44 697 GLY A O 1
ATOM 5584 N N . ILE A 1 698 ? -3.747 -0.535 -7.953 1.00 77.94 698 ILE A N 1
ATOM 5585 C CA . ILE A 1 698 ? -5.163 -0.621 -8.312 1.00 77.94 698 ILE A CA 1
ATOM 5586 C C . ILE A 1 698 ? -5.957 0.162 -7.281 1.00 77.94 698 ILE A C 1
ATOM 5588 O O . ILE A 1 698 ? -6.426 -0.377 -6.281 1.00 77.94 698 ILE A O 1
ATOM 5592 N N . SER A 1 699 ? -6.065 1.461 -7.530 1.00 73.44 699 SER A N 1
ATOM 5593 C CA . SER A 1 699 ? -6.923 2.342 -6.751 1.00 73.44 699 SER A CA 1
ATOM 5594 C C . SER A 1 699 ? -8.376 1.974 -7.004 1.00 73.44 699 SER A C 1
ATOM 5596 O O . SER A 1 699 ? -8.730 1.391 -8.038 1.00 73.44 699 SER A O 1
ATOM 5598 N N . SER A 1 700 ? -9.245 2.284 -6.053 1.00 66.69 700 SER A N 1
ATOM 5599 C CA . SER A 1 700 ? -10.643 1.929 -6.200 1.00 66.69 700 SER A CA 1
ATOM 5600 C C . SER A 1 700 ? -11.574 2.918 -5.536 1.00 66.69 700 SER A C 1
ATOM 5602 O O . SER A 1 700 ? -11.197 3.569 -4.570 1.00 66.69 700 SER A O 1
ATOM 5604 N N . LEU A 1 701 ? -12.787 2.997 -6.074 1.00 56.47 701 LEU A N 1
ATOM 5605 C CA . LEU A 1 701 ? -13.917 3.664 -5.451 1.00 56.47 701 LEU A CA 1
ATOM 5606 C C . LEU A 1 701 ? -14.874 2.567 -5.014 1.00 56.47 701 LEU A C 1
ATOM 5608 O O . LEU A 1 701 ? -15.426 1.831 -5.843 1.00 56.47 701 LEU A O 1
ATOM 5612 N N . LEU A 1 702 ? -15.005 2.412 -3.703 1.00 59.22 702 LEU A N 1
ATOM 5613 C CA . LEU A 1 702 ? -15.970 1.491 -3.136 1.00 59.22 702 LEU A CA 1
ATOM 5614 C C . LEU A 1 702 ? -17.316 2.204 -3.003 1.00 59.22 702 LEU A C 1
ATOM 5616 O O . LEU A 1 702 ? -17.356 3.419 -2.809 1.00 59.22 702 LEU A O 1
ATOM 5620 N N . PRO A 1 703 ? -18.435 1.462 -3.063 1.00 54.62 703 PRO A N 1
ATOM 5621 C CA . PRO A 1 703 ? -19.685 1.979 -2.534 1.00 54.62 703 PRO A CA 1
ATOM 5622 C C . PRO A 1 703 ? -19.424 2.468 -1.108 1.00 54.62 703 PRO A C 1
ATOM 5624 O O . PRO A 1 703 ? -18.759 1.770 -0.335 1.00 54.62 703 PRO A O 1
ATOM 5627 N N . ARG A 1 704 ? -19.928 3.658 -0.761 1.00 59.66 704 ARG A N 1
ATOM 5628 C CA . ARG A 1 704 ? -19.822 4.168 0.612 1.00 59.66 704 ARG A CA 1
ATOM 5629 C C . ARG A 1 704 ? -20.341 3.098 1.568 1.00 59.66 704 ARG A C 1
ATOM 5631 O O . ARG A 1 704 ? -21.348 2.451 1.265 1.00 59.66 704 ARG A O 1
ATOM 5638 N N . LEU A 1 705 ? -19.682 2.900 2.702 1.00 55.78 705 LEU A N 1
ATOM 5639 C CA . LEU A 1 705 ? -20.239 2.017 3.717 1.00 55.78 705 LEU A CA 1
ATOM 5640 C C . LEU A 1 705 ? -21.413 2.715 4.371 1.00 55.78 705 LEU A C 1
ATOM 5642 O O . LEU A 1 705 ? -21.245 3.777 4.964 1.00 55.78 705 LEU A O 1
ATOM 5646 N N . GLY A 1 706 ? -22.593 2.119 4.227 1.00 54.38 706 GLY A N 1
ATOM 5647 C CA . GLY A 1 706 ? -23.699 2.397 5.118 1.00 54.38 706 GLY A CA 1
ATOM 5648 C C . GLY A 1 706 ? -23.358 1.724 6.435 1.00 54.38 706 GLY A C 1
ATOM 5649 O O . GLY A 1 706 ? -23.034 0.543 6.474 1.00 54.38 706 GLY A O 1
ATOM 5650 N N . LEU A 1 707 ? -23.350 2.469 7.524 1.00 48.34 707 LEU A N 1
ATOM 5651 C CA . LEU A 1 707 ? -23.276 1.809 8.813 1.00 48.34 707 LEU A CA 1
ATOM 5652 C C . LEU A 1 707 ? -24.681 1.257 9.084 1.00 48.34 707 LEU A C 1
ATOM 5654 O O . LEU A 1 707 ? -25.606 2.079 9.142 1.00 48.34 707 LEU A O 1
ATOM 5658 N N . PRO A 1 708 ? -24.887 -0.069 9.237 1.00 40.09 708 PRO A N 1
ATOM 5659 C CA . PRO A 1 708 ? -26.063 -0.532 9.943 1.00 40.09 708 PRO A CA 1
ATOM 5660 C C . PRO A 1 708 ? -26.072 0.221 11.260 1.00 40.09 708 PRO A C 1
ATOM 5662 O O . PRO A 1 708 ? -25.056 0.323 11.957 1.00 40.09 708 PRO A O 1
ATOM 5665 N N . ALA A 1 709 ? -27.222 0.811 11.570 1.00 34.53 709 ALA A N 1
ATOM 5666 C CA . ALA A 1 709 ? -27.484 1.304 12.903 1.00 34.53 709 ALA A CA 1
ATOM 5667 C C . ALA A 1 709 ? -27.066 0.182 13.869 1.00 34.53 709 ALA A C 1
ATOM 5669 O O . ALA A 1 709 ? -27.563 -0.930 13.784 1.00 34.53 709 ALA A O 1
ATOM 5670 N N . THR A 1 710 ? -26.140 0.426 14.787 1.00 41.91 710 THR A N 1
ATOM 5671 C CA . THR A 1 710 ? -26.510 1.237 15.935 1.00 41.91 710 THR A CA 1
ATOM 5672 C C . THR A 1 710 ? -25.424 2.202 16.384 1.00 41.91 710 THR A C 1
ATOM 5674 O O . THR A 1 710 ? -24.700 1.964 17.344 1.00 41.91 710 THR A O 1
ATOM 5677 N N . ALA A 1 711 ? -25.485 3.403 15.833 1.00 37.59 711 ALA A N 1
ATOM 5678 C CA . ALA A 1 711 ? -26.055 4.445 16.668 1.00 37.59 711 ALA A CA 1
ATOM 5679 C C . ALA A 1 711 ? -27.374 4.898 16.015 1.00 37.59 711 ALA A C 1
ATOM 5681 O O . ALA A 1 711 ? -27.403 5.380 14.891 1.00 37.59 711 ALA A O 1
ATOM 5682 N N . VAL A 1 712 ? -28.557 4.722 16.582 1.00 42.38 712 VAL A N 1
ATOM 5683 C CA . VAL A 1 712 ? -29.020 4.089 17.816 1.00 42.38 712 VAL A CA 1
ATOM 5684 C C . VAL A 1 712 ? -30.535 3.809 17.599 1.00 42.38 712 VAL A C 1
ATOM 5686 O O . VAL A 1 712 ? -31.098 4.419 16.687 1.00 42.38 712 VAL A O 1
ATOM 5689 N N . PRO A 1 713 ? -31.245 3.026 18.426 1.00 47.62 713 PRO A N 1
ATOM 5690 C CA . PRO A 1 713 ? -32.614 3.415 18.797 1.00 47.62 713 PRO A CA 1
ATOM 5691 C C . PRO A 1 713 ? -32.622 4.265 20.074 1.00 47.62 713 PRO A C 1
ATOM 5693 O O . PRO A 1 713 ? -33.272 3.901 21.036 1.00 47.62 713 PRO A O 1
ATOM 5696 N N . ASP A 1 714 ? -31.805 5.319 20.190 1.00 58.69 714 ASP A N 1
ATOM 5697 C CA . ASP A 1 714 ? -31.577 6.033 21.473 1.00 58.69 714 ASP A CA 1
ATOM 5698 C C . ASP A 1 714 ? -31.352 5.055 22.667 1.00 58.69 714 ASP A C 1
ATOM 5700 O O . ASP A 1 714 ? -31.674 5.327 23.821 1.00 58.69 714 ASP A O 1
ATOM 5704 N N . GLU A 1 715 ? -30.826 3.872 22.334 1.00 71.06 715 GLU A N 1
ATOM 5705 C CA . GLU A 1 715 ? -30.552 2.724 23.172 1.00 71.06 715 GLU A CA 1
ATOM 5706 C C . GLU A 1 715 ? -29.214 2.877 23.886 1.00 71.06 715 GLU A C 1
ATOM 5708 O O . GLU A 1 715 ? -28.153 2.799 23.267 1.00 71.06 715 GLU A O 1
ATOM 5713 N N . GLU A 1 716 ? -29.264 3.085 25.192 1.00 78.31 716 GLU A N 1
ATOM 5714 C CA . GLU A 1 716 ? -28.100 3.134 26.070 1.00 78.31 716 GLU A CA 1
ATOM 5715 C C . GLU A 1 716 ? -28.366 2.231 27.269 1.00 78.31 716 GLU A C 1
ATOM 5717 O O . GLU A 1 716 ? -29.408 2.352 27.916 1.00 78.31 716 GLU A O 1
ATOM 5722 N N . LEU A 1 717 ? -27.429 1.335 27.593 1.00 83.94 717 LEU A N 1
ATOM 5723 C CA . LEU A 1 717 ? -27.472 0.634 28.871 1.00 83.94 717 LEU A CA 1
ATOM 5724 C C . LEU A 1 717 ? -27.145 1.638 29.984 1.00 83.94 717 LEU A C 1
ATOM 5726 O O . LEU A 1 717 ? -26.001 2.062 30.125 1.00 83.94 717 LEU A O 1
ATOM 5730 N N . VAL A 1 718 ? -28.158 2.026 30.759 1.00 84.25 718 VAL A N 1
ATOM 5731 C CA . VAL A 1 718 ? -28.044 3.070 31.789 1.00 84.25 718 VAL A CA 1
ATOM 5732 C C . VAL A 1 718 ? -27.616 2.478 33.126 1.00 84.25 718 VAL A C 1
ATOM 5734 O O . VAL A 1 718 ? -26.868 3.095 33.886 1.00 84.25 718 VAL A O 1
ATOM 5737 N N . SER A 1 719 ? -28.132 1.298 33.466 1.00 87.06 719 SER A N 1
ATOM 5738 C CA . SER A 1 719 ? -27.814 0.604 34.716 1.00 87.06 719 SER A CA 1
ATOM 5739 C C . SER A 1 719 ? -27.994 -0.899 34.542 1.00 87.06 719 SER A C 1
ATOM 5741 O O . SER A 1 719 ? -28.774 -1.339 33.699 1.00 87.06 719 SER A O 1
ATOM 5743 N N . LEU A 1 720 ? -27.289 -1.679 35.351 1.00 90.94 720 LEU A N 1
ATOM 5744 C CA . LEU A 1 720 ? -27.371 -3.134 35.368 1.00 90.94 720 LEU A CA 1
ATOM 5745 C C . LEU A 1 720 ? -27.294 -3.634 36.810 1.00 90.94 720 LEU A C 1
ATOM 5747 O O . LEU A 1 720 ? -26.668 -2.984 37.647 1.00 90.94 720 LEU A O 1
ATOM 5751 N N . ASP A 1 721 ? -27.937 -4.763 37.065 1.00 88.50 721 ASP A N 1
ATOM 5752 C CA . ASP A 1 721 ? -27.870 -5.531 38.303 1.00 88.50 721 ASP A CA 1
ATOM 5753 C C . ASP A 1 721 ? -27.681 -7.004 37.932 1.00 88.50 721 ASP A C 1
ATOM 5755 O O . ASP A 1 721 ? -28.410 -7.527 37.086 1.00 88.50 721 ASP A O 1
ATOM 5759 N N . LEU A 1 722 ? -26.636 -7.631 38.470 1.00 86.50 722 LEU A N 1
ATOM 5760 C CA . LEU A 1 722 ? -26.211 -8.976 38.088 1.00 86.50 722 LEU A CA 1
ATOM 5761 C C . LEU A 1 722 ? -26.190 -9.868 39.331 1.00 86.50 722 LEU A C 1
ATOM 5763 O O . LEU A 1 722 ? -25.214 -9.853 40.081 1.00 86.50 722 LEU A O 1
ATOM 5767 N N . GLU A 1 723 ? -27.236 -10.667 39.523 1.00 82.06 723 GLU A N 1
ATOM 5768 C CA . GLU A 1 723 ? -27.253 -11.753 40.508 1.00 82.06 723 GLU A CA 1
ATOM 5769 C C . GLU A 1 723 ? -26.781 -13.071 39.866 1.00 82.06 723 GLU A C 1
ATOM 5771 O O . GLU A 1 723 ? -26.613 -13.148 38.651 1.00 82.06 723 GLU A O 1
ATOM 5776 N N . GLU A 1 724 ? -26.532 -14.130 40.649 1.00 69.25 724 GLU A N 1
ATOM 5777 C CA . GLU A 1 724 ? -25.910 -15.372 40.142 1.00 69.25 724 GLU A CA 1
ATOM 5778 C C . GLU A 1 724 ? -26.615 -15.974 38.912 1.00 69.25 724 GLU A C 1
ATOM 5780 O O . GLU A 1 724 ? -25.935 -16.533 38.050 1.00 69.25 724 GLU A O 1
ATOM 5785 N N . ASN A 1 725 ? -27.944 -15.832 38.802 1.00 71.81 725 ASN A N 1
ATOM 5786 C CA . ASN A 1 725 ? -28.732 -16.347 37.675 1.00 71.81 725 ASN A CA 1
ATOM 5787 C C . ASN A 1 725 ? -29.837 -15.401 37.167 1.00 71.81 725 ASN A C 1
ATOM 5789 O O . ASN A 1 725 ? -30.554 -15.788 36.251 1.00 71.81 725 ASN A O 1
ATOM 5793 N N . ASP A 1 726 ? -29.968 -14.188 37.711 1.00 81.50 726 ASP A N 1
ATOM 5794 C CA . ASP A 1 726 ? -30.935 -13.186 37.243 1.00 81.50 726 ASP A CA 1
ATOM 5795 C C . ASP A 1 726 ? -30.194 -11.886 36.920 1.00 81.50 726 ASP A C 1
ATOM 5797 O O . ASP A 1 726 ? -29.501 -11.316 37.767 1.00 81.50 726 ASP A O 1
ATOM 5801 N N . PHE A 1 727 ? -30.288 -11.443 35.668 1.00 90.06 727 PHE A N 1
ATOM 5802 C CA . PHE A 1 727 ? -29.659 -10.209 35.207 1.00 90.06 727 PHE A CA 1
ATOM 5803 C C . PHE A 1 727 ? -30.724 -9.195 34.827 1.00 90.06 727 PHE A C 1
ATOM 5805 O O . PHE A 1 727 ? -31.514 -9.422 33.907 1.00 90.06 727 PHE A O 1
ATOM 5812 N N . LEU A 1 728 ? -30.696 -8.037 35.478 1.00 91.69 728 LEU A N 1
ATOM 5813 C CA . LEU A 1 728 ? -31.637 -6.959 35.237 1.00 91.69 728 LEU A CA 1
ATOM 5814 C C . LEU A 1 728 ? -30.928 -5.767 34.596 1.00 91.69 728 LEU A C 1
ATOM 5816 O O . LEU A 1 728 ? -30.076 -5.107 35.188 1.00 91.69 728 LEU A O 1
ATOM 5820 N N . TYR A 1 729 ? -31.316 -5.457 33.366 1.00 92.31 729 TYR A N 1
ATOM 5821 C CA . TYR A 1 729 ? -30.776 -4.355 32.581 1.00 92.31 729 TYR A CA 1
ATOM 5822 C C . TYR A 1 729 ? -31.793 -3.222 32.492 1.00 92.31 729 TYR A C 1
ATOM 5824 O O . TYR A 1 729 ? -32.944 -3.434 32.112 1.00 92.31 729 TYR A O 1
ATOM 5832 N N . ARG A 1 730 ? -31.362 -1.997 32.798 1.00 91.44 730 ARG A N 1
ATOM 5833 C CA . ARG A 1 730 ? -32.136 -0.764 32.617 1.00 91.44 730 ARG A CA 1
ATOM 5834 C C . ARG A 1 730 ? -31.584 -0.007 31.417 1.00 91.44 730 ARG A C 1
ATOM 5836 O O . ARG A 1 730 ? -30.448 0.467 31.437 1.00 91.44 730 ARG A O 1
ATOM 5843 N N . ILE A 1 731 ? -32.399 0.109 30.378 1.00 89.81 731 ILE A N 1
ATOM 5844 C CA . ILE A 1 731 ? -31.993 0.589 29.059 1.00 89.81 731 ILE A CA 1
ATOM 5845 C C . ILE A 1 731 ? -32.812 1.837 28.739 1.00 89.81 731 ILE A C 1
ATOM 5847 O O . ILE A 1 731 ? -34.040 1.815 28.790 1.00 89.81 731 ILE A O 1
ATOM 5851 N N . ARG A 1 732 ? -32.153 2.948 28.412 1.00 86.00 732 ARG A N 1
ATOM 5852 C CA . ARG A 1 732 ? -32.827 4.051 27.716 1.00 86.00 732 ARG A CA 1
ATOM 5853 C C . ARG A 1 732 ? -33.057 3.566 26.304 1.00 86.00 732 ARG A C 1
ATOM 5855 O O . ARG A 1 732 ? -32.098 3.062 25.765 1.00 86.00 732 ARG A O 1
ATOM 5862 N N . ARG A 1 733 ? -34.263 3.660 25.752 1.00 82.56 733 ARG A N 1
ATOM 5863 C CA . ARG A 1 733 ? -34.629 3.283 24.377 1.00 82.56 733 ARG A CA 1
ATOM 5864 C C . ARG A 1 733 ? -35.547 4.380 23.852 1.00 82.56 733 ARG A C 1
ATOM 5866 O O . ARG A 1 733 ? -36.643 4.560 24.386 1.00 82.56 733 ARG A O 1
ATOM 5873 N N . ASN A 1 734 ? -35.115 5.142 22.848 1.00 77.75 734 ASN A N 1
ATOM 5874 C CA . ASN A 1 734 ? -35.777 6.396 22.456 1.00 77.75 734 ASN A CA 1
ATOM 5875 C C . ASN A 1 734 ? -35.893 7.356 23.655 1.00 77.75 734 ASN A C 1
ATOM 5877 O O . ASN A 1 734 ? -35.042 7.384 24.545 1.00 77.75 734 ASN A O 1
ATOM 5881 N N . SER A 1 735 ? -36.965 8.138 23.729 1.00 76.88 735 SER A N 1
ATOM 5882 C CA . SER A 1 735 ? -37.228 9.036 24.862 1.00 76.88 735 SER A CA 1
ATOM 5883 C C . SER A 1 735 ? -37.839 8.319 26.081 1.00 76.88 735 SER A C 1
ATOM 5885 O O . SER A 1 735 ? -38.624 8.916 26.818 1.00 76.88 735 SER A O 1
ATOM 5887 N N . ARG A 1 736 ? -37.542 7.026 26.281 1.00 84.56 736 ARG A N 1
ATOM 5888 C CA . ARG A 1 736 ? -38.130 6.176 27.329 1.00 84.56 736 ARG A CA 1
ATOM 5889 C C . ARG A 1 736 ? -37.077 5.314 28.026 1.00 84.56 736 ARG A C 1
ATOM 5891 O O . ARG A 1 736 ? -36.013 5.052 27.477 1.00 84.56 736 ARG A O 1
ATOM 5898 N N . ILE A 1 737 ? -37.393 4.862 29.238 1.00 89.19 737 ILE A N 1
ATOM 5899 C CA . ILE A 1 737 ? -36.578 3.913 30.010 1.00 89.19 737 ILE A CA 1
ATOM 5900 C C . ILE A 1 737 ? -37.337 2.591 30.120 1.00 89.19 737 ILE A C 1
ATOM 5902 O O . ILE A 1 737 ? -38.458 2.568 30.637 1.00 89.19 737 ILE A O 1
ATOM 5906 N N . VAL A 1 738 ? -36.703 1.507 29.678 1.00 91.38 738 VAL A N 1
ATOM 5907 C CA . VAL A 1 738 ? -37.236 0.139 29.665 1.00 91.38 738 VAL A CA 1
ATOM 5908 C C . VAL A 1 738 ? -36.341 -0.819 30.458 1.00 91.38 738 VAL A C 1
ATOM 5910 O O . VAL A 1 738 ? -35.182 -0.507 30.742 1.00 91.38 738 VAL A O 1
ATOM 5913 N N . TYR A 1 739 ? -36.879 -1.987 30.818 1.00 93.25 739 TYR A N 1
ATOM 5914 C CA . TYR A 1 739 ? -36.159 -3.015 31.581 1.00 93.25 739 TYR A CA 1
ATOM 5915 C C . TYR A 1 739 ? -36.121 -4.337 30.839 1.00 93.25 739 TYR A C 1
ATOM 5917 O O . TYR A 1 739 ? -37.096 -4.719 30.198 1.00 93.25 739 TYR A O 1
ATOM 5925 N N . VAL A 1 740 ? -35.023 -5.064 30.997 1.00 93.62 740 VAL A N 1
ATOM 5926 C CA . VAL A 1 740 ? -34.879 -6.432 30.507 1.00 93.62 740 VAL A CA 1
ATOM 5927 C C . VAL A 1 740 ? -34.396 -7.298 31.661 1.00 93.62 740 VAL A C 1
ATOM 5929 O O . VAL A 1 740 ? -33.331 -7.025 32.203 1.00 93.62 740 VAL A O 1
ATOM 5932 N N . SER A 1 741 ? -35.176 -8.307 32.042 1.00 93.50 741 SER A N 1
ATOM 5933 C CA . SER A 1 741 ? -34.785 -9.327 33.024 1.00 93.50 741 SER A CA 1
ATOM 5934 C C . SER A 1 741 ? -34.436 -10.609 32.281 1.00 93.50 741 SER A C 1
ATOM 5936 O O . SER A 1 741 ? -35.209 -11.066 31.438 1.00 93.50 741 SER A O 1
ATOM 5938 N N . ILE A 1 742 ? -33.267 -11.173 32.559 1.00 92.06 742 ILE A N 1
ATOM 5939 C CA . ILE A 1 742 ? -32.807 -12.445 32.005 1.00 92.06 742 ILE A CA 1
ATOM 5940 C C . ILE A 1 742 ? -32.715 -13.439 33.153 1.00 92.06 742 ILE A C 1
ATOM 5942 O O . ILE A 1 742 ? -31.816 -13.326 33.978 1.00 92.06 742 ILE A O 1
ATOM 5946 N N . LEU A 1 743 ? -33.613 -14.423 33.162 1.00 89.06 743 LEU A N 1
ATOM 5947 C CA . LEU A 1 743 ? -33.744 -15.397 34.253 1.00 89.06 743 LEU A CA 1
ATOM 5948 C C . LEU A 1 743 ? -32.776 -16.586 34.149 1.00 89.06 743 LEU A C 1
ATOM 5950 O O . LEU A 1 743 ? -32.713 -17.410 35.057 1.00 89.06 743 LEU A O 1
ATOM 5954 N N . ASP A 1 744 ? -32.065 -16.703 33.026 1.00 84.50 744 ASP A N 1
ATOM 5955 C CA . ASP A 1 744 ? -31.094 -17.764 32.779 1.00 84.50 744 ASP A CA 1
ATOM 5956 C C . ASP A 1 744 ? -29.754 -17.147 32.356 1.00 84.50 744 ASP A C 1
ATOM 5958 O O . ASP A 1 744 ? -29.601 -16.605 31.255 1.00 84.50 744 ASP A O 1
ATOM 5962 N N . GLY A 1 745 ? -28.753 -17.229 33.235 1.00 70.06 745 GLY A N 1
ATOM 5963 C CA . GLY A 1 745 ? -27.481 -16.536 33.040 1.00 70.06 745 GLY A CA 1
ATOM 5964 C C . GLY A 1 745 ? -26.630 -17.038 31.863 1.00 70.06 745 GLY A C 1
ATOM 5965 O O . GLY A 1 745 ? -25.685 -16.364 31.452 1.00 70.06 745 GLY A O 1
ATOM 5966 N N . ASP A 1 746 ? -26.945 -18.200 31.289 1.00 79.06 746 ASP A N 1
ATOM 5967 C CA . ASP A 1 746 ? -26.270 -18.752 30.108 1.00 79.06 746 ASP A CA 1
ATOM 5968 C C . ASP A 1 746 ? -26.726 -18.108 28.785 1.00 79.06 746 ASP A C 1
ATOM 5970 O O . ASP A 1 746 ? -26.058 -18.276 27.763 1.00 79.06 746 ASP A O 1
ATOM 5974 N N . ILE A 1 747 ? -27.814 -17.328 28.800 1.00 82.69 747 ILE A N 1
ATOM 5975 C CA . ILE A 1 747 ? -28.305 -16.579 27.633 1.00 82.69 747 ILE A CA 1
ATOM 5976 C C . ILE A 1 747 ? -27.286 -15.518 27.194 1.00 82.69 747 ILE A C 1
ATOM 5978 O O . ILE A 1 747 ? -27.109 -15.290 25.993 1.00 82.69 747 ILE A O 1
ATOM 5982 N N . LEU A 1 748 ? -26.586 -14.892 28.149 1.00 80.19 748 LEU A N 1
ATOM 5983 C CA . LEU A 1 748 ? -25.496 -13.954 27.881 1.00 80.19 748 LEU A CA 1
ATOM 5984 C C . LEU A 1 748 ? -24.142 -14.529 28.337 1.00 80.19 748 LEU A C 1
ATOM 5986 O O . LEU A 1 748 ? -23.962 -14.798 29.532 1.00 80.19 748 LEU A O 1
ATOM 5990 N N . PRO A 1 749 ? -23.154 -14.651 27.428 1.00 75.69 749 PRO A N 1
ATOM 5991 C CA . PRO A 1 749 ? -21.791 -15.040 27.783 1.00 75.69 749 PRO A CA 1
ATOM 5992 C C . PRO A 1 749 ? -21.197 -14.126 28.870 1.00 75.69 749 PRO A C 1
ATOM 5994 O O . PRO A 1 749 ? -21.461 -12.922 28.831 1.00 75.69 749 PRO A O 1
ATOM 5997 N N . PRO A 1 750 ? -20.382 -14.639 29.814 1.00 74.88 750 PRO A N 1
ATOM 5998 C CA . PRO A 1 750 ? -19.837 -13.849 30.925 1.00 74.88 750 PRO A CA 1
ATOM 5999 C C . PRO A 1 750 ? -19.138 -12.545 30.514 1.00 74.88 750 PRO A C 1
ATOM 6001 O O . PRO A 1 750 ? -19.306 -11.521 31.169 1.00 74.88 750 PRO A O 1
ATOM 6004 N N . ASP A 1 751 ? -18.412 -12.558 29.396 1.00 61.97 751 ASP A N 1
ATOM 6005 C CA . ASP A 1 751 ? -17.663 -11.423 28.841 1.00 61.97 751 ASP A CA 1
ATOM 6006 C C . ASP A 1 751 ? -18.543 -10.384 28.120 1.00 61.97 751 ASP A C 1
ATOM 6008 O O . ASP A 1 751 ? -18.060 -9.331 27.695 1.00 61.97 751 ASP A O 1
ATOM 6012 N N . CYS A 1 752 ? -19.832 -10.684 27.959 1.00 67.00 752 CYS A N 1
ATOM 6013 C CA . CYS A 1 752 ? -20.824 -9.809 27.351 1.00 67.00 752 CYS A CA 1
ATOM 6014 C C . CYS A 1 752 ? -21.747 -9.148 28.381 1.00 67.00 752 CYS A C 1
ATOM 6016 O O . CYS A 1 752 ? -22.520 -8.293 27.982 1.00 67.00 752 CYS A O 1
ATOM 6018 N N . ARG A 1 753 ? -21.714 -9.531 29.668 1.00 78.50 753 ARG A N 1
ATOM 6019 C CA . ARG A 1 753 ? -22.741 -9.139 30.662 1.00 78.50 753 ARG A CA 1
ATOM 6020 C C . ARG A 1 753 ? -22.633 -7.699 31.164 1.00 78.50 753 ARG A C 1
ATOM 6022 O O . ARG A 1 753 ? -23.623 -7.173 31.664 1.00 78.50 753 ARG A O 1
ATOM 6029 N N . THR A 1 754 ? -21.458 -7.086 31.058 1.00 74.31 754 THR A N 1
ATOM 6030 C CA . THR A 1 754 ? -21.157 -5.755 31.619 1.00 74.31 754 THR A CA 1
ATOM 6031 C C . THR A 1 754 ? -20.816 -4.710 30.559 1.00 74.31 754 THR A C 1
ATOM 6033 O O . THR A 1 754 ? -20.955 -3.514 30.809 1.00 74.31 754 THR A O 1
ATOM 6036 N N . ASP A 1 755 ? -20.394 -5.137 29.368 1.00 70.62 755 ASP A N 1
ATOM 6037 C CA . ASP A 1 755 ? -20.084 -4.234 28.264 1.00 70.62 755 ASP A CA 1
ATOM 6038 C C . ASP A 1 755 ? -21.374 -3.788 27.563 1.00 70.62 755 ASP A C 1
ATOM 6040 O O . ASP A 1 755 ? -22.059 -4.585 26.923 1.00 70.62 755 ASP A O 1
ATOM 6044 N N . SER A 1 756 ? -21.700 -2.498 27.690 1.00 65.31 756 SER A N 1
ATOM 6045 C CA . SER A 1 756 ? -22.938 -1.889 27.176 1.00 65.31 756 SER A CA 1
ATOM 6046 C C . SER A 1 756 ? -23.238 -2.262 25.718 1.00 65.31 756 SER A C 1
ATOM 6048 O O . SER A 1 756 ? -24.378 -2.587 25.380 1.00 65.31 756 SER A O 1
ATOM 6050 N N . TYR A 1 757 ? -22.216 -2.292 24.858 1.00 61.88 757 TYR A N 1
ATOM 6051 C CA . TYR A 1 757 ? -22.382 -2.639 23.449 1.00 61.88 757 TYR A CA 1
ATOM 6052 C C . TYR A 1 757 ? -22.694 -4.128 23.259 1.00 61.88 757 TYR A C 1
ATOM 6054 O O . TYR A 1 757 ? -23.667 -4.476 22.584 1.00 61.88 757 TYR A O 1
ATOM 6062 N N . ARG A 1 758 ? -21.902 -5.013 23.873 1.00 64.50 758 ARG A N 1
ATOM 6063 C CA . ARG A 1 758 ? -22.081 -6.468 23.765 1.00 64.50 758 ARG A CA 1
ATOM 6064 C C . ARG A 1 758 ? -23.413 -6.928 24.348 1.00 64.50 758 ARG A C 1
ATOM 6066 O O . ARG A 1 758 ? -24.067 -7.768 23.727 1.00 64.50 758 ARG A O 1
ATOM 6073 N N . VAL A 1 759 ? -23.843 -6.345 25.472 1.00 79.31 759 VAL A N 1
ATOM 6074 C CA . VAL A 1 759 ? -25.176 -6.578 26.051 1.00 79.31 759 VAL A CA 1
ATOM 6075 C C . VAL A 1 759 ? -26.244 -6.239 25.012 1.00 79.31 759 VAL A C 1
ATOM 6077 O O . VAL A 1 759 ? -27.020 -7.108 24.621 1.00 79.31 759 VAL A O 1
ATOM 6080 N N . LEU A 1 760 ? -26.259 -5.002 24.503 1.00 79.12 760 LEU A N 1
ATOM 6081 C CA . LEU A 1 760 ? -27.302 -4.536 23.583 1.00 79.12 760 LEU A CA 1
ATOM 6082 C C . LEU A 1 760 ? -27.322 -5.316 22.258 1.00 79.12 760 LEU A C 1
ATOM 6084 O O . LEU A 1 760 ? -28.398 -5.662 21.774 1.00 79.12 760 LEU A O 1
ATOM 6088 N N . SER A 1 761 ? -26.158 -5.653 21.692 1.00 67.69 761 SER A N 1
ATOM 6089 C CA . SER A 1 761 ? -26.058 -6.459 20.462 1.00 67.69 761 SER A CA 1
ATOM 6090 C C . SER A 1 761 ? -26.694 -7.846 20.623 1.00 67.69 761 SER A C 1
ATOM 6092 O O . SER A 1 761 ? -27.349 -8.352 19.708 1.00 67.69 761 SER A O 1
ATOM 6094 N N . ARG A 1 762 ? -26.546 -8.464 21.800 1.00 79.25 762 ARG A N 1
ATOM 6095 C CA . ARG A 1 762 ? -27.160 -9.762 22.104 1.00 79.25 762 ARG A CA 1
ATOM 6096 C C . ARG A 1 762 ? -28.646 -9.631 22.409 1.00 79.25 762 ARG A C 1
ATOM 6098 O O . ARG A 1 762 ? -29.428 -10.413 21.874 1.00 79.25 762 ARG A O 1
ATOM 6105 N N . LEU A 1 763 ? -29.036 -8.629 23.196 1.00 84.94 763 LEU A N 1
ATOM 6106 C CA . LEU A 1 763 ? -30.435 -8.380 23.545 1.00 84.94 763 LEU A CA 1
ATOM 6107 C C . LEU A 1 763 ? -31.315 -8.136 22.308 1.00 84.94 763 LEU A C 1
ATOM 6109 O O . LEU A 1 763 ? -32.418 -8.666 22.237 1.00 84.94 763 LEU A O 1
ATOM 6113 N N . ARG A 1 764 ? -30.803 -7.446 21.280 1.00 82.06 764 ARG A N 1
ATOM 6114 C CA . ARG A 1 764 ? -31.519 -7.220 20.006 1.00 82.06 764 ARG A CA 1
ATOM 6115 C C . ARG A 1 764 ? -31.864 -8.487 19.231 1.00 82.06 764 ARG A C 1
ATOM 6117 O O . ARG A 1 764 ? -32.773 -8.479 18.410 1.00 82.06 764 ARG A O 1
ATOM 6124 N N . LYS A 1 765 ? -31.134 -9.578 19.470 1.00 82.00 765 LYS A N 1
ATOM 6125 C CA . LYS A 1 765 ? -31.359 -10.871 18.805 1.00 82.00 765 LYS A CA 1
ATOM 6126 C C . LYS A 1 765 ? -32.417 -11.713 19.521 1.00 82.00 765 LYS A C 1
ATOM 6128 O O . LYS A 1 765 ? -32.769 -12.786 19.034 1.00 82.00 765 LYS A O 1
ATOM 6133 N N . ILE A 1 766 ? -32.909 -11.257 20.672 1.00 86.12 766 ILE A N 1
ATOM 6134 C CA . ILE A 1 766 ? -33.941 -11.947 21.443 1.00 86.12 766 ILE A CA 1
ATOM 6135 C C . ILE A 1 766 ? -35.292 -11.766 20.734 1.00 86.12 766 ILE A C 1
ATOM 6137 O O . ILE A 1 766 ? -35.575 -10.680 20.219 1.00 86.12 766 ILE A O 1
ATOM 6141 N N . PRO A 1 767 ? -36.153 -12.802 20.690 1.00 86.62 767 PRO A N 1
ATOM 6142 C CA . PRO A 1 767 ? -37.481 -12.674 20.102 1.00 86.62 767 PRO A CA 1
ATOM 6143 C C . PRO A 1 767 ? -38.250 -11.482 20.676 1.00 86.62 767 PRO A C 1
ATOM 6145 O O . PRO A 1 767 ? -38.068 -11.120 21.838 1.00 86.62 767 PRO A O 1
ATOM 6148 N N . ARG A 1 768 ? -39.140 -10.883 19.879 1.00 87.00 768 ARG A N 1
ATOM 6149 C CA . ARG A 1 768 ? -40.042 -9.794 20.311 1.00 87.00 768 ARG A CA 1
ATOM 6150 C C . ARG A 1 768 ? -39.347 -8.507 20.790 1.00 87.00 768 ARG A C 1
ATOM 6152 O O . ARG A 1 768 ? -40.026 -7.605 21.268 1.00 87.00 768 ARG A O 1
ATOM 6159 N N . TRP A 1 769 ? -38.027 -8.374 20.615 1.00 86.06 769 TRP A N 1
ATOM 6160 C CA . TRP A 1 769 ? -37.288 -7.147 20.943 1.00 86.06 769 TRP A CA 1
ATOM 6161 C C . TRP A 1 769 ? -37.880 -5.904 20.257 1.00 86.06 769 TRP A C 1
ATOM 6163 O O . TRP A 1 769 ? -38.052 -4.858 20.884 1.00 86.06 769 TRP A O 1
ATOM 6173 N N . GLU A 1 770 ? -38.261 -6.038 18.986 1.00 82.06 770 GLU A N 1
ATOM 6174 C CA . GLU A 1 770 ? -38.820 -4.953 18.166 1.00 82.06 770 GLU A CA 1
ATOM 6175 C C . GLU A 1 770 ? -40.273 -4.572 18.511 1.00 82.06 770 GLU A C 1
ATOM 6177 O O . GLU A 1 770 ? -40.778 -3.579 17.996 1.00 82.06 770 GLU A O 1
ATOM 6182 N N . GLU A 1 771 ? -40.959 -5.319 19.383 1.00 87.19 771 GLU A N 1
ATOM 6183 C CA . GLU A 1 771 ? -42.298 -4.943 19.854 1.00 87.19 771 GLU A CA 1
ATOM 6184 C C . GLU A 1 771 ? -42.238 -3.742 20.822 1.00 87.19 771 GLU A C 1
ATOM 6186 O O . GLU A 1 771 ? -41.180 -3.391 21.359 1.00 87.19 771 GLU A O 1
ATOM 6191 N N . GLU A 1 772 ? -43.387 -3.107 21.073 1.00 85.62 772 GLU A N 1
ATOM 6192 C CA . GLU A 1 772 ? -43.508 -2.121 22.147 1.00 85.62 772 GLU A CA 1
ATOM 6193 C C . GLU A 1 772 ? -43.717 -2.816 23.495 1.00 85.62 772 GLU A C 1
ATOM 6195 O O . GLU A 1 772 ? -44.667 -3.573 23.677 1.00 85.62 772 GLU A O 1
ATOM 6200 N N . TRP A 1 773 ? -42.841 -2.516 24.451 1.00 91.75 773 TRP A N 1
ATOM 6201 C CA . TRP A 1 773 ? -42.898 -3.014 25.826 1.00 91.75 773 TRP A CA 1
ATOM 6202 C C . TRP A 1 773 ? -42.251 -2.003 26.782 1.00 91.75 773 TRP A C 1
ATOM 6204 O O . TRP A 1 773 ? -41.546 -1.073 26.365 1.00 91.75 773 TRP A O 1
ATOM 6214 N N . LYS A 1 774 ? -42.526 -2.131 28.080 1.00 90.38 774 LYS A N 1
ATOM 6215 C CA . LYS A 1 774 ? -41.846 -1.406 29.169 1.00 90.38 774 LYS A CA 1
ATOM 6216 C C . LYS A 1 774 ? -40.873 -2.307 29.906 1.00 90.38 774 LYS A C 1
ATOM 6218 O O . LYS A 1 774 ? -39.815 -1.843 30.332 1.00 90.38 774 LYS A O 1
ATOM 6223 N N . THR A 1 775 ? -41.225 -3.577 30.044 1.00 93.25 775 THR A N 1
ATOM 6224 C CA . THR A 1 775 ? -40.352 -4.603 30.605 1.00 93.25 775 THR A CA 1
ATOM 6225 C C . THR A 1 775 ? -40.339 -5.823 29.694 1.00 93.25 775 THR A C 1
ATOM 6227 O O . THR A 1 775 ? -41.317 -6.099 29.006 1.00 93.25 775 THR A O 1
ATOM 6230 N N . LEU A 1 776 ? -39.220 -6.532 29.635 1.00 94.31 776 LEU A N 1
ATOM 6231 C CA . LEU A 1 776 ? -39.082 -7.743 28.836 1.00 94.31 776 LEU A CA 1
ATOM 6232 C C . LEU A 1 776 ? -38.402 -8.810 29.684 1.00 94.31 776 LEU A C 1
ATOM 6234 O O . LEU A 1 776 ? -37.255 -8.637 30.088 1.00 94.31 776 LEU A O 1
ATOM 6238 N N . THR A 1 777 ? -39.096 -9.910 29.945 1.00 94.06 777 THR A N 1
ATOM 6239 C CA . THR A 1 777 ? -38.504 -11.054 30.642 1.00 94.06 777 THR A CA 1
ATOM 6240 C C . THR A 1 777 ? -38.061 -12.092 29.629 1.00 94.06 777 THR A C 1
ATOM 6242 O O . THR A 1 777 ? -38.846 -12.504 28.772 1.00 94.06 777 THR A O 1
ATOM 6245 N N . VAL A 1 778 ? -36.821 -12.546 29.744 1.00 93.50 778 VAL A N 1
ATOM 6246 C CA . VAL A 1 778 ? -36.179 -13.494 28.837 1.00 93.50 778 VAL A CA 1
ATOM 6247 C C . VAL A 1 778 ? -35.847 -14.764 29.606 1.00 93.50 778 VAL A C 1
ATOM 6249 O O . VAL A 1 778 ? -35.280 -14.709 30.696 1.00 93.50 778 VAL A O 1
ATOM 6252 N N . ARG A 1 779 ? -36.209 -15.909 29.027 1.00 92.25 779 ARG A N 1
ATOM 6253 C CA . ARG A 1 779 ? -35.981 -17.236 29.605 1.00 92.25 779 ARG A CA 1
ATOM 6254 C C . ARG A 1 779 ? -35.645 -18.257 28.531 1.00 92.25 779 ARG A C 1
ATOM 6256 O O . ARG A 1 779 ? -35.972 -18.081 27.353 1.00 92.25 779 ARG A O 1
ATOM 6263 N N . LYS A 1 780 ? -35.034 -19.357 28.940 1.00 88.12 780 LYS A N 1
ATOM 6264 C CA . LYS A 1 780 ? -34.758 -20.502 28.079 1.00 88.12 780 LYS A CA 1
ATOM 6265 C C . LYS A 1 780 ? -35.908 -21.507 28.140 1.00 88.12 780 LYS A C 1
ATOM 6267 O O . LYS A 1 780 ? -36.389 -21.867 29.210 1.00 88.12 780 LYS A O 1
ATOM 6272 N N . SER A 1 781 ? -36.345 -21.993 26.983 1.00 84.06 781 SER A N 1
ATOM 6273 C CA . SER A 1 781 ? -37.358 -23.039 26.845 1.00 84.06 781 SER A CA 1
ATOM 6274 C C . SER A 1 781 ? -36.835 -24.229 26.033 1.00 84.06 781 SER A C 1
ATOM 6276 O O . SER A 1 781 ? -35.778 -24.180 25.401 1.00 84.06 781 SER A O 1
ATOM 6278 N N . SER A 1 782 ? -37.609 -25.320 26.006 1.00 80.19 782 SER A N 1
ATOM 6279 C CA . SER A 1 782 ? -37.333 -26.499 25.164 1.00 80.19 782 SER A CA 1
ATOM 6280 C C . SER A 1 782 ? -37.285 -26.198 23.655 1.00 80.19 782 SER A C 1
ATOM 6282 O O . SER A 1 782 ? -36.805 -27.028 22.884 1.00 80.19 782 SER A O 1
ATOM 6284 N N . ARG A 1 783 ? -37.767 -25.023 23.223 1.00 77.00 783 ARG A N 1
ATOM 6285 C CA . ARG A 1 783 ? -37.800 -24.568 21.824 1.00 77.00 783 ARG A CA 1
ATOM 6286 C C . ARG A 1 783 ? -36.772 -23.476 21.505 1.00 77.00 783 ARG A C 1
ATOM 6288 O O . ARG A 1 783 ? -36.728 -23.025 20.364 1.00 77.00 783 ARG A O 1
ATOM 6295 N N . GLY A 1 784 ? -35.944 -23.071 22.470 1.00 84.81 784 GLY A N 1
ATOM 6296 C CA . GLY A 1 784 ? -34.942 -22.015 22.311 1.00 84.81 784 GLY A CA 1
ATOM 6297 C C . GLY A 1 784 ? -35.108 -20.896 23.337 1.00 84.81 784 GLY A C 1
ATOM 6298 O O . GLY A 1 784 ? -35.506 -21.143 24.469 1.00 84.81 784 GLY A O 1
ATOM 6299 N N . ILE A 1 785 ? -34.767 -19.666 22.956 1.00 89.00 785 ILE A N 1
ATOM 6300 C CA . ILE A 1 785 ? -34.944 -18.481 23.806 1.00 89.00 785 ILE A CA 1
ATOM 6301 C C . ILE A 1 785 ? -36.371 -17.963 23.612 1.00 89.00 785 ILE A C 1
ATOM 6303 O O . ILE A 1 785 ? -36.810 -17.792 22.476 1.00 89.00 785 ILE A O 1
ATOM 6307 N N . GLU A 1 786 ? -37.080 -17.693 24.704 1.00 91.06 786 GLU A N 1
ATOM 6308 C CA . GLU A 1 786 ? -38.415 -17.092 24.705 1.00 91.06 786 GLU A CA 1
ATOM 6309 C C . GLU A 1 786 ? -38.402 -15.768 25.474 1.00 91.06 786 GLU A C 1
ATOM 6311 O O . GLU A 1 786 ? -37.627 -15.576 26.414 1.00 91.06 786 GLU A O 1
ATOM 6316 N N . SER A 1 787 ? -39.278 -14.846 25.076 1.00 92.81 787 SER A N 1
ATOM 6317 C CA . SER A 1 787 ? -39.421 -13.538 25.711 1.00 92.81 787 SER A CA 1
ATOM 6318 C C . SER A 1 787 ? -40.890 -13.179 25.939 1.00 92.81 787 SER A C 1
ATOM 6320 O O . SER A 1 787 ? -41.767 -13.454 25.112 1.00 92.81 787 SER A O 1
ATOM 6322 N N . THR A 1 788 ? -41.161 -12.562 27.089 1.00 94.00 788 THR A N 1
ATOM 6323 C CA . THR A 1 788 ? -42.499 -12.128 27.505 1.00 94.00 788 THR A CA 1
ATOM 6324 C C . THR A 1 788 ? -42.466 -10.633 27.830 1.00 94.00 788 THR A C 1
ATOM 6326 O O . THR A 1 788 ? -41.768 -10.243 28.768 1.00 94.00 788 THR A O 1
ATOM 6329 N N . PRO A 1 789 ? -43.170 -9.779 27.066 1.00 93.75 789 PRO A N 1
ATOM 6330 C CA . PRO A 1 789 ? -43.266 -8.360 27.367 1.00 93.75 789 PRO A CA 1
ATOM 6331 C C . PRO A 1 789 ? -44.207 -8.108 28.549 1.00 93.75 789 PRO A C 1
ATOM 6333 O O . PRO A 1 789 ? -45.216 -8.794 28.712 1.00 93.75 789 PRO A O 1
ATOM 6336 N N . ASP A 1 790 ? -43.871 -7.095 29.340 1.00 92.62 790 ASP A N 1
ATOM 6337 C CA . ASP A 1 790 ? -44.674 -6.500 30.409 1.00 92.62 790 ASP A CA 1
ATOM 6338 C C . ASP A 1 790 ? -45.126 -7.465 31.520 1.00 92.62 790 ASP A C 1
ATOM 6340 O O . ASP A 1 790 ? -46.147 -7.252 32.172 1.00 92.62 790 ASP A O 1
ATOM 6344 N N . GLU A 1 791 ? -44.341 -8.511 31.792 1.00 93.00 791 GLU A N 1
ATOM 6345 C CA . GLU A 1 791 ? -44.613 -9.466 32.877 1.00 93.00 791 GLU A CA 1
ATOM 6346 C C . GLU A 1 791 ? -44.471 -8.841 34.276 1.00 93.00 791 GLU A C 1
ATOM 6348 O O . GLU A 1 791 ? -45.123 -9.277 35.226 1.00 93.00 791 GLU A O 1
ATOM 6353 N N . PHE A 1 792 ? -43.658 -7.789 34.409 1.00 90.38 792 PHE A N 1
ATOM 6354 C CA . PHE A 1 792 ? -43.536 -7.010 35.640 1.00 90.38 792 PHE A CA 1
ATOM 6355 C C . PHE A 1 792 ? -43.673 -5.508 35.383 1.00 90.38 792 PHE A C 1
ATOM 6357 O O . PHE A 1 792 ? -43.323 -4.997 34.321 1.00 90.38 792 PHE A O 1
ATOM 6364 N N . SER A 1 793 ? -44.165 -4.767 36.377 1.00 88.31 793 SER A N 1
ATOM 6365 C CA . SER A 1 793 ? -44.269 -3.308 36.286 1.00 88.31 793 SER A CA 1
ATOM 6366 C C . SER A 1 793 ? -42.931 -2.626 36.599 1.00 88.31 793 SER A C 1
ATOM 6368 O O . SER A 1 793 ? -42.282 -3.003 37.582 1.00 88.31 793 SER A O 1
ATOM 6370 N N . PRO A 1 794 ? -42.551 -1.567 35.857 1.00 90.06 794 PRO A N 1
ATOM 6371 C CA . PRO A 1 794 ? -41.460 -0.683 36.255 1.00 90.06 794 PRO A CA 1
ATOM 6372 C C . PRO A 1 794 ? -41.688 -0.108 37.657 1.00 90.06 794 PRO A C 1
ATOM 6374 O O . PRO A 1 794 ? -42.825 0.160 38.052 1.00 90.06 794 PRO A O 1
ATOM 6377 N N . HIS A 1 795 ? -40.614 0.107 38.414 1.00 91.81 795 HIS A N 1
ATOM 6378 C CA . HIS A 1 795 ? -40.724 0.629 39.774 1.00 91.81 795 HIS A CA 1
ATOM 6379 C C . HIS A 1 795 ? -41.088 2.118 39.806 1.00 91.81 795 HIS A C 1
ATOM 6381 O O . HIS A 1 795 ? -40.775 2.883 38.890 1.00 91.81 795 HIS A O 1
ATOM 6387 N N . ALA A 1 796 ? -41.747 2.514 40.895 1.00 92.12 796 ALA A N 1
ATOM 6388 C CA . ALA A 1 796 ? -42.105 3.891 41.201 1.00 92.12 796 ALA A CA 1
ATOM 6389 C C . ALA A 1 796 ? -42.227 4.087 42.720 1.00 92.12 796 ALA A C 1
ATOM 6391 O O . ALA A 1 796 ? -42.662 3.186 43.443 1.00 92.12 796 ALA A O 1
ATOM 6392 N N . LEU A 1 797 ? -41.871 5.277 43.194 1.00 90.81 797 LEU A N 1
ATOM 6393 C CA . LEU A 1 797 ? -42.107 5.733 44.555 1.00 90.81 797 LEU A CA 1
ATOM 6394 C C . LEU A 1 797 ? -43.560 6.216 44.697 1.00 90.81 797 LEU A C 1
ATOM 6396 O O . LEU A 1 797 ? -44.007 7.075 43.940 1.00 90.81 797 LEU A O 1
ATOM 6400 N N . ASP A 1 798 ? -44.286 5.683 45.684 1.00 87.25 798 ASP A N 1
ATOM 6401 C CA . ASP A 1 798 ? -45.639 6.140 46.027 1.00 87.25 798 ASP A CA 1
ATOM 6402 C C . ASP A 1 798 ? -45.574 7.361 46.960 1.00 87.25 798 ASP A C 1
ATOM 6404 O O . ASP A 1 798 ? -44.993 7.283 48.044 1.00 87.25 798 ASP A O 1
ATOM 6408 N N . LEU A 1 799 ? -46.182 8.474 46.537 1.00 84.94 799 LEU A N 1
ATOM 6409 C CA . LEU A 1 799 ? -46.222 9.732 47.287 1.00 84.94 799 LEU A CA 1
ATOM 6410 C C . LEU A 1 799 ? -47.431 9.883 48.217 1.00 84.94 799 LEU A C 1
ATOM 6412 O O . LEU A 1 799 ? -47.516 10.894 48.905 1.00 84.94 799 LEU A O 1
ATOM 6416 N N . LYS A 1 800 ? -48.376 8.934 48.279 1.00 80.81 800 LYS A N 1
ATOM 6417 C CA . LYS A 1 800 ? -49.623 9.101 49.064 1.00 80.81 800 LYS A CA 1
ATOM 6418 C C . LYS A 1 800 ? -49.414 9.493 50.533 1.00 80.81 800 LYS A C 1
ATOM 6420 O O . LYS A 1 800 ? -50.321 10.057 51.133 1.00 80.81 800 LYS A O 1
ATOM 6425 N N . GLN A 1 801 ? -48.254 9.175 51.104 1.00 74.12 801 GLN A N 1
ATOM 6426 C CA . GLN A 1 801 ? -47.901 9.439 52.503 1.00 74.12 801 GLN A CA 1
ATOM 6427 C C . GLN A 1 801 ? -46.787 10.490 52.667 1.00 74.12 801 GLN A C 1
ATOM 6429 O O . GLN A 1 801 ? -46.283 10.671 53.769 1.00 74.12 801 GLN A O 1
ATOM 6434 N N . ILE A 1 802 ? -46.388 11.177 51.591 1.00 81.50 802 ILE A N 1
ATOM 6435 C CA . ILE A 1 802 ? -45.265 12.123 51.575 1.00 81.50 802 ILE A CA 1
ATOM 6436 C C . ILE A 1 802 ? -45.792 13.499 51.168 1.00 81.50 802 ILE A C 1
ATOM 6438 O O . ILE A 1 802 ? -46.361 13.653 50.088 1.00 81.50 802 ILE A O 1
ATOM 6442 N N . ASN A 1 803 ? -45.585 14.510 52.013 1.00 79.31 803 ASN A N 1
ATOM 6443 C CA . ASN A 1 803 ? -46.053 15.870 51.756 1.00 79.31 803 ASN A CA 1
ATOM 6444 C C . ASN A 1 803 ? -44.899 16.877 51.826 1.00 79.31 803 ASN A C 1
ATOM 6446 O O . ASN A 1 803 ? -44.481 17.279 52.912 1.00 79.31 803 ASN A O 1
ATOM 6450 N N . ILE A 1 804 ? -44.423 17.315 50.660 1.00 83.44 804 ILE A N 1
ATOM 6451 C CA . ILE A 1 804 ? -43.384 18.342 50.538 1.00 83.44 804 ILE A CA 1
ATOM 6452 C C . ILE A 1 804 ? -43.965 19.535 49.771 1.00 83.44 804 ILE A C 1
ATOM 6454 O O . ILE A 1 804 ? -44.165 19.438 48.555 1.00 83.44 804 ILE A O 1
ATOM 6458 N N . PRO A 1 805 ? -44.255 20.660 50.450 1.00 74.94 805 PRO A N 1
ATOM 6459 C CA . PRO A 1 805 ? -44.758 21.862 49.797 1.00 74.94 805 PRO A CA 1
ATOM 6460 C C . PRO A 1 805 ? -43.788 22.363 48.717 1.00 74.94 805 PRO A C 1
ATOM 6462 O O . PRO A 1 805 ? -42.576 22.361 48.916 1.00 74.94 805 PRO A O 1
ATOM 6465 N N . SER A 1 806 ? -44.322 22.827 47.584 1.00 79.31 806 SER A N 1
ATOM 6466 C CA . SER A 1 806 ? -43.556 23.490 46.510 1.00 79.31 806 SER A CA 1
ATOM 6467 C C . SER A 1 806 ? -42.516 22.630 45.765 1.00 79.31 806 SER A C 1
ATOM 6469 O O . SER A 1 806 ? -41.704 23.180 45.021 1.00 79.31 806 SER A O 1
ATOM 6471 N N . ALA A 1 807 ? -42.547 21.300 45.904 1.00 88.25 807 ALA A N 1
ATOM 6472 C CA . ALA A 1 807 ? -41.685 20.399 45.138 1.00 88.25 807 ALA A CA 1
ATOM 6473 C C . ALA A 1 807 ? -41.995 20.454 43.628 1.00 88.25 807 ALA A C 1
ATOM 6475 O O . ALA A 1 807 ? -43.139 20.258 43.206 1.00 88.25 807 ALA A O 1
ATOM 6476 N N . ILE A 1 808 ? -40.972 20.678 42.798 1.00 91.56 808 ILE A N 1
ATOM 6477 C CA . ILE A 1 808 ? -41.114 20.605 41.335 1.00 91.56 808 ILE A CA 1
ATOM 6478 C C . ILE A 1 808 ? -41.079 19.151 40.849 1.00 91.56 808 ILE A C 1
ATOM 6480 O O . ILE A 1 808 ? -40.598 18.264 41.546 1.00 91.56 808 ILE A O 1
ATOM 6484 N N . PHE A 1 809 ? -41.564 18.897 39.633 1.00 92.62 809 PHE A N 1
ATOM 6485 C CA . PHE A 1 809 ? -41.480 17.582 38.993 1.00 92.62 809 PHE A CA 1
ATOM 6486 C C . PHE A 1 809 ? -40.684 17.703 37.704 1.00 92.62 809 PHE A C 1
ATOM 6488 O O . PHE A 1 809 ? -41.134 18.374 36.772 1.00 92.62 809 PHE A O 1
ATOM 6495 N N . VAL A 1 810 ? -39.541 17.027 37.639 1.00 91.25 810 VAL A N 1
ATOM 6496 C CA . VAL A 1 810 ? -38.625 17.080 36.495 1.00 91.25 810 VAL A CA 1
ATOM 6497 C C . VAL A 1 810 ? -38.500 15.692 35.877 1.00 91.25 810 VAL A C 1
ATOM 6499 O O . VAL A 1 810 ? -38.369 14.696 36.589 1.00 91.25 810 VAL A O 1
ATOM 6502 N N . ASN A 1 811 ? -38.573 15.613 34.550 1.00 90.44 811 ASN A N 1
ATOM 6503 C CA . ASN A 1 811 ? -38.311 14.363 33.847 1.00 90.44 811 ASN A CA 1
ATOM 6504 C C . ASN A 1 811 ? -36.805 14.079 33.906 1.00 90.44 811 ASN A C 1
ATOM 6506 O O . ASN A 1 811 ? -36.002 14.959 33.596 1.00 90.44 811 ASN A O 1
ATOM 6510 N N . LEU A 1 812 ? -36.416 12.858 34.276 1.00 89.19 812 LEU A N 1
ATOM 6511 C CA . LEU A 1 812 ? -35.009 12.462 34.357 1.00 89.19 812 LEU A CA 1
ATOM 6512 C C . LEU A 1 812 ? -34.253 12.722 33.044 1.00 89.19 812 LEU A C 1
ATOM 6514 O O . LEU A 1 812 ? -33.092 13.115 33.077 1.00 89.19 812 LEU A O 1
ATOM 6518 N N . LEU A 1 813 ? -34.910 12.534 31.895 1.00 86.00 813 LEU A N 1
ATOM 6519 C CA . LEU A 1 813 ? -34.297 12.707 30.572 1.00 86.00 813 LEU A CA 1
ATOM 6520 C C . LEU A 1 813 ? -34.086 14.177 30.165 1.00 86.00 813 LEU A C 1
ATOM 6522 O O . LEU A 1 813 ? -33.373 14.439 29.196 1.00 86.00 813 LEU A O 1
ATOM 6526 N N . ASP A 1 814 ? -34.672 15.127 30.898 1.00 87.31 814 ASP A N 1
ATOM 6527 C CA . ASP A 1 814 ? -34.471 16.567 30.680 1.00 87.31 814 ASP A CA 1
ATOM 6528 C C . ASP A 1 814 ? -33.289 17.124 31.496 1.00 87.31 814 ASP A C 1
ATOM 6530 O O . ASP A 1 814 ? -32.923 18.295 31.361 1.00 87.31 814 ASP A O 1
ATOM 6534 N N . LEU A 1 815 ? -32.667 16.289 32.334 1.00 87.12 815 LEU A N 1
ATOM 6535 C CA . LEU A 1 815 ? -31.501 16.639 33.136 1.00 87.12 815 LEU A CA 1
ATOM 6536 C C . LEU A 1 815 ? -30.211 16.288 32.391 1.00 87.12 815 LEU A C 1
ATOM 6538 O O . LEU A 1 815 ? -30.056 15.198 31.846 1.00 87.12 815 LEU A O 1
ATOM 6542 N N . THR A 1 816 ? -29.251 17.210 32.408 1.00 84.88 816 THR A N 1
ATOM 6543 C CA . THR A 1 816 ? -27.901 16.973 31.886 1.00 84.88 816 THR A CA 1
ATOM 6544 C C . THR A 1 816 ? -26.969 16.627 33.037 1.00 84.88 816 THR A C 1
ATOM 6546 O O . THR A 1 816 ? -26.797 17.438 33.949 1.00 84.88 816 THR A O 1
ATOM 6549 N N . THR A 1 817 ? -26.345 15.450 33.000 1.00 86.19 817 THR A N 1
ATOM 6550 C CA . THR A 1 817 ? -25.330 15.053 33.986 1.00 86.19 817 THR A CA 1
ATOM 6551 C C . THR A 1 817 ? -24.071 15.903 33.826 1.00 86.19 817 THR A C 1
ATOM 6553 O O . THR A 1 817 ? -23.443 15.896 32.771 1.00 86.19 817 THR A O 1
ATOM 6556 N N . VAL A 1 818 ? -23.700 16.623 34.884 1.00 85.62 818 VAL A N 1
ATOM 6557 C CA . VAL A 1 818 ? -22.467 17.420 34.980 1.00 85.62 818 VAL A CA 1
ATOM 6558 C C . VAL A 1 818 ? -21.314 16.545 35.465 1.00 85.62 818 VAL A C 1
ATOM 6560 O O . VAL A 1 818 ? -20.239 16.543 34.871 1.00 85.62 818 VAL A O 1
ATOM 6563 N N . SER A 1 819 ? -21.541 15.780 36.532 1.00 85.12 819 SER A N 1
ATOM 6564 C CA . SER A 1 819 ? -20.592 14.798 37.055 1.00 85.12 819 SER A CA 1
ATOM 6565 C C . SER A 1 819 ? -21.337 13.655 37.740 1.00 85.12 819 SER A C 1
ATOM 6567 O O . SER A 1 819 ? -22.432 13.834 38.275 1.00 85.12 819 SER A O 1
ATOM 6569 N N . ARG A 1 820 ? -20.755 12.456 37.710 1.00 83.75 820 ARG A N 1
ATOM 6570 C CA . ARG A 1 820 ? -21.301 11.273 38.384 1.00 83.75 820 ARG A CA 1
ATOM 6571 C C . ARG A 1 820 ? -20.592 11.101 39.724 1.00 83.75 820 ARG A C 1
ATOM 6573 O O . ARG A 1 820 ? -19.367 11.132 39.755 1.00 83.75 820 ARG A O 1
ATOM 6580 N N . ILE A 1 821 ? -21.362 10.942 40.799 1.00 82.00 821 ILE A N 1
ATOM 6581 C CA . ILE A 1 821 ? -20.838 10.744 42.161 1.00 82.00 821 ILE A CA 1
ATOM 6582 C C . ILE A 1 821 ? -20.839 9.248 42.491 1.00 82.00 821 ILE A C 1
ATOM 6584 O O . ILE A 1 821 ? -19.833 8.705 42.930 1.00 82.00 821 ILE A O 1
ATOM 6588 N N . SER A 1 822 ? -21.954 8.569 42.221 1.00 83.44 822 SER A N 1
ATOM 6589 C CA . SER A 1 822 ? -22.100 7.116 42.334 1.00 83.44 822 SER A CA 1
ATOM 6590 C C . SER A 1 822 ? -23.049 6.595 41.249 1.00 83.44 822 SER A C 1
ATOM 6592 O O . SER A 1 822 ? -23.498 7.346 40.379 1.00 83.44 822 SER A O 1
ATOM 6594 N N . ASP A 1 823 ? -23.393 5.309 41.275 1.00 79.56 823 ASP A N 1
ATOM 6595 C CA . ASP A 1 823 ? -24.372 4.755 40.334 1.00 79.56 823 ASP A CA 1
ATOM 6596 C C . ASP A 1 823 ? -25.788 5.306 40.509 1.00 79.56 823 ASP A C 1
ATOM 6598 O O . ASP A 1 823 ? -26.566 5.324 39.556 1.00 79.56 823 ASP A O 1
ATOM 6602 N N . ARG A 1 824 ? -26.126 5.755 41.719 1.00 88.00 824 ARG A N 1
ATOM 6603 C CA . ARG A 1 824 ? -27.457 6.272 42.064 1.00 88.00 824 ARG A CA 1
ATOM 6604 C C . ARG A 1 824 ? -27.495 7.791 42.163 1.00 88.00 824 ARG A C 1
ATOM 6606 O O . ARG A 1 824 ? -28.583 8.354 42.270 1.00 88.00 824 ARG A O 1
ATOM 6613 N N . ILE A 1 825 ? -26.331 8.444 42.161 1.00 89.56 825 ILE A N 1
ATOM 6614 C CA . ILE A 1 825 ? -26.194 9.850 42.540 1.00 89.56 825 ILE A CA 1
ATOM 6615 C C . ILE A 1 825 ? -25.351 10.588 41.512 1.00 89.56 825 ILE A C 1
ATOM 6617 O O . ILE A 1 825 ? -24.244 10.181 41.157 1.00 89.56 825 ILE A O 1
ATOM 6621 N N . SER A 1 826 ? -25.887 11.692 41.008 1.00 90.81 826 SER A N 1
ATOM 6622 C CA . SER A 1 826 ? -25.216 12.523 40.016 1.00 90.81 826 SER A CA 1
ATOM 6623 C C . SER A 1 826 ? -25.465 14.000 40.275 1.00 90.81 826 SER A C 1
ATOM 6625 O O . SER A 1 826 ? -26.524 14.403 40.751 1.00 90.81 826 SER A O 1
ATOM 6627 N N . CYS A 1 827 ? -24.481 14.814 39.928 1.00 90.81 827 CYS A N 1
ATOM 6628 C CA . CYS A 1 827 ? -24.627 16.250 39.814 1.00 90.81 827 CYS A CA 1
ATOM 6629 C C . CYS A 1 827 ? -25.227 16.560 38.440 1.00 90.81 827 CYS A C 1
ATOM 6631 O O . CYS A 1 827 ? -24.707 16.111 37.416 1.00 90.81 827 CYS A O 1
ATOM 6633 N N . VAL A 1 828 ? -26.338 17.288 38.407 1.00 90.94 828 VAL A N 1
ATOM 6634 C CA . VAL A 1 828 ? -27.140 17.530 37.204 1.00 90.94 828 VAL A CA 1
ATOM 6635 C C . VAL A 1 828 ? -27.481 19.003 37.039 1.00 90.94 828 VAL A C 1
ATOM 6637 O O . VAL A 1 828 ? -27.535 19.767 38.001 1.00 90.94 828 VAL A O 1
ATOM 6640 N N . ARG A 1 829 ? -27.758 19.402 35.800 1.00 89.44 829 ARG A N 1
ATOM 6641 C CA . ARG A 1 829 ? -28.246 20.736 35.447 1.00 89.44 829 ARG A CA 1
ATOM 6642 C C . ARG A 1 829 ? -29.484 20.634 34.564 1.00 89.44 829 ARG A C 1
ATOM 6644 O O . ARG A 1 829 ? -29.604 19.704 33.765 1.00 89.44 829 ARG A O 1
ATOM 6651 N N . SER A 1 830 ? -30.383 21.608 34.684 1.00 80.62 830 SER A N 1
ATOM 6652 C CA . SER A 1 830 ? -31.491 21.774 33.737 1.00 80.62 830 SER A CA 1
ATOM 6653 C C . SER A 1 830 ? -30.977 22.052 32.315 1.00 80.62 830 SER A C 1
ATOM 6655 O O . SER A 1 830 ? -29.940 22.702 32.143 1.00 80.62 830 SER A O 1
ATOM 6657 N N . ARG A 1 831 ? -31.716 21.596 31.295 1.00 68.56 831 ARG A N 1
ATOM 6658 C CA . ARG A 1 831 ? -31.386 21.755 29.865 1.00 68.56 831 ARG A CA 1
ATOM 6659 C C . ARG A 1 831 ? -31.160 23.216 29.441 1.00 68.56 831 ARG A C 1
ATOM 6661 O O . ARG A 1 831 ? -30.350 23.460 28.554 1.00 68.56 831 ARG A O 1
ATOM 6668 N N . ASP A 1 832 ? -31.781 24.175 30.127 1.00 70.56 832 ASP A N 1
ATOM 6669 C CA . ASP A 1 832 ? -31.659 25.612 29.831 1.00 70.56 832 ASP A CA 1
ATOM 6670 C C . ASP A 1 832 ? -30.411 26.275 30.455 1.00 70.56 832 ASP A C 1
ATOM 6672 O O . ASP A 1 832 ? -30.236 27.489 30.374 1.00 70.56 832 ASP A O 1
ATOM 6676 N N . GLY A 1 833 ? -29.530 25.498 31.100 1.00 60.34 833 GLY A N 1
ATOM 6677 C CA . GLY A 1 833 ? -28.284 26.007 31.684 1.00 60.34 833 GLY A CA 1
ATOM 6678 C C . GLY A 1 833 ? -28.432 26.680 33.055 1.00 60.34 833 GLY A C 1
ATOM 6679 O O . GLY A 1 833 ? -27.541 27.427 33.449 1.00 60.34 833 GLY A O 1
ATOM 6680 N N . GLY A 1 834 ? -29.526 26.411 33.777 1.00 72.94 834 GLY A N 1
ATOM 6681 C CA . GLY A 1 834 ? -29.820 26.974 35.105 1.00 72.94 834 GLY A CA 1
ATOM 6682 C C . GLY A 1 834 ? -28.955 26.444 36.266 1.00 72.94 834 GLY A C 1
ATOM 6683 O O . GLY A 1 834 ? -27.825 25.993 36.079 1.00 72.94 834 GLY A O 1
ATOM 6684 N N . GLU A 1 835 ? -29.502 26.502 37.488 1.00 79.44 835 GLU A N 1
ATOM 6685 C CA . GLU A 1 835 ? -28.856 26.011 38.718 1.00 79.44 835 GLU A CA 1
ATOM 6686 C C . GLU A 1 835 ? -28.454 24.527 38.640 1.00 79.44 835 GLU A C 1
ATOM 6688 O O . GLU A 1 835 ? -29.045 23.726 37.911 1.00 79.44 835 GLU A O 1
ATOM 6693 N N . THR A 1 836 ? -27.422 24.167 39.407 1.00 88.62 836 THR A N 1
ATOM 6694 C CA . THR A 1 836 ? -26.904 22.796 39.499 1.00 88.62 836 THR A CA 1
ATOM 6695 C C . THR A 1 836 ? -27.461 22.115 40.750 1.00 88.62 836 THR A C 1
ATOM 6697 O O . THR A 1 836 ? -27.441 22.692 41.838 1.00 88.62 836 THR A O 1
ATOM 6700 N N . TRP A 1 837 ? -27.951 20.888 40.597 1.00 93.50 837 TRP A N 1
ATOM 6701 C CA . TRP A 1 837 ? -28.599 20.103 41.649 1.00 93.50 837 TRP A CA 1
ATOM 6702 C C . TRP A 1 837 ? -27.941 18.732 41.785 1.00 93.50 837 TRP A C 1
ATOM 6704 O O . TRP A 1 837 ? -27.279 18.253 40.866 1.00 93.50 837 TRP A O 1
ATOM 6714 N N . ILE A 1 838 ? -28.167 18.072 42.915 1.00 93.25 838 ILE A N 1
ATOM 6715 C CA . ILE A 1 838 ? -27.842 16.657 43.093 1.00 93.25 838 ILE A CA 1
ATOM 6716 C C . ILE A 1 838 ? -29.114 15.851 42.868 1.00 93.25 838 ILE A C 1
ATOM 6718 O O . ILE A 1 838 ? -30.142 16.122 43.488 1.00 93.25 838 ILE A O 1
ATOM 6722 N N . VAL A 1 839 ? -29.048 14.857 41.985 1.00 94.38 839 VAL A N 1
ATOM 6723 C CA . VAL A 1 839 ? -30.113 13.871 41.800 1.00 94.38 839 VAL A CA 1
ATOM 6724 C C . VAL A 1 839 ? -29.737 12.572 42.496 1.00 94.38 839 VAL A C 1
ATOM 6726 O O . VAL A 1 839 ? -28.621 12.082 42.317 1.00 94.38 839 VAL A O 1
ATOM 6729 N N . LYS A 1 840 ? -30.679 12.000 43.251 1.00 94.31 840 LYS A N 1
ATOM 6730 C CA . LYS A 1 840 ? -30.620 10.613 43.729 1.00 94.31 840 LYS A CA 1
ATOM 6731 C C . LYS A 1 840 ? -31.763 9.815 43.115 1.00 94.31 840 LYS A C 1
ATOM 6733 O O . LYS A 1 840 ? -32.908 10.268 43.150 1.00 94.31 840 LYS A O 1
ATOM 6738 N N . ILE A 1 841 ? -31.467 8.634 42.575 1.00 94.06 841 ILE A N 1
ATOM 6739 C CA . ILE A 1 841 ? -32.463 7.747 41.960 1.00 94.06 841 ILE A CA 1
ATOM 6740 C C . ILE A 1 841 ? -32.427 6.328 42.542 1.00 94.06 841 ILE A C 1
ATOM 6742 O O . ILE A 1 841 ? -31.394 5.842 43.005 1.00 94.06 841 ILE A O 1
ATOM 6746 N N . ALA A 1 842 ? -33.569 5.653 42.465 1.00 93.56 842 ALA A N 1
ATOM 6747 C CA . ALA A 1 842 ? -33.681 4.205 42.495 1.00 93.56 842 ALA A CA 1
ATOM 6748 C C . ALA A 1 842 ? -33.591 3.684 41.052 1.00 93.56 842 ALA A C 1
ATOM 6750 O O . ALA A 1 842 ? -34.432 3.992 40.202 1.00 93.56 842 ALA A O 1
ATOM 6751 N N . ARG A 1 843 ? -32.560 2.894 40.768 1.00 92.19 843 ARG A N 1
ATOM 6752 C CA . ARG A 1 843 ? -32.310 2.211 39.493 1.00 92.19 843 ARG A CA 1
ATOM 6753 C C . ARG A 1 843 ? -33.210 0.997 39.323 1.00 92.19 843 ARG A C 1
ATOM 6755 O O . ARG A 1 843 ? -33.581 0.702 38.189 1.00 92.19 843 ARG A O 1
ATOM 6762 N N . PHE A 1 844 ? -33.579 0.341 40.427 1.00 92.06 844 PHE A N 1
ATOM 6763 C CA . PHE A 1 844 ? -34.377 -0.887 40.455 1.00 92.06 844 PHE A CA 1
ATOM 6764 C C . PHE A 1 844 ? -35.367 -0.916 41.629 1.00 92.06 844 PHE A C 1
ATOM 6766 O O . PHE A 1 844 ? -35.288 -0.125 42.570 1.00 92.06 844 PHE A O 1
ATOM 6773 N N . LYS A 1 845 ? -36.318 -1.859 41.584 1.00 90.62 845 LYS A N 1
ATOM 6774 C CA . LYS A 1 845 ? -37.422 -1.972 42.552 1.00 90.62 845 LYS A CA 1
ATOM 6775 C C . LYS A 1 845 ? -36.958 -2.170 43.997 1.00 90.62 845 LYS A C 1
ATOM 6777 O O . LYS A 1 845 ? -37.583 -1.613 44.898 1.00 90.62 845 LYS A O 1
ATOM 6782 N N . HIS A 1 846 ? -35.894 -2.940 44.220 1.00 89.88 846 HIS A N 1
ATOM 6783 C CA . HIS A 1 846 ? -35.385 -3.228 45.562 1.00 89.88 846 HIS A CA 1
ATOM 6784 C C . HIS A 1 846 ? -34.780 -1.987 46.254 1.00 89.88 846 HIS A C 1
ATOM 6786 O O . HIS A 1 846 ? -34.682 -1.972 47.474 1.00 89.88 846 HIS A O 1
ATOM 6792 N N . GLU A 1 847 ? -34.458 -0.917 45.512 1.00 91.88 847 GLU A N 1
ATOM 6793 C CA . GLU A 1 847 ? -33.910 0.340 46.058 1.00 91.88 847 GLU A CA 1
ATOM 6794 C C . GLU A 1 847 ? -35.006 1.338 46.501 1.00 91.88 847 GLU A C 1
ATOM 6796 O O . GLU A 1 847 ? -34.728 2.323 47.186 1.00 91.88 847 GLU A O 1
ATOM 6801 N N . ILE A 1 848 ? -36.276 1.104 46.141 1.00 92.12 848 ILE A N 1
ATOM 6802 C CA . ILE A 1 848 ? -37.393 2.014 46.457 1.00 92.12 848 ILE A CA 1
ATOM 6803 C C . ILE A 1 848 ? -37.668 2.182 47.959 1.00 92.12 848 ILE A C 1
ATOM 6805 O O . ILE A 1 848 ? -37.982 3.306 48.356 1.00 92.12 848 ILE A O 1
ATOM 6809 N N . PRO A 1 849 ? -37.588 1.141 48.812 1.00 90.31 849 PRO A N 1
ATOM 6810 C CA . PRO A 1 849 ? -37.777 1.308 50.252 1.00 90.31 849 PRO A CA 1
ATOM 6811 C C . PRO A 1 849 ? -36.807 2.322 50.873 1.00 90.31 849 PRO A C 1
ATOM 6813 O O . PRO A 1 849 ? -37.263 3.216 51.583 1.00 90.31 849 PRO A O 1
ATOM 6816 N N . ALA A 1 850 ? -35.515 2.249 50.531 1.00 88.56 850 ALA A N 1
ATOM 6817 C CA . ALA A 1 850 ? -34.498 3.188 51.012 1.00 88.56 850 ALA A CA 1
ATOM 6818 C C . ALA A 1 850 ? -34.758 4.616 50.502 1.00 88.56 850 ALA A C 1
ATOM 6820 O O . ALA A 1 850 ? -34.756 5.571 51.276 1.00 88.56 850 ALA A O 1
ATOM 6821 N N . LEU A 1 851 ? -35.099 4.761 49.214 1.00 91.88 851 LEU A N 1
ATOM 6822 C CA . LEU A 1 851 ? -35.471 6.058 48.641 1.00 91.88 851 LEU A CA 1
ATOM 6823 C C . LEU A 1 851 ? -36.698 6.667 49.345 1.00 91.88 851 LEU A C 1
ATOM 6825 O O . LEU A 1 851 ? -36.731 7.865 49.613 1.00 91.88 851 LEU A O 1
ATOM 6829 N N . ARG A 1 852 ? -37.717 5.854 49.657 1.00 91.12 852 ARG A N 1
ATOM 6830 C CA . ARG A 1 852 ? -38.924 6.301 50.375 1.00 91.12 852 ARG A CA 1
ATOM 6831 C C . ARG A 1 852 ? -38.581 6.821 51.765 1.00 91.12 852 ARG A C 1
ATOM 6833 O O . ARG A 1 852 ? -39.115 7.851 52.170 1.00 91.12 852 ARG A O 1
ATOM 6840 N N . GLN A 1 853 ? -37.732 6.094 52.479 1.00 89.31 853 GLN A N 1
ATOM 6841 C CA . GLN A 1 853 ? -37.292 6.438 53.823 1.00 89.31 853 GLN A CA 1
ATOM 6842 C C . GLN A 1 853 ? -36.562 7.787 53.836 1.00 89.31 853 GLN A C 1
ATOM 6844 O O . GLN A 1 853 ? -36.961 8.693 54.567 1.00 89.31 853 GLN A O 1
ATOM 6849 N N . GLU A 1 854 ? -35.601 7.976 52.932 1.00 92.06 854 GLU A N 1
ATOM 6850 C CA . GLU A 1 854 ? -34.863 9.236 52.797 1.00 92.06 854 GLU A CA 1
ATOM 6851 C C . GLU A 1 854 ? -35.781 10.416 52.424 1.00 92.06 854 GLU A C 1
ATOM 6853 O O . GLU A 1 854 ? -35.713 11.489 53.026 1.00 92.06 854 GLU A O 1
ATOM 6858 N N . VAL A 1 855 ? -36.711 10.226 51.482 1.00 92.31 855 VAL A N 1
ATOM 6859 C CA . VAL A 1 855 ? -37.681 11.273 51.113 1.00 92.31 855 VAL A CA 1
ATOM 6860 C C . VAL A 1 855 ? -38.609 11.620 52.285 1.00 92.31 855 VAL A C 1
ATOM 6862 O O . VAL A 1 855 ? -38.943 12.792 52.468 1.00 92.31 855 VAL A O 1
ATOM 6865 N N . SER A 1 856 ? -39.012 10.642 53.105 1.00 90.38 856 SER A N 1
ATOM 6866 C CA . SER A 1 856 ? -39.814 10.894 54.311 1.00 90.38 856 SER A CA 1
ATOM 6867 C C . SER A 1 856 ? -39.075 11.790 55.304 1.00 90.38 856 SER A C 1
ATOM 6869 O O . SER A 1 856 ? -39.689 12.665 55.912 1.00 90.38 856 SER A O 1
ATOM 6871 N N . VAL A 1 857 ? -37.761 11.611 55.445 1.00 91.75 857 VAL A N 1
ATOM 6872 C CA . VAL A 1 857 ? -36.918 12.468 56.285 1.00 91.75 857 VAL A CA 1
ATOM 6873 C C . VAL A 1 857 ? -36.868 13.883 55.719 1.00 91.75 857 VAL A C 1
ATOM 6875 O O . VAL A 1 857 ? -37.209 14.828 56.428 1.00 91.75 857 VAL A O 1
ATOM 6878 N N . TYR A 1 858 ? -36.574 14.048 54.425 1.00 92.88 858 TYR A N 1
ATOM 6879 C CA . TYR A 1 858 ? -36.601 15.367 53.777 1.00 92.88 858 TYR A CA 1
ATOM 6880 C C . TYR A 1 858 ? -37.965 16.062 53.873 1.00 92.88 858 TYR A C 1
ATOM 6882 O O . TYR A 1 858 ? -38.018 17.291 53.967 1.00 92.88 858 TYR A O 1
ATOM 6890 N N . SER A 1 859 ? -39.062 15.303 53.896 1.00 90.75 859 SER A N 1
ATOM 6891 C CA . SER A 1 859 ? -40.406 15.834 54.130 1.00 90.75 859 SER A CA 1
ATOM 6892 C C . SER A 1 859 ? -40.524 16.481 55.508 1.00 90.75 859 SER A C 1
ATOM 6894 O O . SER A 1 859 ? -40.950 17.633 55.598 1.00 90.75 859 SER A O 1
ATOM 6896 N N . THR A 1 860 ? -40.087 15.790 56.564 1.00 90.56 860 THR A N 1
ATOM 6897 C CA . THR A 1 860 ? -40.064 16.329 57.932 1.00 90.56 860 THR A CA 1
ATOM 6898 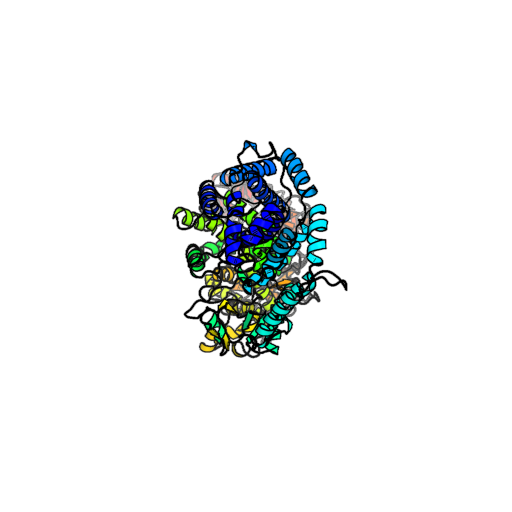C C . THR A 1 860 ? -39.147 17.548 58.036 1.00 90.56 860 THR A C 1
ATOM 6900 O O . THR A 1 860 ? -39.573 18.585 58.541 1.00 90.56 860 THR A O 1
ATOM 6903 N N . LEU A 1 861 ? -37.928 17.465 57.486 1.00 91.88 861 LEU A N 1
ATOM 6904 C CA . LEU A 1 861 ? -36.939 18.552 57.519 1.00 91.88 861 LEU A CA 1
ATOM 6905 C C . LEU A 1 861 ? -37.430 19.819 56.805 1.00 91.88 861 LEU A C 1
ATOM 6907 O O . LEU A 1 861 ? -37.199 20.934 57.272 1.00 91.88 861 LEU A O 1
ATOM 6911 N N . THR A 1 862 ? -38.126 19.656 55.676 1.00 90.38 862 THR A N 1
ATOM 6912 C CA . THR A 1 862 ? -38.671 20.786 54.911 1.00 90.38 862 THR A CA 1
ATOM 6913 C C . THR A 1 862 ? -39.825 21.451 55.659 1.00 90.38 862 THR A C 1
ATOM 6915 O O . THR A 1 862 ? -39.881 22.677 55.722 1.00 90.38 862 THR A O 1
ATOM 6918 N N . LEU A 1 863 ? -40.726 20.666 56.263 1.00 88.88 863 LEU A N 1
ATOM 6919 C CA . LEU A 1 863 ? -41.864 21.187 57.032 1.00 88.88 863 LEU A CA 1
ATOM 6920 C C . LEU A 1 863 ? -41.434 21.902 58.319 1.00 88.88 863 LEU A C 1
ATOM 6922 O O . LEU A 1 863 ? -42.084 22.864 58.722 1.00 88.88 863 LEU A O 1
ATOM 6926 N N . SER A 1 864 ? -40.342 21.462 58.948 1.00 89.06 864 SER A N 1
ATOM 6927 C CA . SER A 1 864 ? -39.798 22.089 60.156 1.00 89.06 864 SER A CA 1
ATOM 6928 C C . SER A 1 864 ? -38.866 23.273 59.877 1.00 89.06 864 SER A C 1
ATOM 6930 O O . SER A 1 864 ? -38.459 23.950 60.819 1.00 89.06 864 SER A O 1
ATOM 6932 N N . GLY A 1 865 ? -38.481 23.510 58.617 1.00 88.19 865 GLY A N 1
ATOM 6933 C CA . GLY A 1 865 ? -37.506 24.542 58.249 1.00 88.19 865 GLY A CA 1
ATOM 6934 C C . GLY A 1 865 ? -36.084 24.251 58.745 1.00 88.19 865 GLY A C 1
ATOM 6935 O O . GLY A 1 865 ? -35.377 25.170 59.155 1.00 88.19 865 GLY A O 1
ATOM 6936 N N . PHE A 1 866 ? -35.666 22.980 58.749 1.00 91.38 866 PHE A N 1
ATOM 6937 C CA . PHE A 1 866 ? -34.367 22.562 59.280 1.00 91.38 866 PHE A CA 1
ATOM 6938 C C . PHE A 1 866 ? -33.188 23.196 58.506 1.00 91.38 866 PHE A C 1
ATOM 6940 O O . PHE A 1 866 ? -33.047 22.959 57.305 1.00 91.38 866 PHE A O 1
ATOM 6947 N N . PRO A 1 867 ? -32.298 23.969 59.161 1.00 87.56 867 PRO A N 1
ATOM 6948 C CA . PRO A 1 867 ? -31.296 24.775 58.456 1.00 87.56 867 PRO A CA 1
ATOM 6949 C C . PRO A 1 867 ? -30.006 24.019 58.092 1.00 87.56 867 PRO A C 1
ATOM 6951 O O . PRO A 1 867 ? -29.195 24.530 57.316 1.00 87.56 867 PRO A O 1
ATOM 6954 N N . ARG A 1 868 ? -29.780 22.818 58.646 1.00 92.50 868 ARG A N 1
ATOM 6955 C CA . ARG A 1 868 ? -28.518 22.061 58.517 1.00 92.50 868 ARG A CA 1
ATOM 6956 C C . ARG A 1 868 ? -28.599 20.877 57.541 1.00 92.50 868 ARG A C 1
ATOM 6958 O O . ARG A 1 868 ? -27.829 19.933 57.664 1.00 92.50 868 ARG A O 1
ATOM 6965 N N . ALA A 1 869 ? -29.502 20.922 56.562 1.00 92.19 869 ALA A N 1
ATOM 6966 C CA . ALA A 1 869 ? -29.587 19.940 55.475 1.00 92.19 869 ALA A CA 1
ATOM 6967 C C . ALA A 1 869 ? -29.647 20.642 54.102 1.00 92.19 869 ALA A C 1
ATOM 6969 O O . ALA A 1 869 ? -29.987 21.829 54.035 1.00 92.19 869 ALA A O 1
ATOM 6970 N N . PRO A 1 870 ? -29.301 19.957 52.995 1.00 92.00 870 PRO A N 1
ATOM 6971 C CA . PRO A 1 870 ? -29.570 20.454 51.649 1.00 92.00 870 PRO A CA 1
ATOM 6972 C C . PRO A 1 870 ? -31.061 20.713 51.443 1.00 92.00 870 PRO A C 1
ATOM 6974 O O . PRO A 1 870 ? -31.902 19.918 51.870 1.00 92.00 870 PRO A O 1
ATOM 6977 N N . ARG A 1 871 ? -31.405 21.794 50.741 1.00 91.00 871 ARG A N 1
ATOM 6978 C CA . ARG A 1 871 ? -32.805 22.064 50.406 1.00 91.00 871 ARG A CA 1
ATOM 6979 C C . ARG A 1 871 ? -33.340 21.020 49.423 1.00 91.00 871 ARG A C 1
ATOM 6981 O O . ARG A 1 871 ? -32.735 20.782 48.377 1.00 91.00 871 ARG A O 1
ATOM 6988 N N . PHE A 1 872 ? -34.511 20.456 49.717 1.00 93.25 872 PHE A N 1
ATOM 6989 C CA . PHE A 1 872 ? -35.243 19.618 48.768 1.00 93.25 872 PHE A CA 1
ATOM 6990 C C . PHE A 1 872 ? -35.790 20.480 47.620 1.00 93.25 872 PHE A C 1
ATOM 6992 O O . PHE A 1 872 ? -36.423 21.512 47.852 1.00 93.25 872 PHE A O 1
ATOM 6999 N N . ILE A 1 873 ? -35.535 20.077 46.375 1.00 92.94 873 ILE A N 1
ATOM 7000 C CA . ILE A 1 873 ? -35.936 20.831 45.178 1.00 92.94 873 ILE A CA 1
ATOM 7001 C C . ILE A 1 873 ? -37.211 20.243 44.574 1.00 92.94 873 ILE A C 1
ATOM 7003 O O . ILE A 1 873 ? -38.164 20.970 44.291 1.00 92.94 873 ILE A O 1
ATOM 7007 N N . GLY A 1 874 ? -37.243 18.929 44.356 1.00 93.19 874 GLY A N 1
ATOM 7008 C CA . GLY A 1 874 ? -38.337 18.305 43.624 1.00 93.19 874 GLY A CA 1
ATOM 7009 C C . GLY A 1 874 ? -38.181 16.808 43.407 1.00 93.19 874 GLY A C 1
ATOM 7010 O O . GLY A 1 874 ? -37.174 16.209 43.769 1.00 93.19 874 GLY A O 1
ATOM 7011 N N . PHE A 1 875 ? -39.187 16.210 42.783 1.00 95.44 875 PHE A N 1
ATOM 7012 C CA . PHE A 1 875 ? -39.207 14.806 42.396 1.00 95.44 875 PHE A CA 1
ATOM 7013 C C . PHE A 1 875 ? -38.731 14.611 40.960 1.00 95.44 875 PHE A C 1
ATOM 7015 O O . PHE A 1 875 ? -38.991 15.434 40.076 1.00 95.44 875 PHE A O 1
ATOM 7022 N N . VAL A 1 876 ? -38.087 13.471 40.727 1.00 94.25 876 VAL A N 1
ATOM 7023 C CA . VAL A 1 876 ? -37.640 13.041 39.404 1.00 94.25 876 VAL A CA 1
ATOM 7024 C C . VAL A 1 876 ? -38.483 11.870 38.936 1.00 94.25 876 VAL A C 1
ATOM 7026 O O . VAL A 1 876 ? -38.624 10.873 39.648 1.00 94.25 876 VAL A O 1
ATOM 7029 N N . TYR A 1 877 ? -39.047 11.993 37.738 1.00 93.69 877 TYR A N 1
ATOM 7030 C CA . TYR A 1 877 ? -39.924 10.985 37.153 1.00 93.69 877 TYR A CA 1
ATOM 7031 C C . TYR A 1 877 ? -39.439 10.512 35.782 1.00 93.69 877 TYR A C 1
ATOM 7033 O O . TYR A 1 877 ? -38.661 11.187 35.108 1.00 93.69 877 TYR A O 1
ATOM 7041 N N . GLU A 1 878 ? -39.933 9.350 35.366 1.00 90.88 878 GLU A N 1
ATOM 7042 C CA . GLU A 1 878 ? -39.691 8.766 34.046 1.00 90.88 878 GLU A CA 1
ATOM 7043 C C . GLU A 1 878 ? -41.011 8.551 33.313 1.00 90.88 878 GLU A C 1
ATOM 7045 O O . GLU A 1 878 ? -41.932 7.955 33.863 1.00 90.88 878 GLU A O 1
ATOM 7050 N N . GLU A 1 879 ? -41.099 8.989 32.056 1.00 84.62 879 GLU A N 1
ATOM 7051 C CA . GLU A 1 879 ? -42.299 8.952 31.196 1.00 84.62 879 GLU A CA 1
ATOM 7052 C C . GLU A 1 879 ? -43.488 9.784 31.713 1.00 84.62 879 GLU A C 1
ATOM 7054 O O . GLU A 1 879 ? -43.988 10.662 31.018 1.00 84.62 879 GLU A O 1
ATOM 7059 N N . THR A 1 880 ? -43.955 9.528 32.934 1.00 87.12 880 THR A N 1
ATOM 7060 C CA . THR A 1 880 ? -45.154 10.125 33.530 1.00 87.12 880 THR A CA 1
ATOM 7061 C C . THR A 1 880 ? -44.882 10.547 34.968 1.00 87.12 880 THR A C 1
ATOM 7063 O O . THR A 1 880 ? -44.136 9.883 35.685 1.00 87.12 880 THR A O 1
ATOM 7066 N N . LYS A 1 881 ? -45.540 11.614 35.440 1.00 87.75 881 LYS A N 1
ATOM 7067 C CA . LYS A 1 881 ? -45.391 12.108 36.826 1.00 87.75 881 LYS A CA 1
ATOM 7068 C C . LYS A 1 881 ? -45.838 11.107 37.900 1.00 87.75 881 LYS A C 1
ATOM 7070 O O . LYS A 1 881 ? -45.555 11.307 39.073 1.00 87.75 881 LYS A O 1
ATOM 7075 N N . THR A 1 882 ? -46.518 10.031 37.510 1.00 86.31 882 THR A N 1
ATOM 7076 C CA . THR A 1 882 ? -46.892 8.916 38.387 1.00 86.31 882 THR A CA 1
ATOM 7077 C C . THR A 1 882 ? -45.758 7.914 38.607 1.00 86.31 882 THR A C 1
ATOM 7079 O O . THR A 1 882 ? -45.834 7.112 39.531 1.00 86.31 882 THR A O 1
ATOM 7082 N N . ARG A 1 883 ? -44.707 7.938 37.777 1.00 91.19 883 ARG A N 1
ATOM 7083 C CA . ARG A 1 883 ? -43.549 7.045 37.874 1.00 91.19 883 ARG A CA 1
ATOM 7084 C C . ARG A 1 883 ? -42.336 7.813 38.387 1.00 91.19 883 ARG A C 1
ATOM 7086 O O . ARG A 1 883 ? -41.433 8.179 37.637 1.00 91.19 883 ARG A O 1
ATOM 7093 N N . ILE A 1 884 ? -42.352 8.085 39.684 1.00 93.94 884 ILE A N 1
ATOM 7094 C CA . ILE A 1 884 ? -41.273 8.794 40.373 1.00 93.94 884 ILE A CA 1
ATOM 7095 C C . ILE A 1 884 ? -40.177 7.796 40.711 1.00 93.94 884 ILE A C 1
ATOM 7097 O O . ILE A 1 884 ? -40.439 6.765 41.323 1.00 93.94 884 ILE A O 1
ATOM 7101 N N . VAL A 1 885 ? -38.952 8.105 40.316 1.00 94.00 885 VAL A N 1
ATOM 7102 C CA . VAL A 1 885 ? -37.789 7.227 40.486 1.00 94.00 885 VAL A CA 1
ATOM 7103 C C . VAL A 1 885 ? -36.714 7.855 41.363 1.00 94.00 885 VAL A C 1
ATOM 7105 O O . VAL A 1 885 ? -35.734 7.196 41.676 1.00 94.00 885 VAL A O 1
ATOM 7108 N N . GLY A 1 886 ? -36.869 9.119 41.757 1.00 94.94 886 GLY A N 1
ATOM 7109 C CA . GLY A 1 886 ? -35.840 9.843 42.487 1.00 94.94 886 GLY A CA 1
ATOM 7110 C C . GLY A 1 886 ? -36.280 11.219 42.959 1.00 94.94 886 GLY A C 1
ATOM 7111 O O . GLY A 1 886 ? -37.443 11.609 42.814 1.00 94.94 886 GLY A O 1
ATOM 7112 N N . PHE A 1 887 ? -35.326 11.971 43.493 1.00 95.06 887 PHE A N 1
ATOM 7113 C CA . PHE A 1 887 ? -35.518 13.350 43.928 1.00 95.06 887 PHE A CA 1
ATOM 7114 C C . PHE A 1 887 ? -34.277 14.212 43.667 1.00 95.06 887 PHE A C 1
ATOM 7116 O O . PHE A 1 887 ? -33.179 13.705 43.430 1.00 95.06 887 PHE A O 1
ATOM 7123 N N . LEU A 1 888 ? -34.487 15.526 43.685 1.00 94.56 888 LEU A N 1
ATOM 7124 C CA . LEU A 1 888 ? -33.485 16.569 43.507 1.00 94.56 888 LEU A CA 1
ATOM 7125 C C . LEU A 1 888 ? -33.272 17.309 44.823 1.00 94.56 888 LEU A C 1
ATOM 7127 O O . LEU A 1 888 ? -34.236 17.698 45.488 1.00 94.56 888 LEU A O 1
ATOM 7131 N N . MET A 1 889 ? -32.014 17.578 45.142 1.00 93.56 889 MET A N 1
ATOM 7132 C CA . MET A 1 889 ? -31.618 18.429 46.257 1.00 93.56 889 MET A CA 1
ATOM 7133 C C . MET A 1 889 ? -30.599 19.482 45.816 1.00 93.56 889 MET A C 1
ATOM 7135 O O . MET A 1 889 ? -29.944 19.359 44.779 1.00 93.56 889 MET A O 1
ATOM 7139 N N . GLU A 1 890 ? -30.481 20.535 46.613 1.00 91.69 890 GLU A N 1
ATOM 7140 C CA . GLU A 1 890 ? -29.458 21.564 46.468 1.00 91.69 890 GLU A CA 1
ATOM 7141 C C . GLU A 1 890 ? -28.052 20.948 46.425 1.00 91.69 890 GLU A C 1
ATOM 7143 O O . GLU A 1 890 ? -27.705 20.092 47.240 1.00 91.69 890 GLU A O 1
ATOM 7148 N N . SER A 1 891 ? -27.223 21.415 45.490 1.00 89.56 891 SER A N 1
ATOM 7149 C CA . SER A 1 891 ? -25.798 21.098 45.502 1.00 89.56 891 SER A CA 1
ATOM 7150 C C . SER A 1 891 ? -25.105 21.907 46.592 1.00 89.56 891 SER A C 1
ATOM 7152 O O . SER A 1 891 ? -24.999 23.127 46.487 1.00 89.56 891 SER A O 1
ATOM 7154 N N . ILE A 1 892 ? -24.598 21.226 47.618 1.00 88.31 892 ILE A N 1
ATOM 7155 C CA . ILE A 1 892 ? -23.802 21.841 48.681 1.00 88.31 892 ILE A CA 1
ATOM 7156 C C . ILE A 1 892 ? -22.311 21.577 48.456 1.00 88.31 892 ILE A C 1
ATOM 7158 O O . ILE A 1 892 ? -21.914 20.500 48.021 1.00 88.31 892 ILE A O 1
ATOM 7162 N N . THR A 1 893 ? -21.478 22.568 48.760 1.00 84.81 893 THR A N 1
ATOM 7163 C CA . THR A 1 893 ? -20.015 22.450 48.733 1.00 84.81 893 THR A CA 1
ATOM 7164 C C . THR A 1 893 ? -19.466 22.712 50.125 1.00 84.81 893 THR A C 1
ATOM 7166 O O . THR A 1 893 ? -19.815 23.715 50.749 1.00 84.81 893 THR A O 1
ATOM 7169 N N . GLY A 1 894 ? -18.584 21.841 50.599 1.00 87.31 894 GLY A N 1
ATOM 7170 C CA . GLY A 1 894 ? -17.958 21.957 51.909 1.00 87.31 894 GLY A CA 1
ATOM 7171 C C . GLY A 1 894 ? -16.729 21.064 52.011 1.00 87.31 894 GLY A C 1
ATOM 7172 O O . GLY A 1 894 ? -16.296 20.486 51.015 1.00 87.31 894 GLY A O 1
ATOM 7173 N N . LYS A 1 895 ? -16.175 20.952 53.215 1.00 88.56 895 LYS A N 1
ATOM 7174 C CA . LYS A 1 895 ? -15.100 20.000 53.525 1.00 88.56 895 LYS A CA 1
ATOM 7175 C C . LYS A 1 895 ? -15.641 18.864 54.382 1.00 88.56 895 LYS A C 1
ATOM 7177 O O . LYS A 1 895 ? -16.501 19.111 55.226 1.00 88.56 895 LYS A O 1
ATOM 7182 N N . THR A 1 896 ? -15.121 17.656 54.197 1.00 88.44 896 THR A N 1
ATOM 7183 C CA . THR A 1 896 ? -15.366 16.548 55.128 1.00 88.44 896 THR A CA 1
ATOM 7184 C C . THR A 1 896 ? -14.889 16.962 56.523 1.00 88.44 896 THR A C 1
ATOM 7186 O O . THR A 1 896 ? -13.775 17.486 56.629 1.00 88.44 896 THR A O 1
ATOM 7189 N N . PRO A 1 897 ? -15.709 16.799 57.572 1.00 88.75 897 PRO A N 1
ATOM 7190 C CA . PRO A 1 897 ? -15.324 17.166 58.926 1.00 88.75 897 PRO A CA 1
ATOM 7191 C C . PRO A 1 897 ? -14.180 16.306 59.461 1.00 88.75 897 PRO A C 1
ATOM 7193 O O . PRO A 1 897 ? -14.065 15.121 59.139 1.00 88.75 897 PRO A O 1
ATOM 7196 N N . ASP A 1 898 ? -13.373 16.913 60.325 1.00 87.06 898 ASP A N 1
ATOM 7197 C CA . ASP A 1 898 ? -12.408 16.230 61.181 1.00 87.06 898 ASP A CA 1
ATOM 7198 C C . ASP A 1 898 ? -12.854 16.276 62.654 1.00 87.06 898 ASP A C 1
ATOM 7200 O O . ASP A 1 898 ? -13.907 16.824 62.995 1.00 87.06 898 ASP A O 1
ATOM 7204 N N . VAL A 1 899 ? -12.052 15.699 63.552 1.00 85.81 899 VAL A N 1
ATOM 7205 C CA . VAL A 1 899 ? -12.350 15.634 64.994 1.00 85.81 899 VAL A CA 1
ATOM 7206 C C . VAL A 1 899 ? -12.604 17.023 65.607 1.00 85.81 899 VAL A C 1
ATOM 7208 O O . VAL A 1 899 ? -13.392 17.146 66.545 1.00 85.81 899 VAL A O 1
ATOM 7211 N N . GLN A 1 900 ? -12.020 18.097 65.061 1.00 87.94 900 GLN A N 1
ATOM 7212 C CA . GLN A 1 900 ? -12.247 19.465 65.544 1.00 87.94 900 GLN A CA 1
ATOM 7213 C C . GLN A 1 900 ? -13.671 19.950 65.245 1.00 87.94 900 GLN A C 1
ATOM 7215 O O . GLN A 1 900 ? -14.177 20.843 65.922 1.00 87.94 900 GLN A O 1
ATOM 7220 N N . ASN A 1 901 ? -14.343 19.349 64.262 1.00 91.12 901 ASN A N 1
ATOM 7221 C CA . ASN A 1 901 ? -15.713 19.671 63.876 1.00 91.12 901 ASN A CA 1
ATOM 7222 C C . ASN A 1 901 ? -16.773 18.818 64.592 1.00 91.12 901 ASN A C 1
ATOM 7224 O O . ASN A 1 901 ? -17.962 18.955 64.291 1.00 91.12 901 ASN A O 1
ATOM 7228 N N . LEU A 1 902 ? -16.383 17.956 65.540 1.00 89.31 902 LEU A N 1
ATOM 7229 C CA . LEU A 1 902 ? -17.313 17.088 66.268 1.00 89.31 902 LEU A CA 1
ATOM 7230 C C . LEU A 1 902 ? -18.425 17.883 66.969 1.00 89.31 902 LEU A C 1
ATOM 7232 O O . LEU A 1 902 ? -19.575 17.449 66.959 1.00 89.31 902 LEU A O 1
ATOM 7236 N N . GLY A 1 903 ? -18.113 19.060 67.523 1.00 89.88 903 GLY A N 1
ATOM 7237 C CA . GLY A 1 903 ? -19.100 19.926 68.178 1.00 89.88 903 GLY A CA 1
ATOM 7238 C C . GLY A 1 903 ? -20.234 20.351 67.240 1.00 89.88 903 GLY A C 1
ATOM 7239 O O . GLY A 1 903 ? -21.404 20.139 67.556 1.00 89.88 903 GLY A O 1
ATOM 7240 N N . ASP A 1 904 ? -19.892 20.855 66.053 1.00 89.56 904 ASP A N 1
ATOM 7241 C CA . ASP A 1 904 ? -20.869 21.288 65.044 1.00 89.56 904 ASP A CA 1
ATOM 7242 C C . ASP A 1 904 ? -21.704 20.114 64.501 1.00 89.56 904 ASP A C 1
ATOM 7244 O O . ASP A 1 904 ? -22.902 20.258 64.230 1.00 89.56 904 ASP A O 1
ATOM 7248 N N . CYS A 1 905 ? -21.085 18.939 64.337 1.00 92.38 905 CYS A N 1
ATOM 7249 C CA . CYS A 1 905 ? -21.788 17.731 63.894 1.00 92.38 905 CYS A CA 1
ATOM 7250 C C . CYS A 1 905 ? -22.763 17.238 64.974 1.00 92.38 905 CYS A C 1
ATOM 7252 O O . CYS A 1 905 ? -23.914 16.932 64.670 1.00 92.38 905 CYS A O 1
ATOM 7254 N N . THR A 1 906 ? -22.340 17.246 66.240 1.00 92.31 906 THR A N 1
ATOM 7255 C CA . THR A 1 906 ? -23.168 16.880 67.402 1.00 92.31 906 THR A CA 1
ATOM 7256 C C . THR A 1 906 ? -24.369 17.818 67.535 1.00 92.31 906 THR A C 1
ATOM 7258 O O . THR A 1 906 ? -25.495 17.354 67.692 1.00 92.31 906 THR A O 1
ATOM 7261 N N . GLU A 1 907 ? -24.163 19.135 67.407 1.00 92.38 907 GLU A N 1
ATOM 7262 C CA . GLU A 1 907 ? -25.252 20.122 67.411 1.00 92.38 907 GLU A CA 1
ATOM 7263 C C . GLU A 1 907 ? -26.275 19.812 66.308 1.00 92.38 907 GLU A C 1
ATOM 7265 O O . GLU A 1 907 ? -27.479 19.765 66.558 1.00 92.38 907 GLU A O 1
ATOM 7270 N N . THR A 1 908 ? -25.792 19.522 65.099 1.00 93.06 908 THR A N 1
ATOM 7271 C CA . THR A 1 908 ? -26.642 19.182 63.951 1.00 93.06 908 THR A CA 1
ATOM 7272 C C . THR A 1 908 ? -27.483 17.929 64.211 1.00 93.06 908 THR A C 1
ATOM 7274 O O . THR A 1 908 ? -28.671 17.911 63.887 1.00 93.06 908 THR A O 1
ATOM 7277 N N . VAL A 1 909 ? -26.905 16.903 64.836 1.00 92.31 909 VAL A N 1
ATOM 7278 C CA . VAL A 1 909 ? -27.611 15.659 65.182 1.00 92.31 909 VAL A CA 1
ATOM 7279 C C . VAL A 1 909 ? -28.618 15.878 66.308 1.00 92.31 909 VAL A C 1
ATOM 7281 O O . VAL A 1 909 ? -29.746 15.408 66.203 1.00 92.31 909 VAL A O 1
ATOM 7284 N N . HIS A 1 910 ? -28.293 16.668 67.332 1.00 92.38 910 HIS A N 1
ATOM 7285 C CA . HIS A 1 910 ? -29.269 17.038 68.361 1.00 92.38 910 HIS A CA 1
ATOM 7286 C C . HIS A 1 910 ? -30.481 17.764 67.773 1.00 92.38 910 HIS A C 1
ATOM 7288 O O . HIS A 1 910 ? -31.619 17.502 68.169 1.00 92.38 910 HIS A O 1
ATOM 7294 N N . MET A 1 911 ? -30.257 18.645 66.794 1.00 91.88 911 MET A N 1
ATOM 7295 C CA . MET A 1 911 ? -31.352 19.291 66.076 1.00 91.88 911 MET A CA 1
ATOM 7296 C C . MET A 1 911 ? -32.190 18.279 65.269 1.00 91.88 911 MET A C 1
ATOM 7298 O O . MET A 1 911 ? -33.398 18.475 65.154 1.00 91.88 911 MET A O 1
ATOM 7302 N N . LEU A 1 912 ? -31.596 17.205 64.727 1.00 91.69 912 LEU A N 1
ATOM 7303 C CA . LEU A 1 912 ? -32.339 16.115 64.070 1.00 91.69 912 LEU A CA 1
ATOM 7304 C C . LEU A 1 912 ? -33.166 15.299 65.068 1.00 91.69 912 LEU A C 1
ATOM 7306 O O . LEU A 1 912 ? -34.347 15.045 64.823 1.00 91.69 912 LEU A O 1
ATOM 7310 N N . HIS A 1 913 ? -32.586 14.942 66.217 1.00 92.44 913 HIS A N 1
ATOM 7311 C CA . HIS A 1 913 ? -33.291 14.220 67.281 1.00 92.44 913 HIS A CA 1
ATOM 7312 C C . HIS A 1 913 ? -34.493 15.005 67.801 1.00 92.44 913 HIS A C 1
ATOM 7314 O O . HIS A 1 913 ? -35.553 14.423 68.024 1.00 92.44 913 HIS A O 1
ATOM 7320 N N . ALA A 1 914 ? -34.371 16.331 67.919 1.00 90.19 914 ALA A N 1
ATOM 7321 C CA . ALA A 1 914 ? -35.471 17.213 68.312 1.00 90.19 914 ALA A CA 1
ATOM 7322 C C . ALA A 1 914 ? -36.661 17.183 67.332 1.00 90.19 914 ALA A C 1
ATOM 7324 O O . ALA A 1 914 ? -37.780 17.522 67.713 1.00 90.19 914 ALA A O 1
ATOM 7325 N N . LEU A 1 915 ? -36.437 16.755 66.085 1.00 90.06 915 LEU A N 1
ATOM 7326 C CA . LEU A 1 915 ? -37.477 16.542 65.075 1.00 90.06 915 LEU A CA 1
ATOM 7327 C C . LEU A 1 915 ? -38.013 15.103 65.047 1.00 90.06 915 LEU A C 1
ATOM 7329 O O . LEU A 1 915 ? -38.812 14.766 64.172 1.00 90.06 915 LEU A O 1
ATOM 7333 N N . GLY A 1 916 ? -37.595 14.245 65.981 1.00 90.12 916 GLY A N 1
ATOM 7334 C CA . GLY A 1 916 ? -38.033 12.853 66.024 1.00 90.12 916 GLY A CA 1
ATOM 7335 C C . GLY A 1 916 ? -37.302 11.946 65.027 1.00 90.12 916 GLY A C 1
ATOM 7336 O O . GLY A 1 916 ? -37.867 10.918 64.649 1.00 90.12 916 GLY A O 1
ATOM 7337 N N . ILE A 1 917 ? -36.111 12.331 64.549 1.00 91.69 917 ILE A N 1
ATOM 7338 C CA . ILE A 1 917 ? -35.370 11.630 63.487 1.00 91.69 917 ILE A CA 1
ATOM 7339 C C . ILE A 1 917 ? -34.089 11.026 64.061 1.00 91.69 917 ILE A C 1
ATOM 7341 O O . ILE A 1 917 ? -33.258 11.760 64.582 1.00 91.69 917 ILE A O 1
ATOM 7345 N N . VAL A 1 918 ? -33.916 9.712 63.914 1.00 91.38 918 VAL A N 1
ATOM 7346 C CA . VAL A 1 918 ? -32.667 8.981 64.209 1.00 91.38 918 VAL A CA 1
ATOM 7347 C C . VAL A 1 918 ? -31.986 8.673 62.881 1.00 91.38 918 VAL A C 1
ATOM 7349 O O . VAL A 1 918 ? -32.661 8.210 61.962 1.00 91.38 918 VAL A O 1
ATOM 7352 N N . HIS A 1 919 ? -30.688 8.937 62.733 1.00 91.19 919 HIS A N 1
ATOM 7353 C CA . HIS A 1 919 ? -29.999 8.777 61.449 1.00 91.19 919 HIS A CA 1
ATOM 7354 C C . HIS A 1 919 ? -29.637 7.315 61.127 1.00 91.19 919 HIS A C 1
ATOM 7356 O O . HIS A 1 919 ? -29.716 6.917 59.966 1.00 91.19 919 HIS A O 1
ATOM 7362 N N . GLY A 1 920 ? -29.277 6.516 62.133 1.00 86.81 920 GLY A N 1
ATOM 7363 C CA . GLY A 1 920 ? -29.085 5.060 62.087 1.00 86.81 920 GLY A CA 1
ATOM 7364 C C . GLY A 1 920 ? -27.700 4.571 61.640 1.00 86.81 920 GLY A C 1
ATOM 7365 O O . GLY A 1 920 ? -27.364 3.418 61.880 1.00 86.81 920 GLY A O 1
ATOM 7366 N N . ASP A 1 921 ? -26.900 5.428 61.005 1.00 85.88 921 ASP A N 1
ATOM 7367 C CA . ASP A 1 921 ? -25.555 5.109 60.486 1.00 85.88 921 ASP A CA 1
ATOM 7368 C C . ASP A 1 921 ? -24.714 6.394 60.378 1.00 85.88 921 ASP A C 1
ATOM 7370 O O . ASP A 1 921 ? -24.462 6.887 59.283 1.00 85.88 921 ASP A O 1
ATOM 7374 N N . LEU A 1 922 ? -24.406 7.033 61.514 1.00 89.00 922 LEU A N 1
ATOM 7375 C CA . LEU A 1 922 ? -23.645 8.288 61.534 1.00 89.00 922 LEU A CA 1
ATOM 7376 C C . LEU A 1 922 ? -22.140 8.054 61.411 1.00 89.00 922 LEU A C 1
ATOM 7378 O O . LEU A 1 922 ? -21.527 7.381 62.240 1.00 89.00 922 LEU A O 1
ATOM 7382 N N . ASN A 1 923 ? -21.526 8.724 60.445 1.00 87.75 923 ASN A N 1
ATOM 7383 C CA . ASN A 1 923 ? -20.081 8.856 60.309 1.00 87.75 923 ASN A CA 1
ATOM 7384 C C . ASN A 1 923 ? -19.720 10.217 59.684 1.00 87.75 923 ASN A C 1
ATOM 7386 O O . ASN A 1 923 ? -20.588 10.970 59.235 1.00 87.75 923 ASN A O 1
ATOM 7390 N N . LYS A 1 924 ? -18.423 10.544 59.634 1.00 87.25 924 LYS A N 1
ATOM 7391 C CA . LYS A 1 924 ? -17.939 11.839 59.124 1.00 87.25 924 LYS A CA 1
ATOM 7392 C C . LYS A 1 924 ? -18.316 12.126 57.663 1.00 87.25 924 LYS A C 1
ATOM 7394 O O . LYS A 1 924 ? -18.400 13.289 57.281 1.00 87.25 924 LYS A O 1
ATOM 7399 N N . TYR A 1 925 ? -18.586 11.103 56.851 1.00 87.75 925 TYR A N 1
ATOM 7400 C CA . TYR A 1 925 ? -18.922 11.243 55.429 1.00 87.75 925 TYR A CA 1
ATOM 7401 C C . TYR A 1 925 ? -20.402 11.556 55.167 1.00 87.75 925 TYR A C 1
ATOM 7403 O O . TYR A 1 925 ? -20.753 11.887 54.036 1.00 87.75 925 TYR A O 1
ATOM 7411 N N . ASN A 1 926 ? -21.258 11.525 56.195 1.00 90.44 926 ASN A N 1
ATOM 7412 C CA . ASN A 1 926 ? -22.627 12.048 56.112 1.00 90.44 926 ASN A CA 1
ATOM 7413 C C . ASN A 1 926 ? -22.684 13.580 56.252 1.00 90.44 926 ASN A C 1
ATOM 7415 O O . ASN A 1 926 ? -23.760 14.171 56.179 1.00 90.44 926 ASN A O 1
ATOM 7419 N N . PHE A 1 927 ? -21.548 14.244 56.495 1.00 91.50 927 PHE A N 1
ATOM 7420 C CA . PHE A 1 927 ? -21.491 15.668 56.816 1.00 91.50 927 PHE A CA 1
ATOM 7421 C C . PHE A 1 927 ? -20.513 16.439 55.934 1.00 91.50 927 PHE A C 1
ATOM 7423 O O . PHE A 1 927 ? -19.499 15.932 55.462 1.00 91.50 927 PHE A O 1
ATOM 7430 N N . LEU A 1 928 ? -20.843 17.709 55.702 1.00 91.56 92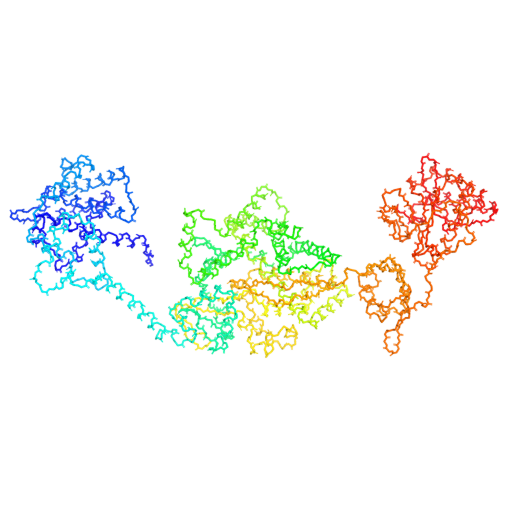8 LEU A N 1
ATOM 7431 C CA . LEU A 1 928 ? -20.002 18.677 55.010 1.00 91.56 928 LEU A CA 1
ATOM 7432 C C . LEU A 1 928 ? -19.985 19.952 55.844 1.00 91.56 928 LEU A C 1
ATOM 7434 O O . LEU A 1 928 ? -21.029 20.528 56.161 1.00 91.56 928 LEU A O 1
ATOM 7438 N N . ILE A 1 929 ? -18.788 20.416 56.175 1.00 92.31 929 ILE A N 1
ATOM 7439 C CA . ILE A 1 929 ? -18.584 21.682 56.867 1.00 92.31 929 ILE A CA 1
ATOM 7440 C C . ILE A 1 929 ? -18.680 22.815 55.855 1.00 92.31 929 ILE A C 1
ATOM 7442 O O . ILE A 1 929 ? -17.906 22.892 54.896 1.00 92.31 929 ILE A O 1
ATOM 7446 N N . THR A 1 930 ? -19.653 23.694 56.081 1.00 89.44 930 THR A N 1
ATOM 7447 C CA . THR A 1 930 ? -19.937 24.868 55.251 1.00 89.44 930 THR A CA 1
ATOM 7448 C C . THR A 1 930 ? -19.715 26.157 56.045 1.00 89.44 930 THR A C 1
ATOM 7450 O O . THR A 1 930 ? -19.497 26.124 57.255 1.00 89.44 930 THR A O 1
ATOM 7453 N N . ALA A 1 931 ? -19.838 27.318 55.394 1.00 84.69 931 ALA A N 1
ATOM 7454 C CA . ALA A 1 931 ? -19.798 28.617 56.079 1.00 84.69 931 ALA A CA 1
ATOM 7455 C C . ALA A 1 931 ? -20.915 28.800 57.134 1.00 84.69 931 ALA A C 1
ATOM 7457 O O . ALA A 1 931 ? -20.824 29.689 57.975 1.00 84.69 931 ALA A O 1
ATOM 7458 N N . HIS A 1 932 ? -21.956 27.963 57.098 1.00 83.50 932 HIS A N 1
ATOM 7459 C CA . HIS A 1 932 ? -23.080 27.972 58.037 1.00 83.50 932 HIS A CA 1
ATOM 7460 C C . HIS A 1 932 ? -23.043 26.769 59.001 1.00 83.50 932 HIS A C 1
ATOM 7462 O O . HIS A 1 932 ? -24.075 26.382 59.546 1.00 83.50 932 HIS A O 1
ATOM 7468 N N . GLY A 1 933 ? -21.850 26.186 59.186 1.00 87.75 933 GLY A N 1
ATOM 7469 C CA . GLY A 1 933 ? -21.553 25.037 60.044 1.00 87.75 933 GLY A CA 1
ATOM 7470 C C . GLY A 1 933 ? -21.776 23.682 59.362 1.00 87.75 933 GLY A C 1
ATOM 7471 O O . GLY A 1 933 ? -21.894 23.606 58.131 1.00 87.75 933 GLY A O 1
ATOM 7472 N N . ALA A 1 934 ? -21.789 22.604 60.155 1.00 92.88 934 ALA A N 1
ATOM 7473 C CA . ALA A 1 934 ? -21.990 21.244 59.658 1.00 92.88 934 ALA A CA 1
ATOM 7474 C C . ALA A 1 934 ? -23.381 21.084 59.028 1.00 92.88 934 ALA A C 1
ATOM 7476 O O . ALA A 1 934 ? -24.396 21.382 59.660 1.00 92.88 934 ALA A O 1
ATOM 7477 N N . LYS A 1 935 ? -23.421 20.639 57.769 1.00 93.69 935 LYS A N 1
ATOM 7478 C CA . LYS A 1 935 ? -24.638 20.189 57.094 1.00 93.69 935 LYS A CA 1
ATOM 7479 C C . LYS A 1 935 ? -24.600 18.679 56.948 1.00 93.69 935 LYS A C 1
ATOM 7481 O O . LYS A 1 935 ? -23.596 18.151 56.479 1.00 93.69 935 LYS A O 1
ATOM 7486 N N . ILE A 1 936 ? -25.696 18.019 57.296 1.00 92.94 936 ILE A N 1
ATOM 7487 C CA . ILE A 1 936 ? -25.870 16.576 57.143 1.00 92.94 936 ILE A CA 1
ATOM 7488 C C . ILE A 1 936 ? -26.628 16.257 55.850 1.00 92.94 936 ILE A C 1
ATOM 7490 O O . ILE A 1 936 ? -27.584 16.945 55.480 1.00 92.94 936 ILE A O 1
ATOM 7494 N N . PHE A 1 937 ? -26.168 15.239 55.136 1.00 86.81 937 PHE A N 1
ATOM 7495 C CA . PHE A 1 937 ? -26.749 14.723 53.904 1.00 86.81 937 PHE A CA 1
ATOM 7496 C C . PHE A 1 937 ? -26.584 13.199 53.883 1.00 86.81 937 PHE A C 1
ATOM 7498 O O . PHE A 1 937 ? -25.634 12.678 54.452 1.00 86.81 937 PHE A O 1
ATOM 7505 N N . ASP A 1 938 ? -27.485 12.508 53.176 1.00 87.56 938 ASP A N 1
ATOM 7506 C CA . ASP A 1 938 ? -27.594 11.038 53.113 1.00 87.56 938 ASP A CA 1
ATOM 7507 C C . ASP A 1 938 ? -28.408 10.389 54.242 1.00 87.56 938 ASP A C 1
ATOM 7509 O O . ASP A 1 938 ? -27.860 9.887 55.211 1.00 87.56 938 ASP A O 1
ATOM 7513 N N . PHE A 1 939 ? -29.734 10.342 54.076 1.00 90.38 939 PHE A N 1
ATOM 7514 C CA . PHE A 1 939 ? -30.664 9.839 55.100 1.00 90.38 939 PHE A CA 1
ATOM 7515 C C . PHE A 1 939 ? -31.241 8.450 54.784 1.00 90.38 939 PHE A C 1
ATOM 7517 O O . PHE A 1 939 ? -32.343 8.117 55.222 1.00 90.38 939 PHE A O 1
ATOM 7524 N N . GLU A 1 940 ? -30.540 7.632 53.993 1.00 84.12 940 GLU A N 1
ATOM 7525 C CA . GLU A 1 940 ? -31.041 6.315 53.559 1.00 84.12 940 GLU A CA 1
ATOM 7526 C C . GLU A 1 940 ? -31.357 5.369 54.726 1.00 84.12 940 GLU A C 1
ATOM 7528 O O . GLU A 1 940 ? -32.315 4.603 54.649 1.00 84.12 940 GLU A O 1
ATOM 7533 N N . ASN A 1 941 ? -30.587 5.455 55.814 1.00 86.56 941 ASN A N 1
ATOM 7534 C CA . ASN A 1 941 ? -30.747 4.620 57.009 1.00 86.56 941 ASN A CA 1
ATOM 7535 C C . ASN A 1 941 ? -31.589 5.291 58.112 1.00 86.56 941 ASN A C 1
ATOM 7537 O O . ASN A 1 941 ? -31.827 4.697 59.164 1.00 86.56 941 ASN A O 1
ATOM 7541 N N . SER A 1 942 ? -32.071 6.516 57.881 1.00 89.56 942 SER A N 1
ATOM 7542 C CA . SER A 1 942 ? -32.670 7.357 58.919 1.00 89.56 942 SER A CA 1
ATOM 7543 C C . SER A 1 942 ? -34.158 7.089 59.115 1.00 89.56 942 SER A C 1
ATOM 7545 O O . SER A 1 942 ? -34.902 6.937 58.151 1.00 89.56 942 SER A O 1
ATOM 7547 N N . VAL A 1 943 ? -34.634 7.047 60.358 1.00 87.12 943 VAL A N 1
ATOM 7548 C CA . VAL A 1 943 ? -36.025 6.710 60.694 1.00 87.12 943 VAL A CA 1
ATOM 7549 C C . VAL A 1 943 ? -36.699 7.877 61.408 1.00 87.12 943 VAL A C 1
ATOM 7551 O O . VAL A 1 943 ? -36.171 8.421 62.375 1.00 87.12 943 VAL A O 1
ATOM 7554 N N . VAL A 1 944 ? -37.906 8.229 60.959 1.00 84.94 944 VAL A N 1
ATOM 7555 C CA . VAL A 1 944 ? -38.779 9.200 61.633 1.00 84.94 944 VAL A CA 1
ATOM 7556 C C . VAL A 1 944 ? -39.647 8.450 62.649 1.00 84.94 944 VAL A C 1
ATOM 7558 O O . VAL A 1 944 ? -40.530 7.690 62.258 1.00 84.94 944 VAL A O 1
ATOM 7561 N N . GLN A 1 945 ? -39.395 8.636 63.947 1.00 80.56 945 GLN A N 1
ATOM 7562 C CA . GLN A 1 945 ? -40.065 7.903 65.038 1.00 80.56 945 GLN A CA 1
ATOM 7563 C C . GLN A 1 945 ? -40.950 8.792 65.933 1.00 80.56 945 GLN A C 1
ATOM 7565 O O . GLN A 1 945 ? -41.579 8.308 66.871 1.00 80.56 945 GLN A O 1
ATOM 7570 N N . GLY A 1 946 ? -41.060 10.091 65.633 1.00 69.44 946 GLY A N 1
ATOM 7571 C CA . GLY A 1 946 ? -41.927 11.041 66.343 1.00 69.44 946 GLY A CA 1
ATOM 7572 C C . GLY A 1 946 ? -41.360 11.508 67.688 1.00 69.44 946 GLY A C 1
ATOM 7573 O O . GLY A 1 946 ? -41.234 12.710 67.892 1.00 69.44 946 GLY A O 1
ATOM 7574 N N . ASN A 1 947 ? -40.970 10.587 68.576 1.00 78.44 947 ASN A N 1
ATOM 7575 C CA . ASN A 1 947 ? -40.212 10.891 69.793 1.00 78.44 947 ASN A CA 1
ATOM 7576 C C . ASN A 1 947 ? -38.988 9.970 69.869 1.00 78.44 947 ASN A C 1
ATOM 7578 O O . ASN A 1 947 ? -39.150 8.752 69.928 1.00 78.44 947 ASN A O 1
ATOM 7582 N N . VAL A 1 948 ? -37.781 10.540 69.827 1.00 80.44 948 VAL A N 1
ATOM 7583 C CA . VAL A 1 948 ? -36.543 9.752 69.917 1.00 80.44 948 VAL A CA 1
ATOM 7584 C C . VAL A 1 948 ? -36.323 9.340 71.368 1.00 80.44 948 VAL A C 1
ATOM 7586 O O . VAL A 1 948 ? -36.331 10.182 72.265 1.00 80.44 948 VAL A O 1
ATOM 7589 N N . ASP A 1 949 ? -36.121 8.045 71.599 1.00 83.19 949 ASP A N 1
ATOM 7590 C CA . ASP A 1 949 ? -35.737 7.533 72.910 1.00 83.19 949 ASP A CA 1
ATOM 7591 C C . ASP A 1 949 ? -34.387 8.148 73.350 1.00 83.19 949 ASP A C 1
ATOM 7593 O O . ASP A 1 949 ? -33.410 8.058 72.600 1.00 83.19 949 ASP A O 1
ATOM 7597 N N . PRO A 1 950 ? -34.295 8.768 74.545 1.00 82.81 950 PRO A N 1
ATOM 7598 C CA . PRO A 1 950 ? -33.070 9.415 75.007 1.00 82.81 950 PRO A CA 1
ATOM 7599 C C . PRO A 1 950 ? -31.838 8.503 75.012 1.00 82.81 950 PRO A C 1
ATOM 7601 O O . PRO A 1 950 ? -30.743 8.984 74.730 1.00 82.81 950 PRO A O 1
ATOM 7604 N N . ALA A 1 951 ? -32.003 7.203 75.290 1.00 83.88 951 ALA A N 1
ATOM 7605 C CA . ALA A 1 951 ? -30.885 6.261 75.262 1.00 83.88 951 ALA A CA 1
ATOM 7606 C C . ALA A 1 951 ? -30.378 6.035 73.828 1.00 83.88 951 ALA A C 1
ATOM 7608 O O . ALA A 1 951 ? -29.172 6.069 73.597 1.00 83.88 951 ALA A O 1
ATOM 7609 N N . THR A 1 952 ? -31.292 5.908 72.863 1.00 82.94 952 THR A N 1
ATOM 7610 C CA . THR A 1 952 ? -30.969 5.802 71.429 1.00 82.94 952 THR A CA 1
ATOM 7611 C C . THR A 1 952 ? -30.271 7.065 70.903 1.00 82.94 952 THR A C 1
ATOM 7613 O O . THR A 1 952 ? -29.274 6.972 70.189 1.00 82.94 952 THR A O 1
ATOM 7616 N N . ALA A 1 953 ? -30.746 8.256 71.287 1.00 83.88 953 ALA A N 1
ATOM 7617 C CA . ALA A 1 953 ? -30.110 9.524 70.917 1.00 83.88 953 ALA A CA 1
ATOM 7618 C C . ALA A 1 953 ? -28.682 9.645 71.479 1.00 83.88 953 ALA A C 1
ATOM 7620 O O . ALA A 1 953 ? -27.764 10.072 70.778 1.00 83.88 953 ALA A O 1
ATOM 7621 N N . GLU A 1 954 ? -28.479 9.258 72.742 1.00 86.25 954 GLU A N 1
ATOM 7622 C CA . GLU A 1 954 ? -27.165 9.293 73.388 1.00 86.25 954 GLU A CA 1
ATOM 7623 C C . GLU A 1 954 ? -26.193 8.273 72.774 1.00 86.25 954 GLU A C 1
ATOM 7625 O O . GLU A 1 954 ? -25.011 8.576 72.594 1.00 86.25 954 GLU A O 1
ATOM 7630 N N . GLU A 1 955 ? -26.679 7.081 72.422 1.00 87.44 955 GLU A N 1
ATOM 7631 C CA . GLU A 1 955 ? -25.897 6.049 71.736 1.00 87.44 955 GLU A CA 1
ATOM 7632 C C . GLU A 1 955 ? -25.433 6.517 70.351 1.00 87.44 955 GLU A C 1
ATOM 7634 O O . GLU A 1 955 ? -24.260 6.365 70.012 1.00 87.44 955 GLU A O 1
ATOM 7639 N N . GLU A 1 956 ? -26.307 7.176 69.590 1.00 87.94 956 GLU A N 1
ATOM 7640 C CA . GLU A 1 956 ? -25.986 7.683 68.256 1.00 87.94 956 GLU A CA 1
ATOM 7641 C C . GLU A 1 956 ? -24.929 8.806 68.284 1.00 87.94 956 GLU A C 1
ATOM 7643 O O . GLU A 1 956 ? -24.010 8.830 67.463 1.00 87.94 956 GLU A O 1
ATOM 7648 N N . ILE A 1 957 ? -24.996 9.700 69.279 1.00 88.00 957 ILE A N 1
ATOM 7649 C CA . ILE A 1 957 ? -23.986 10.750 69.497 1.00 88.00 957 ILE A CA 1
ATOM 7650 C C . ILE A 1 957 ? -22.638 10.154 69.925 1.00 88.00 957 ILE A C 1
ATOM 7652 O O . ILE A 1 957 ? -21.588 10.584 69.443 1.00 88.00 957 ILE A O 1
ATOM 7656 N N . LYS A 1 958 ? -22.643 9.145 70.807 1.00 86.50 958 LYS A N 1
ATOM 7657 C CA . LYS A 1 958 ? -21.414 8.434 71.202 1.00 86.50 958 LYS A CA 1
ATOM 7658 C C . LYS A 1 958 ? -20.785 7.714 70.013 1.00 86.50 958 LYS A C 1
ATOM 7660 O O . LYS A 1 958 ? -19.572 7.797 69.837 1.00 86.50 958 LYS A O 1
ATOM 7665 N N . ALA A 1 959 ? -21.600 7.056 69.190 1.00 85.81 959 ALA A N 1
ATOM 7666 C CA . ALA A 1 959 ? -21.145 6.391 67.976 1.00 85.81 959 ALA A CA 1
ATOM 7667 C C . ALA A 1 959 ? -20.530 7.388 66.983 1.00 85.81 959 ALA A C 1
ATOM 7669 O O . ALA A 1 959 ? -19.461 7.116 66.445 1.00 85.81 959 ALA A O 1
ATOM 7670 N N . LEU A 1 960 ? -21.132 8.572 66.807 1.00 87.62 960 LEU A N 1
ATOM 7671 C CA . LEU A 1 960 ? -20.564 9.627 65.964 1.00 87.62 960 LEU A CA 1
ATOM 7672 C C . LEU A 1 960 ? -19.163 10.041 66.431 1.00 87.62 960 LEU A C 1
ATOM 7674 O O . LEU A 1 960 ? -18.264 10.143 65.603 1.00 87.62 960 LEU A O 1
ATOM 7678 N N . ALA A 1 961 ? -18.955 10.255 67.733 1.00 84.62 961 ALA A N 1
ATOM 7679 C CA . ALA A 1 961 ? -17.641 10.636 68.258 1.00 84.62 961 ALA A CA 1
ATOM 7680 C C . ALA A 1 961 ? -16.559 9.591 67.938 1.00 84.62 961 ALA A C 1
ATOM 7682 O O . ALA A 1 961 ? -15.466 9.961 67.518 1.00 84.62 961 ALA A O 1
ATOM 7683 N N . VAL A 1 962 ? -16.887 8.300 68.063 1.00 84.88 962 VAL A N 1
ATOM 7684 C CA . VAL A 1 962 ? -15.980 7.193 67.713 1.00 84.88 962 VAL A CA 1
ATOM 7685 C C . VAL A 1 962 ? -15.735 7.131 66.201 1.00 84.88 962 VAL A C 1
ATOM 7687 O O . VAL A 1 962 ? -14.592 7.057 65.758 1.00 84.88 962 VAL A O 1
ATOM 7690 N N . ASN A 1 963 ? -16.791 7.225 65.392 1.00 85.00 963 ASN A N 1
ATOM 7691 C CA . ASN A 1 963 ? -16.709 7.117 63.932 1.00 85.00 963 ASN A CA 1
ATOM 7692 C C . ASN A 1 963 ? -16.043 8.339 63.269 1.00 85.00 963 ASN A C 1
ATOM 7694 O O . ASN A 1 963 ? -15.630 8.269 62.114 1.00 85.00 963 ASN A O 1
ATOM 7698 N N . MET A 1 964 ? -15.929 9.468 63.974 1.00 83.50 964 MET A N 1
ATOM 7699 C CA . MET A 1 964 ? -15.205 10.656 63.502 1.00 83.50 964 MET A CA 1
ATOM 7700 C C . MET A 1 964 ? -13.681 10.470 63.531 1.00 83.50 964 MET A C 1
ATOM 7702 O O . MET A 1 964 ? -12.982 11.095 62.732 1.00 83.50 964 MET A O 1
ATOM 7706 N N . GLU A 1 965 ? -13.171 9.596 64.404 1.00 80.94 965 GLU A N 1
ATOM 7707 C CA . GLU A 1 965 ? -11.747 9.241 64.492 1.00 80.94 965 GLU A CA 1
ATOM 7708 C C . GLU A 1 965 ? -11.347 8.132 63.502 1.00 80.94 965 GLU A C 1
ATOM 7710 O O . GLU A 1 965 ? -10.161 7.874 63.304 1.00 80.94 965 GLU A O 1
ATOM 7715 N N . ASP A 1 966 ? -12.318 7.488 62.846 1.00 78.94 966 ASP A N 1
ATOM 7716 C CA . ASP A 1 966 ? -12.062 6.392 61.914 1.00 78.94 966 ASP A CA 1
ATOM 7717 C C . ASP A 1 966 ? -11.433 6.895 60.599 1.00 78.94 966 ASP A C 1
ATOM 7719 O O . ASP A 1 966 ? -12.051 7.627 59.821 1.00 78.94 966 ASP A O 1
ATOM 7723 N N . GLU A 1 967 ? -10.184 6.503 60.332 1.00 78.50 967 GLU A N 1
ATOM 7724 C CA . GLU A 1 967 ? -9.449 6.782 59.088 1.00 78.50 967 GLU A CA 1
ATOM 7725 C C . GLU A 1 967 ? -9.474 5.621 58.081 1.00 78.50 967 GLU A C 1
ATOM 7727 O O . GLU A 1 967 ? -8.887 5.725 57.004 1.00 78.50 967 GLU A O 1
ATOM 7732 N N . SER A 1 968 ? -10.164 4.518 58.385 1.00 78.38 968 SER A N 1
ATOM 7733 C CA . SER A 1 968 ? -10.221 3.327 57.526 1.00 78.38 968 SER A CA 1
ATOM 7734 C C . SER A 1 968 ? -10.914 3.560 56.177 1.00 78.38 968 SER A C 1
ATOM 7736 O O . SER A 1 968 ? -10.798 2.731 55.274 1.00 78.38 968 SER A O 1
ATOM 7738 N N . GLY A 1 969 ? -11.647 4.670 56.040 1.00 71.81 969 GLY A N 1
ATOM 7739 C CA . GLY A 1 969 ? -12.503 4.961 54.889 1.00 71.81 969 GLY A CA 1
ATOM 7740 C C . GLY A 1 969 ? -13.845 4.221 54.924 1.00 71.81 969 GLY A C 1
ATOM 7741 O O . GLY A 1 969 ? -14.646 4.362 53.999 1.00 71.81 969 GLY A O 1
ATOM 7742 N N . ILE A 1 970 ? -14.129 3.446 55.977 1.00 66.50 970 ILE A N 1
ATOM 7743 C CA . ILE A 1 970 ? -15.432 2.805 56.177 1.00 66.50 970 ILE A CA 1
ATOM 7744 C C . ILE A 1 970 ? -16.498 3.901 56.341 1.00 66.50 970 ILE A C 1
ATOM 7746 O O . ILE A 1 970 ? -16.327 4.863 57.083 1.00 66.50 970 ILE A O 1
ATOM 7750 N N . GLY A 1 971 ? -17.586 3.793 55.573 1.00 65.06 971 GLY A N 1
ATOM 7751 C CA . GLY A 1 971 ? -18.633 4.820 55.496 1.00 65.06 971 GLY A CA 1
ATOM 7752 C C . GLY A 1 971 ? -18.405 5.894 54.423 1.00 65.06 971 GLY A C 1
ATOM 7753 O O . GLY A 1 971 ? -19.342 6.628 54.109 1.00 65.06 971 GLY A O 1
ATOM 7754 N N . GLN A 1 972 ? -17.227 5.953 53.782 1.00 74.94 972 GLN A N 1
ATOM 7755 C CA . GLN A 1 972 ? -16.972 6.849 52.648 1.00 74.94 972 GLN A CA 1
ATOM 7756 C C . GLN A 1 972 ? -17.714 6.361 51.399 1.00 74.94 972 GLN A C 1
ATOM 7758 O O . GLN A 1 972 ? -17.177 5.640 50.560 1.00 74.94 972 GLN A O 1
ATOM 7763 N N . ARG A 1 973 ? -18.986 6.746 51.273 1.00 63.34 973 ARG A N 1
ATOM 7764 C CA . ARG A 1 973 ? -19.821 6.393 50.114 1.00 63.34 973 ARG A CA 1
ATOM 7765 C C . ARG A 1 973 ? -19.532 7.266 48.889 1.00 63.34 973 ARG A C 1
ATOM 7767 O O . ARG A 1 973 ? -19.810 6.842 47.768 1.00 63.34 973 ARG A O 1
ATOM 7774 N N . TYR A 1 974 ? -18.973 8.461 49.098 1.00 62.47 974 TYR A N 1
ATOM 7775 C CA . TYR A 1 974 ? -18.752 9.474 48.064 1.00 62.47 974 TYR A CA 1
ATOM 7776 C C . TYR A 1 974 ? -17.349 10.101 48.210 1.00 62.47 974 TYR A C 1
ATOM 7778 O O . TYR A 1 974 ? -16.905 10.306 49.343 1.00 62.47 974 TYR A O 1
ATOM 7786 N N . PRO A 1 975 ? -16.632 10.351 47.098 1.00 48.22 975 PRO A N 1
ATOM 7787 C CA . PRO A 1 975 ? -15.279 10.910 47.106 1.00 48.22 975 PRO A CA 1
ATOM 7788 C C . PRO A 1 975 ? -15.217 12.394 47.479 1.00 48.22 975 PRO A C 1
ATOM 7790 O O . PRO A 1 975 ? -16.156 13.144 47.120 1.00 48.22 975 PRO A O 1
#

Radius of gyration: 46.7 Å; chains: 1; bounding box: 106×74×144 Å

Secondary structure (DSSP, 8-state):
-PPP--HHHHHHHHHHHHHHHHHHHHHTTSHHHHHHHHHH--TTT-HHHHHHHHHHHHHHHHS-HHHHHHHHHHHHHHHTT-EETTEETT-HHHHHHHHHHHHHHHHHHHHHHH-PPPHHHHHHHHHHHHHHHHHTT--GGGS-SSHHHHHHHHHHHHHH----HHHHHHHHHHHS-SS--GGGTHHHHHHHHHHHHHS-HHHIIIIIHHHHT--SSS---S-SSS--HHHHHHHHHHHHHHHHHHHHHHTSTTTTS---SGGGT-THHHHHHHTTT-HHHHHHHHHHHH-SEEEEETTEEEE--HHHHHHHTSSSSPPEEPGGGGGGS-SSS--TTT---HHHHHHHHHHHGGGGSHHHHHHHHHHHHHHHHHHHHHHHHHHHHT--B-HHHHHHHHHHHHHHHHHHSS--SHHHHTS-TT-HHHHHHHHHHHHHHHTTSHHHHHHHHHHHHHTTPPPTTHHHHHHHHHHHHHHTTS-----SHHHHHHHHHHTTSS-HHHHHHHHHHHHHHHHHHHHHHHHHHHHHHHH-HHHHHHHHHHHHHHHHTT---SSPPHHHHHT-HHHHHHHHHHHHHS-SB-S---EEPPTT-EEETTEEE-TT-EEE--HHHHTT-HHHH-TTTTS--TTHHHHS-HHHHHHHHHT--TT--GGGS-TTHHHHHHHHHHHHHHHHHH---EE-S-----EEEESSBEEEEPPPEEPPS-S-SS-EEEEEEE-SS-EEEEEEETTEEEEEEES-TTSS-GGGSS-HHHHHHHHTTSTTTTS--SEEEEEEETTEEEEEETSSPPP----TT---TT-EEEEGGGEEEEEESSSSEEEEEETTS--EEEEEE-SSGGGHHHHHHHHHHHHHHHHHT-TTSPPEEEEEESSSTT-EEEEEEE----B---GGGHHHHHHHHHHHHTTTEE-SS--GGGEEEETTEEEE---TT-EE-SS--HHHHHHHHHHHHHHHS--S-TT----

pLDDT: mean 83.47, std 12.98, range [25.98, 98.5]

Sequence (975 aa):
MEQPISCQKILGEIVSLISLQYANVLVNSHPQVAQGVHNHSYFRTNPMTRAYYSLLYIYGVIGTSEERDYVSKMVNKAHRGVRGRNYNAMDPKQQLWVASCFFVANLTVQETFFGLLDEQSKEVLYKDATRFGTSLQAPLEMWPENVNKFWEYWNHEINHFEVTPAVLHVTQDVLYPHNIPFWLFAVPLIARVFTIHWLSDACRARIMEQVSTIKDGRIVLTQDNGQSYTAQLLCLIVAGYIAHTVYHAYWGPTGRISGPWLARFTRLWELLKVNKGHFEKANIDLHKKYGPIVRISPNTVSISDPSAIKQIYLGRTTLMKSKFYVPFGDPLDPNLFSETDIKKHAQSRKAVAHLYSMSSLVTYEGSVDRCNVQLCAKLRDFARHRTAFDVPTWMQFYAHDVIGEITFGKAIGMMEKGQDEYGIAESIDRTMTYASRMAVVPELHRWVSWLSRVARLKVPFQTVQKYVLEQIDSRSGSDSAGVDFLTKLFTLRMDNKVADLDIEKTVSNNIMAGADTTAISLSAVIYSLLKNPGAETKLREEIDTLAAAGKLSNPVTFEQARHMPYLQACLKEALRVHPAVGRPLLRVVPPEGLTIAGQYFPGGAIVGVNAWVAHYNEDIFGRDAATFRPERWLESDKEKLSVMEQSLLTFGAGVRTCIGKNLSMLEMSKVIPELYRQFEFELSESKEAWSTWNDWGISSLLPRLGLPATAVPDEELVSLDLEENDFLYRIRRNSRIVYVSILDGDILPPDCRTDSYRVLSRLRKIPRWEEEWKTLTVRKSSRGIESTPDEFSPHALDLKQINIPSAIFVNLLDLTTVSRISDRISCVRSRDGGETWIVKIARFKHEIPALRQEVSVYSTLTLSGFPRAPRFIGFVYEETKTRIVGFLMESITGKTPDVQNLGDCTETVHMLHALGIVHGDLNKYNFLITAHGAKIFDFENSVVQGNVDPATAEEEIKALAVNMEDESGIGQRYP

Foldseek 3Di:
DDDPQDPVNVVVVLLLLLLLLLLQLQLLLAPQSLVLCLVDPCLAPCVPVVSVLSSLLLCLLVDDPVSLLVNLVVQCVVQVPRDDPRYGQLDLVSLLSSLLSSLLSVQLSCCVPVNHDDQVVNQVSVVSSLVSSVSSNNDSVNAQPTPVSSVVVVVVCLQPGDCDPSSLVSSCSSLPPPPDDPVCVVSSVVSNVVSLVSDDPSSNVRHVVVNLPPPDDDDRLDDDDPDHVVVVVVVVVVVVLVVVLVCLCCVNQCVPAAEDPVQQRALVQVLVCLVVQAVLVVVQVGCVVRNQWYRNHNQEIAGQDLQQQCFAFVDPDHFFFDLLLCLLAPVVDDFLRSDRDPVVNLLLCVLQLVCLDPVLVLQLLVLLQVLLVLLLVLVVVCQLVLNFFWQLLSLLQSQQQSLCCQALVGGPCCSVVVHDPLCLVVLLVVSLLVSLSCSSVVVCSNVVVVCCVVVVPDDSLVSLLVVLVVSLVVCVPDPDPGSHNLVVVVVCVVVVSADPVSSSSVSSCSSSPRRNQLSQLLSLLVVQCQVPVVLLVVLLVLLVVCVLVVLADVQGALVSLVVSLSLVLSSLLSCQLAQQFSDWRKGFAAQPWDQGPNRTDHGRRIYGYGSSNNQQPCVLQNPCSNHRDSCSCVPDDPVSNVSNVSSRCSQHHHPNGNSNPVVSSSSSSRNVSSDSNSFDWHQPPDPDPWDWGDSGTTRITGRGIRGDDDVDLQWWFLDWDDDPQWIKTWIDGHLAIAIEIERGPVLQRPSQRPPRVSVVVSCCPAPPSPPDARYKYWYADPVGIHIDGPPDDFDAADCPPFDAPPADEAEPSQWDFPADFDSQWTWTDGVVRDAIKIKGFDPGRVCRLLQNQQRNLLRLCRVVVPPQEWHWHHFYATPDSRGTTIGITHDDDAAQDALVLLVLVLVSLVSCQVSQKDQQDDASQQWGQDPVGIHGHDRSRMHRHRHDDPVSSVVSSVVHSVRNPDPVCVVVSGD

Organism: Aspergillus parasiticus (strain ATCC 56775 / NRRL 5862 / SRRC 143 / SU-1) (NCBI:txid1403190)

InterPro domains:
  IPR001128 Cytochrome P450 [PF00067] (265-696)
  IPR001128 Cytochrome P450 [PR00385] (513-530)
  IPR001128 Cytochrome P450 [PR00385] (569-580)
  IPR001128 Cytochrome P450 [PR00385] (649-658)
  IPR001128 Cytochrome P450 [PR00385] (658-669)
  IPR002401 Cytochrome P450, E-class, group I [PR00463] (502-519)
  IPR002401 Cytochrome P450, E-class, group I [PR00463] (522-548)
  IPR002401 Cytochrome P450, E-class, group I [PR00463] (648-658)
  IPR002401 Cytochrome P450, E-class, group I [PR00463] (658-681)
  IPR011009 Protein kinase-like domain superfamily [SSF56112] (828-948)
  IPR017972 Cytochrome P450, conserved site [PS00086] (651-660)
  IPR018713 ER-bound oxygenase mpaB/mpaB'/Rubber oxygenase, catalytic domain [PF09995] (14-195)
  IPR018934 RIO-type domain [PF01163] (907-945)
  IPR036396 Cytochrome P450 superfamily [G3DSA:1.10.630.10] (251-709)
  IPR036396 Cytochrome P450 superfamily [SSF48264] (259-708)
  IPR050121 Cytochrome P450 monooxygenase [PTHR24305] (229-694)